Protein AF-0000000082835180 (afdb_homodimer)

Organism: NCBI:txid1287738

Foldseek 3Di:
DLQVLLVVLLVVLVVVCLLVPLLVVLLVLLVVLLVVLLVVLVVVVVVQVVQQVVFLVCLLPPAWFQLLVSQQVFGKDFARFFLLCSQPVACCLPQHGIFTLHPPDQTGHDDRVCVVDDVVCVVPDSHSLLSLLQSVLVSLLSSQLQLAQVCVVVVNNLVVVVVVDALVSSLSSNLSNSLVSVCVRCVVSLVVSVVSSVVVPHDPQLVVLSVVLVVLSSLVSSLSNLLSLLLNLQDNHSVSSSVVSVVLSCCQNPPLVVVLLVVLCVVQPADDPVVLVVVLVVVLLVQLQVQCCVPQVGSDPPDPSDAQLCNLVSLVSSSVSSVVSCCVSVVVNLVSVLSSLLSQLLCCLSRVSSLSSLSSCLSSCNHSVSVVVVSVLSVVLSVVSSNLSSVVCNVVGPPPRPDHSPRTDHSVSSVVRDRRDDDGDGNVVSCVSSVSSVVSSVSNSVVSNVSSVVSSNPDDSD/DLQVLLVVLLVVLVVVCLLVPLLVVLLVLLVVLLVVLLVVLVVVVVVQVVQQVVFLVCLLPPAWFQLLVSQQVFGKDFARQFLLCSQPVACCLPQHGIFTLHPPDQTGHDDRVVVVDDVVCVVPDSHSLLSLLQSVLVSLLSSQLQLAQVCVVVCNNLVVVVVVDALVSSLSSNLSNSLVSVCVRCVVSLVVSVVSSVVVPHDPQLVVLSVVLVVLSSLVSSLSNLLSLLLNLQDNHSVSSSVVSVVLSCCQNPPLVVVLLVVLCVVQPADDPVVLVVVLVVVLLVQLQVQCCVPQVGSDPPDPSDAQLCNLVSLVSSSVSSVVSCCVSVVVNLVSVLSSLLSQLLCCLSRVSSLSSLSSCLSSCNHSVSVVVVSVLVVVLSSVSSNLSSVVCNVVGPPPRPDHSPRTDHSVSSVPRDRRDDDGDGNVVSCVSSVSSVVSSVSNSVVSNVSSVVSSNPDDSD

pLDDT: mean 83.39, std 12.54, range [37.69, 98.62]

InterPro domains:
  IPR021913 Protein of unknown function DUF3526 [PF12040] (280-423)
  IPR032688 ABC-2 type transporter permease protein NosY-like [PF12679] (4-269)

Radius of gyration: 31.99 Å; Cα contacts (8 Å, |Δi|>4): 1307; chains: 2; bounding box: 63×101×72 Å

Nearest PDB structures (foldseek):
  7znq-assembly1_y  TM=7.036E-01  e=1.196E-04  Stutzerimonas stutzeri ATCC 14405 = CCUG 16156
  7o0y-assembly1_E  TM=6.293E-01  e=2.112E-04  Stutzerimonas stutzeri ATCC 14405 = CCUG 16156
  7o12-assembly1_E  TM=6.196E-01  e=1.697E-04  Stutzerimonas stutzeri ATCC 14405 = CCUG 16156
  7o0z-assembly1_E  TM=5.870E-01  e=3.270E-04  Stutzerimonas stutzeri ATCC 14405 = CCUG 16156
  8wbx-assembly1_B  TM=4.889E-01  e=1.385E+00  Arabidopsis thaliana

Solvent-accessible surface area (backbone atoms only — not comparable to full-atom values): 46502 Å² total; per-residue (Å²): 106,40,65,56,45,12,51,52,50,38,52,49,39,65,68,68,40,54,50,56,53,59,43,44,50,52,41,52,50,39,52,48,18,43,51,50,24,47,52,52,48,53,51,51,50,52,50,49,52,55,48,47,54,48,38,56,49,49,53,51,62,42,65,73,39,34,54,70,60,56,38,55,69,38,44,66,44,70,60,77,79,46,58,42,30,34,40,25,47,60,32,44,45,52,52,25,47,31,33,43,38,38,55,97,39,88,50,62,60,41,70,24,51,48,61,65,31,50,66,61,50,70,60,46,75,76,34,34,46,50,44,53,66,54,49,42,48,50,50,45,38,74,76,26,19,40,65,43,13,41,30,48,74,69,46,48,45,46,56,48,36,66,72,67,51,55,52,67,48,51,50,53,6,50,48,48,18,50,49,49,55,47,40,69,50,46,44,60,52,50,52,50,47,51,50,50,28,46,73,64,65,36,50,73,54,49,50,51,24,46,51,51,38,52,48,45,50,50,48,54,47,48,26,41,44,28,43,26,45,15,41,5,43,59,29,93,34,34,45,54,15,43,43,52,49,50,51,49,47,43,44,42,68,59,48,42,56,29,52,37,46,53,48,20,41,66,78,42,71,75,68,52,65,65,57,46,48,50,54,50,49,51,51,45,50,54,50,43,31,51,52,33,33,72,75,70,71,40,64,62,79,90,35,87,84,54,56,64,54,44,46,22,49,49,50,38,51,46,51,60,59,40,49,59,53,49,50,51,56,51,45,50,53,50,49,41,48,50,52,27,50,49,54,36,26,68,46,1,40,82,31,48,54,43,5,46,51,51,32,39,13,34,47,13,56,20,31,67,68,49,48,50,52,50,52,52,50,51,48,52,49,42,49,50,48,50,51,54,42,27,51,50,33,44,74,54,33,40,76,54,90,84,50,78,81,66,51,59,43,55,46,68,61,46,65,66,53,74,81,90,78,83,75,79,79,54,50,68,59,34,51,61,73,29,43,63,25,51,49,18,42,51,46,21,34,52,50,20,47,53,48,21,49,55,29,35,65,65,64,69,60,118,105,41,66,58,46,11,53,52,50,37,52,49,38,64,68,69,40,54,51,56,54,59,42,43,50,52,40,52,51,39,53,48,16,43,50,52,23,46,52,51,49,53,51,51,51,52,48,47,52,53,48,46,53,49,38,56,51,50,54,51,61,41,64,73,39,32,53,70,61,55,39,54,68,38,44,67,43,68,61,78,79,45,55,44,30,33,42,25,48,60,33,42,45,54,52,24,47,31,33,43,39,36,56,98,40,87,50,62,58,42,72,24,52,48,61,65,31,50,65,61,52,70,62,48,75,75,35,33,44,51,45,53,66,54,49,40,49,50,50,45,36,73,74,27,18,39,65,43,13,41,29,47,75,69,46,49,44,48,55,48,37,66,73,66,51,55,52,67,49,51,51,51,4,50,48,46,17,51,48,49,56,47,41,69,49,45,45,62,52,49,51,51,48,51,51,49,27,48,72,64,63,35,50,72,54,51,51,51,23,44,50,51,37,53,48,44,50,50,49,53,48,48,26,41,44,30,43,26,46,16,40,5,42,61,29,93,33,35,45,53,14,42,44,53,50,52,51,51,48,44,42,40,69,58,48,42,56,30,51,36,45,53,47,20,42,68,77,42,70,75,69,51,66,65,58,46,48,49,53,50,48,51,51,44,50,53,50,42,31,51,51,32,33,72,74,70,72,40,64,63,78,90,36,88,84,56,56,64,52,46,45,23,50,49,50,39,51,46,50,59,61,40,49,60,53,51,50,52,55,51,46,52,52,51,51,41,48,51,50,28,50,48,54,37,27,67,46,1,41,81,32,49,53,44,6,45,51,52,34,40,12,34,48,15,55,21,30,66,68,47,48,50,50,50,52,52,51,50,49,52,50,42,50,50,48,51,50,54,44,27,50,50,34,46,73,53,33,41,78,53,89,83,49,79,81,64,52,57,42,57,46,69,62,47,65,69,52,74,81,91,79,85,75,80,79,55,49,68,58,36,50,61,74,28,44,63,24,52,49,18,42,50,48,22,34,52,52,21,46,52,47,21,50,56,30,34,64,66,63,68,61,120

Sequence (924 aa):
MILLIALKDLRERLRDGRLYWAGGIVAVLLLTALSVGYLHQQEARAEQAAAQNTDYGDWLRQGARHPHDAAHQGMHVFKPDTTLALLDPGINPYIGSTVWLQAHRQSEVKFRPAQDATGLQRFGDLSAAWILQALGPLLVIVLGFNAFSGEREQGILRQTLSLGIAPWRLLWGKATALAMSLGLLLVPAALAAVVAVWLAGGRADALWRFAVLAGGYTVYLAIFIFVTLGVSAAARSSRVAITVLLALWIANTVITPRVMAELSRGLYPSPTRLEFNQALQDDLKATSDRVWMQAFGTTERWSRDVPLNKWGLALKLDDQSSYAVYDRHFGRLWDTWERQQTVQESAGWLMPLLAVRALSAAMAGTDFAHHRDFTTAAERQRRVIQDIVSADLVAHADTQEHLHFSYQASPSLWARVPPFKYQPPAAGWALHHARLSLLMLGAALLLSLLFAWRAVARQTALMILLIALKDLRERLRDGRLYWAGGIVAVLLLTALSVGYLHQQEARAEQAAAQNTDYGDWLRQGARHPHDAAHQGMHVFKPDTTLALLDPGINPYIGSTVWLQAHRQSEVKFRPAQDATGLQRFGDLSAAWILQALGPLLVIVLGFNAFSGEREQGILRQTLSLGIAPWRLLWGKATALAMSLGLLLVPAALAAVVAVWLAGGRADALWRFAVLAGGYTVYLAIFIFVTLGVSAAARSSRVAITVLLALWIANTVITPRVMAELSRGLYPSPTRLEFNQALQDDLKATSDRVWMQAFGTTERWSRDVPLNKWGLALKLDDQSSYAVYDRHFGRLWDTWERQQTVQESAGWLMPLLAVRALSAAMAGTDFAHHRDFTTAAERQRRVIQDIVSADLVAHADTQEHLHFSYQASPSLWARVPPFKYQPPAAGWALHHARLSLLMLGAALLLSLLFAWRAVARQTAL

Secondary structure (DSSP, 8-state):
-HHHHHHHHHHHHHHHSHIIIIIHHHHHHHHHHHHHHHHHHHHHHHHHHHHHHHHHHHHHT--SB-HHHHHHH-EEEEPPPPGGGGT--TTHHHH-SEEEE-SSSPPPEE--HHHHS-GGGGG----HHHIIIIIHHHHHHHHHTTTTHHHHHHTHHHHHHHTT--HHHHHHHHHHHHHHHHHHHHHHHHHHHHHHHHHTT--HHHHHHHHHHHHHHHHHHHHHHHHHHHHHHHSSSHHHHHHHHHHHHHIIIIIHHHHHHHHHHHHSPPPPHHHHHHHHHHHHHHHHHHHHHHHHS--STT-TTS-GGGHHHHHHHHHHHHHHHHHHHHHHHHHHHHHHHHHHHHGGGT-HHHHHHHHHHHHHT-SHHHHHHHHHHHHHHHHHHHHHHHHHHHHT---SSS-TT---B-HHHHTTS------PPPHHHHHHHTHHHHHHHHHHHHHHHHHHHHHHHT----/-HHHHHHHHHHHHHHHSHIIIIIHHHHHHHHHHHHHHHHHHHHHHHHHHHHHHHHHHHHHT--SB-HHHHHHH-EEEEPPPPGGGGT--TTHHHH-SEEEEBTTBPPPEE--HHHHS-GGGGG----HHHIIIIIHHHHHHHHHTTTTHHHHHHTHHHHHHHTT--HHHHHHHHHHHHHHHHHHHHHHHHHHHHHHHHHTT--HHHHHHHHHHHHHHHHHHHHHHHHHHHHHHHSSSHHHHHHHHHHHHHIIIIIHHHHHHHHHHHHSPPPPHHHHHHHHHHHHHHHHHHHHHHHHS--STT-TTS-GGGHHHHHHHHHHHHHHHHHHHHHHHHHHHHHHHHHHHHGGGT-HHHHHHHHHHHHHT-SHHHHHHHHHHHHHHHHHHHHHHHHHHHHT---SSS-TT---B-HHHHTTS------PPPHHHHHHHTHHHHHHHHHHHHHHHHHHHHHHHT----

Structure (mmCIF, N/CA/C/O backbone):
data_AF-0000000082835180-model_v1
#
loop_
_entity.id
_entity.type
_entity.pdbx_description
1 polymer 'ABC transporter permease'
#
loop_
_atom_site.group_PDB
_atom_site.id
_atom_site.type_symbol
_atom_site.label_atom_id
_atom_site.label_alt_id
_atom_site.label_comp_id
_atom_site.label_asym_id
_atom_site.label_entity_id
_atom_site.label_seq_id
_atom_site.pdbx_PDB_ins_code
_atom_site.Cartn_x
_atom_site.Cartn_y
_atom_site.Cartn_z
_atom_site.occupancy
_atom_site.B_iso_or_equiv
_atom_site.auth_seq_id
_atom_site.auth_comp_id
_atom_site.auth_asym_id
_atom_site.auth_atom_id
_atom_site.pdbx_PDB_model_num
ATOM 1 N N . MET A 1 1 ? -33.375 32.219 7.246 1 83.62 1 MET A N 1
ATOM 2 C CA . MET A 1 1 ? -32.188 32.719 7.914 1 83.62 1 MET A CA 1
ATOM 3 C C . MET A 1 1 ? -30.984 31.812 7.688 1 83.62 1 MET A C 1
ATOM 5 O O . MET A 1 1 ? -29.922 32.25 7.25 1 83.62 1 MET A O 1
ATOM 9 N N . ILE A 1 2 ? -31.266 30.531 7.734 1 86.12 2 ILE A N 1
ATOM 10 C CA . ILE A 1 2 ? -30.188 29.562 7.527 1 86.12 2 ILE A CA 1
ATOM 11 C C . ILE A 1 2 ? -29.656 29.688 6.098 1 86.12 2 ILE A C 1
ATOM 13 O O . ILE A 1 2 ? -28.453 29.75 5.875 1 86.12 2 ILE A O 1
ATOM 17 N N . LEU A 1 3 ? -30.531 29.781 5.148 1 86.81 3 LEU A N 1
ATOM 18 C CA . LEU A 1 3 ? -30.141 29.844 3.744 1 86.81 3 LEU A CA 1
ATOM 19 C C . LEU A 1 3 ? -29.422 31.156 3.449 1 86.81 3 LEU A C 1
ATOM 21 O O . LEU A 1 3 ? -28.516 31.203 2.621 1 86.81 3 LEU A O 1
ATOM 25 N N . LEU A 1 4 ? -29.812 32.188 4.176 1 84.06 4 LEU A N 1
ATOM 26 C CA . LEU A 1 4 ? -29.156 33.469 3.992 1 84.06 4 LEU A CA 1
ATOM 27 C C . LEU A 1 4 ? -27.719 33.438 4.492 1 84.06 4 LEU A C 1
ATOM 29 O O . LEU A 1 4 ? -26.812 33.969 3.846 1 84.06 4 LEU A O 1
ATOM 33 N N . ILE A 1 5 ? -27.594 32.812 5.586 1 83.75 5 ILE A N 1
ATOM 34 C CA . ILE A 1 5 ? -26.25 32.656 6.145 1 83.75 5 ILE A CA 1
ATOM 35 C C . ILE A 1 5 ? -25.391 31.797 5.215 1 83.75 5 ILE A C 1
ATOM 37 O O . ILE A 1 5 ? -24.234 32.125 4.949 1 83.75 5 ILE A O 1
ATOM 41 N N . ALA A 1 6 ? -25.984 30.812 4.715 1 87.25 6 ALA A N 1
ATOM 42 C CA . ALA A 1 6 ? -25.297 29.875 3.83 1 87.25 6 ALA A CA 1
ATOM 43 C C . ALA A 1 6 ? -24.844 30.578 2.551 1 87.25 6 ALA A C 1
ATOM 45 O O . ALA A 1 6 ? -23.703 30.406 2.115 1 87.25 6 ALA A O 1
ATOM 46 N N . LEU A 1 7 ? -25.719 31.344 1.964 1 87.94 7 LEU A N 1
ATOM 47 C CA . LEU A 1 7 ? -25.406 32.031 0.711 1 87.94 7 LEU A CA 1
ATOM 48 C C . LEU A 1 7 ? -24.328 33.094 0.922 1 87.94 7 LEU A C 1
ATOM 50 O O . LEU A 1 7 ? -23.484 33.281 0.058 1 87.94 7 LEU A O 1
ATOM 54 N N . LYS A 1 8 ? -24.422 33.688 2.064 1 86.25 8 LYS A N 1
ATOM 55 C CA . LYS A 1 8 ? -23.391 34.688 2.395 1 86.25 8 LYS A CA 1
ATOM 56 C C . LYS A 1 8 ? -22.016 34 2.533 1 86.25 8 LYS A C 1
ATOM 58 O O . LYS A 1 8 ? -21.031 34.5 1.979 1 86.25 8 LYS A O 1
ATOM 63 N N . ASP A 1 9 ? -22 32.938 3.227 1 88.12 9 ASP A N 1
ATOM 64 C CA . ASP A 1 9 ? -20.75 32.219 3.438 1 88.12 9 ASP A CA 1
ATOM 65 C C . ASP A 1 9 ? -20.219 31.641 2.133 1 88.12 9 ASP A C 1
ATOM 67 O O . ASP A 1 9 ? -19.016 31.594 1.903 1 88.12 9 ASP A O 1
ATOM 71 N N . LEU A 1 10 ? -21.109 31.188 1.315 1 86.75 10 LEU A N 1
ATOM 72 C CA . LEU A 1 10 ? -20.719 30.625 0.022 1 86.75 10 LEU A CA 1
ATOM 73 C C . LEU A 1 10 ? -20.094 31.703 -0.858 1 86.75 10 LEU A C 1
ATOM 75 O O . LEU A 1 10 ? -19.078 31.469 -1.52 1 86.75 10 LEU A O 1
ATOM 79 N N . ARG A 1 11 ? -20.703 32.875 -0.872 1 85.75 11 ARG A N 1
ATOM 80 C CA . ARG A 1 11 ? -20.188 33.969 -1.66 1 85.75 11 ARG A CA 1
ATOM 81 C C . ARG A 1 11 ? -18.797 34.406 -1.17 1 85.75 11 ARG A C 1
ATOM 83 O O . ARG A 1 11 ? -17.938 34.75 -1.972 1 85.75 11 ARG A O 1
ATOM 90 N N . GLU A 1 12 ? -18.672 34.344 0.103 1 83.25 12 GLU A N 1
ATOM 91 C CA . GLU A 1 12 ? -17.375 34.688 0.679 1 83.25 12 GLU A CA 1
ATOM 92 C C . GLU A 1 12 ? -16.297 33.688 0.266 1 83.25 12 GLU A C 1
ATOM 94 O O . GLU A 1 12 ? -15.164 34.062 -0.029 1 83.25 12 GLU A O 1
ATOM 99 N N . ARG A 1 13 ? -16.641 32.5 0.209 1 82.94 13 ARG A N 1
ATOM 100 C CA . ARG A 1 13 ? -15.68 31.469 -0.157 1 82.94 13 ARG A CA 1
ATOM 101 C C . ARG A 1 13 ? -15.344 31.531 -1.643 1 82.94 13 ARG A C 1
ATOM 103 O O . ARG A 1 13 ? -14.219 31.219 -2.043 1 82.94 13 ARG A O 1
ATOM 110 N N . LEU A 1 14 ? -16.312 31.906 -2.4 1 80.81 14 LEU A N 1
ATOM 111 C CA . LEU A 1 14 ? -16.062 32.062 -3.832 1 80.81 14 LEU A CA 1
ATOM 112 C C . LEU A 1 14 ? -15.156 33.25 -4.105 1 80.81 14 LEU A C 1
ATOM 114 O O . LEU A 1 14 ? -14.391 33.25 -5.07 1 80.81 14 LEU A O 1
ATOM 118 N N . ARG A 1 15 ? -15.164 34.188 -3.186 1 78.44 15 ARG A N 1
ATOM 119 C CA . ARG A 1 15 ? -14.375 35.406 -3.373 1 78.44 15 ARG A CA 1
ATOM 120 C C . ARG A 1 15 ? -12.969 35.25 -2.805 1 78.44 15 ARG A C 1
ATOM 122 O O . ARG A 1 15 ? -12.023 35.844 -3.303 1 78.44 15 ARG A O 1
ATOM 129 N N . ASP A 1 16 ? -12.852 34.469 -1.778 1 80.75 16 ASP A N 1
ATOM 130 C CA . ASP A 1 16 ? -11.555 34.312 -1.12 1 80.75 16 ASP A CA 1
ATOM 131 C C . ASP A 1 16 ? -10.617 33.438 -1.957 1 80.75 16 ASP A C 1
ATOM 133 O O . ASP A 1 16 ? -9.414 33.406 -1.696 1 80.75 16 ASP A O 1
ATOM 137 N N . GLY A 1 17 ? -11.062 32.75 -2.953 1 78.12 17 GLY A N 1
ATOM 138 C CA . GLY A 1 17 ? -10.219 32 -3.879 1 78.12 17 GLY A CA 1
ATOM 139 C C . GLY A 1 17 ? -9.914 30.594 -3.414 1 78.12 17 GLY A C 1
ATOM 140 O O . GLY A 1 17 ? -9.477 29.75 -4.207 1 78.12 17 GLY A O 1
ATOM 141 N N . ARG A 1 18 ? -10.07 30.234 -2.129 1 78 18 ARG A N 1
ATOM 142 C CA . ARG A 1 18 ? -9.766 28.906 -1.611 1 78 18 ARG A CA 1
ATOM 143 C C . ARG A 1 18 ? -10.57 27.844 -2.35 1 78 18 ARG A C 1
ATOM 145 O O . ARG A 1 18 ? -10.039 26.781 -2.674 1 78 18 ARG A O 1
ATOM 152 N N . LEU A 1 19 ? -11.797 28.141 -2.514 1 80.94 19 LEU A N 1
ATOM 153 C CA . LEU A 1 19 ? -12.648 27.172 -3.207 1 80.94 19 LEU A CA 1
ATOM 154 C C . LEU A 1 19 ? -12.148 26.938 -4.629 1 80.94 19 LEU A C 1
ATOM 156 O O . LEU A 1 19 ? -12.102 25.797 -5.094 1 80.94 19 LEU A O 1
ATOM 160 N N . TYR A 1 20 ? -11.68 27.938 -5.238 1 79.44 20 TYR A N 1
ATOM 161 C CA . TYR A 1 20 ? -11.211 27.828 -6.617 1 79.44 20 TYR A CA 1
ATOM 162 C C . TYR A 1 20 ? -9.891 27.078 -6.684 1 79.44 20 TYR A C 1
ATOM 164 O O . TYR A 1 20 ? -9.734 26.156 -7.5 1 79.44 20 TYR A O 1
ATOM 172 N N . TRP A 1 21 ? -9.086 27.344 -5.867 1 78.12 21 TRP A N 1
ATOM 173 C CA . TRP A 1 21 ? -7.766 26.734 -5.965 1 78.12 21 TRP A CA 1
ATOM 174 C C . TRP A 1 21 ? -7.762 25.344 -5.352 1 78.12 21 TRP A C 1
ATOM 176 O O . TRP A 1 21 ? -7.457 24.359 -6.031 1 78.12 21 TRP A O 1
ATOM 186 N N . ALA A 1 22 ? -8.203 25.266 -4.105 1 80.81 22 ALA A N 1
ATOM 187 C CA . ALA A 1 22 ? -8.203 23.953 -3.457 1 80.81 22 ALA A CA 1
ATOM 188 C C . ALA A 1 22 ? -9.266 23.047 -4.062 1 80.81 22 ALA A C 1
ATOM 190 O O . ALA A 1 22 ? -9 21.859 -4.336 1 80.81 22 ALA A O 1
ATOM 191 N N . GLY A 1 23 ? -10.43 23.625 -4.293 1 84.88 23 GLY A N 1
ATOM 192 C CA . GLY A 1 23 ? -11.492 22.859 -4.91 1 84.88 23 GLY A CA 1
ATOM 193 C C . GLY A 1 23 ? -11.195 22.469 -6.344 1 84.88 23 GLY A C 1
ATOM 194 O O . GLY A 1 23 ? -11.484 21.344 -6.758 1 84.88 23 GLY A O 1
ATOM 195 N N . GLY A 1 24 ? -10.57 23.391 -7.047 1 82.69 24 GLY A N 1
ATOM 196 C CA . GLY A 1 24 ? -10.203 23.109 -8.422 1 82.69 24 GLY A CA 1
ATOM 197 C C . GLY A 1 24 ? -9.195 21.984 -8.547 1 82.69 24 GLY A C 1
ATOM 198 O O . GLY A 1 24 ? -9.328 21.109 -9.406 1 82.69 24 GLY A O 1
ATOM 199 N N . ILE A 1 25 ? -8.289 21.938 -7.652 1 81.38 25 ILE A N 1
ATOM 200 C CA . ILE A 1 25 ? -7.27 20.891 -7.66 1 81.38 25 ILE A CA 1
ATOM 201 C C . ILE A 1 25 ? -7.914 19.547 -7.383 1 81.38 25 ILE A C 1
ATOM 203 O O . ILE A 1 25 ? -7.645 18.562 -8.086 1 81.38 25 ILE A O 1
ATOM 207 N N . VAL A 1 26 ? -8.734 19.516 -6.441 1 83.44 26 VAL A N 1
ATOM 208 C CA . VAL A 1 26 ? -9.406 18.266 -6.082 1 83.44 26 VAL A CA 1
ATOM 209 C C . VAL A 1 26 ? -10.305 17.812 -7.227 1 83.44 26 VAL A C 1
ATOM 211 O O . VAL A 1 26 ? -10.336 16.625 -7.562 1 83.44 26 VAL A O 1
ATOM 214 N N . ALA A 1 27 ? -10.922 18.75 -7.848 1 85.25 27 ALA A N 1
ATOM 215 C CA . ALA A 1 27 ? -11.812 18.422 -8.953 1 85.25 27 ALA A CA 1
ATOM 216 C C . ALA A 1 27 ? -11.031 17.859 -10.141 1 85.25 27 ALA A C 1
ATOM 218 O O . ALA A 1 27 ? -11.438 16.859 -10.742 1 85.25 27 ALA A O 1
ATOM 219 N N . VAL A 1 28 ? -9.961 18.453 -10.445 1 82.94 28 VAL A N 1
ATOM 220 C CA . VAL A 1 28 ? -9.141 18 -11.562 1 82.94 28 VAL A CA 1
ATOM 221 C C . VAL A 1 28 ? -8.562 16.625 -11.258 1 82.94 28 VAL A C 1
ATOM 223 O O . VAL A 1 28 ? -8.539 15.75 -12.133 1 82.94 28 VAL A O 1
ATOM 226 N N . LEU A 1 29 ? -8.172 16.484 -10.062 1 83.56 29 LEU A N 1
ATOM 227 C CA . LEU A 1 29 ? -7.629 15.18 -9.672 1 83.56 29 LEU A CA 1
ATOM 228 C C . LEU A 1 29 ? -8.703 14.102 -9.727 1 83.56 29 LEU A C 1
ATOM 230 O O . LEU A 1 29 ? -8.445 12.984 -10.172 1 83.56 29 LEU A O 1
ATOM 234 N N . LEU A 1 30 ? -9.836 14.484 -9.328 1 86.19 30 LEU A N 1
ATOM 235 C CA . LEU A 1 30 ? -10.938 13.531 -9.32 1 86.19 30 LEU A CA 1
ATOM 236 C C . LEU A 1 30 ? -11.336 13.156 -10.742 1 86.19 30 LEU A C 1
ATOM 238 O O . LEU A 1 30 ? -11.531 11.977 -11.039 1 86.19 30 LEU A O 1
ATOM 242 N N . LEU A 1 31 ? -11.406 14.078 -11.602 1 85.38 31 LEU A N 1
ATOM 243 C CA . LEU A 1 31 ? -11.773 13.812 -12.984 1 85.38 31 LEU A CA 1
ATOM 244 C C . LEU A 1 31 ? -10.695 13 -13.695 1 85.38 31 LEU A C 1
ATOM 246 O O . LEU A 1 31 ? -11.008 12.109 -14.484 1 85.38 31 LEU A O 1
ATOM 250 N N . THR A 1 32 ? -9.523 13.305 -13.336 1 82.62 32 THR A N 1
ATOM 251 C CA . THR A 1 32 ? -8.422 12.539 -13.914 1 82.62 32 THR A CA 1
ATOM 252 C C . THR A 1 32 ? -8.445 11.102 -13.414 1 82.62 32 THR A C 1
ATOM 254 O O . THR A 1 32 ? -8.25 10.164 -14.195 1 82.62 32 THR A O 1
ATOM 257 N N . ALA A 1 33 ? -8.695 10.984 -12.156 1 83.75 33 ALA A N 1
ATOM 258 C CA . ALA A 1 33 ? -8.766 9.648 -11.578 1 83.75 33 ALA A CA 1
ATOM 259 C C . ALA A 1 33 ? -9.906 8.844 -12.195 1 83.75 33 ALA A C 1
ATOM 261 O O . ALA A 1 33 ? -9.766 7.648 -12.453 1 83.75 33 ALA A O 1
ATOM 262 N N . LEU A 1 34 ? -10.977 9.5 -12.461 1 84.94 34 LEU A N 1
ATOM 263 C CA . LEU A 1 34 ? -12.125 8.836 -13.07 1 84.94 34 LEU A CA 1
ATOM 264 C C . LEU A 1 34 ? -11.812 8.43 -14.508 1 84.94 34 LEU A C 1
ATOM 266 O O . LEU A 1 34 ? -12.172 7.328 -14.938 1 84.94 34 LEU A O 1
ATOM 270 N N . SER A 1 35 ? -11.133 9.258 -15.18 1 82.69 35 SER A N 1
ATOM 271 C CA . SER A 1 35 ? -10.766 8.961 -16.562 1 82.69 35 SER A CA 1
ATOM 272 C C . SER A 1 35 ? -9.781 7.793 -16.641 1 82.69 35 SER A C 1
ATOM 274 O O . SER A 1 35 ? -9.953 6.883 -17.453 1 82.69 35 SER A O 1
ATOM 276 N N . VAL A 1 36 ? -8.891 7.84 -15.766 1 76.81 36 VAL A N 1
ATOM 277 C CA . VAL A 1 36 ? -7.895 6.777 -15.734 1 76.81 36 VAL A CA 1
ATOM 278 C C . VAL A 1 36 ? -8.555 5.465 -15.305 1 76.81 36 VAL A C 1
ATOM 280 O O . VAL A 1 36 ? -8.258 4.406 -15.867 1 76.81 36 VAL A O 1
ATOM 283 N N . GLY A 1 37 ? -9.391 5.602 -14.297 1 77.94 37 GLY A N 1
ATOM 284 C CA . GLY A 1 37 ? -10.117 4.418 -13.875 1 77.94 37 GLY A CA 1
ATOM 285 C C . GLY A 1 37 ? -10.969 3.811 -14.977 1 77.94 37 GLY A C 1
ATOM 286 O O . GLY A 1 37 ? -11.016 2.588 -15.125 1 77.94 37 GLY A O 1
ATOM 287 N N . TYR A 1 38 ? -11.523 4.629 -15.766 1 81.44 38 TYR A N 1
ATOM 288 C CA . TYR A 1 38 ? -12.359 4.176 -16.875 1 81.44 38 TYR A CA 1
ATOM 289 C C . TYR A 1 38 ? -11.516 3.48 -17.938 1 81.44 38 TYR A C 1
ATOM 291 O O . TYR A 1 38 ? -11.891 2.418 -18.438 1 81.44 38 TYR A O 1
ATOM 299 N N . LEU A 1 39 ? -10.438 4.016 -18.25 1 76.56 39 LEU A N 1
ATOM 300 C CA . LEU A 1 39 ? -9.562 3.439 -19.266 1 76.56 39 LEU A CA 1
ATOM 301 C C . LEU A 1 39 ? -9.008 2.098 -18.797 1 76.56 39 LEU A C 1
ATOM 303 O O . LEU A 1 39 ? -8.945 1.144 -19.578 1 76.56 39 LEU A O 1
ATOM 307 N N . HIS A 1 40 ? -8.688 2.1 -17.578 1 73.12 40 HIS A N 1
ATOM 308 C CA . HIS A 1 40 ? -8.18 0.852 -17.016 1 73.12 40 HIS A CA 1
ATOM 309 C C . HIS A 1 40 ? -9.25 -0.235 -17.031 1 73.12 40 HIS A C 1
ATOM 311 O O . HIS A 1 40 ? -8.953 -1.401 -17.297 1 73.12 40 HIS A O 1
ATOM 317 N N . GLN A 1 41 ? -10.406 0.135 -16.75 1 77.75 41 GLN A N 1
ATOM 318 C CA . GLN A 1 41 ? -11.5 -0.829 -16.734 1 77.75 41 GLN A CA 1
ATOM 319 C C . GLN A 1 41 ? -11.805 -1.339 -18.141 1 77.75 41 GLN A C 1
ATOM 321 O O . GLN A 1 41 ? -12.094 -2.523 -18.328 1 77.75 41 GLN A O 1
ATOM 326 N N . GLN A 1 42 ? -11.703 -0.493 -19.078 1 78.06 42 GLN A N 1
ATOM 327 C CA . GLN A 1 42 ? -11.953 -0.904 -20.453 1 78.06 42 GLN A CA 1
ATOM 328 C C . GLN A 1 42 ? -10.875 -1.875 -20.938 1 78.06 42 GLN A C 1
ATOM 330 O O . GLN A 1 42 ? -11.188 -2.865 -21.609 1 78.06 42 GLN A O 1
ATOM 335 N N . GLU A 1 43 ? -9.766 -1.591 -20.547 1 72.62 43 GLU A N 1
ATOM 336 C CA . GLU A 1 43 ? -8.664 -2.473 -20.922 1 72.62 43 GLU A CA 1
ATOM 337 C C . GLU A 1 43 ? -8.789 -3.832 -20.25 1 72.62 43 GLU A C 1
ATOM 339 O O . GLU A 1 43 ? -8.57 -4.871 -20.875 1 72.62 43 GLU A O 1
ATOM 344 N N . ALA A 1 44 ? -9.109 -3.787 -19 1 71.12 44 ALA A N 1
ATOM 345 C CA . ALA A 1 44 ? -9.266 -5.027 -18.234 1 71.12 44 ALA A CA 1
ATOM 346 C C . ALA A 1 44 ? -10.406 -5.871 -18.797 1 71.12 44 ALA A C 1
ATOM 348 O O . ALA A 1 44 ? -10.281 -7.094 -18.922 1 71.12 44 ALA A O 1
ATOM 349 N N . ARG A 1 45 ? -11.453 -5.258 -19.172 1 75.12 45 ARG A N 1
ATOM 350 C CA . ARG A 1 45 ? -12.594 -5.973 -19.734 1 75.12 45 ARG A CA 1
ATOM 351 C C . ARG A 1 45 ? -12.242 -6.586 -21.094 1 75.12 45 ARG A C 1
ATOM 353 O O . ARG A 1 45 ? -12.641 -7.715 -21.391 1 75.12 45 ARG A O 1
ATOM 360 N N . ALA A 1 46 ? -11.555 -5.875 -21.797 1 73.44 46 ALA A N 1
ATOM 361 C CA . ALA A 1 46 ? -11.156 -6.379 -23.109 1 73.44 46 ALA A CA 1
ATOM 362 C C . ALA A 1 46 ? -10.234 -7.59 -22.984 1 73.44 46 ALA A C 1
ATOM 364 O O . ALA A 1 46 ? -10.383 -8.578 -23.703 1 73.44 46 ALA A O 1
ATOM 365 N N . GLU A 1 47 ? -9.414 -7.461 -22.062 1 69.19 47 GLU A N 1
ATOM 366 C CA . GLU A 1 47 ? -8.484 -8.562 -21.828 1 69.19 47 GLU A CA 1
ATOM 367 C C . GLU A 1 47 ? -9.203 -9.797 -21.297 1 69.19 47 GLU A C 1
ATOM 369 O O . GLU A 1 47 ? -8.906 -10.922 -21.703 1 69.19 47 GLU A O 1
ATOM 374 N N . GLN A 1 48 ? -10.062 -9.578 -20.375 1 71.75 48 GLN A N 1
ATOM 375 C CA . GLN A 1 48 ? -10.828 -10.68 -19.797 1 71.75 48 GLN A CA 1
ATOM 376 C C . GLN A 1 48 ? -11.688 -11.359 -20.859 1 71.75 48 GLN A C 1
ATOM 378 O O . GLN A 1 48 ? -11.773 -12.586 -20.906 1 71.75 48 GLN A O 1
ATOM 383 N N . ALA A 1 49 ? -12.273 -10.602 -21.656 1 72.44 49 ALA A N 1
ATOM 384 C CA . ALA A 1 49 ? -13.117 -11.156 -22.703 1 72.44 49 ALA A CA 1
ATOM 385 C C . ALA A 1 49 ? -12.297 -11.969 -23.703 1 72.44 49 ALA A C 1
ATOM 387 O O . ALA A 1 49 ? -12.695 -13.07 -24.094 1 72.44 49 ALA A O 1
ATOM 388 N N . ALA A 1 50 ? -11.211 -11.484 -24.016 1 69.06 50 ALA A N 1
ATOM 389 C CA . ALA A 1 50 ? -10.328 -12.188 -24.953 1 69.06 50 ALA A CA 1
ATOM 390 C C . ALA A 1 50 ? -9.812 -13.484 -24.344 1 69.06 50 ALA A C 1
ATOM 392 O O . ALA A 1 50 ? -9.773 -14.523 -25.016 1 69.06 50 ALA A O 1
ATOM 393 N N . ALA A 1 51 ? -9.508 -13.406 -23.078 1 68.12 51 ALA A N 1
ATOM 394 C CA . ALA A 1 51 ? -8.961 -14.57 -22.391 1 68.12 51 ALA A CA 1
ATOM 395 C C . ALA A 1 51 ? -10.031 -15.633 -22.172 1 68.12 51 ALA A C 1
ATOM 397 O O . ALA A 1 51 ? -9.773 -16.828 -22.312 1 68.12 51 ALA A O 1
ATOM 398 N N . GLN A 1 52 ? -11.164 -15.172 -21.766 1 69.56 52 GLN A N 1
ATOM 399 C CA . GLN A 1 52 ? -12.258 -16.094 -21.516 1 69.56 52 GLN A CA 1
ATOM 400 C C . GLN A 1 52 ? -12.664 -16.844 -22.781 1 69.56 52 GLN A C 1
ATOM 402 O O . GLN A 1 52 ? -12.914 -18.047 -22.75 1 69.56 52 GLN A O 1
ATOM 407 N N . ASN A 1 53 ? -12.695 -16.188 -23.844 1 66.5 53 ASN A N 1
ATOM 408 C CA . ASN A 1 53 ? -13.07 -16.797 -25.109 1 66.5 53 ASN A CA 1
ATOM 409 C C . ASN A 1 53 ? -12.008 -17.781 -25.594 1 66.5 53 ASN A C 1
ATOM 411 O O . ASN A 1 53 ? -12.328 -18.875 -26.062 1 66.5 53 ASN A O 1
ATOM 415 N N . THR A 1 54 ? -10.898 -17.438 -25.312 1 67.81 54 THR A N 1
ATOM 416 C CA . THR A 1 54 ? -9.805 -18.297 -25.766 1 67.81 54 THR A CA 1
ATOM 417 C C . THR A 1 54 ? -9.688 -19.547 -24.891 1 67.81 54 THR A C 1
ATOM 419 O O . THR A 1 54 ? -9.461 -20.641 -25.391 1 67.81 54 THR A O 1
ATOM 422 N N . ASP A 1 55 ? -9.891 -19.406 -23.641 1 73.31 55 ASP A N 1
ATOM 423 C CA . ASP A 1 55 ? -9.703 -20.516 -22.719 1 73.31 55 ASP A CA 1
ATOM 424 C C . ASP A 1 55 ? -10.797 -21.578 -22.891 1 73.31 55 ASP A C 1
ATOM 426 O O . ASP A 1 55 ? -10.508 -22.766 -22.969 1 73.31 55 ASP A O 1
ATOM 430 N N . TYR A 1 56 ? -12.047 -21.203 -22.938 1 75.62 56 TYR A N 1
ATOM 431 C CA . TYR A 1 56 ? -13.141 -22.156 -23.078 1 75.62 56 TYR A CA 1
ATOM 432 C C . TYR A 1 56 ? -13.125 -22.797 -24.469 1 75.62 56 TYR A C 1
ATOM 434 O O . TYR A 1 56 ? -13.414 -23.984 -24.609 1 75.62 56 TYR A O 1
ATOM 442 N N . GLY A 1 57 ? -12.758 -21.938 -25.406 1 74.19 57 GLY A N 1
ATOM 443 C CA . GLY A 1 57 ? -12.602 -22.484 -26.734 1 74.19 57 GLY A CA 1
ATOM 444 C C . GLY A 1 57 ? -11.516 -23.547 -26.812 1 74.19 57 GLY A C 1
ATOM 445 O O . GLY A 1 57 ? -11.703 -24.594 -27.438 1 74.19 57 GLY A O 1
ATOM 446 N N . ASP A 1 58 ? -10.461 -23.25 -26.141 1 72.88 58 ASP A N 1
ATOM 447 C CA . ASP A 1 58 ? -9.367 -24.219 -26.094 1 72.88 58 ASP A CA 1
ATOM 448 C C . ASP A 1 58 ? -9.781 -25.484 -25.359 1 72.88 58 ASP A C 1
ATOM 450 O O . ASP A 1 58 ? -9.367 -26.594 -25.734 1 72.88 58 ASP A O 1
ATOM 454 N N . TRP A 1 59 ? -10.57 -25.312 -24.375 1 75.44 59 TRP A N 1
ATOM 455 C CA . TRP A 1 59 ? -11.094 -26.453 -23.625 1 75.44 59 TRP A CA 1
ATOM 456 C C . TRP A 1 59 ? -11.945 -27.344 -24.531 1 75.44 59 TRP A C 1
ATOM 458 O O . TRP A 1 59 ? -11.812 -28.562 -24.5 1 75.44 59 TRP A O 1
ATOM 468 N N . LEU A 1 60 ? -12.688 -26.734 -25.375 1 76.94 60 LEU A N 1
ATOM 469 C CA . LEU A 1 60 ? -13.594 -27.469 -26.234 1 76.94 60 LEU A CA 1
ATOM 470 C C . LEU A 1 60 ? -12.836 -28.109 -27.406 1 76.94 60 LEU A C 1
ATOM 472 O O . LEU A 1 60 ? -13.258 -29.141 -27.938 1 76.94 60 LEU A O 1
ATOM 476 N N . ARG A 1 61 ? -11.688 -27.547 -27.734 1 75.38 61 ARG A N 1
ATOM 477 C CA . ARG A 1 61 ? -10.953 -28.016 -28.906 1 75.38 61 ARG A CA 1
ATOM 478 C C . ARG A 1 61 ? -9.859 -28.984 -28.516 1 75.38 61 ARG A C 1
ATOM 480 O O . ARG A 1 61 ? -8.953 -29.266 -29.312 1 75.38 61 ARG A O 1
ATOM 487 N N . GLN A 1 62 ? -10.047 -29.344 -27.234 1 76.88 62 GLN A N 1
ATOM 488 C CA . GLN A 1 62 ? -9.062 -30.359 -26.859 1 76.88 62 GLN A CA 1
ATOM 489 C C . GLN A 1 62 ? -9.25 -31.641 -27.672 1 76.88 62 GLN A C 1
ATOM 491 O O . GLN A 1 62 ? -10.383 -32.062 -27.922 1 76.88 62 GLN A O 1
ATOM 496 N N . GLY A 1 63 ? -8.43 -32.031 -28.609 1 71.94 63 GLY A N 1
ATOM 497 C CA . GLY A 1 63 ? -8.508 -33.312 -29.312 1 71.94 63 GLY A CA 1
ATOM 498 C C . GLY A 1 63 ? -8.758 -34.469 -28.391 1 71.94 63 GLY A C 1
ATOM 499 O O . GLY A 1 63 ? -9.148 -34.312 -27.234 1 71.94 63 GLY A O 1
ATOM 500 N N . ALA A 1 64 ? -8.875 -35.656 -28.828 1 76.5 64 ALA A N 1
ATOM 501 C CA . ALA A 1 64 ? -9.023 -36.875 -28.031 1 76.5 64 ALA A CA 1
ATOM 502 C C . ALA A 1 64 ? -7.867 -37.031 -27.047 1 76.5 64 ALA A C 1
ATOM 504 O O . ALA A 1 64 ? -6.703 -37.062 -27.453 1 76.5 64 ALA A O 1
ATOM 505 N N . ARG A 1 65 ? -8.234 -36.812 -25.719 1 78.31 65 ARG A N 1
ATOM 506 C CA . ARG A 1 65 ? -7.23 -36.938 -24.672 1 78.31 65 ARG A CA 1
ATOM 507 C C . ARG A 1 65 ? -7.797 -37.656 -23.453 1 78.31 65 ARG A C 1
ATOM 509 O O . ARG A 1 65 ? -9.016 -37.812 -23.328 1 78.31 65 ARG A O 1
ATOM 516 N N . HIS A 1 66 ? -6.859 -38.219 -22.688 1 77.31 66 HIS A N 1
ATOM 517 C CA . HIS A 1 66 ? -7.289 -38.812 -21.422 1 77.31 66 HIS A CA 1
ATOM 518 C C . HIS A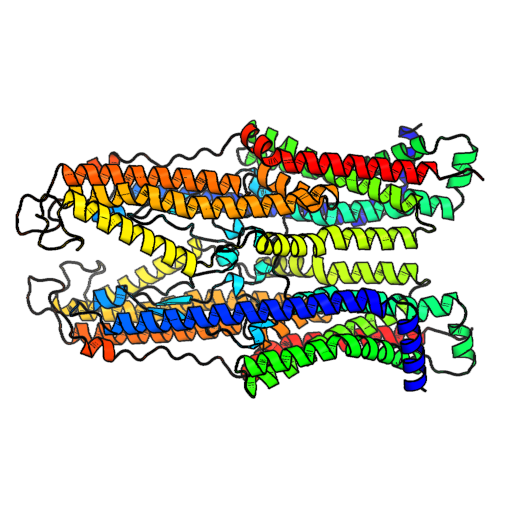 1 66 ? -7.93 -37.75 -20.516 1 77.31 66 HIS A C 1
ATOM 520 O O . HIS A 1 66 ? -7.41 -36.625 -20.391 1 77.31 66 HIS A O 1
ATOM 526 N N . PRO A 1 67 ? -9.055 -38 -19.984 1 75.69 67 PRO A N 1
ATOM 527 C CA . PRO A 1 67 ? -9.789 -37 -19.203 1 75.69 67 PRO A CA 1
ATOM 528 C C . PRO A 1 67 ? -8.969 -36.438 -18.047 1 75.69 67 PRO A C 1
ATOM 530 O O . PRO A 1 67 ? -9.094 -35.25 -17.719 1 75.69 67 PRO A O 1
ATOM 533 N N . HIS A 1 68 ? -8.164 -37.188 -17.406 1 73.81 68 HIS A N 1
ATOM 534 C CA . HIS A 1 68 ? -7.324 -36.719 -16.312 1 73.81 68 HIS A CA 1
ATOM 535 C C . HIS A 1 68 ? -6.352 -35.656 -16.781 1 73.81 68 HIS A C 1
ATOM 537 O O . HIS A 1 68 ? -6.125 -34.656 -16.078 1 73.81 68 HIS A O 1
ATOM 543 N N . ASP A 1 69 ? -5.879 -35.875 -17.953 1 66.94 69 ASP A N 1
ATOM 544 C CA . ASP A 1 69 ? -4.957 -34.906 -18.516 1 66.94 69 ASP A CA 1
ATOM 545 C C . ASP A 1 69 ? -5.684 -33.594 -18.906 1 66.94 69 ASP A C 1
ATOM 547 O O . ASP A 1 69 ? -5.145 -32.5 -18.75 1 66.94 69 ASP A O 1
ATOM 551 N N . ALA A 1 70 ? -6.801 -33.844 -19.406 1 69.19 70 ALA A N 1
ATOM 552 C CA . ALA A 1 70 ? -7.605 -32.656 -19.781 1 69.19 70 ALA A CA 1
ATOM 553 C C . ALA A 1 70 ? -7.926 -31.812 -18.562 1 69.19 70 ALA A C 1
ATOM 555 O O . ALA A 1 70 ? -7.914 -30.578 -18.641 1 69.19 70 ALA A O 1
ATOM 556 N N . ALA A 1 71 ? -8.164 -32.5 -17.469 1 68.94 71 ALA A N 1
ATOM 557 C CA . ALA A 1 71 ? -8.516 -31.797 -16.234 1 68.94 71 ALA A CA 1
ATOM 558 C C . ALA A 1 71 ? -7.312 -31.016 -15.695 1 68.94 71 ALA A C 1
ATOM 560 O O . ALA A 1 71 ? -7.477 -29.984 -15.047 1 68.94 71 ALA A O 1
ATOM 561 N N . HIS A 1 72 ? -6.156 -31.422 -16.047 1 64.75 72 HIS A N 1
ATOM 562 C CA . HIS A 1 72 ? -4.949 -30.75 -15.586 1 64.75 72 HIS A CA 1
ATOM 563 C C . HIS A 1 72 ? -4.688 -29.484 -16.406 1 64.75 72 HIS A C 1
ATOM 565 O O . HIS A 1 72 ? -4.047 -28.547 -15.93 1 64.75 72 HIS A O 1
ATOM 571 N N . GLN A 1 73 ? -5.113 -29.531 -17.609 1 63.56 73 GLN A N 1
ATOM 572 C CA . GLN A 1 73 ? -4.988 -28.297 -18.391 1 63.56 73 GLN A CA 1
ATOM 573 C C . GLN A 1 73 ? -5.793 -27.172 -17.75 1 63.56 73 GLN A C 1
ATOM 575 O O . GLN A 1 73 ? -5.344 -26.016 -17.734 1 63.56 73 GLN A O 1
ATOM 580 N N . GLY A 1 74 ? -6.855 -27.547 -17.234 1 67 74 GLY A N 1
ATOM 581 C CA . GLY A 1 74 ? -7.652 -26.594 -16.484 1 67 74 GLY A CA 1
ATOM 582 C C . GLY A 1 74 ? -8.156 -25.422 -17.328 1 67 74 GLY A C 1
ATOM 583 O O . GLY A 1 74 ? -8.125 -25.484 -18.547 1 67 74 GLY A O 1
ATOM 584 N N . MET A 1 75 ? -8.93 -24.5 -16.75 1 73.06 75 MET A N 1
ATOM 585 C CA . MET A 1 75 ? -9.477 -23.312 -17.391 1 73.06 75 MET A CA 1
ATOM 586 C C . MET A 1 75 ? -9.383 -22.109 -16.453 1 73.06 75 MET A C 1
ATOM 588 O O . MET A 1 75 ? -9.438 -22.266 -15.234 1 73.06 75 MET A O 1
ATOM 592 N N . HIS A 1 76 ? -9.109 -20.984 -17.094 1 72.12 76 HIS A N 1
ATOM 593 C CA . HIS A 1 76 ? -9.102 -19.75 -16.312 1 72.12 76 HIS A CA 1
ATOM 594 C C . HIS A 1 76 ? -10.508 -19.188 -16.156 1 72.12 76 HIS A C 1
ATOM 596 O O . HIS A 1 76 ? -11.312 -19.25 -17.094 1 72.12 76 HIS A O 1
ATOM 602 N N . VAL A 1 77 ? -10.75 -18.844 -14.977 1 73.88 77 VAL A N 1
ATOM 603 C CA . VAL A 1 77 ? -11.984 -18.109 -14.742 1 73.88 77 VAL A CA 1
ATOM 604 C C . VAL A 1 77 ? -11.664 -16.703 -14.25 1 73.88 77 VAL A C 1
ATOM 606 O O . VAL A 1 77 ? -10.719 -16.5 -13.477 1 73.88 77 VAL A O 1
ATOM 609 N N . PHE A 1 78 ? -12.414 -15.805 -14.727 1 72.88 78 PHE A N 1
ATOM 610 C CA . PHE A 1 78 ? -12.133 -14.398 -14.445 1 72.88 78 PHE A CA 1
ATOM 611 C C . PHE A 1 78 ? -13.258 -13.781 -13.625 1 72.88 78 PHE A C 1
ATOM 613 O O . PHE A 1 78 ? -14.438 -14.031 -13.891 1 72.88 78 PHE A O 1
ATOM 620 N N . LYS A 1 79 ? -12.805 -13.094 -12.578 1 75.94 79 LYS A N 1
ATOM 621 C CA . LYS A 1 79 ? -13.766 -12.273 -11.844 1 75.94 79 LYS A CA 1
ATOM 622 C C . LYS A 1 79 ?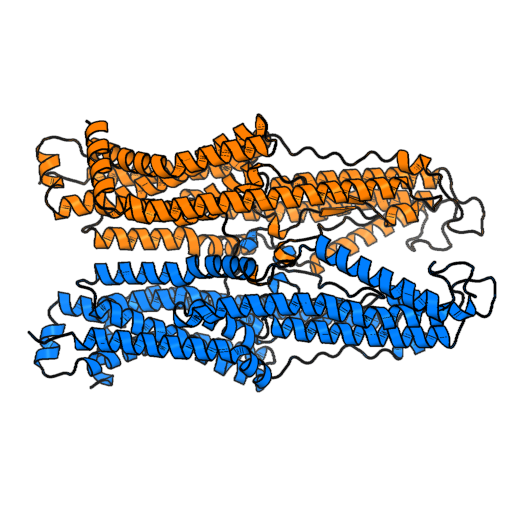 -14.156 -11.031 -12.641 1 75.94 79 LYS A C 1
ATOM 624 O O . LYS A 1 79 ? -13.297 -10.211 -12.969 1 75.94 79 LYS A O 1
ATOM 629 N N . PRO A 1 80 ? -15.43 -10.969 -12.984 1 73.31 80 PRO A N 1
ATOM 630 C CA . PRO A 1 80 ? -15.805 -9.773 -13.742 1 73.31 80 PRO A CA 1
ATOM 631 C C . PRO A 1 80 ? -15.617 -8.484 -12.953 1 73.31 80 PRO A C 1
ATOM 633 O O . PRO A 1 80 ? -15.867 -8.461 -11.742 1 73.31 80 PRO A O 1
ATOM 636 N N . ASP A 1 81 ? -14.977 -7.551 -13.617 1 73.12 81 ASP A N 1
ATOM 637 C CA . ASP A 1 81 ? -14.852 -6.242 -12.984 1 73.12 81 ASP A CA 1
ATOM 638 C C . ASP A 1 81 ? -16.219 -5.582 -12.82 1 73.12 81 ASP A C 1
ATOM 640 O O . ASP A 1 81 ? -17.016 -5.562 -13.758 1 73.12 81 ASP A O 1
ATOM 644 N N . THR A 1 82 ? -16.484 -5.23 -11.633 1 79.5 82 THR A N 1
ATOM 645 C CA . THR A 1 82 ? -17.719 -4.469 -11.43 1 79.5 82 THR A CA 1
ATOM 646 C C . THR A 1 82 ? -17.578 -3.061 -12 1 79.5 82 THR A C 1
ATOM 648 O O . THR A 1 82 ? -16.469 -2.529 -12.102 1 79.5 82 THR A O 1
ATOM 651 N N . THR A 1 83 ? -18.641 -2.506 -12.422 1 83.94 83 THR A N 1
ATOM 652 C CA . THR A 1 83 ? -18.641 -1.184 -13.039 1 83.94 83 THR A CA 1
ATOM 653 C C . THR A 1 83 ? -18.125 -0.129 -12.07 1 83.94 83 THR A C 1
ATOM 655 O O . THR A 1 83 ? -17.453 0.823 -12.477 1 83.94 83 THR A O 1
ATOM 658 N N . LEU A 1 84 ? -18.312 -0.362 -10.797 1 89.88 84 LEU A N 1
ATOM 659 C CA . LEU A 1 84 ? -17.938 0.647 -9.812 1 89.88 84 LEU A CA 1
ATOM 660 C C . LEU A 1 84 ? -16.5 0.446 -9.352 1 89.88 84 LEU A C 1
ATOM 662 O O . LEU A 1 84 ? -15.992 1.217 -8.531 1 89.88 84 LEU A O 1
ATOM 666 N N . ALA A 1 85 ? -15.867 -0.511 -9.953 1 86.81 85 ALA A N 1
ATOM 667 C CA . ALA A 1 85 ? -14.453 -0.729 -9.633 1 86.81 85 ALA A CA 1
ATOM 668 C C . ALA A 1 85 ? -13.594 0.425 -10.141 1 86.81 85 ALA A C 1
ATOM 670 O O . ALA A 1 85 ? -12.477 0.625 -9.664 1 86.81 85 ALA A O 1
ATOM 671 N N . LEU A 1 86 ? -14.141 1.194 -11.102 1 85.88 86 LEU A N 1
ATOM 672 C CA . LEU A 1 86 ? -13.406 2.348 -11.609 1 85.88 86 LEU A CA 1
ATOM 673 C C . LEU A 1 86 ? -13.297 3.438 -10.547 1 85.88 86 LEU A C 1
ATOM 675 O O . LEU A 1 86 ? -12.375 4.25 -10.578 1 85.88 86 LEU A O 1
ATOM 679 N N . LEU A 1 87 ? -14.227 3.389 -9.57 1 88.94 87 LEU A N 1
ATOM 680 C CA . LEU A 1 87 ? -14.219 4.379 -8.5 1 88.94 87 LEU A CA 1
ATOM 681 C C . LEU A 1 87 ? -13.344 3.924 -7.336 1 88.94 87 LEU A C 1
ATOM 683 O O . LEU A 1 87 ? -12.594 4.723 -6.77 1 88.94 87 LEU A O 1
ATOM 687 N N . ASP A 1 88 ? -13.453 2.67 -7.066 1 90.06 88 ASP A N 1
ATOM 688 C CA . ASP A 1 88 ? -12.711 2.092 -5.949 1 90.06 88 ASP A CA 1
ATOM 689 C C . ASP A 1 88 ? -12.211 0.689 -6.285 1 90.06 88 ASP A C 1
ATOM 691 O O . ASP A 1 88 ? -12.969 -0.283 -6.191 1 90.06 88 ASP A O 1
ATOM 695 N N . PRO A 1 89 ? -10.977 0.577 -6.516 1 81.94 89 PRO A N 1
ATOM 696 C CA . PRO A 1 89 ? -10.438 -0.734 -6.887 1 81.94 89 PRO A CA 1
ATOM 697 C C . PRO A 1 89 ? -10.352 -1.693 -5.703 1 81.94 89 PRO A C 1
ATOM 699 O O . PRO A 1 89 ? -10.242 -2.908 -5.895 1 81.94 89 PRO A O 1
ATOM 702 N N . GLY A 1 90 ? -10.43 -1.124 -4.539 1 79.81 90 GLY A N 1
ATOM 703 C CA . GLY A 1 90 ? -10.422 -1.961 -3.352 1 79.81 90 GLY A CA 1
ATOM 704 C C . GLY A 1 90 ? -9.234 -2.906 -3.295 1 79.81 90 GLY A C 1
ATOM 705 O O . GLY A 1 90 ? -8.086 -2.482 -3.449 1 79.81 90 GLY A O 1
ATOM 706 N N . ILE A 1 91 ? -9.477 -4.207 -3.215 1 74.5 91 ILE A N 1
ATOM 707 C CA . ILE A 1 91 ? -8.406 -5.184 -3.023 1 74.5 91 ILE A CA 1
ATOM 708 C C . ILE A 1 91 ? -8.023 -5.797 -4.367 1 74.5 91 ILE A C 1
ATOM 710 O O . ILE A 1 91 ? -7.07 -6.574 -4.453 1 74.5 91 ILE A O 1
ATOM 714 N N . ASN A 1 92 ? -8.672 -5.457 -5.441 1 72.19 92 ASN A N 1
ATOM 715 C CA . ASN A 1 92 ? -8.469 -6.07 -6.75 1 72.19 92 ASN A CA 1
ATOM 716 C C . ASN A 1 92 ? -7.016 -5.977 -7.199 1 72.19 92 ASN A C 1
ATOM 718 O O . ASN A 1 92 ? -6.461 -6.945 -7.719 1 72.19 92 ASN A O 1
ATOM 722 N N . PRO A 1 93 ? -6.422 -4.941 -6.945 1 65.62 93 PRO A N 1
ATOM 723 C CA . PRO A 1 93 ? -5.031 -4.855 -7.398 1 65.62 93 PRO A CA 1
ATOM 724 C C . PRO A 1 93 ? -4.105 -5.812 -6.648 1 65.62 93 PRO A C 1
ATOM 726 O O . PRO A 1 93 ? -3.027 -6.152 -7.145 1 65.62 93 PRO A O 1
ATOM 729 N N . TYR A 1 94 ? -4.609 -6.383 -5.57 1 63.38 94 TYR A N 1
ATOM 730 C CA . TYR A 1 94 ? -3.74 -7.188 -4.715 1 63.38 94 TYR A CA 1
ATOM 731 C C . TYR A 1 94 ? -4.047 -8.672 -4.867 1 63.38 94 TYR A C 1
ATOM 733 O O . TYR A 1 94 ? -3.152 -9.516 -4.75 1 63.38 94 TYR A O 1
ATOM 741 N N . ILE A 1 95 ? -5.199 -9.055 -5.074 1 60.09 95 ILE A N 1
ATOM 742 C CA . ILE A 1 95 ? -5.582 -10.461 -5.066 1 60.09 95 ILE A CA 1
ATOM 743 C C . ILE A 1 95 ? -5.715 -10.969 -6.504 1 60.09 95 ILE A C 1
ATOM 745 O O . ILE A 1 95 ? -5.559 -12.164 -6.762 1 60.09 95 ILE A O 1
ATOM 749 N N . GLY A 1 96 ? -5.836 -10.172 -7.367 1 61.5 96 GLY A N 1
ATOM 750 C CA . GLY A 1 96 ? -5.938 -10.617 -8.75 1 61.5 96 GLY A CA 1
ATOM 751 C C . GLY A 1 96 ? -7.363 -10.906 -9.18 1 61.5 96 GLY A C 1
ATOM 752 O O . GLY A 1 96 ? -8.289 -10.852 -8.367 1 61.5 96 GLY A O 1
ATOM 753 N N . SER A 1 97 ? -7.57 -11.094 -10.422 1 64.38 97 SER A N 1
ATOM 754 C CA . SER A 1 97 ? -8.914 -11.273 -10.961 1 64.38 97 SER A CA 1
ATOM 755 C C . SER A 1 97 ? -9.039 -12.594 -11.719 1 64.38 97 SER A C 1
ATOM 757 O O . SER A 1 97 ? -10.039 -12.828 -12.398 1 64.38 97 SER A O 1
ATOM 759 N N . THR A 1 98 ? -7.984 -13.477 -11.539 1 65.12 98 THR A N 1
ATOM 760 C CA . THR A 1 98 ? -8.047 -14.711 -12.312 1 65.12 98 THR A CA 1
ATOM 761 C C . THR A 1 98 ? -7.766 -15.922 -11.43 1 65.12 98 THR A C 1
ATOM 763 O O . THR A 1 98 ? -6.891 -15.875 -10.562 1 65.12 98 THR A O 1
ATOM 766 N N . VAL A 1 99 ? -8.695 -16.828 -11.555 1 67.75 99 VAL A N 1
ATOM 767 C CA . VAL A 1 99 ? -8.5 -18.109 -10.852 1 67.75 99 VAL A CA 1
ATOM 768 C C . VAL A 1 99 ? -8.289 -19.219 -11.867 1 67.75 99 VAL A C 1
ATOM 770 O O . VAL A 1 99 ? -9.023 -19.328 -12.852 1 67.75 99 VAL A O 1
ATOM 773 N N . TRP A 1 100 ? -7.215 -19.938 -11.688 1 66.81 100 TRP A N 1
ATOM 774 C CA . TRP A 1 100 ? -6.938 -21.094 -12.516 1 66.81 100 TRP A CA 1
ATOM 775 C C . TRP A 1 100 ? -7.562 -22.359 -11.914 1 66.81 100 TRP A C 1
ATOM 777 O O . TRP A 1 100 ? -7.172 -22.781 -10.828 1 66.81 100 TRP A O 1
ATOM 787 N N . LEU A 1 101 ? -8.539 -22.766 -12.602 1 69.56 101 LEU A N 1
ATOM 788 C CA . LEU A 1 101 ? -9.188 -23.984 -12.148 1 69.56 101 LEU A CA 1
ATOM 789 C C . LEU A 1 101 ? -8.398 -25.219 -12.586 1 69.56 101 LEU A C 1
ATOM 791 O O . LEU A 1 101 ? -8.352 -25.547 -13.773 1 69.56 101 LEU A O 1
ATOM 795 N N . GLN A 1 102 ? -7.527 -25.641 -11.648 1 63.91 102 GLN A N 1
ATOM 796 C CA . GLN A 1 102 ? -6.754 -26.844 -11.961 1 63.91 102 GLN A CA 1
ATOM 797 C C . GLN A 1 102 ? -7.316 -28.062 -11.219 1 63.91 102 GLN A C 1
ATOM 799 O O . GLN A 1 102 ? -7.969 -27.922 -10.188 1 63.91 102 GLN A O 1
ATOM 804 N N . ALA A 1 103 ? -7.008 -29.172 -11.859 1 65.75 103 ALA A N 1
ATOM 805 C CA . ALA A 1 103 ? -7.473 -30.422 -11.258 1 65.75 103 ALA A CA 1
ATOM 806 C C . ALA A 1 103 ? -6.828 -30.656 -9.898 1 65.75 103 ALA A C 1
ATOM 808 O O . ALA A 1 103 ? -5.672 -30.281 -9.68 1 65.75 103 ALA A O 1
ATOM 809 N N . HIS A 1 104 ? -7.484 -31.141 -9.023 1 58.03 104 HIS A N 1
ATOM 810 C CA . HIS A 1 104 ? -7.098 -31.734 -7.746 1 58.03 104 HIS A CA 1
ATOM 811 C C . HIS A 1 104 ? -6.68 -30.656 -6.742 1 58.03 104 HIS A C 1
ATOM 813 O O . HIS A 1 104 ? -6.543 -30.938 -5.551 1 58.03 104 HIS A O 1
ATOM 819 N N . ARG A 1 105 ? -6.344 -29.453 -7.289 1 55.19 105 ARG A N 1
ATOM 820 C CA . ARG A 1 105 ? -5.871 -28.438 -6.367 1 55.19 105 ARG A CA 1
ATOM 821 C C . ARG A 1 105 ? -6.715 -27.172 -6.484 1 55.19 105 ARG A C 1
ATOM 823 O O . ARG A 1 105 ? -7.016 -26.719 -7.59 1 55.19 105 ARG A O 1
ATOM 830 N N . GLN A 1 106 ? -7.172 -26.875 -5.359 1 46.22 106 GLN A N 1
ATOM 831 C CA . GLN A 1 106 ? -7.844 -25.578 -5.383 1 46.22 106 GLN A CA 1
ATOM 832 C C . GLN A 1 106 ? -6.867 -24.469 -5.758 1 46.22 106 GLN A C 1
ATOM 834 O O . GLN A 1 106 ? -5.801 -24.344 -5.156 1 46.22 106 GLN A O 1
ATOM 839 N N . SER A 1 107 ? -7.227 -23.797 -6.887 1 49.22 107 SER A N 1
ATOM 840 C CA . SER A 1 107 ? -6.355 -22.812 -7.539 1 49.22 107 SER A CA 1
ATOM 841 C C . SER A 1 107 ? -6.316 -21.5 -6.762 1 49.22 107 SER A C 1
ATOM 843 O O . SER A 1 107 ? -7.293 -21.141 -6.109 1 49.22 107 SER A O 1
ATOM 845 N N . GLU A 1 108 ? -5.113 -21.078 -6.578 1 52.25 108 GLU A N 1
ATOM 846 C CA . GLU A 1 108 ? -4.957 -19.75 -6.008 1 52.25 108 GLU A CA 1
ATOM 847 C C . GLU A 1 108 ? -5.141 -18.672 -7.07 1 52.25 108 GLU A C 1
ATOM 849 O O . GLU A 1 108 ? -4.953 -18.922 -8.258 1 52.25 108 GLU A O 1
ATOM 854 N N . VAL A 1 109 ? -5.75 -17.656 -6.727 1 42 109 VAL A N 1
ATOM 855 C CA . VAL A 1 109 ? -5.949 -16.516 -7.617 1 42 109 VAL A CA 1
ATOM 856 C C . VAL A 1 109 ? -4.602 -16.031 -8.141 1 42 109 VAL A C 1
ATOM 858 O O . VAL A 1 109 ? -3.643 -15.883 -7.375 1 42 109 VAL A O 1
ATOM 861 N N . LYS A 1 110 ? -4.484 -15.945 -9.555 1 46.44 110 LYS A N 1
ATOM 862 C CA . LYS A 1 110 ? -3.285 -15.492 -10.258 1 46.44 110 LYS A CA 1
ATOM 863 C C . LYS A 1 110 ? -3.463 -14.078 -10.797 1 46.44 110 LYS A C 1
ATOM 865 O O . LYS A 1 110 ? -4.547 -13.5 -10.688 1 46.44 110 LYS A O 1
ATOM 870 N N . PHE A 1 111 ? -2.482 -13.344 -11.258 1 37.69 111 PHE A N 1
ATOM 871 C CA . PHE A 1 111 ? -2.34 -12.086 -11.984 1 37.69 111 PHE A CA 1
ATOM 872 C C . PHE A 1 111 ? -2.703 -10.906 -11.094 1 37.69 111 PHE A C 1
ATOM 874 O O . PHE A 1 111 ? -3.791 -10.336 -11.219 1 37.69 111 PHE A O 1
ATOM 881 N N . ARG A 1 112 ? -1.889 -10.648 -10.195 1 47.28 112 ARG A N 1
ATOM 882 C CA . ARG A 1 112 ? -2.057 -9.531 -9.281 1 47.28 112 ARG A CA 1
ATOM 883 C C . ARG A 1 112 ? -1.383 -8.273 -9.82 1 47.28 112 ARG A C 1
ATOM 885 O O . ARG A 1 112 ? -0.158 -8.227 -9.953 1 47.28 112 ARG A O 1
ATOM 892 N N . PRO A 1 113 ? -2.293 -7.398 -10.422 1 40.09 113 PRO A N 1
ATOM 893 C CA . PRO A 1 113 ? -1.688 -6.184 -10.969 1 40.09 113 PRO A CA 1
ATOM 894 C C . PRO A 1 113 ? -0.59 -5.617 -10.078 1 40.09 113 PRO A C 1
ATOM 896 O O . PRO A 1 113 ? 0.406 -5.086 -10.578 1 40.09 113 PRO A O 1
ATOM 899 N N . ALA A 1 114 ? -0.875 -5.73 -8.773 1 43 114 ALA A N 1
ATOM 900 C CA . ALA A 1 114 ? 0.153 -5.18 -7.895 1 43 114 ALA A CA 1
ATOM 901 C C . ALA A 1 114 ? 1.479 -5.914 -8.078 1 43 114 ALA A C 1
ATOM 903 O O . ALA A 1 114 ? 2.547 -5.344 -7.848 1 43 114 ALA A O 1
ATOM 904 N N . GLN A 1 115 ? 1.249 -7.172 -8.398 1 45.84 115 GLN A N 1
ATOM 905 C CA . GLN A 1 115 ? 2.434 -7.973 -8.688 1 45.84 115 GLN A CA 1
ATOM 906 C C . GLN A 1 115 ? 3.168 -7.445 -9.922 1 45.84 115 GLN A C 1
ATOM 908 O O . GLN A 1 115 ? 4.395 -7.516 -9.992 1 45.84 115 GLN A O 1
ATOM 913 N N . ASP A 1 116 ? 2.277 -7.125 -10.93 1 41.25 116 ASP A N 1
ATOM 914 C CA . ASP A 1 116 ? 2.826 -6.668 -12.203 1 41.25 116 ASP A CA 1
ATOM 915 C C . ASP A 1 116 ? 3.385 -5.25 -12.078 1 41.25 116 ASP A C 1
ATOM 917 O O . ASP A 1 116 ? 4.141 -4.797 -12.945 1 41.25 116 ASP A O 1
ATOM 921 N N . ALA A 1 117 ? 2.732 -4.609 -11 1 43.44 117 ALA A N 1
ATOM 922 C CA . ALA A 1 117 ? 3.207 -3.234 -10.867 1 43.44 117 ALA A CA 1
ATOM 923 C C . ALA A 1 117 ? 4.508 -3.178 -10.07 1 43.44 117 ALA A C 1
ATOM 925 O O . ALA A 1 117 ? 4.812 -4.094 -9.305 1 43.44 117 ALA A O 1
ATOM 926 N N . THR A 1 118 ? 5.348 -2.453 -10.586 1 45.34 118 THR A N 1
ATOM 927 C CA . THR A 1 118 ? 6.605 -2.121 -9.93 1 45.34 118 THR A CA 1
ATOM 928 C C . THR A 1 118 ? 6.398 -1.942 -8.43 1 45.34 118 THR A C 1
ATOM 930 O O . THR A 1 118 ? 5.293 -1.617 -7.98 1 45.34 118 THR A O 1
ATOM 933 N N . GLY A 1 119 ? 6.992 -2.844 -7.562 1 45.38 119 GLY A N 1
ATOM 934 C CA . GLY A 1 119 ? 7.098 -2.512 -6.152 1 45.38 119 GLY A CA 1
ATOM 935 C C . GLY A 1 119 ? 6.723 -1.073 -5.848 1 45.38 119 GLY A C 1
ATOM 936 O O . GLY A 1 119 ? 6.574 -0.698 -4.684 1 45.38 119 GLY A O 1
ATOM 937 N N . LEU A 1 120 ? 6.605 -0.276 -6.961 1 46.5 120 LEU A N 1
ATOM 938 C CA . LEU A 1 120 ? 6.34 1.138 -6.723 1 46.5 120 LEU A CA 1
ATOM 939 C C . LEU A 1 120 ? 4.863 1.371 -6.422 1 46.5 120 LEU A C 1
ATOM 941 O O . LEU A 1 120 ? 4.492 2.416 -5.883 1 46.5 120 LEU A O 1
ATOM 945 N N . GLN A 1 121 ? 4.094 0.398 -6.828 1 49.5 121 GLN A N 1
ATOM 946 C CA . GLN A 1 121 ? 2.666 0.555 -6.578 1 49.5 121 GLN A CA 1
ATOM 947 C C . GLN A 1 121 ? 2.344 0.36 -5.098 1 49.5 121 GLN A C 1
ATOM 949 O O . GLN A 1 121 ? 1.181 0.442 -4.695 1 49.5 121 GLN A O 1
ATOM 954 N N . ARG A 1 122 ? 3.471 0.158 -4.449 1 52 122 ARG A N 1
ATOM 955 C CA . ARG A 1 122 ? 3.311 -0.024 -3.012 1 52 122 ARG A CA 1
ATOM 956 C C . ARG A 1 122 ? 2.67 1.204 -2.371 1 52 122 ARG A C 1
ATOM 958 O O . ARG A 1 122 ? 2.102 1.117 -1.281 1 52 122 ARG A O 1
ATOM 965 N N . PHE A 1 123 ? 2.713 2.221 -3.336 1 53.09 123 PHE A N 1
ATOM 966 C CA . PHE A 1 123 ? 2.26 3.428 -2.654 1 53.09 123 PHE A CA 1
ATOM 967 C C . PHE A 1 123 ? 0.787 3.691 -2.939 1 53.09 123 PHE A C 1
ATOM 969 O O . PHE A 1 123 ? 0.223 4.68 -2.461 1 53.09 123 PHE A O 1
ATOM 976 N N . GLY A 1 124 ? 0.171 2.678 -3.613 1 58.28 124 GLY A N 1
ATOM 977 C CA . GLY A 1 124 ? -1.256 2.797 -3.865 1 58.28 124 GLY A CA 1
ATOM 978 C C . GLY A 1 124 ? -1.579 3.652 -5.074 1 58.28 124 GLY A C 1
ATOM 979 O O . GLY A 1 124 ? -0.756 4.461 -5.508 1 58.28 124 GLY A O 1
ATOM 980 N N . ASP A 1 125 ? -2.635 3.486 -5.73 1 65.06 125 ASP A N 1
ATOM 981 C CA . ASP A 1 125 ? -3.094 4.188 -6.926 1 65.06 125 ASP A CA 1
ATOM 982 C C . ASP A 1 125 ? -3.91 5.426 -6.559 1 65.06 125 ASP A C 1
ATOM 984 O O . ASP A 1 125 ? -4.473 5.5 -5.465 1 65.06 125 ASP A O 1
ATOM 988 N N . LEU A 1 126 ? -3.709 6.355 -7.438 1 75.56 126 LEU A N 1
ATOM 989 C CA . LEU A 1 126 ? -4.578 7.52 -7.332 1 75.56 126 LEU A CA 1
ATOM 990 C C . LEU A 1 126 ? -5.988 7.191 -7.82 1 75.56 126 LEU A C 1
ATOM 992 O O . LEU A 1 126 ? -6.254 7.223 -9.023 1 75.56 126 LEU A O 1
ATOM 996 N N . SER A 1 127 ? -6.852 6.781 -6.902 1 84.56 127 SER A N 1
ATOM 997 C CA . SER A 1 127 ? -8.234 6.449 -7.238 1 84.56 127 SER A CA 1
ATOM 998 C C . SER A 1 127 ? -9.195 7.535 -6.766 1 84.56 127 SER A C 1
ATOM 1000 O O . SER A 1 127 ? -8.828 8.375 -5.941 1 84.56 127 SER A O 1
ATOM 1002 N N . ALA A 1 128 ? -10.312 7.535 -7.426 1 89.38 128 ALA A N 1
ATOM 1003 C CA . ALA A 1 128 ? -11.336 8.484 -6.992 1 89.38 128 ALA A CA 1
ATOM 1004 C C . ALA A 1 128 ? -11.672 8.289 -5.516 1 89.38 128 ALA A C 1
ATOM 1006 O O . ALA A 1 128 ? -11.891 9.258 -4.789 1 89.38 128 ALA A O 1
ATOM 1007 N N . ALA A 1 129 ? -11.672 7.047 -5.109 1 91.62 129 ALA A N 1
ATOM 1008 C CA . ALA A 1 129 ? -11.961 6.73 -3.713 1 91.62 129 ALA A CA 1
ATOM 1009 C C . ALA A 1 129 ? -10.914 7.34 -2.785 1 91.62 129 ALA A C 1
ATOM 1011 O O . ALA A 1 129 ? -11.25 7.941 -1.765 1 91.62 129 ALA A O 1
ATOM 1012 N N . TRP A 1 130 ? -9.695 7.262 -3.15 1 88.81 130 TRP A N 1
ATOM 1013 C CA . TRP A 1 130 ? -8.633 7.805 -2.309 1 88.81 130 TRP A CA 1
ATOM 1014 C C . TRP A 1 130 ? -8.734 9.328 -2.219 1 88.81 130 TRP A C 1
ATOM 1016 O O . TRP A 1 130 ? -8.523 9.906 -1.15 1 88.81 130 TRP A O 1
ATOM 1026 N N . ILE A 1 131 ? -9.023 9.969 -3.309 1 90.94 131 ILE A N 1
ATOM 1027 C CA . ILE A 1 131 ? -9.148 11.422 -3.342 1 90.94 131 ILE A CA 1
ATOM 1028 C C . ILE A 1 131 ? -10.273 11.867 -2.41 1 90.94 131 ILE A C 1
ATOM 1030 O O . ILE A 1 131 ? -10.094 12.789 -1.608 1 90.94 131 ILE A O 1
ATOM 1034 N N . LEU A 1 132 ? -11.344 11.164 -2.469 1 93.69 132 LEU A N 1
ATOM 1035 C CA . LEU A 1 132 ? -12.477 11.523 -1.625 1 93.69 132 LEU A CA 1
ATOM 1036 C C . LEU A 1 132 ? -12.188 11.203 -0.163 1 93.69 132 LEU A C 1
ATOM 1038 O O . LEU A 1 132 ? -12.625 11.922 0.735 1 93.69 132 LEU A O 1
ATOM 1042 N N . GLN A 1 133 ? -11.469 10.172 0.044 1 94.75 133 GLN A N 1
ATOM 1043 C CA . GLN A 1 133 ? -11.219 9.703 1.402 1 94.75 133 GLN A CA 1
ATOM 1044 C C . GLN A 1 133 ? -10.133 10.531 2.076 1 94.75 133 GLN A C 1
ATOM 1046 O O . GLN A 1 133 ? -10.219 10.828 3.27 1 94.75 133 GLN A O 1
ATOM 1051 N N . ALA A 1 134 ? -9.141 10.898 1.286 1 92.44 134 ALA A N 1
ATOM 1052 C CA . ALA A 1 134 ? -8 11.578 1.877 1 92.44 134 ALA A CA 1
ATOM 1053 C C . ALA A 1 134 ? -8.078 13.086 1.632 1 92.44 134 ALA A C 1
ATOM 1055 O O . ALA A 1 134 ? -7.957 13.883 2.566 1 92.44 134 ALA A O 1
ATOM 1056 N N . LEU A 1 135 ? -8.352 13.539 0.444 1 91.75 135 LEU A N 1
ATOM 1057 C CA . LEU A 1 135 ? -8.32 14.953 0.099 1 91.75 135 LEU A CA 1
ATOM 1058 C C . LEU A 1 135 ? -9.664 15.617 0.381 1 91.75 135 LEU A C 1
ATOM 1060 O O . LEU A 1 135 ? -9.734 16.812 0.641 1 91.75 135 LEU A O 1
ATOM 1064 N N . GLY A 1 136 ? -10.734 14.844 0.326 1 93.62 136 GLY A N 1
ATOM 1065 C CA . GLY A 1 136 ? -12.047 15.383 0.649 1 93.62 136 GLY A CA 1
ATOM 1066 C C . GLY A 1 136 ? -12.094 16.062 2 1 93.62 136 GLY A C 1
ATOM 1067 O O . GLY A 1 136 ? -12.391 17.266 2.084 1 93.62 136 GLY A O 1
ATOM 1068 N N . PRO A 1 137 ? -11.742 15.289 3.035 1 96.19 137 PRO A N 1
ATOM 1069 C CA . PRO A 1 137 ? -11.734 15.898 4.371 1 96.19 137 PRO A CA 1
ATOM 1070 C C . PRO A 1 137 ? -10.773 17.078 4.473 1 96.19 137 PRO A C 1
ATOM 1072 O O . PRO A 1 137 ? -11.062 18.062 5.172 1 96.19 137 PRO A O 1
ATOM 1075 N N . LEU A 1 138 ? -9.688 17 3.791 1 92.31 138 LEU A N 1
ATOM 1076 C CA . LEU A 1 138 ? -8.734 18.094 3.803 1 92.31 138 LEU A CA 1
ATOM 1077 C C . LEU A 1 138 ? -9.344 19.359 3.191 1 92.31 138 LEU A C 1
ATOM 1079 O O . LEU A 1 138 ? -9.117 20.469 3.678 1 92.31 138 LEU A O 1
ATOM 1083 N N . LEU A 1 139 ? -10.078 19.172 2.174 1 92.31 139 LEU A N 1
ATOM 1084 C CA . LEU A 1 139 ? -10.766 20.297 1.521 1 92.31 139 LEU A CA 1
ATOM 1085 C C . LEU A 1 139 ? -11.781 20.922 2.461 1 92.31 139 LEU A C 1
ATOM 1087 O O . LEU A 1 139 ? -11.867 22.156 2.543 1 92.31 139 LEU A O 1
ATOM 1091 N N . VAL A 1 140 ? -12.531 20.094 3.162 1 95.94 140 VAL A N 1
ATOM 1092 C CA . VAL A 1 140 ? -13.508 20.594 4.125 1 95.94 140 VAL A CA 1
ATOM 1093 C C . VAL A 1 140 ? -12.797 21.438 5.188 1 95.94 140 VAL A C 1
ATOM 1095 O O . VAL A 1 140 ? -13.273 22.516 5.551 1 95.94 140 VAL A O 1
ATOM 1098 N N . ILE A 1 141 ? -11.711 20.969 5.625 1 95.31 141 ILE A N 1
ATOM 1099 C CA . ILE A 1 141 ? -10.945 21.625 6.68 1 95.31 141 ILE A CA 1
ATOM 1100 C C . ILE A 1 141 ? -10.445 22.984 6.184 1 95.31 141 ILE A C 1
ATOM 1102 O O . ILE A 1 141 ? -10.617 24 6.859 1 95.31 141 ILE A O 1
ATOM 1106 N N . VAL A 1 142 ? -9.945 23.016 4.992 1 89.81 142 VAL A N 1
ATOM 1107 C CA . VAL A 1 142 ? -9.375 24.234 4.43 1 89.81 142 VAL A CA 1
ATOM 1108 C C . VAL A 1 142 ? -10.477 25.266 4.207 1 89.81 142 VAL A C 1
ATOM 1110 O O . VAL A 1 142 ? -10.266 26.469 4.418 1 89.81 142 VAL A O 1
ATOM 1113 N N . LEU A 1 143 ? -11.633 24.828 3.916 1 91.69 143 LEU A N 1
ATOM 1114 C CA . LEU A 1 143 ? -12.727 25.75 3.602 1 91.69 143 LEU A CA 1
ATOM 1115 C C . LEU A 1 143 ? -13.445 26.188 4.871 1 91.69 143 LEU A C 1
ATOM 1117 O O . LEU A 1 143 ? -14.148 27.203 4.867 1 91.69 143 LEU A O 1
ATOM 1121 N N . GLY A 1 144 ? -13.25 25.406 5.973 1 94.62 144 GLY A N 1
ATOM 1122 C CA . GLY A 1 144 ? -14.156 25.672 7.074 1 94.62 144 GLY A CA 1
ATOM 1123 C C . GLY A 1 144 ? -13.438 25.922 8.391 1 94.62 144 GLY A C 1
ATOM 1124 O O . GLY A 1 144 ? -14.078 26.219 9.398 1 94.62 144 GLY A O 1
ATOM 1125 N N . PHE A 1 145 ? -12.125 25.859 8.453 1 93.44 145 PHE A N 1
ATOM 1126 C CA . PHE A 1 145 ? -11.422 25.875 9.734 1 93.44 145 PHE A CA 1
ATOM 1127 C C . PHE A 1 145 ? -11.625 27.203 10.438 1 93.44 145 PHE A C 1
ATOM 1129 O O . PHE A 1 145 ? -11.562 27.281 11.672 1 93.44 145 PHE A O 1
ATOM 1136 N N . ASN A 1 146 ? -11.93 28.328 9.68 1 92.75 146 ASN A N 1
ATOM 1137 C CA . ASN A 1 146 ? -12.047 29.641 10.297 1 92.75 146 ASN A CA 1
ATOM 1138 C C . ASN A 1 146 ? -13.484 30.141 10.273 1 92.75 146 ASN A C 1
ATOM 1140 O O . ASN A 1 146 ? -13.734 31.344 10.406 1 92.75 146 ASN A O 1
ATOM 1144 N N . ALA A 1 147 ? -14.398 29.234 10.094 1 93.75 147 ALA A N 1
ATOM 1145 C CA . ALA A 1 147 ? -15.797 29.641 9.961 1 93.75 147 ALA A CA 1
ATOM 1146 C C . ALA A 1 147 ? -16.297 30.328 11.227 1 93.75 147 ALA A C 1
ATOM 1148 O O . ALA A 1 147 ? -17.016 31.328 11.156 1 93.75 147 ALA A O 1
ATOM 1149 N N . PHE A 1 148 ? -15.961 29.844 12.375 1 94.25 148 PHE A N 1
ATOM 1150 C CA . PHE A 1 148 ? -16.344 30.453 13.641 1 94.25 148 PHE A CA 1
ATOM 1151 C C . PHE A 1 148 ? -15.18 31.219 14.25 1 94.25 148 PHE A C 1
ATOM 1153 O O . PHE A 1 148 ? -15.328 32.375 14.664 1 94.25 148 PHE A O 1
ATOM 1160 N N . SER A 1 149 ? -14.07 30.625 14.25 1 93.31 149 SER A N 1
ATOM 1161 C CA . SER A 1 149 ? -12.898 31.234 14.875 1 93.31 149 SER A CA 1
ATOM 1162 C C . SER A 1 149 ? -12.492 32.5 14.156 1 93.31 149 SER A C 1
ATOM 1164 O O . SER A 1 149 ? -12.141 33.5 14.797 1 93.31 149 SER A O 1
ATOM 1166 N N . GLY A 1 150 ? -12.547 32.469 12.836 1 90.81 150 GLY A N 1
ATOM 1167 C CA . GLY A 1 150 ? -12.219 33.656 12.078 1 90.81 150 GLY A CA 1
ATOM 1168 C C . GLY A 1 150 ? -13.172 34.812 12.344 1 90.81 150 GLY A C 1
ATOM 1169 O O . GLY A 1 150 ? -12.734 35.969 12.484 1 90.81 150 GLY A O 1
ATOM 1170 N N . GLU A 1 151 ? -14.406 34.531 12.43 1 91.88 151 GLU A N 1
ATOM 1171 C CA . GLU A 1 151 ? -15.414 35.562 12.727 1 91.88 151 GLU A CA 1
ATOM 1172 C C . GLU A 1 151 ? -15.273 36.062 14.156 1 91.88 151 GLU A C 1
ATOM 1174 O O . GLU A 1 151 ? -15.539 37.219 14.438 1 91.88 151 GLU A O 1
ATOM 1179 N N . ARG A 1 152 ? -14.891 35.219 14.961 1 91.81 152 ARG A N 1
ATOM 1180 C CA . ARG A 1 152 ? -14.641 35.625 16.328 1 91.81 152 ARG A CA 1
ATOM 1181 C C . ARG A 1 152 ? -13.453 36.594 16.406 1 91.81 152 ARG A C 1
ATOM 1183 O O . ARG A 1 152 ? -13.508 37.594 17.109 1 91.81 152 ARG A O 1
ATOM 1190 N N . GLU A 1 153 ? -12.461 36.25 15.656 1 89.62 153 GLU A N 1
ATOM 1191 C CA . GLU A 1 153 ? -11.258 37.094 15.625 1 89.62 153 GLU A CA 1
ATOM 1192 C C . GLU A 1 153 ? -11.555 38.469 15.07 1 89.62 153 GLU A C 1
ATOM 1194 O O . GLU A 1 153 ? -10.945 39.469 15.492 1 89.62 153 GLU A O 1
ATOM 1199 N N . GLN A 1 154 ? -12.531 38.562 14.227 1 90.81 154 GLN A N 1
ATOM 1200 C CA . GLN A 1 154 ? -12.875 39.812 13.586 1 90.81 154 GLN A CA 1
ATOM 1201 C C . GLN A 1 154 ? -14.008 40.531 14.344 1 90.81 154 GLN A C 1
ATOM 1203 O O . GLN A 1 154 ? -14.391 41.625 13.992 1 90.81 154 GLN A O 1
ATOM 1208 N N . GLY A 1 155 ? -14.547 39.875 15.336 1 90.06 155 GLY A N 1
ATOM 1209 C CA . GLY A 1 155 ? -15.625 40.438 16.125 1 90.06 155 GLY A CA 1
ATOM 1210 C C . GLY A 1 155 ? -16.984 40.281 15.469 1 90.06 155 GLY A C 1
ATOM 1211 O O . GLY A 1 155 ? -18 40.75 16.016 1 90.06 155 GLY A O 1
ATOM 1212 N N . ILE A 1 156 ? -17.047 39.656 14.367 1 88.94 156 ILE A N 1
ATOM 1213 C CA . ILE A 1 156 ? -18.266 39.5 13.594 1 88.94 156 ILE A CA 1
ATOM 1214 C C . ILE A 1 156 ? -19.203 38.531 14.328 1 88.94 156 ILE A C 1
ATOM 1216 O O . ILE A 1 156 ? -20.422 38.719 14.312 1 88.94 156 ILE A O 1
ATOM 1220 N N . LEU A 1 157 ? -18.641 37.594 14.969 1 90.44 157 LEU A N 1
ATOM 1221 C CA . LEU A 1 157 ? -19.453 36.594 15.672 1 90.44 157 LEU A CA 1
ATOM 1222 C C . LEU A 1 157 ? -20.234 37.219 16.812 1 90.44 157 LEU A C 1
ATOM 1224 O O . LEU A 1 157 ? -21.422 36.938 16.984 1 90.44 157 LEU A O 1
ATOM 1228 N N . ARG A 1 158 ? -19.562 38.062 17.516 1 88.94 158 ARG A N 1
ATOM 1229 C CA . ARG A 1 158 ? -20.219 38.781 18.609 1 88.94 158 ARG A CA 1
ATOM 1230 C C . ARG A 1 158 ? -21.344 39.656 18.078 1 88.94 158 ARG A C 1
ATOM 1232 O O . ARG A 1 158 ? -22.406 39.75 18.688 1 88.94 158 ARG A O 1
ATOM 1239 N N . GLN A 1 159 ? -21.031 40.312 16.984 1 89.38 159 GLN A N 1
ATOM 1240 C CA . GLN A 1 159 ? -22.031 41.188 16.359 1 89.38 159 GLN A CA 1
ATOM 1241 C C . GLN A 1 159 ? -23.25 40.406 15.906 1 89.38 159 GLN A C 1
ATOM 1243 O O . GLN A 1 159 ? -24.391 40.812 16.094 1 89.38 159 GLN A O 1
ATOM 1248 N N . THR A 1 160 ? -23 39.281 15.344 1 88.5 160 THR A N 1
ATOM 1249 C CA . THR A 1 160 ? -24.078 38.438 14.812 1 88.5 160 THR A CA 1
ATOM 1250 C C . THR A 1 160 ? -24.922 37.875 15.945 1 88.5 160 THR A C 1
ATOM 1252 O O . THR A 1 160 ? -26.156 37.812 15.836 1 88.5 160 THR A O 1
ATOM 1255 N N . LEU A 1 161 ? -24.328 37.469 17 1 89 161 LEU A N 1
ATOM 1256 C CA . LEU A 1 161 ? -25.047 36.906 18.141 1 89 161 LEU A CA 1
ATOM 1257 C C . LEU A 1 161 ? -25.844 37.969 18.859 1 89 161 LEU A C 1
ATOM 1259 O O . LEU A 1 161 ? -26.922 37.688 19.391 1 89 161 LEU A O 1
ATOM 1263 N N . SER A 1 162 ? -25.312 39.156 18.844 1 88.12 162 SER A N 1
ATOM 1264 C CA . SER A 1 162 ? -25.984 40.281 19.5 1 88.12 162 SER A CA 1
ATOM 1265 C C . SER A 1 162 ? -27.266 40.656 18.75 1 88.12 162 SER A C 1
ATOM 1267 O O . SER A 1 162 ? -28.172 41.281 19.328 1 88.12 162 SER A O 1
ATOM 1269 N N . LEU A 1 163 ? -27.328 40.344 17.516 1 87.5 163 LEU A N 1
ATOM 1270 C CA . LEU A 1 163 ? -28.516 40.625 16.719 1 87.5 163 LEU A CA 1
ATOM 1271 C C . LEU A 1 163 ? -29.609 39.594 17 1 87.5 163 LEU A C 1
ATOM 1273 O O . LEU A 1 163 ? -30.703 39.688 16.438 1 87.5 163 LEU A O 1
ATOM 1277 N N . GLY A 1 164 ? -29.328 38.625 17.859 1 85.62 164 GLY A N 1
ATOM 1278 C CA . GLY A 1 164 ? -30.344 37.688 18.312 1 85.62 164 GLY A CA 1
ATOM 1279 C C . GLY A 1 164 ? -30.344 36.406 17.5 1 85.62 164 GLY A C 1
ATOM 1280 O O . GLY A 1 164 ? -31.281 35.594 17.578 1 85.62 164 GLY A O 1
ATOM 1281 N N . ILE A 1 165 ? -29.375 36.188 16.703 1 87.94 165 ILE A N 1
ATOM 1282 C CA . ILE A 1 165 ? -29.312 34.969 15.914 1 87.94 165 ILE A CA 1
ATOM 1283 C C . ILE A 1 165 ? -28.844 33.812 16.797 1 87.94 165 ILE A C 1
ATOM 1285 O O . ILE A 1 165 ? -27.797 33.906 17.453 1 87.94 165 ILE A O 1
ATOM 1289 N N . ALA A 1 166 ? -29.594 32.719 16.812 1 89.69 166 ALA A N 1
ATOM 1290 C CA . ALA A 1 166 ? -29.266 31.562 17.641 1 89.69 166 ALA A CA 1
ATOM 1291 C C . ALA A 1 166 ? -28.031 30.859 17.094 1 89.69 166 ALA A C 1
ATOM 1293 O O . ALA A 1 166 ? -27.844 30.734 15.883 1 89.69 166 ALA A O 1
ATOM 1294 N N . PRO A 1 167 ? -27.188 30.438 18 1 91.06 167 PRO A N 1
ATOM 1295 C CA . PRO A 1 167 ? -25.953 29.766 17.594 1 91.06 167 PRO A CA 1
ATOM 1296 C C . PRO A 1 167 ? -26.203 28.547 16.719 1 91.06 167 PRO A C 1
ATOM 1298 O O . PRO A 1 167 ? -25.422 28.266 15.789 1 91.06 167 PRO A O 1
ATOM 1301 N N . TRP A 1 168 ? -27.25 27.859 16.922 1 91.38 168 TRP A N 1
ATOM 1302 C CA . TRP A 1 168 ? -27.516 26.656 16.141 1 91.38 168 TRP A CA 1
ATOM 1303 C C . TRP A 1 168 ? -27.891 27.016 14.711 1 91.38 168 TRP A C 1
ATOM 1305 O O . TRP A 1 168 ? -27.656 26.234 13.781 1 91.38 168 TRP A O 1
ATOM 1315 N N . ARG A 1 169 ? -28.5 28.141 14.508 1 92.25 169 ARG A N 1
ATOM 1316 C CA . ARG A 1 169 ? -28.812 28.594 13.156 1 92.25 169 ARG A CA 1
ATOM 1317 C C . ARG A 1 169 ? -27.547 28.938 12.383 1 92.25 169 ARG A C 1
ATOM 1319 O O . ARG A 1 169 ? -27.469 28.703 11.172 1 92.25 169 ARG A O 1
ATOM 1326 N N . LEU A 1 170 ? -26.609 29.484 13.117 1 93.31 170 LEU A N 1
ATOM 1327 C CA . LEU A 1 170 ? -25.312 29.781 12.5 1 93.31 170 LEU A CA 1
ATOM 1328 C C . LEU A 1 170 ? -24.609 28.484 12.078 1 93.31 170 LEU A C 1
ATOM 1330 O O . LEU A 1 170 ? -24.031 28.422 10.992 1 93.31 170 LEU A O 1
ATOM 1334 N N . LEU A 1 171 ? -24.703 27.562 12.992 1 95.88 171 LEU A N 1
ATOM 1335 C CA . LEU A 1 171 ? -24.078 26.281 12.711 1 95.88 171 LEU A CA 1
ATOM 1336 C C . LEU A 1 171 ? -24.641 25.656 11.438 1 95.88 171 LEU A C 1
ATOM 1338 O O . LEU A 1 171 ? -23.891 25.266 10.547 1 95.88 171 LEU A O 1
ATOM 1342 N N . TRP A 1 172 ? -25.922 25.609 11.32 1 96.19 172 TRP A N 1
ATOM 1343 C CA . TRP A 1 172 ? -26.562 24.984 10.172 1 96.19 172 TRP A CA 1
ATOM 1344 C C . TRP A 1 172 ? -26.344 25.812 8.906 1 96.19 172 TRP A C 1
ATOM 1346 O O . TRP A 1 172 ? -26.234 25.25 7.812 1 96.19 172 TRP A O 1
ATOM 1356 N N . GLY A 1 173 ? -26.344 27.062 9.062 1 95.06 173 GLY A N 1
ATOM 1357 C CA . GLY A 1 173 ? -26.031 27.922 7.918 1 95.06 173 GLY A CA 1
ATOM 1358 C C . GLY A 1 173 ? -24.656 27.672 7.348 1 95.06 173 GLY A C 1
ATOM 1359 O O . GLY A 1 173 ? -24.5 27.516 6.137 1 95.06 173 GLY A O 1
ATOM 1360 N N . LYS A 1 174 ? -23.703 27.625 8.227 1 95.81 174 LYS A N 1
ATOM 1361 C CA . LYS A 1 174 ? -22.328 27.406 7.797 1 95.81 174 LYS A CA 1
ATOM 1362 C C . LYS A 1 174 ? -22.125 26 7.266 1 95.81 174 LYS A C 1
ATOM 1364 O O . LYS A 1 174 ? -21.344 25.781 6.336 1 95.81 174 LYS A O 1
ATOM 1369 N N . ALA A 1 175 ? -22.781 25.109 7.938 1 97.44 175 ALA A N 1
ATOM 1370 C CA . ALA A 1 175 ? -22.719 23.734 7.453 1 97.44 175 ALA A CA 1
ATOM 1371 C C . ALA A 1 175 ? -23.297 23.625 6.047 1 97.44 175 ALA A C 1
ATOM 1373 O O . ALA A 1 175 ? -22.734 22.938 5.191 1 97.44 175 ALA A O 1
ATOM 1374 N N . THR A 1 176 ? -24.359 24.297 5.84 1 96.31 176 THR A N 1
ATOM 1375 C CA . THR A 1 176 ? -24.984 24.281 4.527 1 96.31 176 THR A CA 1
ATOM 1376 C C . THR A 1 176 ? -24.094 24.953 3.486 1 96.31 176 THR A C 1
ATOM 1378 O O . THR A 1 176 ? -24.016 24.5 2.342 1 96.31 176 THR A O 1
ATOM 1381 N N . ALA A 1 177 ? -23.453 25.953 3.875 1 94.81 177 ALA A N 1
ATOM 1382 C CA . ALA A 1 177 ? -22.547 26.625 2.965 1 94.81 177 ALA A CA 1
ATOM 1383 C C . ALA A 1 177 ? -21.406 25.703 2.541 1 94.81 177 ALA A C 1
ATOM 1385 O O . ALA A 1 177 ? -21.031 25.672 1.367 1 94.81 177 ALA A O 1
ATOM 1386 N N . LEU A 1 178 ? -20.891 25.016 3.547 1 95.5 178 LEU A N 1
ATOM 1387 C CA . LEU A 1 178 ? -19.828 24.078 3.244 1 95.5 178 LEU A CA 1
ATOM 1388 C C . LEU A 1 178 ? -20.328 22.938 2.357 1 95.5 178 LEU A C 1
ATOM 1390 O O . LEU A 1 178 ? -19.656 22.547 1.403 1 95.5 178 LEU A O 1
ATOM 1394 N N . ALA A 1 179 ? -21.469 22.5 2.654 1 95.88 179 ALA A N 1
ATOM 1395 C CA . ALA A 1 179 ? -22.078 21.422 1.863 1 95.88 179 ALA A CA 1
ATOM 1396 C C . ALA A 1 179 ? -22.312 21.875 0.423 1 95.88 179 ALA A C 1
ATOM 1398 O O . ALA A 1 179 ? -22.062 21.109 -0.516 1 95.88 179 ALA A O 1
ATOM 1399 N N . MET A 1 180 ? -22.75 23.031 0.314 1 93.69 180 MET A N 1
ATOM 1400 C CA . MET A 1 180 ? -23 23.578 -1.023 1 93.69 180 MET A CA 1
ATOM 1401 C C . MET A 1 180 ? -21.688 23.734 -1.791 1 93.69 180 MET A C 1
ATOM 1403 O O . MET A 1 180 ? -21.625 23.453 -2.99 1 93.69 180 MET A O 1
ATOM 1407 N N . SER A 1 181 ? -20.719 24.203 -1.105 1 92.44 181 SER A N 1
ATOM 1408 C CA . SER A 1 181 ? -19.406 24.344 -1.729 1 92.44 181 SER A CA 1
ATOM 1409 C C . SER A 1 181 ? -18.875 23 -2.23 1 92.44 181 SER A C 1
ATOM 1411 O O . SER A 1 181 ? -18.391 22.906 -3.357 1 92.44 181 SER A O 1
ATOM 1413 N N . LEU A 1 182 ? -19.031 22.031 -1.389 1 92.75 182 LEU A N 1
ATOM 1414 C CA . LEU A 1 182 ? -18.578 20.688 -1.761 1 92.75 182 LEU A CA 1
ATOM 1415 C C . LEU A 1 182 ? -19.453 20.125 -2.877 1 92.75 182 LEU A C 1
ATOM 1417 O O . LEU A 1 182 ? -18.953 19.438 -3.773 1 92.75 182 LEU A O 1
ATOM 1421 N N . GLY A 1 183 ? -20.734 20.422 -2.775 1 91.44 183 GLY A N 1
ATOM 1422 C CA . GLY A 1 183 ? -21.641 19.984 -3.822 1 91.44 183 GLY A CA 1
ATOM 1423 C C . GLY A 1 183 ? -21.297 20.547 -5.188 1 91.44 183 GLY A C 1
ATOM 1424 O O . GLY A 1 183 ? -21.344 19.828 -6.191 1 91.44 183 GLY A O 1
ATOM 1425 N N . LEU A 1 184 ? -20.938 21.734 -5.219 1 87.56 184 LEU A N 1
ATOM 1426 C CA . LEU A 1 184 ? -20.547 22.391 -6.465 1 87.56 184 LEU A CA 1
ATOM 1427 C C . LEU A 1 184 ? -19.344 21.719 -7.09 1 87.56 184 LEU A C 1
ATOM 1429 O O . LEU A 1 184 ? -19.234 21.625 -8.312 1 87.56 184 LEU A O 1
ATOM 1433 N N . LEU A 1 185 ? -18.547 21.188 -6.238 1 85.69 185 LEU A N 1
ATOM 1434 C CA . LEU A 1 185 ? -17.312 20.594 -6.711 1 85.69 185 LEU A CA 1
ATOM 1435 C C . LEU A 1 185 ? -17.516 19.109 -7.023 1 85.69 185 LEU A C 1
ATOM 1437 O O . LEU A 1 185 ? -16.969 18.609 -8.008 1 85.69 185 LEU A O 1
ATOM 1441 N N . LEU A 1 186 ? -18.312 18.438 -6.191 1 87.62 186 LEU A N 1
ATOM 1442 C CA . LEU A 1 186 ? -18.344 16.969 -6.242 1 87.62 186 LEU A CA 1
ATOM 1443 C C . LEU A 1 186 ? -19.516 16.484 -7.098 1 87.62 186 LEU A C 1
ATOM 1445 O O . LEU A 1 186 ? -19.484 15.359 -7.602 1 87.62 186 LEU A O 1
ATOM 1449 N N . VAL A 1 187 ? -20.516 17.312 -7.309 1 89 187 VAL A N 1
ATOM 1450 C CA . VAL A 1 187 ? -21.688 16.875 -8.062 1 89 187 VAL A CA 1
ATOM 1451 C C . VAL A 1 187 ? -21.312 16.641 -9.523 1 89 187 VAL A C 1
ATOM 1453 O O . VAL A 1 187 ? -21.672 15.617 -10.102 1 89 187 VAL A O 1
ATOM 1456 N N . PRO A 1 188 ? -20.547 17.547 -10.172 1 87.12 188 PRO A N 1
ATOM 1457 C CA . PRO A 1 188 ? -20.109 17.234 -11.539 1 87.12 188 PRO A CA 1
ATOM 1458 C C . PRO A 1 188 ? -19.328 15.938 -11.633 1 87.12 188 PRO A C 1
ATOM 1460 O O . PRO A 1 188 ? -19.484 15.18 -12.602 1 87.12 188 PRO A O 1
ATOM 1463 N N . ALA A 1 189 ? -18.547 15.758 -10.664 1 86 189 ALA A N 1
ATOM 1464 C CA . ALA A 1 189 ? -17.766 14.516 -10.656 1 86 189 ALA A CA 1
ATOM 1465 C C . ALA A 1 189 ? -18.688 13.305 -10.477 1 86 189 ALA A C 1
ATOM 1467 O O . ALA A 1 189 ? -18.469 12.258 -11.094 1 86 189 ALA A O 1
ATOM 1468 N N . ALA A 1 190 ? -19.656 13.461 -9.641 1 89.5 190 ALA A N 1
ATOM 1469 C CA . ALA A 1 190 ? -20.625 12.391 -9.422 1 89.5 190 ALA A CA 1
ATOM 1470 C C . ALA A 1 190 ? -21.438 12.109 -10.688 1 89.5 190 ALA A C 1
ATOM 1472 O O . ALA A 1 190 ? -21.703 10.953 -11.023 1 89.5 190 ALA A O 1
ATOM 1473 N N . LEU A 1 191 ? -21.781 13.156 -11.344 1 90.38 191 LEU A N 1
ATOM 1474 C CA . LEU A 1 191 ? -22.531 13 -12.594 1 90.38 191 LEU A CA 1
ATOM 1475 C C . LEU A 1 191 ? -21.672 12.328 -13.656 1 90.38 191 LEU A C 1
ATOM 1477 O O . LEU A 1 191 ? -22.156 11.469 -14.398 1 90.38 191 LEU A O 1
ATOM 1481 N N . ALA A 1 192 ? -20.469 12.734 -13.68 1 87.75 192 ALA A N 1
ATOM 1482 C CA . ALA A 1 192 ? -19.547 12.094 -14.609 1 87.75 192 ALA A CA 1
ATOM 1483 C C . ALA A 1 192 ? -19.391 10.609 -14.297 1 87.75 192 ALA A C 1
ATOM 1485 O O . ALA A 1 192 ? -19.297 9.789 -15.211 1 87.75 192 ALA A O 1
ATOM 1486 N N . ALA A 1 193 ? -19.375 10.359 -13.055 1 87.62 193 ALA A N 1
ATOM 1487 C CA . ALA A 1 193 ? -19.25 8.969 -12.625 1 87.62 193 ALA A CA 1
ATOM 1488 C C . ALA A 1 193 ? -20.484 8.156 -13.031 1 87.62 193 ALA A C 1
ATOM 1490 O O . ALA A 1 193 ? -20.359 7 -13.445 1 87.62 193 ALA A O 1
ATOM 1491 N N . VAL A 1 194 ? -21.641 8.734 -12.953 1 88.25 194 VAL A N 1
ATOM 1492 C CA . VAL A 1 194 ? -22.875 8.07 -13.336 1 88.25 194 VAL A CA 1
ATOM 1493 C C . VAL A 1 194 ? -22.859 7.766 -14.836 1 88.25 194 VAL A C 1
ATOM 1495 O O . VAL A 1 194 ? -23.234 6.668 -15.25 1 88.25 194 VAL A O 1
ATOM 1498 N N . VAL A 1 195 ? -22.422 8.703 -15.547 1 86.88 195 VAL A N 1
ATOM 1499 C CA . VAL A 1 195 ? -22.344 8.523 -16.984 1 86.88 195 VAL A CA 1
ATOM 1500 C C . VAL A 1 195 ? -21.328 7.422 -17.312 1 86.88 195 VAL A C 1
ATOM 1502 O O . VAL A 1 195 ? -21.594 6.559 -18.156 1 86.88 195 VAL A O 1
ATOM 1505 N N . ALA A 1 196 ? -20.266 7.484 -16.609 1 82.62 196 ALA A N 1
ATOM 1506 C CA . ALA A 1 196 ? -19.234 6.473 -16.844 1 82.62 196 ALA A CA 1
ATOM 1507 C C . ALA A 1 196 ? -19.766 5.078 -16.5 1 82.62 196 ALA A C 1
ATOM 1509 O O . ALA A 1 196 ? -19.484 4.117 -17.219 1 82.62 196 ALA A O 1
ATOM 1510 N N . VAL A 1 197 ? -20.469 4.992 -15.422 1 82.31 197 VAL A N 1
ATOM 1511 C CA . VAL A 1 197 ? -21.031 3.719 -14.977 1 82.31 197 VAL A CA 1
ATOM 1512 C C . VAL A 1 197 ? -22.062 3.229 -15.984 1 82.31 197 VAL A C 1
ATOM 1514 O O . VAL A 1 197 ? -22.109 2.039 -16.312 1 82.31 197 VAL A O 1
ATOM 1517 N N . TRP A 1 198 ? -22.812 4.141 -16.5 1 83.19 198 TRP A N 1
ATOM 1518 C CA . TRP A 1 198 ? -23.844 3.797 -17.484 1 83.19 198 TRP A CA 1
ATOM 1519 C C . TRP A 1 198 ? -23.203 3.324 -18.781 1 83.19 198 TRP A C 1
ATOM 1521 O O . TRP A 1 198 ? -23.625 2.318 -19.359 1 83.19 198 TRP A O 1
ATOM 1531 N N . LEU A 1 199 ? -22.219 3.986 -19.172 1 81.12 199 LEU A N 1
ATOM 1532 C CA . LEU A 1 199 ? -21.531 3.648 -20.422 1 81.12 199 LEU A CA 1
ATOM 1533 C C . LEU A 1 199 ? -20.797 2.318 -20.281 1 81.12 199 LEU A C 1
ATOM 1535 O O . LEU A 1 199 ? -20.625 1.602 -21.281 1 81.12 199 LEU A O 1
ATOM 1539 N N . ALA A 1 200 ? -20.422 2.07 -19.047 1 75.12 200 ALA A N 1
ATOM 1540 C CA . ALA A 1 200 ? -19.688 0.831 -18.812 1 75.12 200 ALA A CA 1
ATOM 1541 C C . ALA A 1 200 ? -20.625 -0.358 -18.703 1 75.12 200 ALA A C 1
ATOM 1543 O O . ALA A 1 200 ? -20.203 -1.488 -18.469 1 75.12 200 ALA A O 1
ATOM 1544 N N . GLY A 1 201 ? -21.891 -0.089 -18.797 1 73.88 201 GLY A N 1
ATOM 1545 C CA . GLY A 1 201 ? -22.844 -1.181 -18.844 1 73.88 201 GLY A CA 1
ATOM 1546 C C . GLY A 1 201 ? -23.594 -1.368 -17.531 1 73.88 201 GLY A C 1
ATOM 1547 O O . GLY A 1 201 ? -24.266 -2.379 -17.328 1 73.88 201 GLY A O 1
ATOM 1548 N N . GLY A 1 202 ? -23.297 -0.391 -16.719 1 74.62 202 GLY A N 1
ATOM 1549 C CA . GLY A 1 202 ? -24 -0.482 -15.453 1 74.62 202 GLY A CA 1
ATOM 1550 C C . GLY A 1 202 ? -25.5 -0.313 -15.586 1 74.62 202 GLY A C 1
ATOM 1551 O O . GLY A 1 202 ? -25.969 0.426 -16.453 1 74.62 202 GLY A O 1
ATOM 1552 N N . ARG A 1 203 ? -26.234 -1.121 -14.828 1 83.56 203 ARG A N 1
ATOM 1553 C CA . ARG A 1 203 ? -27.688 -1.078 -14.852 1 83.56 203 ARG A CA 1
ATOM 1554 C C . ARG A 1 203 ? -28.25 -0.655 -13.5 1 83.56 203 ARG A C 1
ATOM 1556 O O . ARG A 1 203 ? -27.609 0.099 -12.766 1 83.56 203 ARG A O 1
ATOM 1563 N N . ALA A 1 204 ? -29.453 -1.108 -13.219 1 87.06 204 ALA A N 1
ATOM 1564 C CA . ALA A 1 204 ? -30.172 -0.637 -12.031 1 87.06 204 ALA A CA 1
ATOM 1565 C C . ALA A 1 204 ? -29.406 -0.989 -10.758 1 87.06 204 ALA A C 1
ATOM 1567 O O . ALA A 1 204 ? -29.297 -0.17 -9.844 1 87.06 204 ALA A O 1
ATOM 1568 N N . ASP A 1 205 ? -28.828 -2.045 -10.742 1 91.38 205 ASP A N 1
ATOM 1569 C CA . ASP A 1 205 ? -28.078 -2.49 -9.562 1 91.38 205 ASP A CA 1
ATOM 1570 C C . ASP A 1 205 ? -26.844 -1.625 -9.328 1 91.38 205 ASP A C 1
ATOM 1572 O O . ASP A 1 205 ? -26.562 -1.223 -8.195 1 91.38 205 ASP A O 1
ATOM 1576 N N . ALA A 1 206 ? -26.156 -1.338 -10.438 1 90.81 206 ALA A N 1
ATOM 1577 C CA . ALA A 1 206 ? -24.953 -0.514 -10.352 1 90.81 206 ALA A CA 1
ATOM 1578 C C . ALA A 1 206 ? -25.297 0.905 -9.898 1 90.81 206 ALA A C 1
ATOM 1580 O O . ALA A 1 206 ? -24.547 1.516 -9.133 1 90.81 206 ALA A O 1
ATOM 1581 N N . LEU A 1 207 ? -26.422 1.345 -10.352 1 90.75 207 LEU A N 1
ATOM 1582 C CA . LEU A 1 207 ? -26.844 2.695 -9.992 1 90.75 207 LEU A CA 1
ATOM 1583 C C . LEU A 1 207 ? -27.25 2.764 -8.523 1 90.75 207 LEU A C 1
ATOM 1585 O O . LEU A 1 207 ? -26.984 3.766 -7.848 1 90.75 207 LEU A O 1
ATOM 1589 N N . TRP A 1 208 ? -27.875 1.719 -8.094 1 92.06 208 TRP A N 1
ATOM 1590 C CA . TRP A 1 208 ? -28.219 1.655 -6.68 1 92.06 208 TRP A CA 1
ATOM 1591 C C . TRP A 1 208 ? -26.969 1.603 -5.812 1 92.06 208 TRP A C 1
ATOM 1593 O O . TRP A 1 208 ? -26.891 2.279 -4.785 1 92.06 208 TRP A O 1
ATOM 1603 N N . ARG A 1 209 ? -26.047 0.821 -6.203 1 94.56 209 ARG A N 1
ATOM 1604 C CA . ARG A 1 209 ? -24.781 0.74 -5.5 1 94.56 209 ARG A CA 1
ATOM 1605 C C . ARG A 1 209 ? -24.078 2.098 -5.469 1 94.56 209 ARG A C 1
ATOM 1607 O O . ARG A 1 209 ? -23.516 2.488 -4.445 1 94.56 209 ARG A O 1
ATOM 1614 N N . PHE A 1 210 ? -24.188 2.777 -6.613 1 94 210 PHE A N 1
ATOM 1615 C CA . PHE A 1 210 ? -23.562 4.094 -6.691 1 94 210 PHE A CA 1
ATOM 1616 C C . PHE A 1 210 ? -24.25 5.07 -5.746 1 94 210 PHE A C 1
ATOM 1618 O O . PHE A 1 210 ? -23.578 5.891 -5.105 1 94 210 PHE A O 1
ATOM 1625 N N . ALA A 1 211 ? -25.531 4.957 -5.715 1 93.94 211 ALA A N 1
ATOM 1626 C CA . ALA A 1 211 ? -26.281 5.855 -4.836 1 93.94 211 ALA A CA 1
ATOM 1627 C C . ALA A 1 211 ? -25.859 5.668 -3.379 1 93.94 211 ALA A C 1
ATOM 1629 O O . ALA A 1 211 ? -25.672 6.645 -2.65 1 93.94 211 ALA A O 1
ATOM 1630 N N . VAL A 1 212 ? -25.703 4.465 -2.971 1 95.69 212 VAL A N 1
ATOM 1631 C CA . VAL A 1 212 ? -25.312 4.168 -1.598 1 95.69 212 VAL A CA 1
ATOM 1632 C C . VAL A 1 212 ? -23.875 4.625 -1.364 1 95.69 212 VAL A C 1
ATOM 1634 O O . VAL A 1 212 ? -23.562 5.188 -0.312 1 95.69 212 VAL A O 1
ATOM 1637 N N . LEU A 1 213 ? -23.047 4.352 -2.33 1 95.19 213 LEU A N 1
ATOM 1638 C CA . LEU A 1 213 ? -21.656 4.777 -2.26 1 95.19 213 LEU A CA 1
ATOM 1639 C C . LEU A 1 213 ? -21.562 6.293 -2.131 1 95.19 213 LEU A C 1
ATOM 1641 O O . LEU A 1 213 ? -20.859 6.805 -1.254 1 95.19 213 LEU A O 1
ATOM 1645 N N . ALA A 1 214 ? -22.266 6.977 -2.998 1 94.5 214 ALA A N 1
ATOM 1646 C CA . ALA A 1 214 ? -22.297 8.438 -2.971 1 94.5 214 ALA A CA 1
ATOM 1647 C C . ALA A 1 214 ? -22.859 8.953 -1.653 1 94.5 214 ALA A C 1
ATOM 1649 O O . ALA A 1 214 ? -22.359 9.938 -1.098 1 94.5 214 ALA A O 1
ATOM 1650 N N . GLY A 1 215 ? -23.906 8.25 -1.212 1 95.69 215 GLY A N 1
ATOM 1651 C CA . GLY A 1 215 ? -24.469 8.594 0.086 1 95.69 215 GLY A CA 1
ATOM 1652 C C . GLY A 1 215 ? -23.484 8.414 1.226 1 95.69 215 GLY A C 1
ATOM 1653 O O . GLY A 1 215 ? -23.422 9.242 2.137 1 95.69 215 GLY A O 1
ATOM 1654 N N . GLY A 1 216 ? -22.703 7.305 1.19 1 97 216 GLY A N 1
ATOM 1655 C CA . GLY A 1 216 ? -21.672 7.066 2.188 1 97 216 GLY A CA 1
ATOM 1656 C C . GLY A 1 216 ? -20.609 8.156 2.232 1 97 216 GLY A C 1
ATOM 1657 O O . GLY A 1 216 ? -20.234 8.617 3.311 1 97 216 GLY A O 1
ATOM 1658 N N . TYR A 1 217 ? -20.188 8.617 1.074 1 96.81 217 TYR A N 1
ATOM 1659 C CA . TYR A 1 217 ? -19.203 9.688 1.014 1 96.81 217 TYR A CA 1
ATOM 1660 C C . TYR A 1 217 ? -19.797 11.008 1.474 1 96.81 217 TYR A C 1
ATOM 1662 O O . TYR A 1 217 ? -19.094 11.836 2.072 1 96.81 217 TYR A O 1
ATOM 1670 N N . THR A 1 218 ? -21.078 11.195 1.157 1 96.69 218 THR A N 1
ATOM 1671 C CA . THR A 1 218 ? -21.75 12.398 1.646 1 96.69 218 THR A CA 1
ATOM 1672 C C . THR A 1 218 ? -21.75 12.43 3.172 1 96.69 218 THR A C 1
ATOM 1674 O O . THR A 1 218 ? -21.453 13.461 3.777 1 96.69 218 THR A O 1
ATOM 1677 N N . VAL A 1 219 ? -22.078 11.305 3.732 1 97.88 219 VAL A N 1
ATOM 1678 C CA . VAL A 1 219 ? -22.078 11.211 5.188 1 97.88 219 VAL A CA 1
ATOM 1679 C C . VAL A 1 219 ? -20.672 11.422 5.73 1 97.88 219 VAL A C 1
ATOM 1681 O O . VAL A 1 219 ? -20.484 12.133 6.723 1 97.88 219 VAL A O 1
ATOM 1684 N N . TYR A 1 220 ? -19.703 10.852 5.148 1 98.25 220 TYR A N 1
ATOM 1685 C CA . TYR A 1 220 ? -18.312 10.961 5.547 1 98.25 220 TYR A CA 1
ATOM 1686 C C . TYR A 1 220 ? -17.859 12.414 5.551 1 98.25 220 TYR A C 1
ATOM 1688 O O . TYR A 1 220 ? -17.25 12.883 6.523 1 98.25 220 TYR A O 1
ATOM 1696 N N . LEU A 1 221 ? -18.203 13.133 4.473 1 97.94 221 LEU A N 1
ATOM 1697 C CA . LEU A 1 221 ? -17.797 14.531 4.379 1 97.94 221 LEU A CA 1
ATOM 1698 C C . LEU A 1 221 ? -18.609 15.398 5.336 1 97.94 221 LEU A C 1
ATOM 1700 O O . LEU A 1 221 ? -18.109 16.391 5.871 1 97.94 221 LEU A O 1
ATOM 1704 N N . ALA A 1 222 ? -19.859 14.969 5.551 1 98.38 222 ALA A N 1
ATOM 1705 C CA . ALA A 1 222 ? -20.688 15.672 6.543 1 98.38 222 ALA A CA 1
ATOM 1706 C C . ALA A 1 222 ? -20.062 15.562 7.934 1 98.38 222 ALA A C 1
ATOM 1708 O O . ALA A 1 222 ? -20.094 16.531 8.703 1 98.38 222 ALA A O 1
ATOM 1709 N N . ILE A 1 223 ? -19.562 14.383 8.242 1 98.62 223 ILE A N 1
ATOM 1710 C CA . ILE A 1 223 ? -18.891 14.188 9.516 1 98.62 223 ILE A CA 1
ATOM 1711 C C . ILE A 1 223 ? -17.766 15.211 9.656 1 98.62 223 ILE A C 1
ATOM 1713 O O . ILE A 1 223 ? -17.656 15.891 10.68 1 98.62 223 ILE A O 1
ATOM 1717 N N . PHE A 1 224 ? -17.016 15.383 8.648 1 98.38 224 PHE A N 1
ATOM 1718 C CA . PHE A 1 224 ? -15.875 16.281 8.711 1 98.38 224 PHE A CA 1
ATOM 1719 C C . PHE A 1 224 ? -16.328 17.734 8.727 1 98.38 224 PHE A C 1
ATOM 1721 O O . PHE A 1 224 ? -15.672 18.594 9.312 1 98.38 224 PHE A O 1
ATOM 1728 N N . ILE A 1 225 ? -17.469 18.047 8.062 1 98.38 225 ILE A N 1
ATOM 1729 C CA . ILE A 1 225 ? -18.031 19.391 8.141 1 98.38 225 ILE A CA 1
ATOM 1730 C C . ILE A 1 225 ? -18.312 19.75 9.594 1 98.38 225 ILE A C 1
ATOM 1732 O O . ILE A 1 225 ? -17.875 20.781 10.078 1 98.38 225 ILE A O 1
ATOM 1736 N N . PHE A 1 226 ? -18.953 18.859 10.25 1 98.62 226 PHE A N 1
ATOM 1737 C CA . PHE A 1 226 ? -19.359 19.156 11.617 1 98.62 226 PHE A CA 1
ATOM 1738 C C . PHE A 1 226 ? -18.156 19.109 12.555 1 98.62 226 PHE A C 1
ATOM 1740 O O . PHE A 1 226 ? -18.078 19.891 13.516 1 98.62 226 PHE A O 1
ATOM 1747 N N . VAL A 1 227 ? -17.203 18.203 12.305 1 98.5 227 VAL A N 1
ATOM 1748 C CA . VAL A 1 227 ? -15.977 18.203 13.102 1 98.5 227 VAL A CA 1
ATOM 1749 C C . VAL A 1 227 ? -15.219 19.516 12.898 1 98.5 227 VAL A C 1
ATOM 1751 O O . VAL A 1 227 ? -14.742 20.109 13.867 1 98.5 227 VAL A O 1
ATOM 1754 N N . THR A 1 228 ? -15.18 19.906 11.656 1 98.31 228 THR A N 1
ATOM 1755 C CA . THR A 1 228 ? -14.461 21.125 11.328 1 98.31 228 THR A CA 1
ATOM 1756 C C . THR A 1 228 ? -15.133 22.344 11.977 1 98.31 228 THR A C 1
ATOM 1758 O O . THR A 1 228 ? -14.461 23.156 12.617 1 98.31 228 THR A O 1
ATOM 1761 N N . LEU A 1 229 ? -16.422 22.469 11.867 1 98 229 LEU A N 1
ATOM 1762 C CA . LEU A 1 229 ? -17.141 23.578 12.445 1 98 229 LEU A CA 1
ATOM 1763 C C . LEU A 1 229 ? -17.094 23.547 13.969 1 98 229 LEU A C 1
ATOM 1765 O O . LEU A 1 229 ? -16.953 24.578 14.625 1 98 229 LEU A O 1
ATOM 1769 N N . GLY A 1 230 ? -17.203 22.328 14.516 1 98.19 230 GLY A N 1
ATOM 1770 C CA . GLY A 1 230 ? -17.078 22.188 15.961 1 98.19 230 GLY A CA 1
ATOM 1771 C C . GLY A 1 230 ? -15.727 22.625 16.5 1 98.19 230 GLY A C 1
ATOM 1772 O O . GLY A 1 230 ? -15.656 23.359 17.484 1 98.19 230 GLY A O 1
ATOM 1773 N N . VAL A 1 231 ? -14.695 22.219 15.852 1 97.62 231 VAL A N 1
ATOM 1774 C CA . VAL A 1 231 ? -13.344 22.594 16.266 1 97.62 231 VAL A CA 1
ATOM 1775 C C . VAL A 1 231 ? -13.141 24.094 16.078 1 97.62 231 VAL A C 1
ATOM 1777 O O . VAL A 1 231 ? -12.531 24.75 16.922 1 97.62 231 VAL A O 1
ATOM 1780 N N . SER A 1 232 ? -13.648 24.609 14.961 1 96.38 232 SER A N 1
ATOM 1781 C CA . SER A 1 232 ? -13.562 26.047 14.703 1 96.38 232 SER A CA 1
ATOM 1782 C C . SER A 1 232 ? -14.258 26.844 15.805 1 96.38 232 SER A C 1
ATOM 1784 O O . SER A 1 232 ? -13.766 27.906 16.219 1 96.38 232 SER A O 1
ATOM 1786 N N . ALA A 1 233 ? -15.328 26.344 16.297 1 96.5 233 ALA A N 1
ATOM 1787 C CA . ALA A 1 233 ? -16.078 27 17.344 1 96.5 233 ALA A CA 1
ATOM 1788 C C . ALA A 1 233 ? -15.391 26.859 18.703 1 96.5 233 ALA A C 1
ATOM 1790 O O . ALA A 1 233 ? -15.414 27.781 19.516 1 96.5 233 ALA A O 1
ATOM 1791 N N . ALA A 1 234 ? -14.773 25.766 18.906 1 96.19 234 ALA A N 1
ATOM 1792 C CA . ALA A 1 234 ? -14.18 25.469 20.219 1 96.19 234 ALA A CA 1
ATOM 1793 C C . ALA A 1 234 ? -12.789 26.078 20.328 1 96.19 234 ALA A C 1
ATOM 1795 O O . ALA A 1 234 ? -12.344 26.406 21.438 1 96.19 234 ALA A O 1
ATOM 1796 N N . ALA A 1 235 ? -12.164 26.25 19.266 1 93.75 235 ALA A N 1
ATOM 1797 C CA . ALA A 1 235 ? -10.781 26.734 19.266 1 93.75 235 ALA A CA 1
ATOM 1798 C C . ALA A 1 235 ? -10.719 28.219 19.609 1 93.75 235 ALA A C 1
ATOM 1800 O O . ALA A 1 235 ? -11.641 28.969 19.281 1 93.75 235 ALA A O 1
ATOM 1801 N N . ARG A 1 236 ? -9.648 28.656 20.172 1 90.62 236 ARG A N 1
ATOM 1802 C CA . ARG A 1 236 ? -9.477 30.047 20.594 1 90.62 236 ARG A CA 1
ATOM 1803 C C . ARG A 1 236 ? -9.117 30.938 19.422 1 90.62 236 ARG A C 1
ATOM 1805 O O . ARG A 1 236 ? -9.336 32.156 19.453 1 90.62 236 ARG A O 1
ATOM 1812 N N . SER A 1 237 ? -8.492 30.312 18.422 1 90.44 237 SER A N 1
ATOM 1813 C CA . SER A 1 237 ? -8.094 31.031 17.219 1 90.44 237 SER A CA 1
ATOM 1814 C C . SER A 1 237 ? -8.156 30.141 15.984 1 90.44 237 SER A C 1
ATOM 1816 O O . SER A 1 237 ? -8.219 28.906 16.109 1 90.44 237 SER A O 1
ATOM 1818 N N . SER A 1 238 ? -8.211 30.781 14.844 1 90.94 238 SER A N 1
ATOM 1819 C CA . SER A 1 238 ? -8.219 30.047 13.578 1 90.94 238 SER A CA 1
ATOM 1820 C C . SER A 1 238 ? -6.961 29.203 13.43 1 90.94 238 SER A C 1
ATOM 1822 O O . SER A 1 238 ? -7.012 28.109 12.867 1 90.94 238 SER A O 1
ATOM 1824 N N . ARG A 1 239 ? -5.891 29.672 13.93 1 85.94 239 ARG A N 1
ATOM 1825 C CA . ARG A 1 239 ? -4.613 28.969 13.852 1 85.94 239 ARG A CA 1
ATOM 1826 C C . ARG A 1 239 ? -4.648 27.688 14.664 1 85.94 239 ARG A C 1
ATOM 1828 O O . ARG A 1 239 ? -4.137 26.656 14.227 1 85.94 239 ARG A O 1
ATOM 1835 N N . VAL A 1 240 ? -5.23 27.781 15.836 1 87.81 240 VAL A N 1
ATOM 1836 C CA . VAL A 1 240 ? -5.383 26.594 16.656 1 87.81 240 VAL A CA 1
ATOM 1837 C C . VAL A 1 240 ? -6.336 25.609 15.977 1 87.81 240 VAL A C 1
ATOM 1839 O O . VAL A 1 240 ? -6.074 24.406 15.945 1 87.81 240 VAL A O 1
ATOM 1842 N N . ALA A 1 241 ? -7.355 26.156 15.438 1 93.88 241 ALA A N 1
ATOM 1843 C CA . ALA A 1 241 ? -8.367 25.328 14.789 1 93.88 241 ALA A CA 1
ATOM 1844 C C . ALA A 1 241 ? -7.758 24.5 13.656 1 93.88 241 ALA A C 1
ATOM 1846 O O . ALA A 1 241 ? -7.938 23.281 13.602 1 93.88 241 ALA A O 1
ATOM 1847 N N . ILE A 1 242 ? -6.996 25.172 12.766 1 91.38 242 ILE A N 1
ATOM 1848 C CA . ILE A 1 242 ? -6.457 24.469 11.602 1 91.38 242 ILE A CA 1
ATOM 1849 C C . ILE A 1 242 ? -5.422 23.438 12.047 1 91.38 242 ILE A C 1
ATOM 1851 O O . ILE A 1 242 ? -5.316 22.359 11.461 1 91.38 242 ILE A O 1
ATOM 1855 N N . THR A 1 243 ? -4.625 23.719 13.109 1 88.88 243 THR A N 1
ATOM 1856 C CA . THR A 1 243 ? -3.623 22.781 13.617 1 88.88 243 THR A CA 1
ATOM 1857 C C . THR A 1 243 ? -4.281 21.516 14.172 1 88.88 243 THR A C 1
ATOM 1859 O O . THR A 1 243 ? -3.871 20.406 13.844 1 88.88 243 THR A O 1
ATOM 1862 N N . VAL A 1 244 ? -5.316 21.703 14.945 1 92.31 244 VAL A N 1
ATOM 1863 C CA . VAL A 1 244 ? -6.035 20.594 15.539 1 92.31 244 VAL A CA 1
ATOM 1864 C C . VAL A 1 244 ? -6.695 19.75 14.445 1 92.31 244 VAL A C 1
ATOM 1866 O O . VAL A 1 244 ? -6.648 18.516 14.477 1 92.31 244 VAL A O 1
ATOM 1869 N N . LEU A 1 245 ? -7.254 20.422 13.508 1 95.88 245 LEU A N 1
ATOM 1870 C CA . LEU A 1 245 ? -7.965 19.734 12.43 1 95.88 245 LEU A CA 1
ATOM 1871 C C . LEU A 1 245 ? -7 18.938 11.555 1 95.88 245 LEU A C 1
ATOM 1873 O O . LEU A 1 245 ? -7.309 17.828 11.141 1 95.88 245 LEU A O 1
ATOM 1877 N N . LEU A 1 246 ? -5.812 19.531 11.266 1 91.44 246 LEU A N 1
ATOM 1878 C CA . LEU A 1 246 ? -4.816 18.797 10.492 1 91.44 246 LEU A CA 1
ATOM 1879 C C . LEU A 1 246 ? -4.312 17.578 11.258 1 91.44 246 LEU A C 1
ATOM 1881 O O . LEU A 1 246 ? -4.102 16.516 10.672 1 91.44 246 LEU A O 1
ATOM 1885 N N . ALA A 1 247 ? -4.125 17.719 12.578 1 90.06 247 ALA A N 1
ATOM 1886 C CA . ALA A 1 247 ? -3.723 16.594 13.406 1 90.06 247 ALA A CA 1
ATOM 1887 C C . ALA A 1 247 ? -4.766 15.484 13.367 1 90.06 247 ALA A C 1
ATOM 1889 O O . ALA A 1 247 ? -4.422 14.305 13.266 1 90.06 247 ALA A O 1
ATOM 1890 N N . LEU A 1 248 ? -6.008 15.875 13.438 1 94.31 248 LEU A N 1
ATOM 1891 C CA . LEU A 1 248 ? -7.098 14.906 13.383 1 94.31 248 LEU A CA 1
ATOM 1892 C C . LEU A 1 248 ? -7.137 14.211 12.023 1 94.31 248 LEU A C 1
ATOM 1894 O O . LEU A 1 248 ? -7.398 13.016 11.938 1 94.31 248 LEU A O 1
ATOM 1898 N N . TRP A 1 249 ? -6.918 15.023 11.008 1 95.38 249 TRP A N 1
ATOM 1899 C CA . TRP A 1 249 ? -6.871 14.469 9.664 1 95.38 249 TRP A CA 1
ATOM 1900 C C . TRP A 1 249 ? -5.75 13.438 9.539 1 95.38 249 TRP A C 1
ATOM 1902 O O . TRP A 1 249 ? -5.949 12.359 8.977 1 95.38 249 TRP A O 1
ATOM 1912 N N . ILE A 1 250 ? -4.539 13.742 10.086 1 90.88 250 ILE A N 1
ATOM 1913 C CA . ILE A 1 250 ? -3.389 12.844 10.047 1 90.88 250 ILE A CA 1
ATOM 1914 C C . ILE A 1 250 ? -3.711 11.555 10.797 1 90.88 250 ILE A C 1
ATOM 1916 O O . ILE A 1 250 ? -3.451 10.453 10.305 1 90.88 250 ILE A O 1
ATOM 1920 N N . ALA A 1 251 ? -4.309 11.664 11.93 1 91.56 251 ALA A N 1
ATOM 1921 C CA . ALA A 1 251 ? -4.688 10.5 12.734 1 91.56 251 ALA A CA 1
ATOM 1922 C C . ALA A 1 251 ? -5.68 9.617 11.984 1 91.56 251 ALA A C 1
ATOM 1924 O O . ALA A 1 251 ? -5.523 8.391 11.945 1 91.56 251 ALA A O 1
ATOM 1925 N N . ASN A 1 252 ? -6.648 10.234 11.359 1 94.44 252 ASN A N 1
ATOM 1926 C CA . ASN A 1 252 ? -7.719 9.523 10.68 1 94.44 252 ASN A CA 1
ATOM 1927 C C . ASN A 1 252 ? -7.223 8.859 9.391 1 94.44 252 ASN A C 1
ATOM 1929 O O . ASN A 1 252 ? -7.59 7.727 9.094 1 94.44 252 ASN A O 1
ATOM 1933 N N . THR A 1 253 ? -6.336 9.531 8.641 1 91.5 253 THR A N 1
ATOM 1934 C CA . THR A 1 253 ? -6.035 9.141 7.27 1 91.5 253 THR A CA 1
ATOM 1935 C C . THR A 1 253 ? -4.727 8.352 7.207 1 91.5 253 THR A C 1
ATOM 1937 O O . THR A 1 253 ? -4.566 7.473 6.363 1 91.5 253 THR A O 1
ATOM 1940 N N . VAL A 1 254 ? -3.801 8.641 8.133 1 87.38 254 VAL A N 1
ATOM 1941 C CA . VAL A 1 254 ? -2.459 8.094 7.961 1 87.38 254 VAL A CA 1
ATOM 1942 C C . VAL A 1 254 ? -2.162 7.086 9.07 1 87.38 254 VAL A C 1
ATOM 1944 O O . VAL A 1 254 ? -1.821 5.934 8.797 1 87.38 254 VAL A O 1
ATOM 1947 N N . ILE A 1 255 ? -2.469 7.406 10.297 1 85.19 255 ILE A N 1
ATOM 1948 C CA . ILE A 1 255 ? -2.002 6.633 11.445 1 85.19 255 ILE A CA 1
ATOM 1949 C C . ILE A 1 255 ? -2.959 5.473 11.711 1 85.19 255 ILE A C 1
ATOM 1951 O O . ILE A 1 255 ? -2.537 4.312 11.766 1 85.19 255 ILE A O 1
ATOM 1955 N N . THR A 1 256 ? -4.191 5.715 11.781 1 88.62 256 THR A N 1
ATOM 1956 C CA . THR A 1 256 ? -5.168 4.758 12.289 1 88.62 256 THR A CA 1
ATOM 1957 C C . THR A 1 256 ? -5.27 3.549 11.367 1 88.62 256 THR A C 1
ATOM 1959 O O . THR A 1 256 ? -5.301 2.406 11.828 1 88.62 256 THR A O 1
ATOM 1962 N N . PRO A 1 257 ? -5.32 3.766 10.055 1 87.38 257 PRO A N 1
ATOM 1963 C CA . PRO A 1 257 ? -5.414 2.57 9.211 1 87.38 257 PRO A CA 1
ATOM 1964 C C . PRO A 1 257 ? -4.254 1.603 9.43 1 87.38 257 PRO A C 1
ATOM 1966 O O . PRO A 1 257 ? -4.457 0.386 9.461 1 87.38 257 PRO A O 1
ATOM 1969 N N . ARG A 1 258 ? -3.102 2.062 9.609 1 82.69 258 ARG A N 1
ATOM 1970 C CA . ARG A 1 258 ? -1.927 1.216 9.797 1 82.69 258 ARG A CA 1
ATOM 1971 C C . ARG A 1 258 ? -1.939 0.56 11.172 1 82.69 258 ARG A C 1
ATOM 1973 O O . ARG A 1 258 ? -1.617 -0.623 11.305 1 82.69 258 ARG A O 1
ATOM 1980 N N . VAL A 1 259 ? -2.338 1.342 12.164 1 83.25 259 VAL A N 1
ATOM 1981 C CA . VAL A 1 259 ? -2.387 0.829 13.523 1 83.25 259 VAL A CA 1
ATOM 1982 C C . VAL A 1 259 ? -3.463 -0.247 13.633 1 83.25 259 VAL A C 1
ATOM 1984 O O . VAL A 1 259 ? -3.238 -1.299 14.242 1 83.25 259 VAL A O 1
ATOM 1987 N N . MET A 1 260 ? -4.586 -0.009 13.016 1 87.06 260 MET A N 1
ATOM 1988 C CA . MET A 1 260 ? -5.695 -0.953 13.109 1 87.06 260 MET A CA 1
ATOM 1989 C C . MET A 1 260 ? -5.41 -2.213 12.305 1 87.06 260 MET A C 1
ATOM 1991 O O . MET A 1 260 ? -5.855 -3.303 12.664 1 87.06 260 MET A O 1
ATOM 1995 N N . ALA A 1 261 ? -4.695 -2.059 11.18 1 83.06 261 ALA A N 1
ATOM 1996 C CA . ALA A 1 261 ? -4.277 -3.24 10.43 1 83.06 261 ALA A CA 1
ATOM 1997 C C . ALA A 1 261 ? -3.391 -4.145 11.273 1 83.06 261 ALA A C 1
ATOM 1999 O O . ALA A 1 261 ? -3.58 -5.363 11.305 1 83.06 261 ALA A O 1
ATOM 2000 N N . GLU A 1 262 ? -2.473 -3.543 12.016 1 78.06 262 GLU A N 1
ATOM 2001 C CA . GLU A 1 262 ? -1.575 -4.312 12.875 1 78.06 262 GLU A CA 1
ATOM 2002 C C . GLU A 1 262 ? -2.324 -4.914 14.062 1 78.06 262 GLU A C 1
ATOM 2004 O O . GLU A 1 262 ? -2.045 -6.043 14.469 1 78.06 262 GLU A O 1
ATOM 2009 N N . LEU A 1 263 ? -3.18 -4.145 14.602 1 84 263 LEU A N 1
ATOM 2010 C CA . LEU A 1 263 ? -3.957 -4.629 15.742 1 84 263 LEU A CA 1
ATOM 2011 C C . LEU A 1 263 ? -4.836 -5.809 15.336 1 84 263 LEU A C 1
ATOM 2013 O O . LEU A 1 263 ? -4.961 -6.777 16.094 1 84 263 LEU A O 1
ATOM 2017 N N . SER A 1 264 ? -5.469 -5.711 14.188 1 86.88 264 SER A N 1
ATOM 2018 C CA . SER A 1 264 ? -6.332 -6.789 13.727 1 86.88 264 SER A CA 1
ATOM 2019 C C . SER A 1 264 ? -5.539 -8.07 13.492 1 86.88 264 SER A C 1
ATOM 2021 O O . SER A 1 264 ? -6.016 -9.164 13.805 1 86.88 264 SER A O 1
ATOM 2023 N N . ARG A 1 265 ? -4.363 -7.918 12.961 1 80.31 265 ARG A N 1
ATOM 2024 C CA . ARG A 1 265 ? -3.506 -9.078 12.734 1 80.31 265 ARG A CA 1
ATOM 2025 C C . ARG A 1 265 ? -3.057 -9.688 14.062 1 80.31 265 ARG A C 1
ATOM 2027 O O . ARG A 1 265 ? -2.869 -10.906 14.156 1 80.31 265 ARG A O 1
ATOM 2034 N N . GLY A 1 266 ? -2.861 -8.828 15.047 1 82.19 266 GLY A N 1
ATOM 2035 C CA . GLY A 1 266 ? -2.498 -9.312 16.375 1 82.19 266 GLY A CA 1
ATOM 2036 C C . GLY A 1 266 ? -3.617 -10.07 17.062 1 82.19 266 GLY A C 1
ATOM 2037 O O . GLY A 1 266 ? -3.375 -11.086 17.719 1 82.19 266 GLY A O 1
ATOM 2038 N N . LEU A 1 267 ? -4.801 -9.664 16.922 1 88.62 267 LEU A N 1
ATOM 2039 C CA . LEU A 1 267 ? -5.961 -10.281 17.562 1 88.62 267 LEU A CA 1
ATOM 2040 C C . LEU A 1 267 ? -6.359 -11.57 16.844 1 88.62 267 LEU A C 1
ATOM 2042 O O . LEU A 1 267 ? -6.746 -12.547 17.484 1 88.62 267 LEU A O 1
ATOM 2046 N N . TYR A 1 268 ? -6.238 -11.539 15.484 1 88.12 268 TYR A N 1
ATOM 2047 C CA . TYR A 1 268 ? -6.559 -12.695 14.656 1 88.12 268 TYR A CA 1
ATOM 2048 C C . TYR A 1 268 ? -5.43 -12.992 13.68 1 88.12 268 TYR A C 1
ATOM 2050 O O . TYR A 1 268 ? -5.5 -12.617 12.508 1 88.12 268 TYR A O 1
ATOM 2058 N N . PRO A 1 269 ? -4.473 -13.789 14.086 1 82.5 269 PRO A N 1
ATOM 2059 C CA . PRO A 1 269 ? -3.303 -14.055 13.25 1 82.5 269 PRO A CA 1
ATOM 2060 C C . PRO A 1 269 ? -3.619 -14.961 12.062 1 82.5 269 PRO A C 1
ATOM 2062 O O . PRO A 1 269 ? -4.418 -15.898 12.188 1 82.5 269 PRO A O 1
ATOM 2065 N N . SER A 1 270 ? -3.088 -14.578 10.906 1 76.38 270 SER A N 1
ATOM 2066 C CA . SER A 1 270 ? -3.186 -15.414 9.719 1 76.38 270 SER A CA 1
ATOM 2067 C C . SER A 1 270 ? -1.928 -16.25 9.523 1 76.38 270 SER A C 1
ATOM 2069 O O . SER A 1 270 ? -0.816 -15.781 9.773 1 76.38 270 SER A O 1
ATOM 2071 N N . PRO A 1 271 ? -2.131 -17.516 9.109 1 74.06 271 PRO A N 1
ATOM 2072 C CA . PRO A 1 271 ? -0.958 -18.359 8.867 1 74.06 271 PRO A CA 1
ATOM 2073 C C . PRO A 1 271 ? -0.141 -17.891 7.664 1 74.06 271 PRO A C 1
ATOM 2075 O O . PRO A 1 271 ? -0.674 -17.234 6.77 1 74.06 271 PRO A O 1
ATOM 2078 N N . THR A 1 272 ? 1.093 -18.234 7.715 1 67.88 272 THR A N 1
ATOM 2079 C CA . THR A 1 272 ? 1.907 -18.031 6.52 1 67.88 272 THR A CA 1
ATOM 2080 C C . THR A 1 272 ? 1.512 -19.016 5.422 1 67.88 272 THR A C 1
ATOM 2082 O O . THR A 1 272 ? 0.834 -20 5.688 1 67.88 272 THR A O 1
ATOM 2085 N N . ARG A 1 273 ? 1.845 -18.719 4.211 1 68.12 273 ARG A N 1
ATOM 2086 C CA . ARG A 1 273 ? 1.51 -19.609 3.104 1 68.12 273 ARG A CA 1
ATOM 2087 C C . ARG A 1 273 ? 2.086 -21 3.328 1 68.12 273 ARG A C 1
ATOM 2089 O O . ARG A 1 273 ? 1.438 -22.016 3.021 1 68.12 273 ARG A O 1
ATOM 2096 N N . LEU A 1 274 ? 3.23 -21.062 3.832 1 63.28 274 LEU A N 1
ATOM 2097 C CA . LEU A 1 274 ? 3.879 -22.359 4.074 1 63.28 274 LEU A CA 1
ATOM 2098 C C . LEU A 1 274 ? 3.133 -23.141 5.141 1 63.28 274 LEU A C 1
ATOM 2100 O O . LEU A 1 274 ? 2.883 -24.344 4.973 1 63.28 274 LEU A O 1
ATOM 2104 N N . GLU A 1 275 ? 2.861 -22.422 6.199 1 70.19 275 GLU A N 1
ATOM 2105 C CA . GLU A 1 275 ? 2.105 -23.078 7.266 1 70.19 275 GLU A CA 1
ATOM 2106 C C . GLU A 1 275 ? 0.74 -23.547 6.77 1 70.19 275 GLU A C 1
ATOM 2108 O O . GLU A 1 275 ? 0.28 -24.625 7.133 1 70.19 275 GLU A O 1
ATOM 2113 N N . PHE A 1 276 ? 0.145 -22.688 6.004 1 77 276 PHE A N 1
ATOM 2114 C CA . PHE A 1 276 ? -1.167 -23.016 5.461 1 77 276 PHE A CA 1
ATOM 2115 C C . PHE A 1 276 ? -1.088 -24.234 4.551 1 77 276 PHE A C 1
ATOM 2117 O O . PHE A 1 276 ? -1.882 -25.172 4.688 1 77 276 PHE A O 1
ATOM 2124 N N . ASN A 1 277 ? -0.109 -24.219 3.658 1 73.31 277 ASN A N 1
ATOM 2125 C CA . ASN A 1 277 ? 0.044 -25.312 2.709 1 73.31 277 ASN A CA 1
ATOM 2126 C C . ASN A 1 277 ? 0.405 -26.625 3.416 1 73.31 277 ASN A C 1
ATOM 2128 O O . ASN A 1 277 ? -0.069 -27.688 3.031 1 73.31 277 ASN A O 1
ATOM 2132 N N . GLN A 1 278 ? 1.227 -26.547 4.34 1 74.81 278 GLN A N 1
ATOM 2133 C CA . GLN A 1 278 ? 1.611 -27.734 5.082 1 74.81 278 GLN A CA 1
ATOM 2134 C C . GLN A 1 278 ? 0.419 -28.328 5.824 1 74.81 278 GLN A C 1
ATOM 2136 O O . GLN A 1 278 ? 0.195 -29.547 5.781 1 74.81 278 GLN A O 1
ATOM 2141 N N . ALA A 1 279 ? -0.261 -27.484 6.488 1 84.25 279 ALA A N 1
ATOM 2142 C CA . ALA A 1 279 ? -1.442 -27.953 7.207 1 84.25 279 ALA A CA 1
ATOM 2143 C C . ALA A 1 279 ? -2.467 -28.547 6.246 1 84.25 279 ALA A C 1
ATOM 2145 O O . ALA A 1 279 ? -3.1 -29.562 6.555 1 84.25 279 ALA A O 1
ATOM 2146 N N . LEU A 1 280 ? -2.654 -27.891 5.156 1 84.62 280 LEU A N 1
ATOM 2147 C CA . LEU A 1 280 ? -3.586 -28.359 4.141 1 84.62 280 LEU A CA 1
ATOM 2148 C C . LEU A 1 280 ? -3.146 -29.719 3.598 1 84.62 280 LEU A C 1
ATOM 2150 O O . LEU A 1 280 ? -3.953 -30.656 3.512 1 84.62 280 LEU A O 1
ATOM 2154 N N . GLN A 1 281 ? -1.896 -29.859 3.244 1 81.69 281 GLN A N 1
ATOM 2155 C CA . GLN A 1 281 ? -1.38 -31.109 2.684 1 81.69 281 GLN A CA 1
ATOM 2156 C C . GLN A 1 281 ? -1.466 -32.25 3.699 1 81.69 281 GLN A C 1
ATOM 2158 O O . GLN A 1 281 ? -1.793 -33.375 3.342 1 81.69 281 GLN A O 1
ATOM 2163 N N . ASP A 1 282 ? -1.128 -31.922 4.887 1 87.25 282 ASP A N 1
ATOM 2164 C CA . ASP A 1 282 ? -1.207 -32.938 5.934 1 87.25 282 ASP A CA 1
ATOM 2165 C C . ASP A 1 282 ? -2.635 -33.438 6.09 1 87.25 282 ASP A C 1
ATOM 2167 O O . ASP A 1 282 ? -2.855 -34.656 6.207 1 87.25 282 ASP A O 1
ATOM 2171 N N . ASP A 1 283 ? -3.518 -32.562 6.109 1 91.44 283 ASP A N 1
ATOM 2172 C CA . ASP A 1 283 ? -4.918 -32.969 6.258 1 91.44 283 ASP A CA 1
ATOM 2173 C C . ASP A 1 283 ? -5.418 -33.719 5.02 1 91.44 283 ASP A C 1
ATOM 2175 O O . ASP A 1 283 ? -6.219 -34.625 5.133 1 91.44 283 ASP A O 1
ATOM 2179 N N . LEU A 1 284 ? -4.992 -33.281 3.871 1 88.62 284 LEU A N 1
ATOM 2180 C CA . LEU A 1 284 ? -5.348 -33.969 2.637 1 88.62 284 LEU A CA 1
ATOM 2181 C C . LEU A 1 284 ? -4.805 -35.406 2.635 1 88.62 284 LEU A C 1
ATOM 2183 O O . LEU A 1 284 ? -5.516 -36.344 2.264 1 88.62 284 LEU A O 1
ATOM 2187 N N . LYS A 1 285 ? -3.572 -35.531 3.021 1 86.44 285 LYS A N 1
ATOM 2188 C CA . LYS A 1 285 ? -2.955 -36.844 3.066 1 86.44 285 LYS A CA 1
ATOM 2189 C C . LYS A 1 285 ? -3.654 -37.75 4.082 1 86.44 285 LYS A C 1
ATOM 2191 O O . LYS A 1 285 ? -3.939 -38.906 3.799 1 86.44 285 LYS A O 1
ATOM 2196 N N . ALA A 1 286 ? -3.865 -37.188 5.227 1 91.06 286 ALA A N 1
ATOM 2197 C CA . ALA A 1 286 ? -4.539 -37.969 6.266 1 91.06 286 ALA A CA 1
ATOM 2198 C C . ALA A 1 286 ? -5.914 -38.438 5.793 1 91.06 286 ALA A C 1
ATOM 2200 O O . ALA A 1 286 ? -6.312 -39.594 6.066 1 91.06 286 ALA A O 1
ATOM 2201 N N . THR A 1 287 ? -6.652 -37.562 5.148 1 91.25 287 THR A N 1
ATOM 2202 C CA . THR A 1 287 ? -7.98 -37.906 4.652 1 91.25 287 THR A CA 1
ATOM 2203 C C . THR A 1 287 ? -7.891 -38.938 3.529 1 91.25 287 THR A C 1
ATOM 2205 O O . THR A 1 287 ? -8.68 -39.875 3.48 1 91.25 287 THR A O 1
ATOM 2208 N N . SER A 1 288 ? -6.945 -38.75 2.635 1 87.38 288 SER A N 1
ATOM 2209 C CA . SER A 1 288 ? -6.742 -39.688 1.543 1 87.38 288 SER A CA 1
ATOM 2210 C C . SER A 1 288 ? -6.371 -41.062 2.07 1 87.38 288 SER A C 1
ATOM 2212 O O . SER A 1 288 ? -6.875 -42.094 1.585 1 87.38 288 SER A O 1
ATOM 2214 N N . ASP A 1 289 ? -5.523 -41.094 3.066 1 88.75 289 ASP A N 1
ATOM 2215 C CA . ASP A 1 289 ? -5.117 -42.344 3.662 1 88.75 289 ASP A CA 1
ATOM 2216 C C . ASP A 1 289 ? -6.312 -43.094 4.273 1 88.75 289 ASP A C 1
ATOM 2218 O O . ASP A 1 289 ? -6.449 -44.312 4.125 1 88.75 289 ASP A O 1
ATOM 2222 N N . ARG A 1 290 ? -7.066 -42.344 4.918 1 90.94 290 ARG A N 1
ATOM 2223 C CA . ARG A 1 290 ? -8.242 -42.938 5.555 1 90.94 290 ARG A CA 1
ATOM 2224 C C . ARG A 1 290 ? -9.211 -43.5 4.52 1 90.94 290 ARG A C 1
ATOM 2226 O O . ARG A 1 290 ? -9.695 -44.625 4.652 1 90.94 290 ARG A O 1
ATOM 2233 N N . VAL A 1 291 ? -9.492 -42.719 3.471 1 90.62 291 VAL A N 1
ATOM 2234 C CA . VAL A 1 291 ? -10.469 -43.094 2.453 1 90.62 291 VAL A CA 1
ATOM 2235 C C . VAL A 1 291 ? -9.93 -44.281 1.641 1 90.62 291 VAL A C 1
ATOM 2237 O O . VAL A 1 291 ? -10.672 -45.188 1.306 1 90.62 291 VAL A O 1
ATOM 2240 N N . TRP A 1 292 ? -8.688 -44.281 1.298 1 87.62 292 TRP A N 1
ATOM 2241 C CA . TRP A 1 292 ? -8.062 -45.375 0.537 1 87.62 292 TRP A CA 1
ATOM 2242 C C . TRP A 1 292 ? -8.039 -46.656 1.348 1 87.62 292 TRP A C 1
ATOM 2244 O O . TRP A 1 292 ? -8.266 -47.75 0.808 1 87.62 292 TRP A O 1
ATOM 2254 N N . MET A 1 293 ? -7.773 -46.531 2.656 1 88.94 293 MET A N 1
ATOM 2255 C CA . MET A 1 293 ? -7.777 -47.688 3.525 1 88.94 293 MET A CA 1
ATOM 2256 C C . MET A 1 293 ? -9.172 -48.312 3.613 1 88.94 293 MET A C 1
ATOM 2258 O O . MET A 1 293 ? -9.328 -49.531 3.592 1 88.94 293 MET A O 1
ATOM 2262 N N . GLN A 1 294 ? -10.062 -47.5 3.709 1 89.88 294 GLN A N 1
ATOM 2263 C CA . GLN A 1 294 ? -11.438 -47.969 3.842 1 89.88 294 GLN A CA 1
ATOM 2264 C C . GLN A 1 294 ? -11.938 -48.594 2.537 1 89.88 294 GLN A C 1
ATOM 2266 O O . GLN A 1 294 ? -12.633 -49.594 2.551 1 89.88 294 GLN A O 1
ATOM 2271 N N . ALA A 1 295 ? -11.547 -47.969 1.392 1 88 295 ALA A N 1
ATOM 2272 C CA . ALA A 1 295 ? -12.102 -48.375 0.107 1 88 295 ALA A CA 1
ATOM 2273 C C . ALA A 1 295 ? -11.258 -49.5 -0.51 1 88 295 ALA A C 1
ATOM 2275 O O . ALA A 1 295 ? -11.789 -50.406 -1.154 1 88 295 ALA A O 1
ATOM 2276 N N . PHE A 1 296 ? -9.922 -49.469 -0.352 1 87.06 296 PHE A N 1
ATOM 2277 C CA . PHE A 1 296 ? -9.062 -50.375 -1.1 1 87.06 296 PHE A CA 1
ATOM 2278 C C . PHE A 1 296 ? -8.156 -51.156 -0.158 1 87.06 296 PHE A C 1
ATOM 2280 O O . PHE A 1 296 ? -7.406 -52.031 -0.595 1 87.06 296 PHE A O 1
ATOM 2287 N N . GLY A 1 297 ? -8.102 -50.875 1.119 1 84.88 297 GLY A N 1
ATOM 2288 C CA . GLY A 1 297 ? -7.312 -51.594 2.1 1 84.88 297 GLY A CA 1
ATOM 2289 C C . GLY A 1 297 ? -5.844 -51.25 2.084 1 84.88 297 GLY A C 1
ATOM 2290 O O . GLY A 1 297 ? -4.996 -52 2.527 1 84.88 297 GLY A O 1
ATOM 2291 N N . THR A 1 298 ? -5.535 -50.062 1.391 1 83.62 298 THR A N 1
ATOM 2292 C CA . THR A 1 298 ? -4.152 -49.594 1.338 1 83.62 298 THR A CA 1
ATOM 2293 C C . THR A 1 298 ? -4.082 -48.094 1.482 1 83.62 298 THR A C 1
ATOM 2295 O O . THR A 1 298 ? -5.066 -47.406 1.233 1 83.62 298 THR A O 1
ATOM 2298 N N . THR A 1 299 ? -2.932 -47.688 1.953 1 81 299 THR A N 1
ATOM 2299 C CA . THR A 1 299 ? -2.727 -46.25 2.076 1 81 299 THR A CA 1
ATOM 2300 C C . THR A 1 299 ? -1.811 -45.719 0.967 1 81 299 THR A C 1
ATOM 2302 O O . THR A 1 299 ? -1.611 -44.531 0.828 1 81 299 THR A O 1
ATOM 2305 N N . GLU A 1 300 ? -1.2 -46.656 0.192 1 75.06 300 GLU A N 1
ATOM 2306 C CA . GLU A 1 300 ? -0.309 -46.25 -0.887 1 75.06 300 GLU A CA 1
ATOM 2307 C C . GLU A 1 300 ? -1.094 -45.906 -2.148 1 75.06 300 GLU A C 1
ATOM 2309 O O . GLU A 1 300 ? -1.714 -46.781 -2.762 1 75.06 300 GLU A O 1
ATOM 2314 N N . ARG A 1 301 ? -0.987 -44.656 -2.477 1 72.88 301 ARG A N 1
ATOM 2315 C CA . ARG A 1 301 ? -1.729 -44.156 -3.629 1 72.88 301 ARG A CA 1
ATOM 2316 C C . ARG A 1 301 ? -1.149 -44.688 -4.93 1 72.88 301 ARG A C 1
ATOM 2318 O O . ARG A 1 301 ? 0.071 -44.781 -5.086 1 72.88 301 ARG A O 1
ATOM 2325 N N . TRP A 1 302 ? -1.958 -45.125 -5.699 1 64.38 302 TRP A N 1
ATOM 2326 C CA . TRP A 1 302 ? -1.653 -45.594 -7.043 1 64.38 302 TRP A CA 1
ATOM 2327 C C . TRP A 1 302 ? -0.725 -46.812 -6.992 1 64.38 302 TRP A C 1
ATOM 2329 O O . TRP A 1 302 ? 0.124 -46.969 -7.871 1 64.38 302 TRP A O 1
ATOM 2339 N N . SER A 1 303 ? -0.87 -47.469 -5.781 1 64.5 303 SER A N 1
ATOM 2340 C CA . SER A 1 303 ? -0.094 -48.688 -5.617 1 64.5 303 SER A CA 1
ATOM 2341 C C . SER A 1 303 ? -0.617 -49.812 -6.523 1 64.5 303 SER A C 1
ATOM 2343 O O . SER A 1 303 ? -1.751 -49.719 -7.004 1 64.5 303 SER A O 1
ATOM 2345 N N . ARG A 1 304 ? 0.226 -50.75 -6.848 1 69 304 ARG A N 1
ATOM 2346 C CA . ARG A 1 304 ? -0.106 -51.938 -7.668 1 69 304 ARG A CA 1
ATOM 2347 C C . ARG A 1 304 ? -1.198 -52.75 -7.012 1 69 304 ARG A C 1
ATOM 2349 O O . ARG A 1 304 ? -1.824 -53.594 -7.664 1 69 304 ARG A O 1
ATOM 2356 N N . ASP A 1 305 ? -1.48 -52.406 -5.797 1 71.5 305 ASP A N 1
ATOM 2357 C CA . ASP A 1 305 ? -2.471 -53.188 -5.062 1 71.5 305 ASP A CA 1
ATOM 2358 C C . ASP A 1 305 ? -3.889 -52.812 -5.504 1 71.5 305 ASP A C 1
ATOM 2360 O O . ASP A 1 305 ? -4.828 -53.594 -5.27 1 71.5 305 ASP A O 1
ATOM 2364 N N . VAL A 1 306 ? -4.078 -51.688 -6.191 1 76.5 306 VAL A N 1
ATOM 2365 C CA . VAL A 1 306 ? -5.391 -51.281 -6.668 1 76.5 306 VAL A CA 1
ATOM 2366 C C . VAL A 1 306 ? -5.531 -51.594 -8.156 1 76.5 306 VAL A C 1
ATOM 2368 O O . VAL A 1 306 ? -4.727 -51.125 -8.969 1 76.5 306 VAL A O 1
ATOM 2371 N N . PRO A 1 307 ? -6.438 -52.469 -8.383 1 75.44 307 PRO A N 1
ATOM 2372 C CA . PRO A 1 307 ? -6.621 -52.812 -9.797 1 75.44 307 PRO A CA 1
ATOM 2373 C C . PRO A 1 307 ? -6.879 -51.594 -10.672 1 75.44 307 PRO A C 1
ATOM 2375 O O . PRO A 1 307 ? -7.473 -50.594 -10.219 1 75.44 307 PRO A O 1
ATOM 2378 N N . LEU A 1 308 ? -6.418 -51.594 -11.82 1 72.94 308 LEU A N 1
ATOM 2379 C CA . LEU A 1 308 ? -6.461 -50.5 -12.758 1 72.94 308 LEU A CA 1
ATOM 2380 C C . LEU A 1 308 ? -7.898 -50.062 -13.023 1 72.94 308 LEU A C 1
ATOM 2382 O O . LEU A 1 308 ? -8.164 -48.875 -13.281 1 72.94 308 LEU A O 1
ATOM 2386 N N . ASN A 1 309 ? -8.797 -51.031 -12.953 1 75.94 309 ASN A N 1
ATOM 2387 C CA . ASN A 1 309 ? -10.188 -50.719 -13.242 1 75.94 309 ASN A CA 1
ATOM 2388 C C . ASN A 1 309 ? -10.812 -49.906 -12.117 1 75.94 309 ASN A C 1
ATOM 2390 O O . ASN A 1 309 ? -11.898 -49.344 -12.281 1 75.94 309 ASN A O 1
ATOM 2394 N N . LYS A 1 310 ? -10.102 -49.719 -11.016 1 80.38 310 LYS A N 1
ATOM 2395 C CA . LYS A 1 310 ? -10.656 -49 -9.883 1 80.38 310 LYS A CA 1
ATOM 2396 C C . LYS A 1 310 ? -9.977 -47.625 -9.727 1 80.38 310 LYS A C 1
ATOM 2398 O O . LYS A 1 310 ? -10.242 -46.906 -8.766 1 80.38 310 LYS A O 1
ATOM 2403 N N . TRP A 1 311 ? -9.188 -47.344 -10.656 1 77.69 311 TRP A N 1
ATOM 2404 C CA . TRP A 1 311 ? -8.461 -46.094 -10.57 1 77.69 311 TRP A CA 1
ATOM 2405 C C . TRP A 1 311 ? -9.398 -44.906 -10.727 1 77.69 311 TRP A C 1
ATOM 2407 O O . TRP A 1 311 ? -9.211 -43.875 -10.094 1 77.69 311 TRP A O 1
ATOM 2417 N N . GLY A 1 312 ? -10.352 -45.094 -11.586 1 79 312 GLY A N 1
ATOM 2418 C CA . GLY A 1 312 ? -11.344 -44.031 -11.711 1 79 312 GLY A CA 1
ATOM 2419 C C . GLY A 1 312 ? -12.094 -43.781 -10.422 1 79 312 GLY A C 1
ATOM 2420 O O . GLY A 1 312 ? -12.32 -42.625 -10.055 1 79 312 GLY A O 1
ATOM 2421 N N . LEU A 1 313 ? -12.414 -44.875 -9.781 1 83.56 313 LEU A N 1
ATOM 2422 C CA . LEU A 1 313 ? -13.109 -44.75 -8.516 1 83.56 313 LEU A CA 1
ATOM 2423 C C . LEU A 1 313 ? -12.195 -44.156 -7.445 1 83.56 313 LEU A C 1
ATOM 2425 O O . LEU A 1 313 ? -12.633 -43.375 -6.602 1 83.56 313 LEU A O 1
ATOM 2429 N N . ALA A 1 314 ? -10.992 -44.562 -7.488 1 83.62 314 ALA A N 1
ATOM 2430 C CA . ALA A 1 314 ? -10.016 -44.031 -6.539 1 83.62 314 ALA A CA 1
ATOM 2431 C C . ALA A 1 314 ? -9.859 -42.531 -6.695 1 83.62 314 ALA A C 1
ATOM 2433 O O . ALA A 1 314 ? -9.789 -41.781 -5.707 1 83.62 314 ALA A O 1
ATOM 2434 N N . LEU A 1 315 ? -9.82 -42.125 -7.891 1 82.25 315 LEU A N 1
ATOM 2435 C CA . LEU A 1 315 ? -9.695 -40.688 -8.164 1 82.25 315 LEU A CA 1
ATOM 2436 C C . LEU A 1 315 ? -10.938 -39.938 -7.707 1 82.25 315 LEU A C 1
ATOM 2438 O O . LEU A 1 315 ? -10.836 -38.844 -7.16 1 82.25 315 LEU A O 1
ATOM 2442 N N . LYS A 1 316 ? -12.047 -40.5 -7.965 1 86 316 LYS A N 1
ATOM 2443 C CA . LYS A 1 316 ? -13.305 -39.906 -7.543 1 86 316 LYS A CA 1
ATOM 2444 C C . LYS A 1 316 ? -13.367 -39.75 -6.027 1 86 316 LYS A C 1
ATOM 2446 O O . LYS A 1 316 ? -13.734 -38.688 -5.512 1 86 316 LYS A O 1
ATOM 2451 N N . LEU A 1 317 ? -12.961 -40.781 -5.398 1 86.75 317 LEU A N 1
ATOM 2452 C CA . LEU A 1 317 ? -13.008 -40.781 -3.941 1 86.75 317 LEU A CA 1
ATOM 2453 C C . LEU A 1 317 ? -11.992 -39.781 -3.381 1 86.75 317 LEU A C 1
ATOM 2455 O O . LEU A 1 317 ? -12.266 -39.094 -2.398 1 86.75 317 LEU A O 1
ATOM 2459 N N . ASP A 1 318 ? -10.875 -39.75 -3.959 1 85.06 318 ASP A N 1
ATOM 2460 C CA . ASP A 1 318 ? -9.844 -38.781 -3.533 1 85.06 318 ASP A CA 1
ATOM 2461 C C . ASP A 1 318 ? -10.305 -37.344 -3.713 1 85.06 318 ASP A C 1
ATOM 2463 O O . ASP A 1 318 ? -10.125 -36.531 -2.818 1 85.06 318 ASP A O 1
ATOM 2467 N N . ASP A 1 319 ? -10.852 -37.094 -4.773 1 85.25 319 ASP A N 1
ATOM 2468 C CA . ASP A 1 319 ? -11.305 -35.719 -5.07 1 85.25 319 ASP A CA 1
ATOM 2469 C C . ASP A 1 319 ? -12.469 -35.312 -4.164 1 85.25 319 ASP A C 1
ATOM 2471 O O . ASP A 1 319 ? -12.453 -34.25 -3.578 1 85.25 319 ASP A O 1
ATOM 2475 N N . GLN A 1 320 ? -13.414 -36.188 -4.031 1 88.25 320 GLN A N 1
ATOM 2476 C CA . GLN A 1 320 ? -14.602 -35.875 -3.252 1 88.25 320 GLN A CA 1
ATOM 2477 C C . GLN A 1 320 ? -14.266 -35.719 -1.77 1 88.25 320 GLN A C 1
ATOM 2479 O O . GLN A 1 320 ? -14.844 -34.875 -1.073 1 88.25 320 GLN A O 1
ATOM 2484 N N . SER A 1 321 ? -13.344 -36.531 -1.318 1 89.88 321 SER A N 1
ATOM 2485 C CA . SER A 1 321 ? -12.977 -36.406 0.09 1 89.88 321 SER A CA 1
ATOM 2486 C C . SER A 1 321 ? -12.148 -35.156 0.362 1 89.88 321 SER A C 1
ATOM 2488 O O . SER A 1 321 ? -12.109 -34.688 1.492 1 89.88 321 SER A O 1
ATOM 2490 N N . SER A 1 322 ? -11.453 -34.656 -0.644 1 89.31 322 SER A N 1
ATOM 2491 C CA . SER A 1 322 ? -10.609 -33.469 -0.489 1 89.31 322 SER A CA 1
ATOM 2492 C C . SER A 1 322 ? -11.445 -32.188 -0.397 1 89.31 322 SER A C 1
ATOM 2494 O O . SER A 1 322 ? -10.977 -31.188 0.112 1 89.31 322 SER A O 1
ATOM 2496 N N . TYR A 1 323 ? -12.711 -32.281 -0.893 1 89.75 323 TYR A N 1
ATOM 2497 C CA . TYR A 1 323 ? -13.555 -31.078 -0.905 1 89.75 323 TYR A CA 1
ATOM 2498 C C . TYR A 1 323 ? -13.781 -30.547 0.507 1 89.75 323 TYR A C 1
ATOM 2500 O O . TYR A 1 323 ? -13.641 -29.359 0.761 1 89.75 323 TYR A O 1
ATOM 2508 N N . ALA A 1 324 ? -14.039 -31.438 1.37 1 91 324 ALA A N 1
ATOM 2509 C CA . ALA A 1 324 ? -14.32 -31.031 2.746 1 91 324 ALA A CA 1
ATOM 2510 C C . ALA A 1 324 ? -13.078 -30.469 3.42 1 91 324 ALA A C 1
ATOM 2512 O O . ALA A 1 324 ? -13.172 -29.562 4.246 1 91 324 ALA A O 1
ATOM 2513 N N . VAL A 1 325 ? -11.922 -30.984 3.078 1 91 325 VAL A N 1
ATOM 2514 C CA . VAL A 1 325 ? -10.664 -30.5 3.641 1 91 325 VAL A CA 1
ATOM 2515 C C . VAL A 1 325 ? -10.391 -29.078 3.156 1 91 325 VAL A C 1
ATOM 2517 O O . VAL A 1 325 ? -10.031 -28.203 3.947 1 91 325 VAL A O 1
ATOM 2520 N N . TYR A 1 326 ? -10.617 -28.844 1.888 1 87.69 326 TYR A N 1
ATOM 2521 C CA . TYR A 1 326 ? -10.43 -27.5 1.33 1 87.69 326 TYR A CA 1
ATOM 2522 C C . TYR A 1 326 ? -11.391 -26.5 1.963 1 87.69 326 TYR A C 1
ATOM 2524 O O . TYR A 1 326 ? -10.992 -25.391 2.318 1 87.69 326 TYR A O 1
ATOM 2532 N N . ASP A 1 327 ? -12.625 -26.938 2.139 1 90.19 327 ASP A N 1
ATOM 2533 C CA . ASP A 1 327 ? -13.633 -26.062 2.717 1 90.19 327 ASP A CA 1
ATOM 2534 C C . ASP A 1 327 ? -13.266 -25.672 4.148 1 90.19 327 ASP A C 1
ATOM 2536 O O . ASP A 1 327 ? -13.461 -24.516 4.555 1 90.19 327 ASP A O 1
ATOM 2540 N N . ARG A 1 328 ? -12.742 -26.547 4.828 1 92.25 328 ARG A N 1
ATOM 2541 C CA . ARG A 1 328 ? -12.391 -26.281 6.219 1 92.25 328 ARG A CA 1
ATOM 2542 C C . ARG A 1 328 ? -11.203 -25.328 6.316 1 92.25 328 ARG A C 1
ATOM 2544 O O . ARG A 1 328 ? -11.234 -24.359 7.078 1 92.25 328 ARG A O 1
ATOM 2551 N N . HIS A 1 329 ? -10.211 -25.641 5.586 1 88.12 329 HIS A N 1
ATOM 2552 C CA . HIS A 1 329 ? -9 -24.828 5.684 1 88.12 329 HIS A CA 1
ATOM 2553 C C . HIS A 1 329 ? -9.203 -23.453 5.066 1 88.12 329 HIS A C 1
ATOM 2555 O O . HIS A 1 329 ? -8.867 -22.438 5.684 1 88.12 329 HIS A O 1
ATOM 2561 N N . PHE A 1 330 ? -9.781 -23.375 3.926 1 83.88 330 PHE A N 1
ATOM 2562 C CA . PHE A 1 330 ? -10.023 -22.078 3.299 1 83.88 330 PHE A CA 1
ATOM 2563 C C . PHE A 1 330 ? -11.125 -21.312 4.023 1 83.88 330 PHE A C 1
ATOM 2565 O O . PHE A 1 330 ? -11.086 -20.094 4.117 1 83.88 330 PHE A O 1
ATOM 2572 N N . GLY A 1 331 ? -12.07 -22.062 4.504 1 87.25 331 GLY A N 1
ATOM 2573 C CA . GLY A 1 331 ? -13.109 -21.438 5.301 1 87.25 331 GLY A CA 1
ATOM 2574 C C . GLY A 1 331 ? -12.57 -20.734 6.535 1 87.25 331 GLY A C 1
ATOM 2575 O O . GLY A 1 331 ? -12.953 -19.594 6.828 1 87.25 331 GLY A O 1
ATOM 2576 N N . ARG A 1 332 ? -11.672 -21.406 7.191 1 89.25 332 ARG A N 1
ATOM 2577 C CA . ARG A 1 332 ? -11.062 -20.828 8.383 1 89.25 332 ARG A CA 1
ATOM 2578 C C . ARG A 1 332 ? -10.227 -19.594 8.016 1 89.25 332 ARG A C 1
ATOM 2580 O O . ARG A 1 332 ? -10.203 -18.625 8.766 1 89.25 332 ARG A O 1
ATOM 2587 N N . LEU A 1 333 ? -9.555 -19.703 6.938 1 83.94 333 LEU A N 1
ATOM 2588 C CA . LEU A 1 333 ? -8.734 -18.594 6.477 1 83.94 333 LEU A CA 1
ATOM 2589 C C . LEU A 1 333 ? -9.602 -17.375 6.172 1 83.94 333 LEU A C 1
ATOM 2591 O O . LEU A 1 333 ? -9.289 -16.266 6.605 1 83.94 333 LEU A O 1
ATOM 2595 N N . TRP A 1 334 ? -10.734 -17.562 5.527 1 84 334 TRP A N 1
ATOM 2596 C CA . TRP A 1 334 ? -11.625 -16.469 5.152 1 84 334 TRP A CA 1
ATOM 2597 C C . TRP A 1 334 ? -12.312 -15.883 6.379 1 84 334 TRP A C 1
ATOM 2599 O O . TRP A 1 334 ? -12.523 -14.672 6.465 1 84 334 TRP A O 1
ATOM 2609 N N . ASP A 1 335 ? -12.609 -16.719 7.27 1 89.81 335 ASP A N 1
ATOM 2610 C CA . ASP A 1 335 ? -13.219 -16.25 8.508 1 89.81 335 ASP A CA 1
ATOM 2611 C C . ASP A 1 335 ? -12.258 -15.344 9.281 1 89.81 335 ASP A C 1
ATOM 2613 O O . ASP A 1 335 ? -12.68 -14.344 9.859 1 89.81 335 ASP A O 1
ATOM 2617 N N . THR A 1 336 ? -11.039 -15.758 9.305 1 86.81 336 THR A N 1
ATOM 2618 C CA . THR A 1 336 ? -10.031 -14.953 9.984 1 86.81 336 THR A CA 1
ATOM 2619 C C . THR A 1 336 ? -9.914 -13.578 9.344 1 86.81 336 THR A C 1
ATOM 2621 O O . THR A 1 336 ? -9.859 -12.562 10.047 1 86.81 336 THR A O 1
ATOM 2624 N N . TRP A 1 337 ? -9.961 -13.5 8.031 1 83.44 337 TRP A N 1
ATOM 2625 C CA . TRP A 1 337 ? -9.859 -12.227 7.324 1 83.44 337 TRP A CA 1
ATOM 2626 C C . TRP A 1 337 ? -11.094 -11.367 7.578 1 83.44 337 TRP A C 1
ATOM 2628 O O . TRP A 1 337 ? -10.992 -10.141 7.684 1 83.44 337 TRP A O 1
ATOM 2638 N N . GLU A 1 338 ? -12.203 -12 7.645 1 86.81 338 GLU A N 1
ATOM 2639 C CA . GLU A 1 338 ? -13.438 -11.266 7.918 1 86.81 338 GLU A CA 1
ATOM 2640 C C . GLU A 1 338 ? -13.43 -10.688 9.328 1 86.81 338 GLU A C 1
ATOM 2642 O O . GLU A 1 338 ? -13.914 -9.57 9.547 1 86.81 338 GLU A O 1
ATOM 2647 N N . ARG A 1 339 ? -12.914 -11.422 10.234 1 90.5 339 ARG A N 1
ATOM 2648 C CA . ARG A 1 339 ? -12.82 -10.93 11.602 1 90.5 339 ARG A CA 1
ATOM 2649 C C . ARG A 1 339 ? -11.844 -9.758 11.695 1 90.5 339 ARG A C 1
ATOM 2651 O O . ARG A 1 339 ? -12.086 -8.797 12.438 1 90.5 339 ARG A O 1
ATOM 2658 N N . GLN A 1 340 ? -10.781 -9.922 10.984 1 87.75 340 GLN A N 1
ATOM 2659 C CA . GLN A 1 340 ? -9.828 -8.82 10.938 1 87.75 340 GLN A CA 1
ATOM 2660 C C . GLN A 1 340 ? -10.469 -7.555 10.375 1 87.75 340 GLN A C 1
ATOM 2662 O O . GLN A 1 340 ? -10.273 -6.461 10.906 1 87.75 340 GLN A O 1
ATOM 2667 N N . GLN A 1 341 ? -11.266 -7.668 9.359 1 88.38 341 GLN A N 1
ATOM 2668 C CA . GLN A 1 341 ? -11.953 -6.535 8.758 1 88.38 341 GLN A CA 1
ATOM 2669 C C . GLN A 1 341 ? -12.953 -5.914 9.727 1 88.38 341 GLN A C 1
ATOM 2671 O O . GLN A 1 341 ? -13.094 -4.691 9.789 1 88.38 341 GLN A O 1
ATOM 2676 N N . THR A 1 342 ? -13.586 -6.762 10.461 1 91.88 342 THR A N 1
ATOM 2677 C CA . THR A 1 342 ? -14.57 -6.285 11.422 1 91.88 342 THR A CA 1
ATOM 2678 C C . THR A 1 342 ? -13.906 -5.465 12.523 1 91.88 342 THR A C 1
ATOM 2680 O O . THR A 1 342 ? -14.453 -4.453 12.969 1 91.88 342 THR A O 1
ATOM 2683 N N . VAL A 1 343 ? -12.797 -5.891 12.906 1 92.06 343 VAL A N 1
ATOM 2684 C CA . VAL A 1 343 ? -12.055 -5.156 13.922 1 92.06 343 VAL A CA 1
ATOM 2685 C C . VAL A 1 343 ? -11.688 -3.77 13.398 1 92.06 343 VAL A C 1
ATOM 2687 O O . VAL A 1 343 ? -11.828 -2.773 14.117 1 92.06 343 VAL A O 1
ATOM 2690 N N . GLN A 1 344 ? -11.297 -3.697 12.211 1 90.06 344 GLN A N 1
ATOM 2691 C CA . GLN A 1 344 ? -10.93 -2.412 11.625 1 90.06 344 GLN A CA 1
ATOM 2692 C C . GLN A 1 344 ? -12.148 -1.51 11.469 1 90.06 344 GLN A C 1
ATOM 2694 O O . GLN A 1 344 ? -12.102 -0.329 11.82 1 90.06 344 GLN A O 1
ATOM 2699 N N . GLU A 1 345 ? -13.219 -2.061 11.055 1 92.62 345 GLU A N 1
ATOM 2700 C CA . GLU A 1 345 ? -14.438 -1.295 10.828 1 92.62 345 GLU A CA 1
ATOM 2701 C C . GLU A 1 345 ? -15.031 -0.786 12.133 1 92.62 345 GLU A C 1
ATOM 2703 O O . GLU A 1 345 ? -15.656 0.274 12.172 1 92.62 345 GLU A O 1
ATOM 2708 N N . SER A 1 346 ? -14.812 -1.53 13.141 1 94.12 346 SER A N 1
ATOM 2709 C CA . SER A 1 346 ? -15.438 -1.198 14.422 1 94.12 346 SER A CA 1
ATOM 2710 C C . SER A 1 346 ? -14.891 0.112 14.977 1 94.12 346 SER A C 1
ATOM 2712 O O . SER A 1 346 ? -15.555 0.782 15.773 1 94.12 346 SER A O 1
ATOM 2714 N N . ALA A 1 347 ? -13.789 0.476 14.5 1 94.88 347 ALA A N 1
ATOM 2715 C CA . ALA A 1 347 ? -13.219 1.741 14.953 1 94.88 347 ALA A CA 1
ATOM 2716 C C . ALA A 1 347 ? -13.734 2.908 14.117 1 94.88 347 ALA A C 1
ATOM 2718 O O . ALA A 1 347 ? -13.344 4.059 14.328 1 94.88 347 ALA A O 1
ATOM 2719 N N . GLY A 1 348 ? -14.695 2.654 13.281 1 96.06 348 GLY A N 1
ATOM 2720 C CA . GLY A 1 348 ? -15.18 3.639 12.32 1 96.06 348 GLY A CA 1
ATOM 2721 C C . GLY A 1 348 ? -16.016 4.734 12.961 1 96.06 348 GLY A C 1
ATOM 2722 O O . GLY A 1 348 ? -16.203 5.805 12.375 1 96.06 348 GLY A O 1
ATOM 2723 N N . TRP A 1 349 ? -16.453 4.531 14.195 1 95.88 349 TRP A N 1
ATOM 2724 C CA . TRP A 1 349 ? -17.234 5.574 14.852 1 95.88 349 TRP A CA 1
ATOM 2725 C C . TRP A 1 349 ? -16.328 6.73 15.289 1 95.88 349 TRP A C 1
ATOM 2727 O O . TRP A 1 349 ? -16.781 7.875 15.367 1 95.88 349 TRP A O 1
ATOM 2737 N N . LEU A 1 350 ? -15.07 6.449 15.492 1 94.88 350 LEU A N 1
ATOM 2738 C CA . LEU A 1 350 ? -14.117 7.473 15.906 1 94.88 350 LEU A CA 1
ATOM 2739 C C . LEU A 1 350 ? -13.266 7.938 14.727 1 94.88 350 LEU A C 1
ATOM 2741 O O . LEU A 1 350 ? -12.961 9.125 14.609 1 94.88 350 LEU A O 1
ATOM 2745 N N . MET A 1 351 ? -12.953 6.961 13.922 1 96.25 351 MET A N 1
ATOM 2746 C CA . MET A 1 351 ? -12.188 7.238 12.711 1 96.25 351 MET A CA 1
ATOM 2747 C C . MET A 1 351 ? -12.977 6.832 11.469 1 96.25 351 MET A C 1
ATOM 2749 O O . MET A 1 351 ? -12.758 5.75 10.922 1 96.25 351 MET A O 1
ATOM 2753 N N . PRO A 1 352 ? -13.695 7.77 10.984 1 97.5 352 PRO A N 1
ATOM 2754 C CA . PRO A 1 352 ? -14.719 7.438 9.984 1 97.5 352 PRO A CA 1
ATOM 2755 C C . PRO A 1 352 ? -14.117 6.938 8.672 1 97.5 352 PRO A C 1
ATOM 2757 O O . PRO A 1 352 ? -14.82 6.332 7.859 1 97.5 352 PRO A O 1
ATOM 2760 N N . LEU A 1 353 ? -12.805 7.133 8.438 1 96.5 353 LEU A N 1
ATOM 2761 C CA . LEU A 1 353 ? -12.172 6.633 7.223 1 96.5 353 LEU A CA 1
ATOM 2762 C C . LEU A 1 353 ? -12.32 5.121 7.113 1 96.5 353 LEU A C 1
ATOM 2764 O O . LEU A 1 353 ? -12.555 4.59 6.023 1 96.5 353 LEU A O 1
ATOM 2768 N N . LEU A 1 354 ? -12.188 4.457 8.219 1 94.94 354 LEU A N 1
ATOM 2769 C CA . LEU A 1 354 ? -12.219 3 8.234 1 94.94 354 LEU A CA 1
ATOM 2770 C C . LEU A 1 354 ? -13.594 2.484 7.82 1 94.94 354 LEU A C 1
ATOM 2772 O O . LEU A 1 354 ? -13.703 1.473 7.125 1 94.94 354 LEU A O 1
ATOM 2776 N N . ALA A 1 355 ? -14.617 3.211 8.203 1 96.88 355 ALA A N 1
ATOM 2777 C CA . ALA A 1 355 ? -15.984 2.805 7.887 1 96.88 355 ALA A CA 1
ATOM 2778 C C . ALA A 1 355 ? -16.312 3.107 6.43 1 96.88 355 ALA A C 1
ATOM 2780 O O . ALA A 1 355 ? -16.891 2.266 5.727 1 96.88 355 ALA A O 1
ATOM 2781 N N . VAL A 1 356 ? -15.969 4.285 5.953 1 97.19 356 VAL A N 1
ATOM 2782 C CA . VAL A 1 356 ? -16.344 4.668 4.598 1 97.19 356 VAL A CA 1
ATOM 2783 C C . VAL A 1 356 ? -15.539 3.848 3.588 1 97.19 356 VAL A C 1
ATOM 2785 O O . VAL A 1 356 ? -16.047 3.5 2.518 1 97.19 356 VAL A O 1
ATOM 2788 N N . ARG A 1 357 ? -14.359 3.551 3.908 1 93.62 357 ARG A N 1
ATOM 2789 C CA . ARG A 1 357 ? -13.539 2.73 3.023 1 93.62 357 ARG A CA 1
ATOM 2790 C C . ARG A 1 357 ? -14.156 1.349 2.83 1 93.62 357 ARG A C 1
ATOM 2792 O O . ARG A 1 357 ? -14.195 0.836 1.709 1 93.62 357 ARG A O 1
ATOM 2799 N N . ALA A 1 358 ? -14.555 0.779 3.928 1 94 358 ALA A N 1
ATOM 2800 C CA . ALA A 1 358 ? -15.195 -0.532 3.857 1 94 358 ALA A CA 1
ATOM 2801 C C . ALA A 1 358 ? -16.5 -0.464 3.064 1 94 358 ALA A C 1
ATOM 2803 O O . ALA A 1 358 ? -16.781 -1.345 2.25 1 94 358 ALA A O 1
ATOM 2804 N N . LEU A 1 359 ? -17.25 0.555 3.301 1 96.44 359 LEU A N 1
ATOM 2805 C CA . LEU A 1 359 ? -18.5 0.734 2.574 1 96.44 359 LEU A CA 1
ATOM 2806 C C . LEU A 1 359 ? -18.234 0.919 1.083 1 96.44 359 LEU A C 1
ATOM 2808 O O . LEU A 1 359 ? -18.938 0.331 0.25 1 96.44 359 LEU A O 1
ATOM 2812 N N . SER A 1 360 ? -17.266 1.736 0.796 1 95.69 360 SER A N 1
ATOM 2813 C CA . SER A 1 360 ? -16.922 2.031 -0.59 1 95.69 360 SER A CA 1
ATOM 2814 C C . SER A 1 360 ? -16.516 0.767 -1.34 1 95.69 360 SER A C 1
ATOM 2816 O O . SER A 1 360 ? -17 0.507 -2.439 1 95.69 360 SER A O 1
ATOM 2818 N N . ALA A 1 361 ? -15.719 -0.048 -0.731 1 92.06 361 ALA A N 1
ATOM 2819 C CA . ALA A 1 361 ? -15.266 -1.284 -1.361 1 92.06 361 ALA A CA 1
ATOM 2820 C C . ALA A 1 361 ? -16.406 -2.271 -1.528 1 92.06 361 ALA A C 1
ATOM 2822 O O . ALA A 1 361 ? -16.484 -2.977 -2.537 1 92.06 361 ALA A O 1
ATOM 2823 N N . ALA A 1 362 ? -17.25 -2.295 -0.562 1 94.31 362 ALA A N 1
ATOM 2824 C CA . ALA A 1 362 ? -18.391 -3.207 -0.613 1 94.31 362 ALA A CA 1
ATOM 2825 C C . ALA A 1 362 ? -19.344 -2.836 -1.748 1 94.31 362 ALA A C 1
ATOM 2827 O O . ALA A 1 362 ? -19.781 -3.705 -2.5 1 94.31 362 ALA A O 1
ATOM 2828 N N . MET A 1 363 ? -19.578 -1.595 -1.878 1 95.25 363 MET A N 1
ATOM 2829 C CA . MET A 1 363 ? -20.516 -1.148 -2.912 1 95.25 363 MET A CA 1
ATOM 2830 C C . MET A 1 363 ? -19.875 -1.25 -4.297 1 95.25 363 MET A C 1
ATOM 2832 O O . MET A 1 363 ? -20.578 -1.481 -5.285 1 95.25 363 MET A O 1
ATOM 2836 N N . ALA A 1 364 ? -18.594 -1.124 -4.324 1 92.62 364 ALA A N 1
ATOM 2837 C CA . ALA A 1 364 ? -17.891 -1.249 -5.602 1 92.62 364 ALA A CA 1
ATOM 2838 C C . ALA A 1 364 ? -17.688 -2.715 -5.969 1 92.62 364 ALA A C 1
ATOM 2840 O O . ALA A 1 364 ? -17.281 -3.025 -7.09 1 92.62 364 ALA A O 1
ATOM 2841 N N . GLY A 1 365 ? -17.922 -3.623 -5.047 1 90.88 365 GLY A N 1
ATOM 2842 C CA . GLY A 1 365 ? -17.734 -5.043 -5.289 1 90.88 365 GLY A CA 1
ATOM 2843 C C . GLY A 1 365 ? -16.281 -5.465 -5.285 1 90.88 365 GLY A C 1
ATOM 2844 O O . GLY A 1 365 ? -15.906 -6.438 -5.938 1 90.88 365 GLY A O 1
ATOM 2845 N N . THR A 1 366 ? -15.445 -4.68 -4.645 1 87.25 366 THR A N 1
ATOM 2846 C CA . THR A 1 366 ? -14.008 -4.938 -4.664 1 87.25 366 THR A CA 1
ATOM 2847 C C . THR A 1 366 ? -13.508 -5.305 -3.27 1 87.25 366 THR A C 1
ATOM 2849 O O . THR A 1 366 ? -12.32 -5.168 -2.977 1 87.25 366 THR A O 1
ATOM 2852 N N . ASP A 1 367 ? -14.445 -5.688 -2.377 1 87.88 367 ASP A N 1
ATOM 2853 C CA . ASP A 1 367 ? -14.078 -6.059 -1.013 1 87.88 367 ASP A CA 1
ATOM 2854 C C . ASP A 1 367 ? -13.844 -7.562 -0.896 1 87.88 367 ASP A C 1
ATOM 2856 O O . ASP A 1 367 ? -13.984 -8.297 -1.877 1 87.88 367 ASP A O 1
ATOM 2860 N N . PHE A 1 368 ? -13.57 -7.98 0.253 1 82.94 368 PHE A N 1
ATOM 2861 C CA . PHE A 1 368 ? -13.227 -9.375 0.496 1 82.94 368 PHE A CA 1
ATOM 2862 C C . PHE A 1 368 ? -14.461 -10.266 0.375 1 82.94 368 PHE A C 1
ATOM 2864 O O . PHE A 1 368 ? -14.375 -11.406 -0.072 1 82.94 368 PHE A O 1
ATOM 2871 N N . ALA A 1 369 ? -15.539 -9.797 0.817 1 88.12 369 ALA A N 1
ATOM 2872 C CA . ALA A 1 369 ? -16.766 -10.594 0.747 1 88.12 369 ALA A CA 1
ATOM 2873 C C . ALA A 1 369 ? -17.094 -10.961 -0.696 1 88.12 369 ALA A C 1
ATOM 2875 O O . ALA A 1 369 ? -17.484 -12.102 -0.98 1 88.12 369 ALA A O 1
ATOM 2876 N N . HIS A 1 370 ? -16.969 -10.031 -1.585 1 88.75 370 HIS A N 1
ATOM 2877 C CA . HIS A 1 370 ? -17.219 -10.297 -2.998 1 88.75 370 HIS A CA 1
ATOM 2878 C C . HIS A 1 370 ? -16.188 -11.273 -3.555 1 88.75 370 HIS A C 1
ATOM 2880 O O . HIS A 1 370 ? -16.516 -12.133 -4.375 1 88.75 370 HIS A O 1
ATOM 2886 N N . HIS A 1 371 ? -14.961 -11.086 -3.09 1 83.19 371 HIS A N 1
ATOM 2887 C CA . HIS A 1 371 ? -13.914 -12.008 -3.529 1 83.19 371 HIS A CA 1
ATOM 2888 C C . HIS A 1 371 ? -14.188 -13.43 -3.055 1 83.19 371 HIS A C 1
ATOM 2890 O O . HIS A 1 371 ? -13.992 -14.383 -3.803 1 83.19 371 HIS A O 1
ATOM 2896 N N . ARG A 1 372 ? -14.562 -13.523 -1.834 1 84 372 ARG A N 1
ATOM 2897 C CA . ARG A 1 372 ? -14.898 -14.836 -1.289 1 84 372 ARG A CA 1
ATOM 2898 C C . ARG A 1 372 ? -16.047 -15.469 -2.061 1 84 372 ARG A C 1
ATOM 2900 O O . ARG A 1 372 ? -16.031 -16.672 -2.332 1 84 372 ARG A O 1
ATOM 2907 N N . ASP A 1 373 ? -17.047 -14.711 -2.379 1 90.31 373 ASP A N 1
ATOM 2908 C CA . ASP A 1 373 ? -18.188 -15.203 -3.139 1 90.31 373 ASP A CA 1
ATOM 2909 C C . ASP A 1 373 ? -17.75 -15.719 -4.508 1 90.31 373 ASP A C 1
ATOM 2911 O O . ASP A 1 373 ? -18.188 -16.797 -4.934 1 90.31 373 ASP A O 1
ATOM 2915 N N . PHE A 1 374 ? -16.922 -15 -5.191 1 87.25 374 PHE A N 1
ATOM 2916 C CA . PHE A 1 374 ? -16.438 -15.391 -6.504 1 87.25 374 PHE A CA 1
ATOM 2917 C C . PHE A 1 374 ? -15.617 -16.672 -6.406 1 87.25 374 PHE A C 1
ATOM 2919 O O . PHE A 1 374 ? -15.805 -17.609 -7.199 1 87.25 374 PHE A O 1
ATOM 2926 N N . THR A 1 375 ? -14.688 -16.672 -5.445 1 82.5 375 THR A N 1
ATOM 2927 C CA . THR A 1 375 ? -13.797 -17.812 -5.309 1 82.5 375 THR A CA 1
ATOM 2928 C C . THR A 1 375 ? -14.586 -19.062 -4.941 1 82.5 375 THR A C 1
ATOM 2930 O O . THR A 1 375 ? -14.234 -20.172 -5.348 1 82.5 375 THR A O 1
ATOM 2933 N N . THR A 1 376 ? -15.602 -18.922 -4.156 1 86.69 376 THR A N 1
ATOM 2934 C CA . THR A 1 376 ? -16.453 -20.047 -3.809 1 86.69 376 THR A CA 1
ATOM 2935 C C . THR A 1 376 ? -17.203 -20.562 -5.039 1 86.69 376 THR A C 1
ATOM 2937 O O . THR A 1 376 ? -17.344 -21.766 -5.227 1 86.69 376 THR A O 1
ATOM 2940 N N . ALA A 1 377 ? -17.625 -19.625 -5.871 1 88.94 377 ALA A N 1
ATOM 2941 C CA . ALA A 1 377 ? -18.281 -20.016 -7.117 1 88.94 377 ALA A CA 1
ATOM 2942 C C . ALA A 1 377 ? -17.297 -20.734 -8.055 1 88.94 377 ALA A C 1
ATOM 2944 O O . ALA A 1 377 ? -17.672 -21.703 -8.719 1 88.94 377 ALA A O 1
ATOM 2945 N N . ALA A 1 378 ? -16.141 -20.188 -8.133 1 84.56 378 ALA A N 1
ATOM 2946 C CA . ALA A 1 378 ? -15.109 -20.812 -8.953 1 84.56 378 ALA A CA 1
ATOM 2947 C C . ALA A 1 378 ? -14.789 -22.219 -8.469 1 84.56 378 ALA A C 1
ATOM 2949 O O . ALA A 1 378 ? -14.602 -23.141 -9.281 1 84.56 378 ALA A O 1
ATOM 2950 N N . GLU A 1 379 ? -14.727 -22.375 -7.156 1 85.44 379 GLU A N 1
ATOM 2951 C CA . GLU A 1 379 ? -14.461 -23.688 -6.578 1 85.44 379 GLU A CA 1
ATOM 2952 C C . GLU A 1 379 ? -15.594 -24.656 -6.887 1 85.44 379 GLU A C 1
ATOM 2954 O O . GLU A 1 379 ? -15.352 -25.844 -7.145 1 85.44 379 GLU A O 1
ATOM 2959 N N . ARG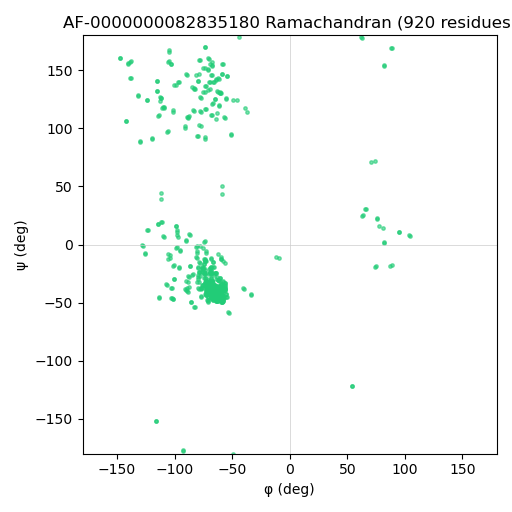 A 1 380 ? -16.781 -24.234 -6.855 1 88.06 380 ARG A N 1
ATOM 2960 C CA . ARG A 1 380 ? -17.922 -25.094 -7.203 1 88.06 380 ARG A CA 1
ATOM 2961 C C . ARG A 1 380 ? -17.828 -25.562 -8.656 1 88.06 380 ARG A C 1
ATOM 2963 O O . ARG A 1 380 ? -18.125 -26.719 -8.953 1 88.06 380 ARG A O 1
ATOM 2970 N N . GLN A 1 381 ? -17.422 -24.594 -9.5 1 86.75 381 GLN A N 1
ATOM 2971 C CA . GLN A 1 381 ? -17.25 -24.953 -10.898 1 86.75 381 GLN A CA 1
ATOM 2972 C C . GLN A 1 381 ? -16.141 -26 -11.055 1 86.75 381 GLN A C 1
ATOM 2974 O O . GLN A 1 381 ? -16.25 -26.922 -11.859 1 86.75 381 GLN A O 1
ATOM 2979 N N . ARG A 1 382 ? -15.062 -25.75 -10.367 1 86.19 382 ARG A N 1
ATOM 2980 C CA . ARG A 1 382 ? -13.961 -26.719 -10.406 1 86.19 382 ARG A CA 1
ATOM 2981 C C . ARG A 1 382 ? -14.438 -28.109 -10 1 86.19 382 ARG A C 1
ATOM 2983 O O . ARG A 1 382 ? -14.055 -29.094 -10.625 1 86.19 382 ARG A O 1
ATOM 2990 N N . ARG A 1 383 ? -15.242 -28.25 -9.008 1 87.12 383 ARG A N 1
ATOM 2991 C CA . ARG A 1 383 ? -15.758 -29.516 -8.523 1 87.12 383 ARG A CA 1
ATOM 2992 C C . ARG A 1 383 ? -16.656 -30.172 -9.562 1 87.12 383 ARG A C 1
ATOM 2994 O O . ARG A 1 383 ? -16.672 -31.406 -9.703 1 87.12 383 ARG A O 1
ATOM 3001 N N . VAL A 1 384 ? -17.422 -29.344 -10.242 1 88.31 384 VAL A N 1
ATOM 3002 C CA . VAL A 1 384 ? -18.281 -29.875 -11.305 1 88.31 384 VAL A CA 1
ATOM 3003 C C . VAL A 1 384 ? -17.422 -30.516 -12.391 1 88.31 384 VAL A C 1
ATOM 3005 O O . VAL A 1 384 ? -17.719 -31.625 -12.859 1 88.31 384 VAL A O 1
ATOM 3008 N N . ILE A 1 385 ? -16.391 -29.797 -12.797 1 85.25 385 ILE A N 1
ATOM 3009 C CA . ILE A 1 385 ? -15.484 -30.328 -13.812 1 85.25 385 ILE A CA 1
ATOM 3010 C C . ILE A 1 385 ? -14.875 -31.641 -13.336 1 85.25 385 ILE A C 1
ATOM 3012 O O . ILE A 1 385 ? -14.875 -32.625 -14.062 1 85.25 385 ILE A O 1
ATOM 3016 N N . GLN A 1 386 ? -14.414 -31.641 -12.117 1 85.06 386 GLN A N 1
ATOM 3017 C CA . GLN A 1 386 ? -13.773 -32.844 -11.555 1 85.06 386 GLN A CA 1
ATOM 3018 C C . GLN A 1 386 ? -14.758 -34 -11.461 1 85.06 386 GLN A C 1
ATOM 3020 O O . GLN A 1 386 ? -14.406 -35.125 -11.75 1 85.06 386 GLN A O 1
ATOM 3025 N N . ASP A 1 387 ? -15.953 -33.75 -11.062 1 87.94 387 ASP A N 1
ATOM 3026 C CA . ASP A 1 387 ? -16.969 -34.781 -10.914 1 87.94 387 ASP A CA 1
ATOM 3027 C C . ASP A 1 387 ? -17.359 -35.375 -12.273 1 87.94 387 ASP A C 1
ATOM 3029 O O . ASP A 1 387 ? -17.578 -36.562 -12.391 1 87.94 387 ASP A O 1
ATOM 3033 N N . ILE A 1 388 ? -17.469 -34.5 -13.273 1 87.62 388 ILE A N 1
ATOM 3034 C CA . ILE A 1 388 ? -17.812 -34.938 -14.609 1 87.62 388 ILE A CA 1
ATOM 3035 C C . ILE A 1 388 ? -16.688 -35.844 -15.148 1 87.62 388 ILE A C 1
ATOM 3037 O O . ILE A 1 388 ? -16.953 -36.938 -15.68 1 87.62 388 ILE A O 1
ATOM 3041 N N . VAL A 1 389 ? -15.469 -35.375 -14.961 1 84.44 389 VAL A N 1
ATOM 3042 C CA . VAL A 1 389 ? -14.32 -36.125 -15.469 1 84.44 389 VAL A CA 1
ATOM 3043 C C . VAL A 1 389 ? -14.188 -37.438 -14.711 1 84.44 389 VAL A C 1
ATOM 3045 O O . VAL A 1 389 ? -13.953 -38.5 -15.312 1 84.44 389 VAL A O 1
ATOM 3048 N N . SER A 1 390 ? -14.344 -37.406 -13.383 1 85.06 390 SER A N 1
ATOM 3049 C CA . SER A 1 390 ? -14.219 -38.625 -12.578 1 85.06 390 SER A CA 1
ATOM 3050 C C . SER A 1 390 ? -15.328 -39.625 -12.906 1 85.06 390 SER A C 1
ATOM 3052 O O . SER A 1 390 ? -15.094 -40.844 -12.914 1 85.06 390 SER A O 1
ATOM 3054 N N . ALA A 1 391 ? -16.484 -39.156 -13.125 1 86.56 391 ALA A N 1
ATOM 3055 C CA . ALA A 1 391 ? -17.594 -40.062 -13.484 1 86.56 391 ALA A CA 1
ATOM 3056 C C . ALA A 1 391 ? -17.328 -40.75 -14.82 1 86.56 391 ALA A C 1
ATOM 3058 O O . ALA A 1 391 ? -17.672 -41.906 -14.992 1 86.56 391 ALA A O 1
ATOM 3059 N N . ASP A 1 392 ? -16.781 -39.969 -15.703 1 87.25 392 ASP A N 1
ATOM 3060 C CA . ASP A 1 392 ? -16.453 -40.531 -17 1 87.25 392 ASP A CA 1
ATOM 3061 C C . ASP A 1 392 ? -15.367 -41.594 -16.875 1 87.25 392 ASP A C 1
ATOM 3063 O O . ASP A 1 392 ? -15.406 -42.625 -17.547 1 87.25 392 ASP A O 1
ATOM 3067 N N . LEU A 1 393 ? -14.438 -41.375 -16 1 83.88 393 LEU A N 1
ATOM 3068 C CA . LEU A 1 393 ? -13.336 -42.312 -15.805 1 83.88 393 LEU A CA 1
ATOM 3069 C C . LEU A 1 393 ? -13.828 -43.594 -15.133 1 83.88 393 LEU A C 1
ATOM 3071 O O . LEU A 1 393 ? -13.297 -44.656 -15.391 1 83.88 393 LEU A O 1
ATOM 3075 N N . VAL A 1 394 ? -14.766 -43.5 -14.258 1 84.31 394 VAL A N 1
ATOM 3076 C CA . VAL A 1 394 ? -15.344 -44.656 -13.594 1 84.31 394 VAL A CA 1
ATOM 3077 C C . VAL A 1 394 ? -16.141 -45.469 -14.602 1 84.31 394 VAL A C 1
ATOM 3079 O O . VAL A 1 394 ? -16.094 -46.719 -14.594 1 84.31 394 VAL A O 1
ATOM 3082 N N . ALA A 1 395 ? -16.812 -44.781 -15.484 1 84.06 395 ALA A N 1
ATOM 3083 C CA . ALA A 1 395 ? -17.672 -45.469 -16.453 1 84.06 395 ALA A CA 1
ATOM 3084 C C . ALA A 1 395 ? -16.844 -46.156 -17.516 1 84.06 395 ALA A C 1
ATOM 3086 O O . ALA A 1 395 ? -17.266 -47.188 -18.062 1 84.06 395 ALA A O 1
ATOM 3087 N N . HIS A 1 396 ? -15.648 -45.5 -17.828 1 80.06 396 HIS A N 1
ATOM 3088 C CA . HIS A 1 396 ? -14.828 -46.094 -18.875 1 80.06 396 HIS A CA 1
ATOM 3089 C C . HIS A 1 396 ? -13.531 -46.656 -18.312 1 80.06 396 HIS A C 1
ATOM 3091 O O . HIS A 1 396 ? -12.438 -46.344 -18.781 1 80.06 396 HIS A O 1
ATOM 3097 N N . ALA A 1 397 ? -13.547 -47.312 -17.281 1 71.12 397 ALA A N 1
ATOM 3098 C CA . ALA A 1 397 ? -12.422 -47.906 -16.547 1 71.12 397 ALA A CA 1
ATOM 3099 C C . ALA A 1 397 ? -11.523 -48.688 -17.484 1 71.12 397 ALA A C 1
ATOM 3101 O O . ALA A 1 397 ? -11.984 -49.25 -18.484 1 71.12 397 ALA A O 1
ATOM 3102 N N . ASP A 1 398 ? -10.203 -48.375 -17.531 1 61.06 398 ASP A N 1
ATOM 3103 C CA . ASP A 1 398 ? -9.227 -49.062 -18.375 1 61.06 398 ASP A CA 1
ATOM 3104 C C . ASP A 1 398 ? -9.32 -50.562 -18.172 1 61.06 398 ASP A C 1
ATOM 3106 O O . ASP A 1 398 ? -9.172 -51.062 -17.062 1 61.06 398 ASP A O 1
ATOM 3110 N N . THR A 1 399 ? -10.086 -51.188 -19.047 1 56.06 399 THR A N 1
ATOM 3111 C CA . THR A 1 399 ? -10.234 -52.625 -18.969 1 56.06 399 THR A CA 1
ATOM 3112 C C . THR A 1 399 ? -8.938 -53.344 -19.375 1 56.06 399 THR A C 1
ATOM 3114 O O . THR A 1 399 ? -8.789 -54.531 -19.172 1 56.06 399 THR A O 1
ATOM 3117 N N . GLN A 1 400 ? -8.125 -52.594 -20.125 1 53.22 400 GLN A N 1
ATOM 3118 C CA . GLN A 1 400 ? -6.977 -53.406 -20.547 1 53.22 400 GLN A CA 1
ATOM 3119 C C . GLN A 1 400 ? -5.863 -53.344 -19.516 1 53.22 400 GLN A C 1
ATOM 3121 O O . GLN A 1 400 ? -5.559 -52.281 -18.953 1 53.22 400 GLN A O 1
ATOM 3126 N N . GLU A 1 401 ? -5.672 -54.406 -18.875 1 53.06 401 GLU A N 1
ATOM 3127 C CA . GLU A 1 401 ? -4.785 -54.688 -17.75 1 53.06 401 GLU A CA 1
ATOM 3128 C C . GLU A 1 401 ? -3.5 -53.875 -17.844 1 53.06 401 GLU A C 1
ATOM 3130 O O . GLU A 1 401 ? -2.916 -53.531 -16.812 1 53.06 401 GLU A O 1
ATOM 3135 N N . HIS A 1 402 ? -2.875 -53.781 -19.156 1 50.88 402 HIS A N 1
ATOM 3136 C CA . HIS A 1 402 ? -1.488 -53.312 -19.172 1 50.88 402 HIS A CA 1
ATOM 3137 C C . HIS A 1 402 ? -1.39 -51.875 -19.641 1 50.88 402 HIS A C 1
ATOM 3139 O O . HIS A 1 402 ? -0.309 -51.281 -19.625 1 50.88 402 HIS A O 1
ATOM 3145 N N . LEU A 1 403 ? -2.4 -51.312 -20.172 1 52.38 403 LEU A N 1
ATOM 3146 C CA . LEU A 1 403 ? -2.191 -49.969 -20.75 1 52.38 403 LEU A CA 1
ATOM 3147 C C . LEU A 1 403 ? -2.83 -48.906 -19.875 1 52.38 403 LEU A C 1
ATOM 3149 O O . LEU A 1 403 ? -4.055 -48.844 -19.75 1 52.38 403 LEU A O 1
ATOM 3153 N N . HIS A 1 404 ? -2.092 -48.312 -19.062 1 53.56 404 HIS A N 1
ATOM 3154 C CA . HIS A 1 404 ? -2.445 -47.188 -18.234 1 53.56 404 HIS A CA 1
ATOM 3155 C C . HIS A 1 404 ? -2.867 -46 -19.078 1 53.56 404 HIS A C 1
ATOM 3157 O O . HIS A 1 404 ? -2.291 -45.75 -20.141 1 53.56 404 HIS A O 1
ATOM 3163 N N . PHE A 1 405 ? -3.986 -45.375 -18.797 1 57.66 405 PHE A N 1
ATOM 3164 C CA . PHE A 1 405 ? -4.422 -44.094 -19.375 1 57.66 405 PHE A CA 1
ATOM 3165 C C . PHE A 1 405 ? -4.707 -44.25 -20.859 1 57.66 405 PHE A C 1
ATOM 3167 O O . PHE A 1 405 ? -4.398 -43.375 -21.656 1 57.66 405 PHE A O 1
ATOM 3174 N N . SER A 1 406 ? -5.148 -45.469 -21.281 1 62.84 406 SER A N 1
ATOM 3175 C CA . SER A 1 406 ? -5.391 -45.719 -22.703 1 62.84 406 SER A CA 1
ATOM 3176 C C . SER A 1 406 ? -6.723 -45.125 -23.141 1 62.84 406 SER A C 1
ATOM 3178 O O . SER A 1 406 ? -6.906 -44.812 -24.328 1 62.84 406 SER A O 1
ATOM 3180 N N . TYR A 1 407 ? -7.578 -44.969 -22.172 1 76.31 407 TYR A N 1
ATOM 3181 C CA . TYR A 1 407 ? -8.883 -44.406 -22.531 1 76.31 407 TYR A CA 1
ATOM 3182 C C . TYR A 1 407 ? -8.75 -42.969 -22.984 1 76.31 407 TYR A C 1
ATOM 3184 O O . TYR A 1 407 ? -8.078 -42.156 -22.344 1 76.31 407 TYR A O 1
ATOM 3192 N N . GLN A 1 408 ? -9.227 -42.688 -24.297 1 79.75 408 GLN A N 1
ATOM 3193 C CA . GLN A 1 408 ? -9.305 -41.312 -24.828 1 79.75 408 GLN A CA 1
ATOM 3194 C C . GLN A 1 408 ? -10.758 -40.875 -24.969 1 79.75 408 GLN A C 1
ATOM 3196 O O . GLN A 1 408 ? -11.555 -41.531 -25.625 1 79.75 408 GLN A O 1
ATOM 3201 N N . ALA A 1 409 ? -11.047 -39.906 -24.281 1 81.12 409 ALA A N 1
ATOM 3202 C CA . ALA A 1 409 ? -12.406 -39.406 -24.344 1 81.12 409 ALA A CA 1
ATOM 3203 C C . ALA A 1 409 ? -12.602 -38.5 -25.562 1 81.12 409 ALA A C 1
ATOM 3205 O O . ALA A 1 409 ? -11.641 -37.875 -26.047 1 81.12 409 ALA A O 1
ATOM 3206 N N . SER A 1 410 ? -13.789 -38.531 -26.156 1 80 410 SER A N 1
ATOM 3207 C CA . SER A 1 410 ? -14.164 -37.688 -27.281 1 80 410 SER A CA 1
ATOM 3208 C C . SER A 1 410 ? -14.492 -36.281 -26.828 1 80 410 SER A C 1
ATOM 3210 O O . SER A 1 410 ? -14.766 -36.062 -25.641 1 80 410 SER A O 1
ATOM 3212 N N . PRO A 1 411 ? -14.438 -35.375 -27.641 1 82.5 411 PRO A N 1
ATOM 3213 C CA . PRO A 1 411 ? -14.742 -33.969 -27.344 1 82.5 411 PRO A CA 1
ATOM 3214 C C . PRO A 1 411 ? -16.156 -33.781 -26.797 1 82.5 411 PRO A C 1
ATOM 3216 O O . PRO A 1 411 ? -16.453 -32.75 -26.188 1 82.5 411 PRO A O 1
ATOM 3219 N N . SER A 1 412 ? -16.953 -34.812 -26.953 1 83.81 412 SER A N 1
ATOM 3220 C CA . SER A 1 412 ? -18.312 -34.688 -26.422 1 83.81 412 SER A CA 1
ATOM 3221 C C . SER A 1 412 ? -18.297 -34.625 -24.906 1 83.81 412 SER A C 1
ATOM 3223 O O . SER A 1 412 ? -19.188 -34.031 -24.297 1 83.81 412 SER A O 1
ATOM 3225 N N . LEU A 1 413 ? -17.266 -35.156 -24.281 1 85.81 413 LEU A N 1
ATOM 3226 C CA . LEU A 1 413 ? -17.141 -35.094 -22.828 1 85.81 413 LEU A CA 1
ATOM 3227 C C . LEU A 1 413 ? -16.812 -33.656 -22.391 1 85.81 413 LEU A C 1
ATOM 3229 O O . LEU A 1 413 ? -17.312 -33.219 -21.359 1 85.81 413 LEU A O 1
ATOM 3233 N N . TRP A 1 414 ? -16.016 -33.031 -23.234 1 85 414 TRP A N 1
ATOM 3234 C CA . TRP A 1 414 ? -15.633 -31.656 -22.906 1 85 414 TRP A CA 1
ATOM 3235 C C . TRP A 1 414 ? -16.844 -30.734 -22.969 1 85 414 TRP A C 1
ATOM 3237 O O . TRP A 1 414 ? -16.938 -29.781 -22.188 1 85 414 TRP A O 1
ATOM 3247 N N . ALA A 1 415 ? -17.734 -31.031 -23.844 1 84.62 415 ALA A N 1
ATOM 3248 C CA . ALA A 1 415 ? -18.906 -30.203 -24.047 1 84.62 415 ALA A CA 1
ATOM 3249 C C . ALA A 1 415 ? -19.906 -30.359 -22.891 1 84.62 415 ALA A C 1
ATOM 3251 O O . ALA A 1 415 ? -20.812 -29.547 -22.734 1 84.62 415 ALA A O 1
ATOM 3252 N N . ARG A 1 416 ? -19.688 -31.391 -22.047 1 85.75 416 ARG A N 1
ATOM 3253 C CA . ARG A 1 416 ? -20.578 -31.594 -20.906 1 85.75 416 ARG A CA 1
ATOM 3254 C C . ARG A 1 416 ? -20.266 -30.594 -19.797 1 85.75 416 ARG A C 1
ATOM 3256 O O . ARG A 1 416 ? -21.094 -30.391 -18.891 1 85.75 416 ARG A O 1
ATOM 3263 N N . VAL A 1 417 ? -19.141 -30.047 -19.781 1 85.75 417 VAL A N 1
ATOM 3264 C CA . VAL A 1 417 ? -18.766 -29.047 -18.797 1 85.75 417 VAL A CA 1
ATOM 3265 C C . VAL A 1 417 ? -19.391 -27.703 -19.156 1 85.75 417 VAL A C 1
ATOM 3267 O O . VAL A 1 417 ? -19.078 -27.125 -20.203 1 85.75 417 VAL A O 1
ATOM 3270 N N . PRO A 1 418 ? -20.266 -27.203 -18.406 1 85.88 418 PRO A N 1
ATOM 3271 C CA . PRO A 1 418 ? -20.875 -25.906 -18.688 1 85.88 418 PRO A CA 1
ATOM 3272 C C . PRO A 1 418 ? -19.891 -24.75 -18.562 1 85.88 418 PRO A C 1
ATOM 3274 O O . PRO A 1 418 ? -18.969 -24.812 -17.75 1 85.88 418 PRO A O 1
ATOM 3277 N N . PRO A 1 419 ? -20.062 -23.734 -19.391 1 84.06 419 PRO A N 1
ATOM 3278 C CA . PRO A 1 419 ? -19.219 -22.547 -19.219 1 84.06 419 PRO A CA 1
ATOM 3279 C C . PRO A 1 419 ? -19.438 -21.859 -17.859 1 84.06 419 PRO A C 1
ATOM 3281 O O . PRO A 1 419 ? -20.531 -21.938 -17.297 1 84.06 419 PRO A O 1
ATOM 3284 N N . PHE A 1 420 ? -18.328 -21.359 -17.312 1 84.12 420 PHE A N 1
ATOM 3285 C CA . PHE A 1 420 ? -18.406 -20.672 -16.031 1 84.12 420 PHE A CA 1
ATOM 3286 C C . PHE A 1 420 ? -19.156 -19.359 -16.172 1 84.12 420 PHE A C 1
ATOM 3288 O O . PHE A 1 420 ? -18.75 -18.484 -16.938 1 84.12 420 PHE A O 1
ATOM 3295 N N . LYS A 1 421 ? -20.297 -19.281 -15.602 1 83.62 421 LYS A N 1
ATOM 3296 C CA . LYS A 1 421 ? -21.062 -18.047 -15.562 1 83.62 421 LYS A CA 1
ATOM 3297 C C . LYS A 1 421 ? -21.188 -17.516 -14.133 1 83.62 421 LYS A C 1
ATOM 3299 O O . LYS A 1 421 ? -21.766 -18.188 -13.273 1 83.62 421 LYS A O 1
ATOM 3304 N N . TYR A 1 422 ? -20.562 -16.438 -13.875 1 87.12 422 TYR A N 1
ATOM 3305 C CA . TYR A 1 422 ? -20.609 -15.852 -12.539 1 87.12 422 TYR A CA 1
ATOM 3306 C C . TYR A 1 422 ? -21.359 -14.523 -12.555 1 87.12 422 TYR A C 1
ATOM 3308 O O . TYR A 1 422 ? -21.078 -13.656 -13.383 1 87.12 422 TYR A O 1
ATOM 3316 N N . GLN A 1 423 ? -22.344 -14.484 -11.742 1 85 423 GLN A N 1
ATOM 3317 C CA . GLN A 1 423 ? -23.062 -13.234 -11.531 1 85 423 GLN A CA 1
ATOM 3318 C C . GLN A 1 423 ? -22.781 -12.656 -10.148 1 85 423 GLN A C 1
ATOM 3320 O O . GLN A 1 423 ? -23.094 -13.273 -9.133 1 85 423 GLN A O 1
ATOM 3325 N N . PRO A 1 424 ? -22.188 -11.469 -10.125 1 88.12 424 PRO A N 1
ATOM 3326 C CA . PRO A 1 424 ? -21.922 -10.859 -8.82 1 88.12 424 PRO A CA 1
ATOM 3327 C C . PRO A 1 424 ? -23.188 -10.648 -7.996 1 88.12 424 PRO A C 1
ATOM 3329 O O . PRO A 1 424 ? -24.266 -10.453 -8.562 1 88.12 424 PRO A O 1
ATOM 3332 N N . PRO A 1 425 ? -23.031 -10.766 -6.711 1 92.31 425 PRO A N 1
ATOM 3333 C CA . PRO A 1 425 ? -24.219 -10.578 -5.852 1 92.31 425 PRO A CA 1
ATOM 3334 C C . PRO A 1 425 ? -24.859 -9.203 -6.023 1 92.31 425 PRO A C 1
ATOM 3336 O O . PRO A 1 425 ? -24.188 -8.25 -6.418 1 92.31 425 PRO A O 1
ATOM 3339 N N . ALA A 1 426 ? -26.141 -9.141 -5.703 1 92.88 426 ALA A N 1
ATOM 3340 C CA . ALA A 1 426 ? -26.922 -7.922 -5.883 1 92.88 426 ALA A CA 1
ATOM 3341 C C . ALA A 1 426 ? -26.562 -6.875 -4.832 1 92.88 426 ALA A C 1
ATOM 3343 O O . ALA A 1 426 ? -25.875 -7.172 -3.863 1 92.88 426 ALA A O 1
ATOM 3344 N N . ALA A 1 427 ? -27.078 -5.688 -5.062 1 93.94 427 ALA A N 1
ATOM 3345 C CA . ALA A 1 427 ? -26.797 -4.551 -4.188 1 93.94 427 ALA A CA 1
ATOM 3346 C C . ALA A 1 427 ? -27.297 -4.812 -2.771 1 93.94 427 ALA A C 1
ATOM 3348 O O . ALA A 1 427 ? -26.672 -4.398 -1.796 1 93.94 427 ALA A O 1
ATOM 3349 N N . GLY A 1 428 ? -28.438 -5.492 -2.676 1 94.31 428 GLY A N 1
ATOM 3350 C CA . GLY A 1 428 ? -28.969 -5.809 -1.361 1 94.31 428 GLY A CA 1
ATOM 3351 C C . GLY A 1 428 ? -28.031 -6.66 -0.526 1 94.31 428 GLY A C 1
ATOM 3352 O O . GLY A 1 428 ? -27.906 -6.449 0.682 1 94.31 428 GLY A O 1
ATOM 3353 N N . TRP A 1 429 ? -27.391 -7.605 -1.156 1 95.5 429 TRP A N 1
ATOM 3354 C CA . TRP A 1 429 ? -26.406 -8.453 -0.491 1 95.5 429 TRP A CA 1
ATOM 3355 C C . TRP A 1 429 ? -25.219 -7.625 0.003 1 95.5 429 TRP A C 1
ATOM 3357 O O . TRP A 1 429 ? -24.781 -7.781 1.143 1 95.5 429 TRP A O 1
ATOM 3367 N N . ALA A 1 430 ? -24.766 -6.738 -0.828 1 95.12 430 ALA A N 1
ATOM 3368 C CA . ALA A 1 430 ? -23.641 -5.875 -0.476 1 95.12 430 ALA A CA 1
ATOM 3369 C C . ALA A 1 430 ? -24 -4.957 0.691 1 95.12 430 ALA A C 1
ATOM 3371 O O . ALA A 1 430 ? -23.172 -4.73 1.582 1 95.12 430 ALA A O 1
ATOM 3372 N N . LEU A 1 431 ? -25.25 -4.457 0.682 1 95.12 431 LEU A N 1
ATOM 3373 C CA . LEU A 1 431 ? -25.703 -3.561 1.74 1 95.12 431 LEU A CA 1
ATOM 3374 C C . LEU A 1 431 ? -25.766 -4.289 3.078 1 95.12 431 LEU A C 1
ATOM 3376 O O . LEU A 1 431 ? -25.453 -3.713 4.121 1 95.12 431 LEU A O 1
ATOM 3380 N N . HIS A 1 432 ? -26.125 -5.48 2.994 1 94.44 432 HIS A N 1
ATOM 3381 C CA . HIS A 1 432 ? -26.203 -6.277 4.215 1 94.44 432 HIS A CA 1
ATOM 3382 C C . HIS A 1 432 ? -24.812 -6.516 4.805 1 94.44 432 HIS A C 1
ATOM 3384 O O . HIS A 1 432 ? -24.641 -6.473 6.023 1 94.44 432 HIS A O 1
ATOM 3390 N N . HIS A 1 433 ? -23.875 -6.699 3.969 1 92 433 HIS A N 1
ATOM 3391 C CA . HIS A 1 433 ? -22.516 -6.93 4.43 1 92 433 HIS A CA 1
ATOM 3392 C C . HIS A 1 433 ? -21.859 -5.633 4.895 1 92 433 HIS A C 1
ATOM 3394 O O . HIS A 1 433 ? -20.875 -5.66 5.633 1 92 433 HIS A O 1
ATOM 3400 N N . ALA A 1 434 ? -22.406 -4.516 4.449 1 94.94 434 ALA A N 1
ATOM 3401 C CA . ALA A 1 434 ? -21.828 -3.223 4.812 1 94.94 434 ALA A CA 1
ATOM 3402 C C . ALA A 1 434 ? -22.594 -2.594 5.977 1 94.94 434 ALA A C 1
ATOM 3404 O O . ALA A 1 434 ? -22.453 -1.397 6.242 1 94.94 434 ALA A O 1
ATOM 3405 N N . ARG A 1 435 ? -23.406 -3.355 6.699 1 95.94 435 ARG A N 1
ATOM 3406 C CA . ARG A 1 435 ? -24.266 -2.82 7.746 1 95.94 435 ARG A CA 1
ATOM 3407 C C . ARG A 1 435 ? -23.438 -2.209 8.875 1 95.94 435 ARG A C 1
ATOM 3409 O O . ARG A 1 435 ? -23.797 -1.165 9.422 1 95.94 435 ARG A O 1
ATOM 3416 N N . LEU A 1 436 ? -22.391 -2.871 9.227 1 96.06 436 LEU A N 1
ATOM 3417 C CA . LEU A 1 436 ? -21.547 -2.35 10.305 1 96.06 436 LEU A CA 1
ATOM 3418 C C . LEU A 1 436 ? -20.938 -1.002 9.922 1 96.06 436 LEU A C 1
ATOM 3420 O O . LEU A 1 436 ? -20.906 -0.079 10.734 1 96.06 436 LEU A O 1
ATOM 3424 N N . SER A 1 437 ? -20.469 -0.938 8.688 1 96.81 437 SER A N 1
ATOM 3425 C CA . SER A 1 437 ? -19.891 0.318 8.219 1 96.81 437 SER A CA 1
ATOM 3426 C C . SER A 1 437 ? -20.922 1.441 8.25 1 96.81 437 SER A C 1
ATOM 3428 O O . SER A 1 437 ? -20.609 2.574 8.609 1 96.81 437 SER A O 1
ATOM 3430 N N . LEU A 1 438 ? -22.141 1.144 7.883 1 97.19 438 LEU A N 1
ATOM 3431 C CA . LEU A 1 438 ? -23.219 2.135 7.898 1 97.19 438 LEU A CA 1
ATOM 3432 C C . LEU A 1 438 ? -23.531 2.576 9.32 1 97.19 438 LEU A C 1
ATOM 3434 O O . LEU A 1 438 ? -23.719 3.766 9.586 1 97.19 438 LEU A O 1
ATOM 3438 N N . LEU A 1 439 ? -23.516 1.622 10.172 1 97.62 439 LEU A N 1
ATOM 3439 C CA . LEU A 1 439 ? -23.766 1.928 11.578 1 97.62 439 LEU A CA 1
ATOM 3440 C C . LEU A 1 439 ? -22.656 2.807 12.148 1 97.62 439 LEU A C 1
ATOM 3442 O O . LEU A 1 439 ? -22.938 3.76 12.883 1 97.62 439 LEU A O 1
ATOM 3446 N N . MET A 1 440 ? -21.422 2.48 11.82 1 98.06 440 MET A N 1
ATOM 3447 C CA . MET A 1 440 ? -20.297 3.248 12.328 1 98.06 440 MET A CA 1
ATOM 3448 C C . MET A 1 440 ? -20.297 4.66 11.758 1 98.06 440 MET A C 1
ATOM 3450 O O . MET A 1 440 ? -19.984 5.621 12.469 1 98.06 440 MET A O 1
ATOM 3454 N N . LEU A 1 441 ? -20.625 4.785 10.508 1 98.06 441 LEU A N 1
ATOM 3455 C CA . LEU A 1 441 ? -20.734 6.109 9.906 1 98.06 441 LEU A CA 1
ATOM 3456 C C . LEU A 1 441 ? -21.844 6.918 10.555 1 98.06 441 LEU A C 1
ATOM 3458 O O . LEU A 1 441 ? -21.688 8.117 10.805 1 98.06 441 LEU A O 1
ATOM 3462 N N . GLY A 1 442 ? -23 6.23 10.758 1 98.19 442 GLY A N 1
ATOM 3463 C CA . GLY A 1 442 ? -24.094 6.898 11.453 1 98.19 442 GLY A CA 1
ATOM 3464 C C . GLY A 1 442 ? -23.703 7.367 12.844 1 98.19 442 GLY A C 1
ATOM 3465 O O . GLY A 1 442 ? -24.031 8.492 13.234 1 98.19 442 GLY A O 1
ATOM 3466 N N . ALA A 1 443 ? -23.016 6.535 13.555 1 98.25 443 ALA A N 1
ATOM 3467 C CA . ALA A 1 443 ? -22.562 6.883 14.898 1 98.25 443 ALA A CA 1
ATOM 3468 C C . ALA A 1 443 ? -21.578 8.047 14.867 1 98.25 443 ALA A C 1
ATOM 3470 O O . ALA A 1 443 ? -21.641 8.945 15.703 1 98.25 443 ALA A O 1
ATOM 3471 N N . ALA A 1 444 ? -20.703 7.984 13.914 1 98.38 444 ALA A N 1
ATOM 3472 C CA . ALA A 1 444 ? -19.719 9.062 13.773 1 98.38 444 ALA A CA 1
ATOM 3473 C C . ALA A 1 444 ? -20.391 10.383 13.445 1 98.38 444 ALA A C 1
ATOM 3475 O O . ALA A 1 444 ? -19.984 11.438 13.938 1 98.38 444 ALA A O 1
ATOM 3476 N N . LEU A 1 445 ? -21.406 10.336 12.578 1 98.38 445 LEU A N 1
ATOM 3477 C CA . LEU A 1 445 ? -22.156 11.539 12.227 1 98.38 445 LEU A CA 1
ATOM 3478 C C . LEU A 1 445 ? -22.875 12.109 13.445 1 98.38 445 LEU A C 1
ATOM 3480 O O . LEU A 1 445 ? -22.828 13.312 13.695 1 98.38 445 LEU A O 1
ATOM 3484 N N . LEU A 1 446 ? -23.469 11.234 14.195 1 98.25 446 LEU A N 1
ATOM 3485 C CA . LEU A 1 446 ? -24.188 11.672 15.391 1 98.25 446 LEU A CA 1
ATOM 3486 C C . LEU A 1 446 ? -23.219 12.281 16.406 1 98.25 446 LEU A C 1
ATOM 3488 O O . LEU A 1 446 ? -23.5 13.312 17 1 98.25 446 LEU A O 1
ATOM 3492 N N . LEU A 1 447 ? -22.078 11.648 16.578 1 98.06 447 LEU A N 1
ATOM 3493 C CA . LEU A 1 447 ? -21.078 12.141 17.5 1 98.06 447 LEU A CA 1
ATOM 3494 C C . LEU A 1 447 ? -20.531 13.492 17.047 1 98.06 447 LEU A C 1
ATOM 3496 O O . LEU A 1 447 ? -20.312 14.383 17.875 1 98.06 447 LEU A O 1
ATOM 3500 N N . SER A 1 448 ? -20.328 13.609 15.758 1 98.19 448 SER A N 1
ATOM 3501 C CA . SER A 1 448 ? -19.812 14.875 15.234 1 98.19 448 SER A CA 1
ATOM 3502 C C . SER A 1 448 ? -20.859 15.977 15.359 1 98.19 448 SER A C 1
ATOM 3504 O O . SER A 1 448 ? -20.516 17.125 15.641 1 98.19 448 SER A O 1
ATOM 3506 N N . LEU A 1 449 ? -22.125 15.648 15.148 1 97.75 449 LEU A N 1
ATOM 3507 C CA . LEU A 1 449 ? -23.219 16.609 15.305 1 97.75 449 LEU A CA 1
ATOM 3508 C C . LEU A 1 449 ? -23.328 17.062 16.75 1 97.75 449 LEU A C 1
ATOM 3510 O O . LEU A 1 449 ? -23.469 18.266 17.016 1 97.75 449 LEU A O 1
ATOM 3514 N N . LEU A 1 450 ? -23.266 16.094 17.641 1 97.44 450 LEU A N 1
ATOM 3515 C CA . LEU A 1 450 ? -23.344 16.422 19.062 1 97.44 450 LEU A CA 1
ATOM 3516 C C . LEU A 1 450 ? -22.156 17.281 19.5 1 97.44 450 LEU A C 1
ATOM 3518 O O . LEU A 1 450 ? -22.328 18.234 20.266 1 97.44 450 LEU A O 1
ATOM 3522 N N . PHE A 1 451 ? -21.031 16.969 19 1 97.56 451 PHE A N 1
ATOM 3523 C CA . PHE A 1 451 ? -19.828 17.734 19.312 1 97.56 451 PHE A CA 1
ATOM 3524 C C . PHE A 1 451 ? -19.953 19.172 18.812 1 97.56 451 PHE A C 1
ATOM 3526 O O . PHE A 1 451 ? -19.703 20.109 19.562 1 97.56 451 PHE A O 1
ATOM 3533 N N . ALA A 1 452 ? -20.359 19.312 17.547 1 97.5 452 ALA A N 1
ATOM 3534 C CA . ALA A 1 452 ? -20.5 20.641 16.969 1 97.5 452 ALA A CA 1
ATOM 3535 C C . ALA A 1 452 ? -21.578 21.453 17.688 1 97.5 452 ALA A C 1
ATOM 3537 O O . ALA A 1 452 ? -21.391 22.641 17.953 1 97.5 452 ALA A O 1
ATOM 3538 N N . TRP A 1 453 ? -22.641 20.781 18.031 1 95.75 453 TRP A N 1
ATOM 3539 C CA . TRP A 1 453 ? -23.734 21.438 18.734 1 95.75 453 TRP A CA 1
ATOM 3540 C C . TRP A 1 453 ? -23.281 21.938 20.109 1 95.75 453 TRP A C 1
ATOM 3542 O O . TRP A 1 453 ? -23.578 23.062 20.5 1 95.75 453 TRP A O 1
ATOM 3552 N N . ARG A 1 454 ? -22.578 21.141 20.828 1 96.12 454 ARG A N 1
ATOM 3553 C CA . ARG A 1 454 ? -22.094 21.516 22.156 1 96.12 454 ARG A CA 1
ATOM 3554 C C . ARG A 1 454 ? -21.062 22.641 22.078 1 96.12 454 ARG A C 1
ATOM 3556 O O . ARG A 1 454 ? -21.047 23.531 22.922 1 96.12 454 ARG A O 1
ATOM 3563 N N . ALA A 1 455 ? -20.25 22.578 21.078 1 96.25 455 ALA A N 1
ATOM 3564 C CA . ALA A 1 455 ? -19.219 23.594 20.906 1 96.25 455 ALA A CA 1
ATOM 3565 C C . ALA A 1 455 ? -19.828 24.953 20.578 1 96.25 455 ALA A C 1
ATOM 3567 O O . ALA A 1 455 ? -19.375 25.984 21.078 1 96.25 455 ALA A O 1
ATOM 3568 N N . VAL A 1 456 ? -20.859 24.969 19.781 1 94.31 456 VAL A N 1
ATOM 3569 C CA . VAL A 1 456 ? -21.484 26.203 19.344 1 94.31 456 VAL A CA 1
ATOM 3570 C C . VAL A 1 456 ? -22.391 26.75 20.453 1 94.31 456 VAL A C 1
ATOM 3572 O O . VAL A 1 456 ? -22.516 27.969 20.609 1 94.31 456 VAL A O 1
ATOM 3575 N N . ALA A 1 457 ? -22.984 25.906 21.234 1 91.75 457 ALA A N 1
ATOM 3576 C CA . ALA A 1 457 ? -23.844 26.328 22.328 1 91.75 457 ALA A CA 1
ATOM 3577 C C . ALA A 1 457 ? -23.062 27.094 23.391 1 91.75 457 ALA A C 1
ATOM 3579 O O . ALA A 1 457 ? -23.641 27.906 24.125 1 91.75 457 ALA A O 1
ATOM 3580 N N . ARG A 1 458 ? -21.859 26.812 23.406 1 88.56 458 ARG A N 1
ATOM 3581 C CA . ARG A 1 458 ? -21.016 27.484 24.406 1 88.56 458 ARG A CA 1
ATOM 3582 C C . ARG A 1 458 ? -20.641 28.891 23.953 1 88.56 458 ARG A C 1
ATOM 3584 O O . ARG A 1 458 ? -20.078 29.656 24.719 1 88.56 458 ARG A O 1
ATOM 3591 N N . GLN A 1 459 ? -21.016 29.188 22.75 1 83.06 459 GLN A N 1
ATOM 3592 C CA . GLN A 1 459 ? -20.719 30.516 22.25 1 83.06 459 GLN A CA 1
ATOM 3593 C C . GLN A 1 459 ? -21.719 31.547 22.812 1 83.06 459 GLN A C 1
ATOM 3595 O O . GLN A 1 459 ? -22.922 31.297 22.812 1 83.06 459 GLN A O 1
ATOM 3600 N N . THR A 1 460 ? -21.281 32.375 23.859 1 69.56 460 THR A N 1
ATOM 3601 C CA . THR A 1 460 ? -22.141 33.375 24.469 1 69.56 460 THR A CA 1
ATOM 3602 C C . THR A 1 460 ? -21.844 34.781 23.922 1 69.56 460 THR A C 1
ATOM 3604 O O . THR A 1 460 ? -20.719 35.062 23.5 1 69.56 460 THR A O 1
ATOM 3607 N N . ALA A 1 461 ? -22.969 35.562 23.641 1 60.59 461 ALA A N 1
ATOM 3608 C CA . ALA A 1 461 ? -22.859 36.969 23.266 1 60.59 461 ALA A CA 1
ATOM 3609 C C . ALA A 1 461 ? -22.156 37.75 24.344 1 60.59 461 ALA A C 1
ATOM 3611 O O . ALA A 1 461 ? -22.688 37.938 25.438 1 60.59 461 ALA A O 1
ATOM 3612 N N . LEU A 1 462 ? -21.125 37.5 25.031 1 46.59 462 LEU A N 1
ATOM 3613 C CA . LEU A 1 462 ? -20.859 38.5 26.031 1 46.59 462 LEU A CA 1
ATOM 3614 C C . LEU A 1 462 ? -20.641 39.875 25.391 1 46.59 462 LEU A C 1
ATOM 3616 O O . LEU A 1 462 ? -20.078 39.969 24.297 1 46.59 462 LEU A O 1
ATOM 3620 N N . MET B 1 1 ? 28.781 29.344 22.953 1 83.62 1 MET B N 1
ATOM 3621 C CA . MET B 1 1 ? 27.484 30.031 22.875 1 83.62 1 MET B CA 1
ATOM 3622 C C . MET B 1 1 ? 26.438 29.141 22.219 1 83.62 1 MET B C 1
ATOM 3624 O O . MET B 1 1 ? 25.359 28.938 22.766 1 83.62 1 MET B O 1
ATOM 3628 N N . ILE B 1 2 ? 26.859 28.469 21.188 1 86.12 2 ILE B N 1
ATOM 3629 C CA . ILE B 1 2 ? 25.922 27.594 20.484 1 86.12 2 ILE B CA 1
ATOM 3630 C C . ILE B 1 2 ? 25.484 26.469 21.422 1 86.12 2 ILE B C 1
ATOM 3632 O O . ILE B 1 2 ? 24.297 26.172 21.531 1 86.12 2 ILE B O 1
ATOM 3636 N N . LEU B 1 3 ? 26.391 25.891 22.125 1 86.69 3 LEU B N 1
ATOM 3637 C CA . LEU B 1 3 ? 26.078 24.766 23.016 1 86.69 3 LEU B CA 1
ATOM 3638 C C . LEU B 1 3 ? 25.219 25.234 24.188 1 86.69 3 LEU B C 1
ATOM 3640 O O . LEU B 1 3 ? 24.359 24.5 24.672 1 86.69 3 LEU B O 1
ATOM 3644 N N . LEU B 1 4 ? 25.422 26.469 24.594 1 83.94 4 LEU B N 1
ATOM 3645 C CA . LEU B 1 4 ? 24.625 27.016 25.672 1 83.94 4 LEU B CA 1
ATOM 3646 C C . LEU B 1 4 ? 23.172 27.203 25.25 1 83.94 4 LEU B C 1
ATOM 3648 O O . LEU B 1 4 ? 22.25 26.906 26 1 83.94 4 LEU B O 1
ATOM 3652 N N . ILE B 1 5 ? 23.062 27.688 24.078 1 83.62 5 ILE B N 1
ATOM 3653 C CA . ILE B 1 5 ? 21.719 27.859 23.531 1 83.62 5 ILE B CA 1
ATOM 3654 C C . ILE B 1 5 ? 21.047 26.5 23.359 1 83.62 5 ILE B C 1
ATOM 3656 O O . ILE B 1 5 ? 19.875 26.344 23.719 1 83.62 5 ILE B O 1
ATOM 3660 N N . ALA B 1 6 ? 21.781 25.594 22.938 1 86.94 6 ALA B N 1
ATOM 3661 C CA . ALA B 1 6 ? 21.266 24.25 22.688 1 86.94 6 ALA B CA 1
ATOM 3662 C C . ALA B 1 6 ? 20.812 23.609 24 1 86.94 6 ALA B C 1
ATOM 3664 O O . ALA B 1 6 ? 19.734 23.016 24.062 1 86.94 6 ALA B O 1
ATOM 3665 N N . LEU B 1 7 ? 21.625 23.703 25 1 87.5 7 LEU B N 1
ATOM 3666 C CA . LEU B 1 7 ? 21.297 23.094 26.281 1 87.5 7 LEU B CA 1
ATOM 3667 C C . LEU B 1 7 ? 20.094 23.766 26.922 1 87.5 7 LEU B C 1
ATOM 3669 O O . LEU B 1 7 ? 19.281 23.094 27.562 1 87.5 7 LEU B O 1
ATOM 3673 N N . LYS B 1 8 ? 20.031 25.047 26.719 1 86.06 8 LYS B N 1
ATOM 3674 C CA . LYS B 1 8 ? 18.859 25.766 27.219 1 86.06 8 LYS B CA 1
ATOM 3675 C C . LYS B 1 8 ? 17.578 25.297 26.531 1 86.06 8 LYS B C 1
ATOM 3677 O O . LYS B 1 8 ? 16.578 25.016 27.188 1 86.06 8 LYS B O 1
ATOM 3682 N N . ASP B 1 9 ? 17.656 25.188 25.25 1 87.94 9 ASP B N 1
ATOM 3683 C CA . ASP B 1 9 ? 16.5 24.766 24.484 1 87.94 9 ASP B CA 1
ATOM 3684 C C . ASP B 1 9 ? 16.141 23.312 24.781 1 87.94 9 ASP B C 1
ATOM 3686 O O . ASP B 1 9 ? 14.961 22.953 24.812 1 87.94 9 ASP B O 1
ATOM 3690 N N . LEU B 1 10 ? 17.125 22.516 24.984 1 86.38 10 LEU B N 1
ATOM 3691 C CA . LEU B 1 10 ? 16.891 21.125 25.328 1 86.38 10 LEU B CA 1
ATOM 3692 C C . LEU B 1 10 ? 16.188 21 26.672 1 86.38 10 LEU B C 1
ATOM 3694 O O . LEU B 1 10 ? 15.258 20.203 26.812 1 86.38 10 LEU B O 1
ATOM 3698 N N . ARG B 1 11 ? 16.641 21.75 27.625 1 85.5 11 ARG B N 1
ATOM 3699 C CA . ARG B 1 1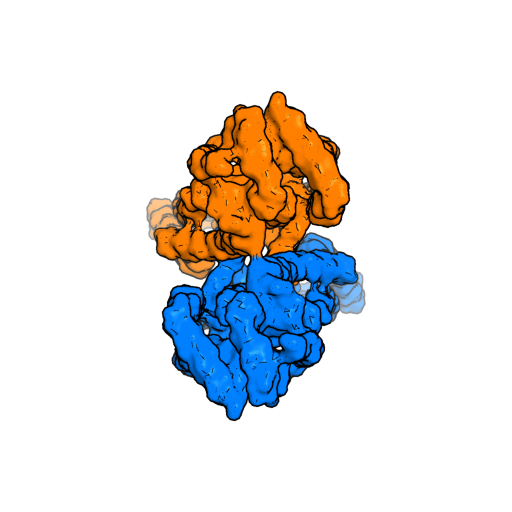1 ? 16.031 21.734 28.953 1 85.5 11 ARG B CA 1
ATOM 3700 C C . ARG B 1 11 ? 14.586 22.203 28.891 1 85.5 11 ARG B C 1
ATOM 3702 O O . ARG B 1 11 ? 13.727 21.672 29.609 1 85.5 11 ARG B O 1
ATOM 3709 N N . GLU B 1 12 ? 14.375 23.156 28.062 1 83.06 12 GLU B N 1
ATOM 3710 C CA . GLU B 1 12 ? 13.016 23.656 27.891 1 83.06 12 GLU B CA 1
ATOM 3711 C C . GLU B 1 12 ? 12.109 22.594 27.281 1 83.06 12 GLU B C 1
ATOM 3713 O O . GLU B 1 12 ? 10.953 22.453 27.688 1 83.06 12 GLU B O 1
ATOM 3718 N N . ARG B 1 13 ? 12.594 21.891 26.438 1 82.75 13 ARG B N 1
ATOM 3719 C CA . ARG B 1 13 ? 11.797 20.859 25.781 1 82.75 13 ARG B CA 1
ATOM 3720 C C . ARG B 1 13 ? 11.547 19.672 26.719 1 82.75 13 ARG B C 1
ATOM 3722 O O . ARG B 1 13 ? 10.5 19.031 26.641 1 82.75 13 ARG B O 1
ATOM 3729 N N . LEU B 1 14 ? 12.484 19.422 27.531 1 80.56 14 LEU B N 1
ATOM 3730 C CA . LEU B 1 14 ? 12.312 18.359 28.516 1 80.56 14 LEU B CA 1
ATOM 3731 C C . LEU B 1 14 ? 11.281 18.75 29.578 1 80.56 14 LEU B C 1
ATOM 3733 O O . LEU B 1 14 ? 10.562 17.906 30.094 1 80.56 14 LEU B O 1
ATOM 3737 N N . ARG B 1 15 ? 11.133 20.047 29.766 1 78.38 15 ARG B N 1
ATOM 3738 C CA . ARG B 1 15 ? 10.219 20.547 30.781 1 78.38 15 ARG B CA 1
ATOM 3739 C C . ARG B 1 15 ? 8.812 20.719 30.219 1 78.38 15 ARG B C 1
ATOM 3741 O O . ARG B 1 15 ? 7.824 20.562 30.953 1 78.38 15 ARG B O 1
ATOM 3748 N N . ASP B 1 16 ? 8.719 21.047 28.984 1 80.62 16 ASP B N 1
ATOM 3749 C CA . ASP B 1 16 ? 7.418 21.297 28.375 1 80.62 16 ASP B CA 1
ATOM 3750 C C . ASP B 1 16 ? 6.656 20 28.141 1 80.62 16 ASP B C 1
ATOM 3752 O O . ASP B 1 16 ? 5.453 20.016 27.875 1 80.62 16 ASP B O 1
ATOM 3756 N N . GLY B 1 17 ? 7.266 18.844 28.219 1 77.81 17 GLY B N 1
ATOM 3757 C CA . GLY B 1 17 ? 6.586 17.562 28.156 1 77.81 17 GLY B CA 1
ATOM 3758 C C . GLY B 1 17 ? 6.422 17.031 26.734 1 77.81 17 GLY B C 1
ATOM 3759 O O . GLY B 1 17 ? 6.133 15.859 26.531 1 77.81 17 GLY B O 1
ATOM 3760 N N . ARG B 1 18 ? 6.551 17.859 25.672 1 77.62 18 ARG B N 1
ATOM 3761 C CA . ARG B 1 18 ? 6.387 17.438 24.297 1 77.62 18 ARG B CA 1
ATOM 3762 C C . ARG B 1 18 ? 7.352 16.312 23.953 1 77.62 18 ARG B C 1
ATOM 3764 O O . ARG B 1 18 ? 6.98 15.344 23.266 1 77.62 18 ARG B O 1
ATOM 3771 N N . LEU B 1 19 ? 8.539 16.5 24.359 1 80.88 19 LEU B N 1
ATOM 3772 C CA . LEU B 1 19 ? 9.539 15.477 24.078 1 80.88 19 LEU B CA 1
ATOM 3773 C C . LEU B 1 19 ? 9.164 14.156 24.734 1 80.88 19 LEU B C 1
ATOM 3775 O O . LEU B 1 19 ? 9.281 13.094 24.109 1 80.88 19 LEU B O 1
ATOM 3779 N N . TYR B 1 20 ? 8.609 14.219 25.859 1 79.25 20 TYR B N 1
ATOM 3780 C CA . TYR B 1 20 ? 8.242 13.008 26.578 1 79.25 20 TYR B CA 1
ATOM 3781 C C . TYR B 1 20 ? 7.035 12.336 25.938 1 79.25 20 TYR B C 1
ATOM 3783 O O . TYR B 1 20 ? 7.039 11.125 25.719 1 79.25 20 TYR B O 1
ATOM 3791 N N . TRP B 1 21 ? 6.152 13.039 25.609 1 77.88 21 TRP B N 1
ATOM 3792 C CA . TRP B 1 21 ? 4.926 12.438 25.109 1 77.88 21 TRP B CA 1
ATOM 3793 C C . TRP B 1 21 ? 5.059 12.078 23.625 1 77.88 21 TRP B C 1
ATOM 3795 O O . TRP B 1 21 ? 4.914 10.914 23.25 1 77.88 21 TRP B O 1
ATOM 3805 N N . ALA B 1 22 ? 5.438 13.07 22.844 1 80.62 22 ALA B N 1
ATOM 3806 C CA . ALA B 1 22 ? 5.559 12.797 21.406 1 80.62 22 ALA B CA 1
ATOM 3807 C C . ALA B 1 22 ? 6.762 11.898 21.125 1 80.62 22 ALA B C 1
ATOM 3809 O O . ALA B 1 22 ? 6.66 10.945 20.344 1 80.62 22 ALA B O 1
ATOM 3810 N N . GLY B 1 23 ? 7.852 12.211 21.797 1 84.56 23 GLY B N 1
ATOM 3811 C CA . GLY B 1 23 ? 9.047 11.398 21.625 1 84.56 23 GLY B CA 1
ATOM 3812 C C . GLY B 1 23 ? 8.883 9.992 22.172 1 84.56 23 GLY B C 1
ATOM 3813 O O . GLY B 1 23 ? 9.328 9.023 21.562 1 84.56 23 GLY B O 1
ATOM 3814 N N . GLY B 1 24 ? 8.188 9.922 23.297 1 82.25 24 GLY B N 1
ATOM 3815 C CA . GLY B 1 24 ? 7.945 8.609 23.891 1 82.25 24 GLY B CA 1
ATOM 3816 C C . GLY B 1 24 ? 7.094 7.711 23.016 1 82.25 24 GLY B C 1
ATOM 3817 O O . GLY B 1 24 ? 7.395 6.523 22.859 1 82.25 24 GLY B O 1
ATOM 3818 N N . ILE B 1 25 ? 6.145 8.273 22.375 1 81.06 25 ILE B N 1
ATOM 3819 C CA . ILE B 1 25 ? 5.27 7.512 21.5 1 81.06 25 ILE B CA 1
ATOM 3820 C C . ILE B 1 25 ? 6.059 7 20.297 1 81.06 25 ILE B C 1
ATOM 3822 O O . ILE B 1 25 ? 5.961 5.824 19.938 1 81.06 25 ILE B O 1
ATOM 3826 N N . VAL B 1 26 ? 6.82 7.836 19.766 1 83.12 26 VAL B N 1
ATOM 3827 C CA . VAL B 1 26 ? 7.613 7.453 18.594 1 83.12 26 VAL B CA 1
ATOM 3828 C C . VAL B 1 26 ? 8.633 6.383 19 1 83.12 26 VAL B C 1
ATOM 3830 O O . VAL B 1 26 ? 8.828 5.41 18.266 1 83.12 26 VAL B O 1
ATOM 3833 N N . ALA B 1 27 ? 9.164 6.531 20.141 1 85 27 ALA B N 1
ATOM 3834 C CA . ALA B 1 27 ? 10.156 5.574 20.609 1 85 27 ALA B CA 1
ATOM 3835 C C . ALA B 1 27 ? 9.531 4.203 20.859 1 85 27 ALA B C 1
ATOM 3837 O O . ALA B 1 27 ? 10.094 3.18 20.453 1 85 27 ALA B O 1
ATOM 3838 N N . VAL B 1 28 ? 8.406 4.188 21.438 1 82.81 28 VAL B N 1
ATOM 3839 C CA . VAL B 1 28 ? 7.719 2.934 21.719 1 82.81 28 VAL B CA 1
ATOM 3840 C C . VAL B 1 28 ? 7.309 2.27 20.406 1 82.81 28 VAL B C 1
ATOM 3842 O O . VAL B 1 28 ? 7.445 1.055 20.25 1 82.81 28 VAL B O 1
ATOM 3845 N N . LEU B 1 29 ? 6.871 3.076 19.547 1 83.44 29 LEU B N 1
ATOM 3846 C CA . LEU B 1 29 ? 6.469 2.539 18.25 1 83.44 29 LEU B CA 1
ATOM 3847 C C . LEU B 1 29 ? 7.676 1.98 17.5 1 83.44 29 LEU B C 1
ATOM 3849 O O . LEU B 1 29 ? 7.586 0.921 16.875 1 83.44 29 LEU B O 1
ATOM 3853 N N . LEU B 1 30 ? 8.711 2.672 17.625 1 85.94 30 LEU B N 1
ATOM 3854 C CA . LEU B 1 30 ? 9.93 2.242 16.938 1 85.94 30 LEU B CA 1
ATOM 3855 C C . LEU B 1 30 ? 10.453 0.94 17.531 1 85.94 30 LEU B C 1
ATOM 3857 O O . LEU B 1 30 ? 10.82 0.02 16.797 1 85.94 30 LEU B O 1
ATOM 3861 N N . LEU B 1 31 ? 10.461 0.826 18.781 1 85.19 31 LEU B N 1
ATOM 3862 C CA . LEU B 1 31 ? 10.953 -0.379 19.453 1 85.19 31 LEU B CA 1
ATOM 3863 C C . LEU B 1 31 ? 10.031 -1.562 19.172 1 85.19 31 LEU B C 1
ATOM 3865 O O . LEU B 1 31 ? 10.492 -2.686 18.969 1 85.19 31 LEU B O 1
ATOM 3869 N N . THR B 1 32 ? 8.805 -1.238 19.125 1 82.44 32 THR B N 1
ATOM 3870 C CA . THR B 1 32 ? 7.848 -2.293 18.812 1 82.44 32 THR B CA 1
ATOM 3871 C C . THR B 1 32 ? 8.023 -2.766 17.375 1 82.44 32 THR B C 1
ATOM 3873 O O . THR B 1 32 ? 7.996 -3.967 17.094 1 82.44 32 THR B O 1
ATOM 3876 N N . ALA B 1 33 ? 8.211 -1.814 16.531 1 83.69 33 ALA B N 1
ATOM 3877 C CA . ALA B 1 33 ? 8.414 -2.158 15.125 1 83.69 33 ALA B CA 1
ATOM 3878 C C . ALA B 1 33 ? 9.68 -2.982 14.945 1 83.69 33 ALA B C 1
ATOM 3880 O O . ALA B 1 33 ? 9.703 -3.928 14.148 1 83.69 33 ALA B O 1
ATOM 3881 N N . LEU B 1 34 ? 10.672 -2.656 15.68 1 84.69 34 LEU B N 1
ATOM 3882 C CA . LEU B 1 34 ? 11.93 -3.395 15.602 1 84.69 34 LEU B CA 1
ATOM 3883 C C . LEU B 1 34 ? 11.758 -4.812 16.141 1 84.69 34 LEU B C 1
ATOM 3885 O O . LEU B 1 34 ? 12.289 -5.766 15.562 1 84.69 34 LEU B O 1
ATOM 3889 N N . SER B 1 35 ? 11.016 -4.941 17.172 1 82.56 35 SER B N 1
ATOM 3890 C CA . SER B 1 35 ? 10.781 -6.254 17.75 1 82.56 35 SER B CA 1
ATOM 3891 C C . SER B 1 35 ? 9.961 -7.137 16.828 1 82.56 35 SER B C 1
ATOM 3893 O O . SER B 1 35 ? 10.289 -8.305 16.609 1 82.56 35 SER B O 1
ATOM 3895 N N . VAL B 1 36 ? 9.016 -6.531 16.266 1 76.75 36 VAL B N 1
ATOM 3896 C CA . VAL B 1 36 ? 8.156 -7.27 15.344 1 76.75 36 VAL B CA 1
ATOM 3897 C C . VAL B 1 36 ? 8.945 -7.641 14.086 1 76.75 36 VAL B C 1
ATOM 3899 O O . VAL B 1 36 ? 8.82 -8.75 13.578 1 76.75 36 VAL B O 1
ATOM 3902 N N . GLY B 1 37 ? 9.695 -6.66 13.633 1 77.88 37 GLY B N 1
ATOM 3903 C CA . GLY B 1 37 ? 10.539 -6.941 12.484 1 77.88 37 GLY B CA 1
ATOM 3904 C C . GLY B 1 37 ? 11.523 -8.07 12.734 1 77.88 37 GLY B C 1
ATOM 3905 O O . GLY B 1 37 ? 11.742 -8.914 11.859 1 77.88 37 GLY B O 1
ATOM 3906 N N . TYR B 1 38 ? 12.023 -8.133 13.891 1 81.19 38 TYR B N 1
ATOM 3907 C CA . TYR B 1 38 ? 12.969 -9.172 14.266 1 81.19 38 TYR B CA 1
ATOM 3908 C C . TYR B 1 38 ? 12.297 -10.539 14.312 1 81.19 38 TYR B C 1
ATOM 3910 O O . TYR B 1 38 ? 12.828 -11.523 13.805 1 81.19 38 TYR B O 1
ATOM 3918 N N . LEU B 1 39 ? 11.18 -10.602 14.867 1 76.56 39 LEU B N 1
ATOM 3919 C CA . LEU B 1 39 ? 10.453 -11.859 14.977 1 76.56 39 LEU B CA 1
ATOM 3920 C C . LEU B 1 39 ? 10.031 -12.367 13.602 1 76.56 39 LEU B C 1
ATOM 3922 O O . LEU B 1 39 ? 10.148 -13.562 13.32 1 76.56 39 LEU B O 1
ATOM 3926 N N . HIS B 1 40 ? 9.648 -11.445 12.828 1 73 40 HIS B N 1
ATOM 3927 C CA . HIS B 1 40 ? 9.266 -11.82 11.469 1 73 40 HIS B CA 1
ATOM 3928 C C . HIS B 1 40 ? 10.461 -12.344 10.688 1 73 40 HIS B C 1
ATOM 3930 O O . HIS B 1 40 ? 10.336 -13.289 9.914 1 73 40 HIS B O 1
ATOM 3936 N N . GLN B 1 41 ? 11.547 -11.742 10.875 1 77.56 41 GLN B N 1
ATOM 3937 C CA . GLN B 1 41 ? 12.75 -12.172 10.172 1 77.56 41 GLN B CA 1
ATOM 3938 C C . GLN B 1 41 ? 13.203 -13.547 10.648 1 77.56 41 GLN B C 1
ATOM 3940 O O . GLN B 1 41 ? 13.648 -14.375 9.844 1 77.56 41 GLN B O 1
ATOM 3945 N N . GLN B 1 42 ? 13.062 -13.797 11.875 1 78.12 42 GLN B N 1
ATOM 3946 C CA . GLN B 1 42 ? 13.445 -15.102 12.406 1 78.12 42 GLN B CA 1
ATOM 3947 C C . GLN B 1 42 ? 12.539 -16.203 11.867 1 78.12 42 GLN B C 1
ATOM 3949 O O . GLN B 1 42 ? 13.008 -17.281 11.508 1 78.12 42 GLN B O 1
ATOM 3954 N N . GLU B 1 43 ? 11.367 -15.867 11.789 1 72.56 43 GLU B N 1
ATOM 3955 C CA . GLU B 1 43 ? 10.414 -16.844 11.258 1 72.56 43 GLU B CA 1
ATOM 3956 C C . GLU B 1 43 ? 10.664 -17.094 9.773 1 72.56 43 GLU B C 1
ATOM 3958 O O . GLU B 1 43 ? 10.617 -18.25 9.328 1 72.56 43 GLU B O 1
ATOM 3963 N N . ALA B 1 44 ? 10.898 -16.047 9.07 1 71.12 44 ALA B N 1
ATOM 3964 C CA . ALA B 1 44 ? 11.156 -16.172 7.637 1 71.12 44 ALA B CA 1
ATOM 3965 C C . ALA B 1 44 ? 12.43 -16.984 7.383 1 71.12 44 ALA B C 1
ATOM 3967 O O . ALA B 1 44 ? 12.469 -17.828 6.484 1 71.12 44 ALA B O 1
ATOM 3968 N N . ARG B 1 45 ? 13.414 -16.781 8.164 1 75.12 45 ARG B N 1
ATOM 3969 C CA . ARG B 1 45 ? 14.672 -17.5 8.008 1 75.12 45 ARG B CA 1
ATOM 3970 C C . ARG B 1 45 ? 14.492 -18.984 8.328 1 75.12 45 ARG B C 1
ATOM 3972 O O . ARG B 1 45 ? 15.047 -19.844 7.641 1 75.12 45 ARG B O 1
ATOM 3979 N N . ALA B 1 46 ? 13.758 -19.203 9.281 1 73.38 46 ALA B N 1
ATOM 3980 C CA . ALA B 1 46 ? 13.508 -20.594 9.656 1 73.38 46 ALA B CA 1
ATOM 3981 C C . ALA B 1 46 ? 12.742 -21.328 8.57 1 73.38 46 ALA B C 1
ATOM 3983 O O . ALA B 1 46 ? 13.062 -22.484 8.234 1 73.38 46 ALA B O 1
ATOM 3984 N N . GLU B 1 47 ? 11.867 -20.641 8.062 1 69.19 47 GLU B N 1
ATOM 3985 C CA . GLU B 1 47 ? 11.062 -21.234 7 1 69.19 47 GLU B CA 1
ATOM 3986 C C . GLU B 1 47 ? 11.898 -21.469 5.746 1 69.19 47 GLU B C 1
ATOM 3988 O O . GLU B 1 47 ? 11.766 -22.5 5.086 1 69.19 47 GLU B O 1
ATOM 3993 N N . GLN B 1 48 ? 12.656 -20.5 5.398 1 71.88 48 GLN B N 1
ATOM 3994 C CA . GLN B 1 48 ? 13.508 -20.609 4.223 1 71.88 48 GLN B CA 1
ATOM 3995 C C . GLN B 1 48 ? 14.516 -21.734 4.383 1 71.88 48 GLN B C 1
ATOM 3997 O O . GLN B 1 48 ? 14.758 -22.5 3.445 1 71.88 48 GLN B O 1
ATOM 4002 N N . ALA B 1 49 ? 15.047 -21.828 5.508 1 72.44 49 ALA B N 1
ATOM 4003 C CA . ALA B 1 49 ? 16.031 -22.891 5.762 1 72.44 49 ALA B CA 1
ATOM 4004 C C . ALA B 1 49 ? 15.375 -24.266 5.676 1 72.44 49 ALA B C 1
ATOM 4006 O O . ALA B 1 49 ? 15.938 -25.188 5.074 1 72.44 49 ALA B O 1
ATOM 4007 N N . ALA B 1 50 ? 14.258 -24.359 6.191 1 68.94 50 ALA B N 1
ATOM 4008 C CA . ALA B 1 50 ? 13.539 -25.641 6.156 1 68.94 50 ALA B CA 1
ATOM 4009 C C . ALA B 1 50 ? 13.141 -26 4.73 1 68.94 50 ALA B C 1
ATOM 4011 O O . ALA B 1 50 ? 13.289 -27.156 4.32 1 68.94 50 ALA B O 1
ATOM 4012 N N . ALA B 1 51 ? 12.758 -24.984 4.004 1 68.06 51 ALA B N 1
ATOM 4013 C CA . ALA B 1 51 ? 12.312 -25.219 2.635 1 68.06 51 ALA B CA 1
ATOM 4014 C C . ALA B 1 51 ? 13.492 -25.547 1.721 1 68.06 51 ALA B C 1
ATOM 4016 O O . ALA B 1 51 ? 13.391 -26.422 0.854 1 68.06 51 ALA B O 1
ATOM 4017 N N . GLN B 1 52 ? 14.531 -24.812 1.905 1 69.56 52 GLN B N 1
ATOM 4018 C CA . GLN B 1 52 ? 15.711 -25.031 1.078 1 69.56 52 GLN B CA 1
ATOM 4019 C C . GLN B 1 52 ? 16.297 -26.422 1.292 1 69.56 52 GLN B C 1
ATOM 4021 O O . GLN B 1 52 ? 16.688 -27.094 0.334 1 69.56 52 GLN B O 1
ATOM 4026 N N . ASN B 1 53 ? 16.297 -26.859 2.469 1 66.25 53 ASN B N 1
ATOM 4027 C CA . ASN B 1 53 ? 16.828 -28.188 2.781 1 66.25 53 ASN B CA 1
ATOM 4028 C C . ASN B 1 53 ? 15.93 -29.281 2.24 1 66.25 53 ASN B C 1
ATOM 4030 O O . ASN B 1 53 ? 16.422 -30.281 1.697 1 66.25 53 ASN B O 1
ATOM 4034 N N . THR B 1 54 ? 14.773 -29 2.279 1 67.31 54 THR B N 1
ATOM 4035 C CA . THR B 1 54 ? 13.828 -30.016 1.823 1 67.31 54 THR B CA 1
ATOM 4036 C C . THR B 1 54 ? 13.805 -30.094 0.299 1 67.31 54 THR B C 1
ATOM 4038 O O . THR B 1 54 ? 13.758 -31.188 -0.275 1 67.31 54 THR B O 1
ATOM 4041 N N . ASP B 1 55 ? 13.922 -29 -0.348 1 73.25 55 ASP B N 1
ATOM 4042 C CA . ASP B 1 55 ? 13.82 -28.969 -1.804 1 73.25 55 ASP B CA 1
ATOM 4043 C C . ASP B 1 55 ? 15.039 -29.594 -2.459 1 73.25 55 ASP B C 1
ATOM 4045 O O . ASP B 1 55 ? 14.906 -30.422 -3.371 1 73.25 55 ASP B O 1
ATOM 4049 N N . TYR B 1 56 ? 16.234 -29.25 -2.068 1 75.62 56 TYR B N 1
ATOM 4050 C CA . TYR B 1 56 ? 17.438 -29.797 -2.664 1 75.62 56 TYR B CA 1
ATOM 4051 C C . TYR B 1 56 ? 17.594 -31.281 -2.314 1 75.62 56 TYR B C 1
ATOM 4053 O O . TYR B 1 56 ? 18.047 -32.062 -3.141 1 75.62 56 TYR B O 1
ATOM 4061 N N . GLY B 1 57 ? 17.188 -31.547 -1.088 1 74 57 GLY B N 1
ATOM 4062 C CA . GLY B 1 57 ? 17.188 -32.969 -0.718 1 74 57 GLY B CA 1
ATOM 4063 C C . GLY B 1 57 ? 16.25 -33.812 -1.564 1 74 57 GLY B C 1
ATOM 4064 O O . GLY B 1 57 ? 16.609 -34.875 -2.004 1 74 57 GLY B O 1
ATOM 4065 N N . ASP B 1 58 ? 15.125 -33.219 -1.819 1 72.62 58 ASP B N 1
ATOM 4066 C CA . ASP B 1 58 ? 14.156 -33.906 -2.674 1 72.62 58 ASP B CA 1
ATOM 4067 C C . ASP B 1 58 ? 14.688 -34.031 -4.102 1 72.62 58 ASP B C 1
ATOM 4069 O O . ASP B 1 58 ? 14.438 -35.062 -4.77 1 72.62 58 ASP B O 1
ATOM 4073 N N . TRP B 1 59 ? 15.375 -33.031 -4.512 1 75.5 59 TRP B N 1
ATOM 4074 C CA . TRP B 1 59 ? 15.992 -33.062 -5.836 1 75.5 59 TRP B CA 1
ATOM 4075 C C . TRP B 1 59 ? 17 -34.219 -5.934 1 75.5 59 TRP B C 1
ATOM 4077 O O . TRP B 1 59 ? 17.031 -34.938 -6.93 1 75.5 59 TRP B O 1
ATOM 4087 N N . LEU B 1 60 ? 17.734 -34.406 -4.895 1 76.56 60 LEU B N 1
ATOM 4088 C CA . LEU B 1 60 ? 18.781 -35.438 -4.895 1 76.56 60 LEU B CA 1
ATOM 4089 C C . LEU B 1 60 ? 18.188 -36.812 -4.738 1 76.56 60 LEU B C 1
ATOM 4091 O O . LEU B 1 60 ? 18.766 -37.812 -5.195 1 76.56 60 LEU B O 1
ATOM 4095 N N . ARG B 1 61 ? 16.984 -36.906 -4.152 1 74.94 61 ARG B N 1
ATOM 4096 C CA . ARG B 1 61 ? 16.406 -38.188 -3.844 1 74.94 61 ARG B CA 1
ATOM 4097 C C . ARG B 1 61 ? 15.414 -38.625 -4.926 1 74.94 61 ARG B C 1
ATOM 4099 O O . ARG B 1 61 ? 14.625 -39.531 -4.723 1 74.94 61 ARG B O 1
ATOM 4106 N N . GLN B 1 62 ? 15.547 -37.781 -5.965 1 76.5 62 GLN B N 1
ATOM 4107 C CA . GLN B 1 62 ? 14.672 -38.25 -7.051 1 76.5 62 GLN B CA 1
ATOM 4108 C C . GLN B 1 62 ? 15.086 -39.625 -7.555 1 76.5 62 GLN B C 1
ATOM 4110 O O . GLN B 1 62 ? 16.281 -39.906 -7.648 1 76.5 62 GLN B O 1
ATOM 4115 N N . GLY B 1 63 ? 14.344 -40.688 -7.391 1 71.19 63 GLY B N 1
ATOM 4116 C CA . GLY B 1 63 ? 14.648 -42 -7.957 1 71.19 63 GLY B CA 1
ATOM 4117 C C . GLY B 1 63 ? 14.984 -41.938 -9.438 1 71.19 63 GLY B C 1
ATOM 4118 O O . GLY B 1 63 ? 15.258 -40.875 -9.977 1 71.19 63 GLY B O 1
ATOM 4119 N N . ALA B 1 64 ? 15.273 -43 -10.094 1 76.31 64 ALA B N 1
ATOM 4120 C CA . ALA B 1 64 ? 15.523 -43.062 -11.531 1 76.31 64 ALA B CA 1
ATOM 4121 C C . ALA B 1 64 ? 14.336 -42.531 -12.32 1 76.31 64 ALA B C 1
ATOM 4123 O O . ALA B 1 64 ? 13.219 -43.031 -12.18 1 76.31 64 ALA B O 1
ATOM 4124 N N . ARG B 1 65 ? 14.586 -41.312 -12.93 1 78.06 65 ARG B N 1
ATOM 4125 C CA . ARG B 1 65 ? 13.539 -40.688 -13.727 1 78.06 65 ARG B CA 1
ATOM 4126 C C . ARG B 1 65 ? 14.117 -40.094 -15.008 1 78.06 65 ARG B C 1
ATOM 4128 O O . ARG B 1 65 ? 15.336 -39.906 -15.125 1 78.06 65 ARG B O 1
ATOM 4135 N N . HIS B 1 66 ? 13.211 -39.938 -15.961 1 77.19 66 HIS B N 1
ATOM 4136 C CA . HIS B 1 66 ? 13.625 -39.219 -17.172 1 77.19 66 HIS B CA 1
ATOM 4137 C C . HIS B 1 66 ? 14.078 -37.812 -16.844 1 77.19 66 HIS B C 1
ATOM 4139 O O . HIS B 1 66 ? 13.422 -37.094 -16.078 1 77.19 66 HIS B O 1
ATOM 4145 N N . PRO B 1 67 ? 15.188 -37.406 -17.312 1 75.5 67 PRO B N 1
ATOM 4146 C CA . PRO B 1 67 ? 15.75 -36.094 -16.969 1 75.5 67 PRO B CA 1
ATOM 4147 C C . PRO B 1 67 ? 14.797 -34.938 -17.281 1 75.5 67 PRO B C 1
ATOM 4149 O O . PRO B 1 67 ? 14.742 -33.969 -16.531 1 75.5 67 PRO B O 1
ATOM 4152 N N . HIS B 1 68 ? 14.039 -35 -18.297 1 73.5 68 HIS B N 1
ATOM 4153 C CA . HIS B 1 68 ? 13.086 -33.938 -18.641 1 73.5 68 HIS B CA 1
ATOM 4154 C C . HIS B 1 68 ? 12.016 -33.781 -17.562 1 73.5 68 HIS B C 1
ATOM 4156 O O . HIS B 1 68 ? 11.625 -32.688 -17.234 1 73.5 68 HIS B O 1
ATOM 4162 N N . ASP B 1 69 ? 11.648 -34.906 -17.062 1 66.62 69 ASP B N 1
ATOM 4163 C CA . ASP B 1 69 ? 10.648 -34.875 -16 1 66.62 69 ASP B CA 1
ATOM 4164 C C . ASP B 1 69 ? 11.234 -34.312 -14.711 1 66.62 69 ASP B C 1
ATOM 4166 O O . ASP B 1 69 ? 10.555 -33.594 -13.969 1 66.62 69 ASP B O 1
ATOM 4170 N N . ALA B 1 70 ? 12.406 -34.719 -14.508 1 68.81 70 ALA B N 1
ATOM 4171 C CA . ALA B 1 70 ? 13.078 -34.219 -13.32 1 68.81 70 ALA B CA 1
ATOM 4172 C C . ALA B 1 70 ? 13.211 -32.688 -13.367 1 68.81 70 ALA B C 1
ATOM 4174 O O . ALA B 1 70 ? 13.047 -32 -12.352 1 68.81 70 ALA B O 1
ATOM 4175 N N . ALA B 1 71 ? 13.469 -32.219 -14.562 1 68.75 71 ALA B N 1
ATOM 4176 C CA . ALA B 1 71 ? 13.648 -30.766 -14.734 1 68.75 71 ALA B CA 1
ATOM 4177 C C . ALA B 1 71 ? 12.328 -30.031 -14.531 1 68.75 71 ALA B C 1
ATOM 4179 O O . ALA B 1 71 ? 12.32 -28.875 -14.102 1 68.75 71 ALA B O 1
ATOM 4180 N N . HIS B 1 72 ? 11.25 -30.688 -14.711 1 64.44 72 HIS B N 1
ATOM 4181 C CA . HIS B 1 72 ? 9.945 -30.062 -14.523 1 64.44 72 HIS B CA 1
ATOM 4182 C C . HIS B 1 72 ? 9.57 -30 -13.047 1 64.44 72 HIS B C 1
ATOM 4184 O O . HIS B 1 72 ? 8.781 -29.141 -12.641 1 64.44 72 HIS B O 1
ATOM 4190 N N . GLN B 1 73 ? 10.086 -30.922 -12.32 1 63.28 73 GLN B N 1
ATOM 4191 C CA . GLN B 1 73 ? 9.852 -30.797 -10.883 1 63.28 73 GLN B CA 1
ATOM 4192 C C . GLN B 1 73 ? 10.461 -29.516 -10.328 1 63.28 73 GLN B C 1
ATOM 4194 O O . GLN B 1 73 ? 9.867 -28.875 -9.461 1 63.28 73 GLN B O 1
ATOM 4199 N N . GLY B 1 74 ? 11.523 -29.203 -10.875 1 66.62 74 GLY B N 1
ATOM 4200 C CA . GLY B 1 74 ? 12.141 -27.922 -10.539 1 66.62 74 GLY B CA 1
ATOM 4201 C C . GLY B 1 74 ? 12.547 -27.828 -9.078 1 66.62 74 GLY B C 1
ATOM 4202 O O . GLY B 1 74 ? 12.594 -28.844 -8.375 1 66.62 74 GLY B O 1
ATOM 4203 N N . MET B 1 75 ? 13.172 -26.734 -8.648 1 72.81 75 MET B N 1
ATOM 4204 C CA . MET B 1 75 ? 13.602 -26.453 -7.277 1 72.81 75 MET B CA 1
ATOM 4205 C C . MET B 1 75 ? 13.297 -25 -6.906 1 72.81 75 MET B C 1
ATOM 4207 O O . MET B 1 75 ? 13.289 -24.125 -7.773 1 72.81 75 MET B O 1
ATOM 4211 N N . HIS B 1 76 ? 12.922 -24.875 -5.656 1 71.94 76 HIS B N 1
ATOM 4212 C CA . HIS B 1 76 ? 12.711 -23.516 -5.152 1 71.94 76 HIS B CA 1
ATOM 4213 C C . HIS B 1 76 ? 14.031 -22.875 -4.73 1 71.94 76 HIS B C 1
ATOM 4215 O O . HIS B 1 76 ? 14.898 -23.547 -4.16 1 71.94 76 HIS B O 1
ATOM 4221 N N . VAL B 1 77 ? 14.148 -21.703 -5.168 1 73.81 77 VAL B N 1
ATOM 4222 C CA . VAL B 1 77 ? 15.266 -20.922 -4.652 1 73.81 77 VAL B CA 1
ATOM 4223 C C . VAL B 1 77 ? 14.734 -19.734 -3.859 1 73.81 77 VAL B C 1
ATOM 4225 O O . VAL B 1 77 ? 13.734 -19.125 -4.238 1 73.81 77 VAL B O 1
ATOM 4228 N N . PHE B 1 78 ? 15.398 -19.484 -2.812 1 72.88 78 PHE B N 1
ATOM 4229 C CA . PHE B 1 78 ? 14.93 -18.453 -1.891 1 72.88 78 PHE B CA 1
ATOM 4230 C C . PHE B 1 78 ? 15.914 -17.281 -1.832 1 72.88 78 PHE B C 1
ATOM 4232 O O . PHE B 1 78 ? 17.125 -17.5 -1.801 1 72.88 78 PHE B O 1
ATOM 4239 N N . LYS B 1 79 ? 15.312 -16.109 -1.955 1 75.75 79 LYS B N 1
ATOM 4240 C CA . LYS B 1 79 ? 16.125 -14.922 -1.7 1 75.75 79 LYS B CA 1
ATOM 4241 C C . LYS B 1 79 ? 16.391 -14.75 -0.209 1 75.75 79 LYS B C 1
ATOM 4243 O O . LYS B 1 79 ? 15.461 -14.625 0.588 1 75.75 79 LYS B O 1
ATOM 4248 N N . PRO B 1 80 ? 17.656 -14.836 0.117 1 73.38 80 PRO B N 1
ATOM 4249 C CA . PRO B 1 80 ? 17.938 -14.672 1.547 1 73.38 80 PRO B CA 1
ATOM 4250 C C . PRO B 1 80 ? 17.531 -13.289 2.07 1 73.38 80 PRO B C 1
ATOM 4252 O O . PRO B 1 80 ? 17.703 -12.289 1.374 1 73.38 80 PRO B O 1
ATOM 4255 N N . ASP B 1 81 ? 16.812 -13.344 3.172 1 73.19 81 ASP B N 1
ATOM 4256 C CA . ASP B 1 81 ? 16.484 -12.07 3.814 1 73.19 81 ASP B CA 1
ATOM 4257 C C . ASP B 1 81 ? 17.734 -11.375 4.332 1 73.19 81 ASP B C 1
ATOM 4259 O O . ASP B 1 81 ? 18.578 -12 4.98 1 73.19 81 ASP B O 1
ATOM 4263 N N . THR B 1 82 ? 17.906 -10.18 3.904 1 79.38 82 THR B N 1
ATOM 4264 C CA . THR B 1 82 ? 19.016 -9.414 4.457 1 79.38 82 THR B CA 1
ATOM 4265 C C . THR B 1 82 ? 18.734 -9.031 5.91 1 79.38 82 THR B C 1
ATOM 4267 O O . THR B 1 82 ? 17.578 -8.922 6.32 1 79.38 82 THR B O 1
ATOM 4270 N N . THR B 1 83 ? 19.734 -8.898 6.664 1 83.75 83 THR B N 1
ATOM 4271 C CA . THR B 1 83 ? 19.609 -8.586 8.086 1 83.75 83 THR B CA 1
ATOM 4272 C C . THR B 1 83 ? 18.906 -7.25 8.289 1 83.75 83 THR B C 1
ATOM 4274 O O . THR B 1 83 ? 18.141 -7.082 9.242 1 83.75 83 THR B O 1
ATOM 4277 N N . LEU B 1 84 ? 19.047 -6.367 7.336 1 89.69 84 LEU B N 1
ATOM 4278 C CA . LEU B 1 84 ? 18.5 -5.027 7.508 1 89.69 84 LEU B CA 1
ATOM 4279 C C . LEU B 1 84 ? 17.062 -4.965 6.977 1 89.69 84 LEU B C 1
ATOM 4281 O O . LEU B 1 84 ? 16.422 -3.92 7.051 1 89.69 84 LEU B O 1
ATOM 4285 N N . ALA B 1 85 ? 16.578 -6.102 6.551 1 86.69 85 ALA B N 1
ATOM 4286 C CA . ALA B 1 85 ? 15.195 -6.16 6.098 1 86.69 85 ALA B CA 1
ATOM 4287 C C . ALA B 1 85 ? 14.227 -5.969 7.262 1 86.69 85 ALA B C 1
ATOM 4289 O O . ALA B 1 85 ? 13.062 -5.613 7.059 1 86.69 85 ALA B O 1
ATOM 4290 N N . LEU B 1 86 ? 14.742 -6.188 8.484 1 85.69 86 LEU B N 1
ATOM 4291 C CA . LEU B 1 86 ? 13.898 -5.984 9.664 1 85.69 86 LEU B CA 1
ATOM 4292 C C . LEU B 1 86 ? 13.586 -4.504 9.859 1 85.69 86 LEU B C 1
ATOM 4294 O O . LEU B 1 86 ? 12.57 -4.156 10.461 1 85.69 86 LEU B O 1
ATOM 4298 N N . LEU B 1 87 ? 14.453 -3.656 9.289 1 88.81 87 LEU B N 1
ATOM 4299 C CA . LEU B 1 87 ? 14.266 -2.217 9.414 1 88.81 87 LEU B CA 1
ATOM 4300 C C . LEU B 1 87 ? 13.383 -1.685 8.289 1 88.81 87 LEU B C 1
ATOM 4302 O O . LEU B 1 87 ? 12.508 -0.85 8.523 1 88.81 87 LEU B O 1
ATOM 4306 N N . ASP B 1 88 ? 13.633 -2.215 7.145 1 89.94 88 ASP B N 1
ATOM 4307 C CA . ASP B 1 88 ? 12.906 -1.773 5.961 1 89.94 88 ASP B CA 1
ATOM 4308 C C . ASP B 1 88 ? 12.602 -2.949 5.031 1 89.94 88 ASP B C 1
ATOM 4310 O O . ASP B 1 88 ? 13.469 -3.365 4.254 1 89.94 88 ASP B O 1
ATOM 4314 N N . PRO B 1 89 ? 11.414 -3.354 5.008 1 81.75 89 PRO B N 1
ATOM 4315 C CA . PRO B 1 89 ? 11.07 -4.504 4.168 1 81.75 89 PRO B CA 1
ATOM 4316 C C . PRO B 1 89 ? 11.031 -4.156 2.68 1 81.75 89 PRO B C 1
ATOM 4318 O O . PRO B 1 89 ? 11.086 -5.051 1.832 1 81.75 89 PRO B O 1
ATOM 4321 N N . GLY B 1 90 ? 10.961 -2.895 2.426 1 79.62 90 GLY B N 1
ATOM 4322 C CA . GLY B 1 90 ? 10.984 -2.461 1.038 1 79.62 90 GLY B CA 1
ATOM 4323 C C . GLY B 1 90 ? 9.93 -3.137 0.181 1 79.62 90 GLY B C 1
ATOM 4324 O O . GLY B 1 90 ? 8.75 -3.152 0.536 1 79.62 90 GLY B O 1
ATOM 4325 N N . ILE B 1 91 ? 10.336 -3.818 -0.873 1 74.12 91 ILE B N 1
ATOM 4326 C CA . ILE B 1 91 ? 9.391 -4.391 -1.826 1 74.12 91 ILE B CA 1
ATOM 4327 C C . ILE B 1 91 ? 9.172 -5.867 -1.512 1 74.12 91 ILE B C 1
ATOM 4329 O O . ILE B 1 91 ? 8.336 -6.527 -2.137 1 74.12 91 ILE B O 1
ATOM 4333 N N . ASN B 1 92 ? 9.828 -6.426 -0.546 1 72 92 ASN B N 1
ATOM 4334 C CA . ASN B 1 92 ? 9.789 -7.852 -0.239 1 72 92 ASN B CA 1
ATOM 4335 C C . ASN B 1 92 ? 8.367 -8.336 0.015 1 72 92 ASN B C 1
ATOM 4337 O O . ASN B 1 92 ? 7.969 -9.398 -0.469 1 72 92 ASN B O 1
ATOM 4341 N N . PRO B 1 93 ? 7.625 -7.586 0.633 1 65.44 93 PRO B N 1
ATOM 4342 C CA . PRO B 1 93 ? 6.266 -8.07 0.891 1 65.44 93 PRO B CA 1
ATOM 4343 C C . PRO B 1 93 ? 5.426 -8.18 -0.381 1 65.44 93 PRO B C 1
ATOM 4345 O O . PRO B 1 93 ? 4.438 -8.914 -0.412 1 65.44 93 PRO B O 1
ATOM 4348 N N . TYR B 1 94 ? 5.934 -7.605 -1.459 1 63.03 94 TYR B N 1
ATOM 4349 C CA . TYR B 1 94 ? 5.121 -7.527 -2.668 1 63.03 94 TYR B CA 1
ATOM 4350 C C . TYR B 1 94 ? 5.621 -8.508 -3.725 1 63.03 94 TYR B C 1
ATOM 4352 O O . TYR B 1 94 ? 4.832 -9.039 -4.508 1 63.03 94 TYR B O 1
ATOM 4360 N N . ILE B 1 95 ? 6.824 -8.734 -3.828 1 59.94 95 ILE B N 1
ATOM 4361 C CA . ILE B 1 95 ? 7.379 -9.523 -4.922 1 59.94 95 ILE B CA 1
ATOM 4362 C C . ILE B 1 95 ? 7.664 -10.945 -4.438 1 59.94 95 ILE B C 1
ATOM 4364 O O . ILE B 1 95 ? 7.684 -11.891 -5.23 1 59.94 95 ILE B O 1
ATOM 4368 N N . GLY B 1 96 ? 7.73 -11.133 -3.268 1 61.28 96 GLY B N 1
ATOM 4369 C CA . GLY B 1 96 ? 7.973 -12.469 -2.766 1 61.28 96 GLY B CA 1
ATOM 4370 C C . GLY B 1 96 ? 9.453 -12.805 -2.645 1 61.28 96 GLY B C 1
ATOM 4371 O O . GLY B 1 96 ? 10.305 -12.008 -3.041 1 61.28 96 GLY B O 1
ATOM 4372 N N . SER B 1 97 ? 9.766 -13.875 -2.02 1 64.38 97 SER B N 1
ATOM 4373 C CA . SER B 1 97 ? 11.148 -14.227 -1.754 1 64.38 97 SER B CA 1
ATOM 4374 C C . SER B 1 97 ? 11.484 -15.609 -2.316 1 64.38 97 SER B C 1
ATOM 4376 O O . SER B 1 97 ? 12.539 -16.172 -2.01 1 64.38 97 SER B O 1
ATOM 4378 N N . THR B 1 98 ? 10.531 -16.141 -3.191 1 64.69 98 THR B N 1
ATOM 4379 C CA . THR B 1 98 ? 10.789 -17.484 -3.686 1 64.69 98 THR B CA 1
ATOM 4380 C C . THR B 1 98 ? 10.609 -17.547 -5.199 1 64.69 98 THR B C 1
ATOM 4382 O O . THR B 1 98 ? 9.68 -16.953 -5.746 1 64.69 98 THR B O 1
ATOM 4385 N N . VAL B 1 99 ? 11.648 -18.062 -5.785 1 67.62 99 VAL B N 1
ATOM 4386 C CA . VAL B 1 99 ? 11.578 -18.297 -7.227 1 67.62 99 VAL B CA 1
ATOM 4387 C C . VAL B 1 99 ? 11.57 -19.797 -7.508 1 67.62 99 VAL B C 1
ATOM 4389 O O . VAL B 1 99 ? 12.367 -20.547 -6.938 1 67.62 99 VAL B O 1
ATOM 4392 N N . TRP B 1 100 ? 10.586 -20.219 -8.234 1 66.69 100 TRP B N 1
ATOM 4393 C CA . TRP B 1 100 ? 10.508 -21.609 -8.672 1 66.69 100 TRP B CA 1
ATOM 4394 C C . TRP B 1 100 ? 11.242 -21.812 -9.992 1 66.69 100 TRP B C 1
ATOM 4396 O O . TRP B 1 100 ? 10.844 -21.25 -11.016 1 66.69 100 TRP B O 1
ATOM 4406 N N . LEU B 1 101 ? 12.297 -22.469 -9.828 1 69.12 101 LEU B N 1
ATOM 4407 C CA . LEU B 1 101 ? 13.062 -22.766 -11.031 1 69.12 101 LEU B CA 1
ATOM 4408 C C . LEU B 1 101 ? 12.461 -23.953 -11.789 1 69.12 101 LEU B C 1
ATOM 4410 O O . LEU B 1 101 ? 12.539 -25.094 -11.328 1 69.12 101 LEU B O 1
ATOM 4414 N N . GLN B 1 102 ? 11.586 -23.594 -12.75 1 63.75 102 GLN B N 1
ATOM 4415 C CA . GLN B 1 102 ? 11 -24.656 -13.562 1 63.75 102 GLN B CA 1
ATOM 4416 C C . GLN B 1 102 ? 11.664 -24.719 -14.938 1 63.75 102 GLN B C 1
ATOM 4418 O O . GLN B 1 102 ? 12.211 -23.734 -15.422 1 63.75 102 GLN B O 1
ATOM 4423 N N . ALA B 1 103 ? 11.547 -25.938 -15.445 1 65.44 103 ALA B N 1
ATOM 4424 C CA . ALA B 1 103 ? 12.133 -26.156 -16.766 1 65.44 103 ALA B CA 1
ATOM 4425 C C . ALA B 1 103 ? 11.43 -25.297 -17.828 1 65.44 103 ALA B C 1
ATOM 4427 O O . ALA B 1 103 ? 10.219 -25.062 -17.734 1 65.44 103 ALA B O 1
ATOM 4428 N N . HIS B 1 104 ? 12.078 -24.812 -18.688 1 57.38 104 HIS B N 1
ATOM 4429 C CA . HIS B 1 104 ? 11.688 -24.219 -19.969 1 57.38 104 HIS B CA 1
ATOM 4430 C C . HIS B 1 104 ? 11.062 -22.844 -19.75 1 57.38 104 HIS B C 1
ATOM 4432 O O . HIS B 1 104 ? 10.859 -22.094 -20.719 1 57.38 104 HIS B O 1
ATOM 4438 N N . ARG B 1 105 ? 10.617 -22.594 -18.484 1 54.5 105 ARG B N 1
ATOM 4439 C CA . ARG B 1 105 ? 9.961 -21.312 -18.266 1 54.5 105 ARG B CA 1
ATOM 4440 C C . ARG B 1 105 ? 10.641 -20.531 -17.141 1 54.5 105 ARG B C 1
A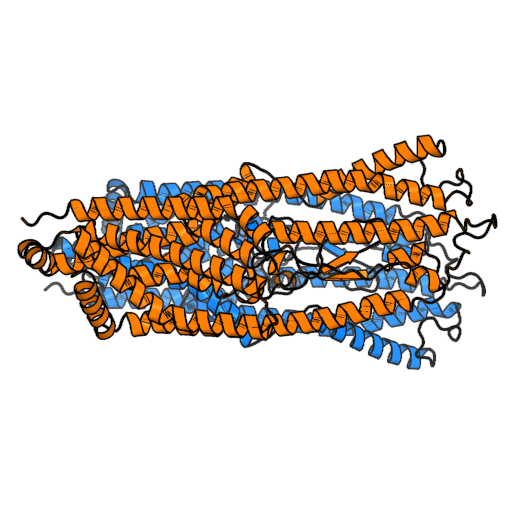TOM 4442 O O . ARG B 1 105 ? 10.945 -21.094 -16.094 1 54.5 105 ARG B O 1
ATOM 4449 N N . GLN B 1 106 ? 10.992 -19.406 -17.578 1 45.75 106 GLN B N 1
ATOM 4450 C CA . GLN B 1 106 ? 11.5 -18.562 -16.5 1 45.75 106 GLN B CA 1
ATOM 4451 C C . GLN B 1 106 ? 10.422 -18.312 -15.453 1 45.75 106 GLN B C 1
ATOM 4453 O O . GLN B 1 106 ? 9.312 -17.891 -15.773 1 45.75 106 GLN B O 1
ATOM 4458 N N . SER B 1 107 ? 10.758 -18.781 -14.211 1 48.5 107 SER B N 1
ATOM 4459 C CA . SER B 1 107 ? 9.82 -18.812 -13.094 1 48.5 107 SER B CA 1
ATOM 4460 C C . SER B 1 107 ? 9.562 -17.422 -12.531 1 48.5 107 SER B C 1
ATOM 4462 O O . SER B 1 107 ? 10.438 -16.562 -12.578 1 48.5 107 SER B O 1
ATOM 4464 N N . GLU B 1 108 ? 8.312 -17.172 -12.391 1 52 108 GLU B N 1
ATOM 4465 C CA . GLU B 1 108 ? 7.953 -15.938 -11.695 1 52 108 GLU B CA 1
ATOM 4466 C C . GLU B 1 108 ? 8.062 -16.109 -10.18 1 52 108 GLU B C 1
ATOM 4468 O O . GLU B 1 108 ? 7.988 -17.219 -9.664 1 52 108 GLU B O 1
ATOM 4473 N N . VAL B 1 109 ? 8.516 -15.148 -9.555 1 42.16 109 VAL B N 1
ATOM 4474 C CA . VAL B 1 109 ? 8.625 -15.141 -8.102 1 42.16 109 VAL B CA 1
ATOM 4475 C C . VAL B 1 109 ? 7.262 -15.43 -7.48 1 42.16 109 VAL B C 1
ATOM 4477 O O . VAL B 1 109 ? 6.25 -14.859 -7.902 1 42.16 109 VAL B O 1
ATOM 4480 N N . LYS B 1 110 ? 7.246 -16.516 -6.562 1 46.88 110 LYS B N 1
ATOM 4481 C CA . LYS B 1 110 ? 6.043 -16.953 -5.855 1 46.88 110 LYS B CA 1
ATOM 4482 C C . LYS B 1 110 ? 6.074 -16.516 -4.395 1 46.88 110 LYS B C 1
ATOM 4484 O O . LYS B 1 110 ? 7.07 -15.953 -3.932 1 46.88 110 LYS B O 1
ATOM 4489 N N . PHE B 1 111 ? 5.031 -16.531 -3.598 1 37.84 111 PHE B N 1
ATOM 4490 C CA . PHE B 1 111 ? 4.77 -16.391 -2.172 1 37.84 111 PHE B CA 1
ATOM 4491 C C . PHE B 1 111 ? 4.93 -14.93 -1.746 1 37.84 111 PHE B C 1
ATOM 4493 O O . PHE B 1 111 ? 5.938 -14.562 -1.14 1 37.84 111 PHE B O 1
ATOM 4500 N N . ARG B 1 112 ? 4.047 -14.18 -2.137 1 47.31 112 ARG B N 1
ATOM 4501 C CA . ARG B 1 112 ? 4.02 -12.758 -1.796 1 47.31 112 ARG B CA 1
ATOM 4502 C C . ARG B 1 112 ? 3.232 -12.516 -0.513 1 47.31 112 ARG B C 1
ATOM 4504 O O . ARG B 1 112 ? 2.023 -12.758 -0.466 1 47.31 112 ARG B O 1
ATOM 4511 N N . PRO B 1 113 ? 4.055 -12.32 0.59 1 40.59 113 PRO B N 1
ATOM 4512 C CA . PRO B 1 113 ? 3.334 -12.094 1.847 1 40.59 113 PRO B CA 1
ATOM 4513 C C . PRO B 1 113 ? 2.117 -11.195 1.678 1 40.59 113 PRO B C 1
ATOM 4515 O O . PRO B 1 113 ? 1.098 -11.391 2.344 1 40.59 113 PRO B O 1
ATOM 4518 N N . ALA B 1 114 ? 2.326 -10.203 0.798 1 43.5 114 ALA B N 1
ATOM 4519 C CA . ALA B 1 114 ? 1.184 -9.312 0.624 1 43.5 114 ALA B CA 1
ATOM 4520 C C . ALA B 1 114 ? -0.024 -10.07 0.077 1 43.5 114 ALA B C 1
ATOM 4522 O O . ALA B 1 114 ? -1.169 -9.672 0.312 1 43.5 114 ALA B O 1
ATOM 4523 N N . GLN B 1 115 ? 0.382 -11.062 -0.682 1 46.34 115 GLN B N 1
ATOM 4524 C CA . GLN B 1 115 ? -0.676 -11.922 -1.201 1 46.34 115 GLN B CA 1
ATOM 4525 C C . GLN B 1 115 ? -1.388 -12.656 -0.072 1 46.34 115 GLN B C 1
ATOM 4527 O O . GLN B 1 115 ? -2.59 -12.914 -0.153 1 46.34 115 GLN B O 1
ATOM 4532 N N . ASP B 1 116 ? -0.49 -13.125 0.865 1 41.38 116 ASP B N 1
ATOM 4533 C CA . ASP B 1 116 ? -1.008 -13.914 1.975 1 41.38 116 ASP B CA 1
ATOM 4534 C C . ASP B 1 116 ? -1.745 -13.039 2.982 1 41.38 116 ASP B C 1
ATOM 4536 O O . ASP B 1 116 ? -2.469 -13.547 3.842 1 41.38 116 ASP B O 1
ATOM 4540 N N . ALA B 1 117 ? -1.287 -11.711 2.83 1 43.97 117 ALA B N 1
ATOM 4541 C CA . ALA B 1 117 ? -1.945 -10.82 3.789 1 43.97 117 ALA B CA 1
ATOM 4542 C C . ALA B 1 117 ? -3.285 -10.328 3.252 1 43.97 117 ALA B C 1
ATOM 4544 O O . ALA B 1 117 ? -3.516 -10.336 2.039 1 43.97 117 ALA B O 1
ATOM 4545 N N . THR B 1 118 ? -4.176 -10.367 4.094 1 46.5 118 THR B N 1
ATOM 4546 C CA . THR B 1 118 ? -5.496 -9.797 3.848 1 46.5 118 THR B CA 1
ATOM 4547 C C . THR B 1 118 ? -5.383 -8.492 3.072 1 46.5 118 THR B C 1
ATOM 4549 O O . THR B 1 118 ? -4.348 -7.824 3.117 1 46.5 118 THR B O 1
ATOM 4552 N N . GLY B 1 119 ? -5.953 -8.414 1.801 1 46.41 119 GLY B N 1
ATOM 4553 C CA . GLY B 1 119 ? -6.16 -7.109 1.194 1 46.41 119 GLY B CA 1
ATOM 4554 C C . GLY B 1 119 ? -5.984 -5.961 2.172 1 46.41 119 GLY B C 1
ATOM 4555 O O . GLY B 1 119 ? -5.922 -4.801 1.768 1 46.41 119 GLY B O 1
ATOM 4556 N N . LEU B 1 120 ? -5.895 -6.359 3.484 1 47.22 120 LEU B N 1
ATOM 4557 C CA . LEU B 1 120 ? -5.812 -5.293 4.477 1 47.22 120 LEU B CA 1
ATOM 4558 C C . LEU B 1 120 ? -4.395 -4.742 4.566 1 47.22 120 LEU B C 1
ATOM 4560 O O . LEU B 1 120 ? -4.18 -3.639 5.078 1 47.22 120 LEU B O 1
ATOM 4564 N N . GLN B 1 121 ? -3.492 -5.547 4.074 1 50.25 121 GLN B N 1
ATOM 4565 C CA . GLN B 1 121 ? -2.111 -5.082 4.133 1 50.25 121 GLN B CA 1
ATOM 4566 C C . GLN B 1 121 ? -1.85 -3.996 3.092 1 50.25 121 GLN B C 1
ATOM 4568 O O . GLN B 1 121 ? -0.733 -3.484 2.99 1 50.25 121 GLN B O 1
ATOM 4573 N N . ARG B 1 122 ? -2.969 -3.752 2.459 1 52.62 122 ARG B N 1
ATOM 4574 C CA . ARG B 1 122 ? -2.852 -2.703 1.45 1 52.62 122 ARG B CA 1
ATOM 4575 C C . ARG B 1 122 ? -2.414 -1.385 2.078 1 52.62 122 ARG B C 1
ATOM 4577 O O . ARG B 1 122 ? -1.895 -0.505 1.39 1 52.62 122 ARG B O 1
ATOM 4584 N N . PHE B 1 123 ? -2.531 -1.526 3.467 1 53.03 123 PHE B N 1
ATOM 4585 C CA . PHE B 1 123 ? -2.27 -0.216 4.051 1 53.03 123 PHE B CA 1
ATOM 4586 C C . PHE B 1 123 ? -0.821 -0.108 4.512 1 53.03 123 PHE B C 1
ATOM 4588 O O . PHE B 1 123 ? -0.399 0.938 5.008 1 53.03 123 PHE B O 1
ATOM 4595 N N . GLY B 1 124 ? -0.058 -1.163 4.176 1 58.19 124 GLY B N 1
ATOM 4596 C CA . GLY B 1 124 ? 1.354 -1.127 4.52 1 58.19 124 GLY B CA 1
ATOM 4597 C C . GLY B 1 124 ? 1.63 -1.519 5.961 1 58.19 124 GLY B C 1
ATOM 4598 O O . GLY B 1 124 ? 0.734 -1.464 6.805 1 58.19 124 GLY B O 1
ATOM 4599 N N . ASP B 1 125 ? 2.75 -1.996 6.309 1 65.06 125 ASP B N 1
ATOM 4600 C CA . ASP B 1 125 ? 3.178 -2.455 7.629 1 65.06 125 ASP B CA 1
ATOM 4601 C C . ASP B 1 125 ? 3.805 -1.315 8.43 1 65.06 125 ASP B C 1
ATOM 4603 O O . ASP B 1 125 ? 4.289 -0.338 7.855 1 65.06 125 ASP B O 1
ATOM 4607 N N . LEU B 1 126 ? 3.539 -1.47 9.688 1 75.62 126 LEU B N 1
ATOM 4608 C CA . LEU B 1 126 ? 4.242 -0.575 10.602 1 75.62 126 LEU B CA 1
ATOM 4609 C C . LEU B 1 126 ? 5.707 -0.98 10.734 1 75.62 126 LEU B C 1
ATOM 4611 O O . LEU B 1 126 ? 6.043 -1.848 11.539 1 75.62 126 LEU B O 1
ATOM 4615 N N . SER B 1 127 ? 6.57 -0.417 9.883 1 84.44 127 SER B N 1
ATOM 4616 C CA . SER B 1 127 ? 8 -0.714 9.922 1 84.44 127 SER B CA 1
ATOM 4617 C C . SER B 1 127 ? 8.789 0.433 10.539 1 84.44 127 SER B C 1
ATOM 4619 O O . SER B 1 127 ? 8.273 1.545 10.68 1 84.44 127 SER B O 1
ATOM 4621 N N . ALA B 1 128 ? 9.93 0.051 11.008 1 89.31 128 ALA B N 1
ATOM 4622 C CA . ALA B 1 128 ? 10.805 1.09 11.555 1 89.31 128 ALA B CA 1
ATOM 4623 C C . ALA B 1 128 ? 11.07 2.178 10.516 1 89.31 128 ALA B C 1
ATOM 4625 O O . ALA B 1 128 ? 11.125 3.363 10.852 1 89.31 128 ALA B O 1
ATOM 4626 N N . ALA B 1 129 ? 11.203 1.743 9.289 1 91.62 129 ALA B N 1
ATOM 4627 C CA . ALA B 1 129 ? 11.445 2.689 8.203 1 91.62 129 ALA B CA 1
ATOM 4628 C C . ALA B 1 129 ? 10.273 3.66 8.055 1 91.62 129 ALA B C 1
ATOM 4630 O O . ALA B 1 129 ? 10.477 4.871 7.922 1 91.62 129 ALA B O 1
ATOM 4631 N N . TRP B 1 130 ? 9.102 3.178 8.141 1 88.81 130 TRP B N 1
ATOM 4632 C CA . TRP B 1 130 ? 7.93 4.039 7.984 1 88.81 130 TRP B CA 1
ATOM 4633 C C . TRP B 1 130 ? 7.836 5.039 9.133 1 88.81 130 TRP B C 1
ATOM 4635 O O . TRP B 1 130 ? 7.492 6.203 8.922 1 88.81 130 TRP B O 1
ATOM 4645 N N . ILE B 1 131 ? 8.109 4.598 10.32 1 90.88 131 ILE B N 1
ATOM 4646 C CA . ILE B 1 131 ? 8.047 5.461 11.492 1 90.88 131 ILE B CA 1
ATOM 4647 C C . ILE B 1 131 ? 9.047 6.605 11.352 1 90.88 131 ILE B C 1
ATOM 4649 O O . ILE B 1 131 ? 8.711 7.77 11.57 1 90.88 131 ILE B O 1
ATOM 4653 N N . LEU B 1 132 ? 10.203 6.27 10.898 1 93.62 132 LEU B N 1
ATOM 4654 C CA . LEU B 1 132 ? 11.234 7.293 10.742 1 93.62 132 LEU B CA 1
ATOM 4655 C C . LEU B 1 132 ? 10.898 8.219 9.57 1 93.62 132 LEU B C 1
ATOM 4657 O O . LEU B 1 132 ? 11.188 9.414 9.617 1 93.62 132 LEU B O 1
ATOM 4661 N N . GLN B 1 133 ? 10.305 7.668 8.586 1 94.69 133 GLN B N 1
ATOM 4662 C CA . GLN B 1 133 ? 10.023 8.43 7.371 1 94.69 133 GLN B CA 1
ATOM 4663 C C . GLN B 1 133 ? 8.805 9.328 7.551 1 94.69 133 GLN B C 1
ATOM 4665 O O . GLN B 1 133 ? 8.781 10.461 7.059 1 94.69 133 GLN B O 1
ATOM 4670 N N . ALA B 1 134 ? 7.824 8.797 8.266 1 92.44 134 ALA B N 1
ATOM 4671 C CA . ALA B 1 134 ? 6.57 9.531 8.375 1 92.44 134 ALA B CA 1
ATOM 4672 C C . ALA B 1 134 ? 6.473 10.25 9.711 1 92.44 134 ALA B C 1
ATOM 4674 O O . ALA B 1 134 ? 6.203 11.453 9.758 1 92.44 134 ALA B O 1
ATOM 4675 N N . LEU B 1 135 ? 6.77 9.625 10.805 1 91.69 135 LEU B N 1
ATOM 4676 C CA . LEU B 1 135 ? 6.582 10.203 12.133 1 91.69 135 LEU B CA 1
ATOM 4677 C C . LEU B 1 135 ? 7.816 10.992 12.562 1 91.69 135 LEU B C 1
ATOM 4679 O O . LEU B 1 135 ? 7.715 11.93 13.352 1 91.69 135 LEU B O 1
ATOM 4683 N N . GLY B 1 136 ? 8.969 10.625 12.055 1 93.56 136 GLY B N 1
ATOM 4684 C CA . GLY B 1 136 ? 10.18 11.359 12.359 1 93.56 136 GLY B CA 1
ATOM 4685 C C . GLY B 1 136 ? 10.055 12.852 12.078 1 93.56 136 GLY B C 1
ATOM 4686 O O . GLY B 1 136 ? 10.195 13.672 12.992 1 93.56 136 GLY B O 1
ATOM 4687 N N . PRO B 1 137 ? 9.75 13.156 10.812 1 96.12 137 PRO B N 1
ATOM 4688 C CA . PRO B 1 137 ? 9.578 14.57 10.469 1 96.12 137 PRO B CA 1
ATOM 4689 C C . PRO B 1 137 ? 8.477 15.25 11.289 1 96.12 137 PRO B C 1
ATOM 4691 O O . PRO B 1 137 ? 8.602 16.422 11.648 1 96.12 137 PRO B O 1
ATOM 4694 N N . LEU B 1 138 ? 7.457 14.516 11.57 1 92.25 138 LEU B N 1
ATOM 4695 C CA . LEU B 1 138 ? 6.371 15.07 12.375 1 92.25 138 LEU B CA 1
ATOM 4696 C C . LEU B 1 138 ? 6.859 15.422 13.773 1 92.25 138 LEU B C 1
ATOM 4698 O O . LEU B 1 138 ? 6.465 16.438 14.336 1 92.25 138 LEU B O 1
ATOM 4702 N N . LEU B 1 139 ? 7.668 14.602 14.312 1 92.19 139 LEU B N 1
ATOM 4703 C CA . LEU B 1 139 ? 8.242 14.844 15.633 1 92.19 139 LEU B CA 1
ATOM 4704 C C . LEU B 1 139 ? 9.117 16.094 15.625 1 92.19 139 LEU B C 1
ATOM 4706 O O . LEU B 1 139 ? 9.047 16.906 16.547 1 92.19 139 LEU B O 1
ATOM 4710 N N . VAL B 1 140 ? 9.914 16.25 14.578 1 95.88 140 VAL B N 1
ATOM 4711 C CA . VAL B 1 140 ? 10.766 17.422 14.445 1 95.88 140 VAL B CA 1
ATOM 4712 C C . VAL B 1 140 ? 9.898 18.688 14.414 1 95.88 140 VAL B C 1
ATOM 4714 O O . VAL B 1 140 ? 10.211 19.672 15.07 1 95.88 140 VAL B O 1
ATOM 4717 N N . ILE B 1 141 ? 8.844 18.609 13.703 1 95.25 141 ILE B N 1
ATOM 4718 C CA . ILE B 1 141 ? 7.945 19.75 13.539 1 95.25 141 ILE B CA 1
ATOM 4719 C C . ILE B 1 141 ? 7.312 20.109 14.875 1 95.25 141 ILE B C 1
ATOM 4721 O O . ILE B 1 141 ? 7.309 21.281 15.273 1 95.25 141 ILE B O 1
ATOM 4725 N N . VAL B 1 142 ? 6.879 19.125 15.602 1 89.81 142 VAL B N 1
ATOM 4726 C CA . VAL B 1 142 ? 6.195 19.344 16.875 1 89.81 142 VAL B CA 1
ATOM 4727 C C . VAL B 1 142 ? 7.172 19.922 17.891 1 89.81 142 VAL B C 1
ATOM 4729 O O . VAL B 1 142 ? 6.801 20.781 18.688 1 89.81 142 VAL B O 1
ATOM 4732 N N . LEU B 1 143 ? 8.383 19.578 17.797 1 91.62 143 LEU B N 1
ATOM 4733 C CA . LEU B 1 143 ? 9.375 20.016 18.781 1 91.62 143 LEU B CA 1
ATOM 4734 C C . LEU B 1 143 ? 9.953 21.375 18.391 1 91.62 143 LEU B C 1
ATOM 4736 O O . LEU B 1 143 ? 10.523 22.062 19.234 1 91.62 143 LEU B O 1
ATOM 4740 N N . GLY B 1 144 ? 9.789 21.75 17.078 1 94.56 144 GLY B N 1
ATOM 4741 C CA . GLY B 1 144 ? 10.586 22.891 16.688 1 94.56 144 GLY B CA 1
ATOM 4742 C C . GLY B 1 144 ? 9.773 23.984 16.031 1 94.56 144 GLY B C 1
ATOM 4743 O O . GLY B 1 144 ? 10.305 25.047 15.68 1 94.56 144 GLY B O 1
ATOM 4744 N N . PHE B 1 145 ? 8.469 23.828 15.859 1 93.38 145 PHE B N 1
ATOM 4745 C CA . PHE B 1 145 ? 7.695 24.766 15.047 1 93.38 145 PHE B CA 1
ATOM 4746 C C . PHE B 1 145 ? 7.684 26.156 15.688 1 93.38 145 PHE B C 1
ATOM 4748 O O . PHE B 1 145 ? 7.535 27.156 14.984 1 93.38 145 PHE B O 1
ATOM 4755 N N . ASN B 1 146 ? 7.891 26.266 17.047 1 92.69 146 ASN B N 1
ATOM 4756 C CA . ASN B 1 146 ? 7.809 27.562 17.719 1 92.69 146 ASN B CA 1
ATOM 4757 C C . ASN B 1 146 ? 9.172 28.031 18.219 1 92.69 146 ASN B C 1
ATOM 4759 O O . ASN B 1 146 ? 9.258 28.891 19.094 1 92.69 146 ASN B O 1
ATOM 4763 N N . ALA B 1 147 ? 10.195 27.453 17.656 1 93.62 147 ALA B N 1
ATOM 4764 C CA . ALA B 1 147 ? 11.539 27.75 18.141 1 93.62 147 ALA B CA 1
ATOM 4765 C C . ALA B 1 147 ? 11.867 29.234 17.938 1 93.62 147 ALA B C 1
ATOM 4767 O O . ALA B 1 147 ? 12.461 29.875 18.812 1 93.62 147 ALA B O 1
ATOM 4768 N N . PHE B 1 148 ? 11.523 29.797 16.828 1 94.19 148 PHE B N 1
ATOM 4769 C CA . PHE B 1 148 ? 11.75 31.219 16.562 1 94.19 148 PHE B CA 1
ATOM 4770 C C . PHE B 1 148 ? 10.461 32 16.719 1 94.19 148 PHE B C 1
ATOM 4772 O O . PHE B 1 148 ? 10.438 33.031 17.375 1 94.19 148 PHE B O 1
ATOM 4779 N N . SER B 1 149 ? 9.438 31.516 16.188 1 93.12 149 SER B N 1
ATOM 4780 C CA . SER B 1 149 ? 8.164 32.219 16.203 1 93.12 149 SER B CA 1
ATOM 4781 C C . SER B 1 149 ? 7.645 32.375 17.625 1 93.12 149 SER B C 1
ATOM 4783 O O . SER B 1 149 ? 7.129 33.438 18 1 93.12 149 SER B O 1
ATOM 4785 N N . GLY B 1 150 ? 7.789 31.328 18.422 1 90.69 150 GLY B N 1
ATOM 4786 C CA . GLY B 1 150 ? 7.359 31.406 19.812 1 90.69 150 GLY B CA 1
ATOM 4787 C C . GLY B 1 150 ? 8.141 32.438 20.609 1 90.69 150 GLY B C 1
ATOM 4788 O O . GLY B 1 150 ? 7.555 33.188 21.406 1 90.69 150 GLY B O 1
ATOM 4789 N N . GLU B 1 151 ? 9.391 32.469 20.406 1 91.75 151 GLU B N 1
ATOM 4790 C CA . GLU B 1 151 ? 10.242 33.438 21.094 1 91.75 151 GLU B CA 1
ATOM 4791 C C . GLU B 1 151 ? 9.961 34.844 20.609 1 91.75 151 GLU B C 1
ATOM 4793 O O . GLU B 1 151 ? 10.055 35.812 21.375 1 91.75 151 GLU B O 1
ATOM 4798 N N . ARG B 1 152 ? 9.641 34.938 19.422 1 91.75 152 ARG B N 1
ATOM 4799 C CA . ARG B 1 152 ? 9.258 36.25 18.906 1 91.75 152 ARG B CA 1
ATOM 4800 C C . ARG B 1 152 ? 7.953 36.719 19.531 1 91.75 152 ARG B C 1
ATOM 4802 O O . ARG B 1 152 ? 7.836 37.906 19.891 1 91.75 152 ARG B O 1
ATOM 4809 N N . GLU B 1 153 ? 7.055 35.812 19.672 1 89.62 153 GLU B N 1
ATOM 4810 C CA . GLU B 1 153 ? 5.758 36.125 20.266 1 89.62 153 GLU B CA 1
ATOM 4811 C C . GLU B 1 153 ? 5.914 36.562 21.719 1 89.62 153 GLU B C 1
ATOM 4813 O O . GLU B 1 153 ? 5.16 37.438 22.203 1 89.62 153 GLU B O 1
ATOM 4818 N N . GLN B 1 154 ? 6.922 36.062 22.359 1 90.75 154 GLN B N 1
ATOM 4819 C CA . GLN B 1 154 ? 7.145 36.375 23.766 1 90.75 154 GLN B CA 1
ATOM 4820 C C . GLN B 1 154 ? 8.125 37.531 23.938 1 90.75 154 GLN B C 1
ATOM 4822 O O . GLN B 1 154 ? 8.383 38 25.047 1 90.75 154 GLN B O 1
ATOM 4827 N N . GLY B 1 155 ? 8.68 38 22.844 1 89.88 155 GLY B N 1
ATOM 4828 C CA . GLY B 1 155 ? 9.625 39.094 22.891 1 89.88 155 GLY B CA 1
ATOM 4829 C C . GLY B 1 155 ? 11.039 38.656 23.25 1 89.88 155 GLY B C 1
ATOM 4830 O O . GLY B 1 155 ? 11.945 39.469 23.328 1 89.88 155 GLY B O 1
ATOM 4831 N N . ILE B 1 156 ? 11.227 37.406 23.438 1 88.88 156 ILE B N 1
ATOM 4832 C CA . ILE B 1 156 ? 12.508 36.844 23.844 1 88.88 156 ILE B CA 1
ATOM 4833 C C . ILE B 1 156 ? 13.516 36.969 22.703 1 88.88 156 ILE B C 1
ATOM 4835 O O . ILE B 1 156 ? 14.703 37.219 22.938 1 88.88 156 ILE B O 1
ATOM 4839 N N . LEU B 1 157 ? 13.055 36.844 21.516 1 90.38 157 LEU B N 1
ATOM 4840 C CA . LEU B 1 157 ? 13.938 36.875 20.359 1 90.38 157 LEU B CA 1
ATOM 4841 C C . LEU B 1 157 ? 14.562 38.281 20.219 1 90.38 157 LEU B C 1
ATOM 4843 O O . LEU B 1 157 ? 15.758 38.406 19.969 1 90.38 157 LEU B O 1
ATOM 4847 N N . ARG B 1 158 ? 13.742 39.25 20.406 1 88.88 158 ARG B N 1
ATOM 4848 C CA . ARG B 1 158 ? 14.227 40.625 20.344 1 88.88 158 ARG B CA 1
ATOM 4849 C C . ARG B 1 158 ? 15.258 40.875 21.438 1 88.88 158 ARG B C 1
ATOM 4851 O O . ARG B 1 158 ? 16.281 41.531 21.188 1 88.88 158 ARG B O 1
ATOM 4858 N N . GLN B 1 159 ? 14.945 40.375 22.609 1 89.25 159 GLN B N 1
ATOM 4859 C CA . GLN B 1 159 ? 15.859 40.531 23.734 1 89.25 159 GLN B CA 1
ATOM 4860 C C . GLN B 1 159 ? 17.188 39.844 23.453 1 89.25 159 GLN B C 1
ATOM 4862 O O . GLN B 1 159 ? 18.25 40.406 23.75 1 89.25 159 GLN B O 1
ATOM 4867 N N . THR B 1 160 ? 17.125 38.688 22.906 1 88.44 160 THR B N 1
ATOM 4868 C CA . THR B 1 160 ? 18.328 37.906 22.641 1 88.44 160 THR B CA 1
ATOM 4869 C C . THR B 1 160 ? 19.172 38.562 21.547 1 88.44 160 THR B C 1
ATOM 4871 O O . THR B 1 160 ? 20.406 38.594 21.656 1 88.44 160 THR B O 1
ATOM 4874 N N . LEU B 1 161 ? 18.562 39.094 20.547 1 88.88 161 LEU B N 1
ATOM 4875 C CA . LEU B 1 161 ? 19.281 39.719 19.453 1 88.88 161 LEU B CA 1
ATOM 4876 C C . LEU B 1 161 ? 19.891 41.031 19.906 1 88.88 161 LEU B C 1
ATOM 4878 O O . LEU B 1 161 ? 20.969 41.438 19.422 1 88.88 161 LEU B O 1
ATOM 4882 N N . SER B 1 162 ? 19.219 41.688 20.828 1 87.88 162 SER B N 1
ATOM 4883 C CA . SER B 1 162 ? 19.703 42.938 21.344 1 87.88 162 SER B CA 1
ATOM 4884 C C . SER B 1 162 ? 20.969 42.75 22.172 1 87.88 162 SER B C 1
ATOM 4886 O O . SER B 1 162 ? 21.75 43.688 22.359 1 87.88 162 SER B O 1
ATOM 4888 N N . LEU B 1 163 ? 21.141 41.625 22.703 1 87.25 163 LEU B N 1
ATOM 4889 C CA . LEU B 1 163 ? 22.344 41.281 23.484 1 87.25 163 LEU B CA 1
ATOM 4890 C C . LEU B 1 163 ? 23.531 41.031 22.562 1 87.25 163 LEU B C 1
ATOM 4892 O O . LEU B 1 163 ? 24.641 40.781 23.031 1 87.25 163 LEU B O 1
ATOM 4896 N N . GLY B 1 164 ? 23.328 41.094 21.266 1 85.5 164 GLY B N 1
ATOM 4897 C CA . GLY B 1 164 ? 24.422 41 20.297 1 85.5 164 GLY B CA 1
ATOM 4898 C C . GLY B 1 164 ? 24.625 39.594 19.781 1 85.5 164 GLY B C 1
ATOM 4899 O O . GLY B 1 164 ? 25.656 39.281 19.172 1 85.5 164 GLY B O 1
ATOM 4900 N N . ILE B 1 165 ? 23.75 38.719 20.047 1 87.75 165 ILE B N 1
ATOM 4901 C CA . ILE B 1 165 ? 23.891 37.344 19.562 1 87.75 165 ILE B CA 1
ATOM 4902 C C . ILE B 1 165 ? 23.516 37.281 18.078 1 87.75 165 ILE B C 1
ATOM 4904 O O . ILE B 1 165 ? 22.438 37.719 17.688 1 87.75 165 ILE B O 1
ATOM 4908 N N . ALA B 1 166 ? 24.391 36.75 17.266 1 89.56 166 ALA B N 1
ATOM 4909 C CA . ALA B 1 166 ? 24.156 36.656 15.82 1 89.56 166 ALA B CA 1
ATOM 4910 C C . ALA B 1 166 ? 23.062 35.656 15.516 1 89.56 166 ALA B C 1
ATOM 4912 O O . ALA B 1 166 ? 22.969 34.594 16.141 1 89.56 166 ALA B O 1
ATOM 4913 N N . PRO B 1 167 ? 22.234 36 14.57 1 91 167 PRO B N 1
ATOM 4914 C CA . PRO B 1 167 ? 21.109 35.125 14.227 1 91 167 PRO B CA 1
ATOM 4915 C C . PRO B 1 167 ? 21.562 33.719 13.812 1 91 167 PRO B C 1
ATOM 4917 O O . PRO B 1 167 ? 20.891 32.719 14.109 1 91 167 PRO B O 1
ATOM 4920 N N . TRP B 1 168 ? 22.672 33.594 13.219 1 91.25 168 TRP B N 1
ATOM 4921 C CA . TRP B 1 168 ? 23.125 32.281 12.766 1 91.25 168 TRP B CA 1
ATOM 4922 C C . TRP B 1 168 ? 23.562 31.422 13.938 1 91.25 168 TRP B C 1
ATOM 4924 O O . TRP B 1 168 ? 23.469 30.203 13.883 1 91.25 168 TRP B O 1
ATOM 4934 N N . ARG B 1 169 ? 24.031 32.031 14.992 1 92.19 169 ARG B N 1
ATOM 4935 C CA . ARG B 1 169 ? 24.359 31.266 16.203 1 92.19 169 ARG B CA 1
ATOM 4936 C C . ARG B 1 169 ? 23.109 30.703 16.859 1 92.19 169 ARG B C 1
ATOM 4938 O O . ARG B 1 169 ? 23.141 29.609 17.422 1 92.19 169 ARG B O 1
ATOM 4945 N N . LEU B 1 170 ? 22.062 31.5 16.781 1 93.12 170 LEU B N 1
ATOM 4946 C CA . LEU B 1 170 ? 20.781 31.031 17.312 1 93.12 170 LEU B CA 1
ATOM 4947 C C . LEU B 1 170 ? 20.281 29.828 16.5 1 93.12 170 LEU B C 1
ATOM 4949 O O . LEU B 1 170 ? 19.781 28.859 17.078 1 93.12 170 LEU B O 1
ATOM 4953 N N . LEU B 1 171 ? 20.438 30 15.227 1 95.81 171 LEU B N 1
ATOM 4954 C CA . LEU B 1 171 ? 19.984 28.938 14.336 1 95.81 171 LEU B CA 1
ATOM 4955 C C . LEU B 1 171 ? 20.703 27.625 14.664 1 95.81 171 LEU B C 1
ATOM 4957 O O . LEU B 1 171 ? 20.062 26.594 14.859 1 95.81 171 LEU B O 1
ATOM 4961 N N . TRP B 1 172 ? 21.969 27.656 14.789 1 96.19 172 TRP B N 1
ATOM 4962 C CA . TRP B 1 172 ? 22.766 26.453 15.039 1 96.19 172 TRP B CA 1
ATOM 4963 C C . TRP B 1 172 ? 22.516 25.922 16.438 1 96.19 172 TRP B C 1
ATOM 4965 O O . TRP B 1 172 ? 22.547 24.719 16.672 1 96.19 172 TRP B O 1
ATOM 4975 N N . GLY B 1 173 ? 22.359 26.812 17.344 1 95 173 GLY B N 1
ATOM 4976 C CA . GLY B 1 173 ? 22.016 26.375 18.688 1 95 173 GLY B CA 1
ATOM 4977 C C . GLY B 1 173 ? 20.703 25.609 18.75 1 95 173 GLY B C 1
ATOM 4978 O O . GLY B 1 173 ? 20.641 24.547 19.359 1 95 173 GLY B O 1
ATOM 4979 N N . LYS B 1 174 ? 19.719 26.156 18.125 1 95.75 174 LYS B N 1
ATOM 4980 C CA . LYS B 1 174 ? 18.406 25.516 18.125 1 95.75 174 LYS B CA 1
ATOM 4981 C C . LYS B 1 174 ? 18.422 24.219 17.328 1 95.75 174 LYS B C 1
ATOM 4983 O O . LYS B 1 174 ? 17.734 23.266 17.672 1 95.75 174 LYS B O 1
ATOM 4988 N N . ALA B 1 175 ? 19.141 24.312 16.266 1 97.44 175 ALA B N 1
ATOM 4989 C CA . ALA B 1 175 ? 19.281 23.094 15.469 1 97.44 175 ALA B CA 1
ATOM 4990 C C . ALA B 1 175 ? 19.953 21.984 16.281 1 97.44 175 ALA B C 1
ATOM 4992 O O . ALA B 1 175 ? 19.531 20.828 16.219 1 97.44 175 ALA B O 1
ATOM 4993 N N . THR B 1 176 ? 20.922 22.359 17 1 96.31 176 THR B N 1
ATOM 4994 C CA . THR B 1 176 ? 21.641 21.391 17.828 1 96.31 176 THR B CA 1
ATOM 4995 C C . THR B 1 176 ? 20.734 20.875 18.938 1 96.31 176 THR B C 1
ATOM 4997 O O . THR B 1 176 ? 20.781 19.688 19.266 1 96.31 176 THR B O 1
ATOM 5000 N N . ALA B 1 177 ? 19.953 21.688 19.438 1 94.69 177 ALA B N 1
ATOM 5001 C CA . ALA B 1 177 ? 19.016 21.266 20.484 1 94.69 177 ALA B CA 1
ATOM 5002 C C . ALA B 1 177 ? 18.031 20.234 19.938 1 94.69 177 ALA B C 1
ATOM 5004 O O . ALA B 1 177 ? 17.734 19.234 20.609 1 94.69 177 ALA B O 1
ATOM 5005 N N . LEU B 1 178 ? 17.547 20.547 18.75 1 95.38 178 LEU B N 1
ATOM 5006 C CA . LEU B 1 178 ? 16.625 19.609 18.125 1 95.38 178 LEU B CA 1
ATOM 5007 C C . LEU B 1 178 ? 17.328 18.297 17.812 1 95.38 178 LEU B C 1
ATOM 5009 O O . LEU B 1 178 ? 16.766 17.219 18.031 1 95.38 178 LEU B O 1
ATOM 5013 N N . ALA B 1 179 ? 18.5 18.391 17.344 1 95.81 179 ALA B N 1
ATOM 5014 C CA . ALA B 1 179 ? 19.266 17.203 17.016 1 95.81 179 ALA B CA 1
ATOM 5015 C C . ALA B 1 179 ? 19.531 16.359 18.266 1 95.81 179 ALA B C 1
ATOM 5017 O O . ALA B 1 179 ? 19.438 15.133 18.219 1 95.81 179 ALA B O 1
ATOM 5018 N N . MET B 1 180 ? 19.844 17.031 19.281 1 93.62 180 MET B N 1
ATOM 5019 C CA . MET B 1 180 ? 20.094 16.328 20.531 1 93.62 180 MET B CA 1
ATOM 5020 C C . MET B 1 180 ? 18.828 15.656 21.047 1 93.62 180 MET B C 1
ATOM 5022 O O . MET B 1 180 ? 18.875 14.531 21.562 1 93.62 180 MET B O 1
ATOM 5026 N N . SER B 1 181 ? 17.75 16.359 20.953 1 92.25 181 SER B N 1
ATOM 5027 C CA . SER B 1 181 ? 16.469 15.797 21.359 1 92.25 181 SER B CA 1
ATOM 5028 C C . SER B 1 181 ? 16.156 14.523 20.562 1 92.25 181 SER B C 1
ATOM 5030 O O . SER B 1 181 ? 15.75 13.516 21.141 1 92.25 181 SER B O 1
ATOM 5032 N N . LEU B 1 182 ? 16.375 14.609 19.297 1 92.62 182 LEU B N 1
ATOM 5033 C CA . LEU B 1 182 ? 16.125 13.453 18.438 1 92.62 182 LEU B CA 1
ATOM 5034 C C . LEU B 1 182 ? 17.125 12.344 18.734 1 92.62 182 LEU B C 1
ATOM 5036 O O . LEU B 1 182 ? 16.766 11.164 18.703 1 92.62 182 LEU B O 1
ATOM 5040 N N . GLY B 1 183 ? 18.359 12.773 18.984 1 91.38 183 GLY B N 1
ATOM 5041 C CA . GLY B 1 183 ? 19.375 11.789 19.328 1 91.38 183 GLY B CA 1
ATOM 5042 C C . GLY B 1 183 ? 19.047 11.008 20.578 1 91.38 183 GLY B C 1
ATOM 5043 O O . GLY B 1 183 ? 19.25 9.789 20.641 1 91.38 183 GLY B O 1
ATOM 5044 N N . LEU B 1 184 ? 18.531 11.656 21.516 1 87.38 184 LEU B N 1
ATOM 5045 C CA . LEU B 1 184 ? 18.141 11.008 22.766 1 87.38 184 LEU B CA 1
ATOM 5046 C C . LEU B 1 184 ? 17.062 9.961 22.531 1 87.38 184 LEU B C 1
ATOM 5048 O O . LEU B 1 184 ? 17.047 8.93 23.203 1 87.38 184 LEU B O 1
ATOM 5052 N N . LEU B 1 185 ? 16.312 10.227 21.562 1 85.56 185 LEU B N 1
ATOM 5053 C CA . LEU B 1 185 ? 15.18 9.336 21.281 1 85.56 185 LEU B CA 1
ATOM 5054 C C . LEU B 1 185 ? 15.594 8.227 20.328 1 85.56 185 LEU B C 1
ATOM 5056 O O . LEU B 1 185 ? 15.18 7.074 20.484 1 85.56 185 LEU B O 1
ATOM 5060 N N . LEU B 1 186 ? 16.422 8.586 19.328 1 87.5 186 LEU B N 1
ATOM 5061 C CA . LEU B 1 186 ? 16.641 7.676 18.219 1 87.5 186 LEU B CA 1
ATOM 5062 C C . LEU B 1 186 ? 17.906 6.852 18.422 1 87.5 186 LEU B C 1
ATOM 5064 O O . LEU B 1 186 ? 18.047 5.77 17.844 1 87.5 186 LEU B O 1
ATOM 5068 N N . VAL B 1 187 ? 18.812 7.301 19.281 1 88.81 187 VAL B N 1
ATOM 5069 C CA . VAL B 1 187 ? 20.078 6.594 19.469 1 88.81 187 VAL B CA 1
ATOM 5070 C C . VAL B 1 187 ? 19.812 5.254 20.156 1 88.81 187 VAL B C 1
ATOM 5072 O O . VAL B 1 187 ? 20.328 4.219 19.719 1 88.81 187 VAL B O 1
ATOM 5075 N N . PRO B 1 188 ? 18.984 5.18 21.203 1 87.06 188 PRO B N 1
ATOM 5076 C CA . PRO B 1 188 ? 18.672 3.865 21.781 1 87.06 188 PRO B CA 1
ATOM 5077 C C . PRO B 1 188 ? 18.062 2.908 20.766 1 87.06 188 PRO B C 1
ATOM 5079 O O . PRO B 1 188 ? 18.375 1.714 20.766 1 87.06 188 PRO B O 1
ATOM 5082 N N . ALA B 1 189 ? 17.234 3.465 19.984 1 86.06 189 ALA B N 1
ATOM 5083 C CA . ALA B 1 189 ? 16.641 2.629 18.938 1 86.06 189 ALA B CA 1
ATOM 5084 C C . ALA B 1 189 ? 17.672 2.152 17.938 1 86.06 189 ALA B C 1
ATOM 5086 O O . ALA B 1 189 ? 17.625 1.012 17.469 1 86.06 189 ALA B O 1
ATOM 5087 N N . ALA B 1 190 ? 18.578 3.033 17.609 1 89.44 190 ALA B N 1
ATOM 5088 C CA . ALA B 1 190 ? 19.656 2.676 16.703 1 89.44 190 ALA B CA 1
ATOM 5089 C C . ALA B 1 190 ? 20.562 1.615 17.297 1 89.44 190 ALA B C 1
ATOM 5091 O O . ALA B 1 190 ? 21 0.686 16.609 1 89.44 190 ALA B O 1
ATOM 5092 N N . LEU B 1 191 ? 20.828 1.768 18.547 1 90.31 191 LEU B N 1
ATOM 5093 C CA . LEU B 1 191 ? 21.656 0.784 19.234 1 90.31 191 LEU B CA 1
ATOM 5094 C C . LEU B 1 191 ? 20.953 -0.567 19.297 1 90.31 191 LEU B C 1
ATOM 5096 O O . LEU B 1 191 ? 21.594 -1.61 19.109 1 90.31 191 LEU B O 1
ATOM 5100 N N . ALA B 1 192 ? 19.719 -0.493 19.562 1 87.75 192 ALA B N 1
ATOM 5101 C CA . ALA B 1 192 ? 18.938 -1.726 19.578 1 87.75 192 ALA B CA 1
ATOM 5102 C C . ALA B 1 192 ? 18.953 -2.393 18.203 1 87.75 192 ALA B C 1
ATOM 5104 O O . ALA B 1 192 ? 19.016 -3.621 18.109 1 87.75 192 ALA B O 1
ATOM 5105 N N . ALA B 1 193 ? 18.891 -1.562 17.234 1 87.5 193 ALA B N 1
ATOM 5106 C CA . ALA B 1 193 ? 18.922 -2.084 15.875 1 87.5 193 ALA B CA 1
ATOM 5107 C C . ALA B 1 193 ? 20.266 -2.738 15.562 1 87.5 193 ALA B C 1
ATOM 5109 O O . ALA B 1 193 ? 20.312 -3.773 14.891 1 87.5 193 ALA B O 1
ATOM 5110 N N . VAL B 1 194 ? 21.328 -2.174 16.031 1 88.25 194 VAL B N 1
ATOM 5111 C CA . VAL B 1 194 ? 22.672 -2.727 15.828 1 88.25 194 VAL B CA 1
ATOM 5112 C C . VAL B 1 194 ? 22.766 -4.094 16.5 1 88.25 194 VAL B C 1
ATOM 5114 O O . VAL B 1 194 ? 23.297 -5.043 15.914 1 88.25 194 VAL B O 1
ATOM 5117 N N . VAL B 1 195 ? 22.266 -4.141 17.641 1 86.88 195 VAL B N 1
ATOM 5118 C CA . VAL B 1 195 ? 22.297 -5.398 18.391 1 86.88 195 VAL B CA 1
ATOM 5119 C C . VAL B 1 195 ? 21.453 -6.445 17.656 1 86.88 195 VAL B C 1
ATOM 5121 O O . VAL B 1 195 ? 21.875 -7.594 17.5 1 86.88 195 VAL B O 1
ATOM 5124 N N . ALA B 1 196 ? 20.344 -5.988 17.203 1 82.62 196 ALA B N 1
ATOM 5125 C CA . ALA B 1 196 ? 19.469 -6.902 16.484 1 82.62 196 ALA B CA 1
ATOM 5126 C C . ALA B 1 196 ? 20.141 -7.414 15.211 1 82.62 196 ALA B C 1
ATOM 5128 O O . ALA B 1 196 ? 20.031 -8.594 14.875 1 82.62 196 ALA B O 1
ATOM 5129 N N . VAL B 1 197 ? 20.797 -6.512 14.523 1 82.25 197 VAL B N 1
ATOM 5130 C CA . VAL B 1 197 ? 21.5 -6.855 13.281 1 82.25 197 VAL B CA 1
ATOM 5131 C C . VAL B 1 197 ? 22.641 -7.82 13.578 1 82.25 197 VAL B C 1
ATOM 5133 O O . VAL B 1 197 ? 22.859 -8.789 12.844 1 82.25 197 VAL B O 1
ATOM 5136 N N . TRP B 1 198 ? 23.297 -7.594 14.672 1 83.25 198 TRP B N 1
ATOM 5137 C CA . TRP B 1 198 ? 24.406 -8.445 15.062 1 83.25 198 TRP B CA 1
ATOM 5138 C C . TRP B 1 198 ? 23.922 -9.844 15.445 1 83.25 198 TRP B C 1
ATOM 5140 O O . TRP B 1 198 ? 24.5 -10.844 15.031 1 83.25 198 TRP B O 1
ATOM 5150 N N . LEU B 1 199 ? 22.875 -9.875 16.141 1 81.12 199 LEU B N 1
ATOM 5151 C CA . LEU B 1 199 ? 22.312 -11.141 16.578 1 81.12 199 LEU B CA 1
ATOM 5152 C C . LEU B 1 199 ? 21.75 -11.93 15.414 1 81.12 199 LEU B C 1
ATOM 5154 O O . LEU B 1 199 ? 21.734 -13.164 15.438 1 81.12 199 LEU B O 1
ATOM 5158 N N . ALA B 1 200 ? 21.328 -11.148 14.438 1 75.06 200 ALA B N 1
ATOM 5159 C CA . ALA B 1 200 ? 20.734 -11.789 13.266 1 75.06 200 ALA B CA 1
ATOM 5160 C C . ALA B 1 200 ? 21.828 -12.297 12.32 1 75.06 200 ALA B C 1
ATOM 5162 O O . ALA B 1 200 ? 21.516 -12.844 11.258 1 75.06 200 ALA B O 1
ATOM 5163 N N . GLY B 1 201 ? 23.031 -12.062 12.672 1 73.75 201 GLY B N 1
ATOM 5164 C CA . GLY B 1 201 ? 24.125 -12.633 11.898 1 73.75 201 GLY B CA 1
ATOM 5165 C C . GLY B 1 201 ? 24.797 -11.617 10.992 1 73.75 201 GLY B C 1
ATOM 5166 O O . GLY B 1 201 ? 25.578 -11.984 10.117 1 73.75 201 GLY B O 1
ATOM 5167 N N . GLY B 1 202 ? 24.344 -10.438 11.242 1 74.38 202 GLY B N 1
ATOM 5168 C CA . GLY B 1 202 ? 24.969 -9.398 10.438 1 74.38 202 GLY B CA 1
ATOM 5169 C C . GLY B 1 202 ? 26.438 -9.211 10.758 1 74.38 202 GLY B C 1
ATOM 5170 O O . GLY B 1 202 ? 26.859 -9.383 11.898 1 74.38 202 GLY B O 1
ATOM 5171 N N . ARG B 1 203 ? 27.219 -9.008 9.695 1 83.5 203 ARG B N 1
ATOM 5172 C CA . ARG B 1 203 ? 28.672 -8.82 9.836 1 83.5 203 ARG B CA 1
ATOM 5173 C C . ARG B 1 203 ? 29.078 -7.426 9.375 1 83.5 203 ARG B C 1
ATOM 5175 O O . ARG B 1 203 ? 28.297 -6.477 9.461 1 83.5 203 ARG B O 1
ATOM 5182 N N . ALA B 1 204 ? 30.312 -7.328 8.914 1 87 204 ALA B N 1
ATOM 5183 C CA . ALA B 1 204 ? 30.891 -6.02 8.609 1 87 204 ALA B CA 1
ATOM 5184 C C . ALA B 1 204 ? 30.094 -5.32 7.504 1 87 204 ALA B C 1
ATOM 5186 O O . ALA B 1 204 ? 29.844 -4.117 7.586 1 87 204 ALA B O 1
ATOM 5187 N N . ASP B 1 205 ? 29.656 -6.02 6.625 1 91.31 205 ASP B N 1
ATOM 5188 C CA . ASP B 1 205 ? 28.906 -5.449 5.508 1 91.31 205 ASP B CA 1
ATOM 5189 C C . ASP B 1 205 ? 27.562 -4.898 5.973 1 91.31 205 ASP B C 1
ATOM 5191 O O . ASP B 1 205 ? 27.172 -3.797 5.582 1 91.31 205 ASP B O 1
ATOM 5195 N N . ALA B 1 206 ? 26.906 -5.684 6.832 1 90.75 206 ALA B N 1
ATOM 5196 C CA . ALA B 1 206 ? 25.609 -5.266 7.348 1 90.75 206 ALA B CA 1
ATOM 5197 C C . ALA B 1 206 ? 25.734 -4.02 8.219 1 90.75 206 ALA B C 1
ATOM 5199 O O . ALA B 1 206 ? 24.875 -3.137 8.188 1 90.75 206 ALA B O 1
ATOM 5200 N N . LEU B 1 207 ? 26.844 -3.969 8.914 1 90.75 207 LEU B N 1
ATOM 5201 C CA . LEU B 1 207 ? 27.047 -2.818 9.789 1 90.75 207 LEU B CA 1
ATOM 5202 C C . LEU B 1 207 ? 27.359 -1.568 8.969 1 90.75 207 LEU B C 1
ATOM 5204 O O . LEU B 1 207 ? 26.938 -0.468 9.328 1 90.75 207 LEU B O 1
ATOM 5208 N N . TRP B 1 208 ? 28.094 -1.782 7.918 1 92.12 208 TRP B N 1
ATOM 5209 C CA . TRP B 1 208 ? 28.359 -0.66 7.027 1 92.12 208 TRP B CA 1
ATOM 5210 C C . TRP B 1 208 ? 27.078 -0.163 6.375 1 92.12 208 TRP B C 1
ATOM 5212 O O . TRP B 1 208 ? 26.859 1.046 6.273 1 92.12 208 TRP B O 1
ATOM 5222 N N . ARG B 1 209 ? 26.281 -1.061 5.945 1 94.56 209 ARG B N 1
ATOM 5223 C CA . ARG B 1 209 ? 25 -0.709 5.367 1 94.56 209 ARG B CA 1
ATOM 5224 C C . ARG B 1 209 ? 24.125 0.042 6.379 1 94.56 209 ARG B C 1
ATOM 5226 O O . ARG B 1 209 ? 23.469 1.017 6.027 1 94.56 209 ARG B O 1
ATOM 5233 N N . PHE B 1 210 ? 24.219 -0.433 7.617 1 93.94 210 PHE B N 1
ATOM 5234 C CA . PHE B 1 210 ? 23.438 0.218 8.664 1 93.94 210 PHE B CA 1
ATOM 5235 C C . PHE B 1 210 ? 23.938 1.639 8.898 1 93.94 210 PHE B C 1
ATOM 5237 O O . PHE B 1 210 ? 23.141 2.553 9.117 1 93.94 210 PHE B O 1
ATOM 5244 N N . ALA B 1 211 ? 25.219 1.748 8.875 1 93.94 211 ALA B N 1
ATOM 5245 C CA . ALA B 1 211 ? 25.797 3.072 9.094 1 93.94 211 ALA B CA 1
ATOM 5246 C C . ALA B 1 211 ? 25.328 4.059 8.031 1 93.94 211 ALA B C 1
ATOM 5248 O O . ALA B 1 211 ? 24.969 5.199 8.344 1 93.94 211 ALA B O 1
ATOM 5249 N N . VAL B 1 212 ? 25.297 3.637 6.824 1 95.69 212 VAL B N 1
ATOM 5250 C CA . VAL B 1 212 ? 24.859 4.492 5.727 1 95.69 212 VAL B CA 1
ATOM 5251 C C . VAL B 1 212 ? 23.359 4.773 5.855 1 95.69 212 VAL B C 1
ATOM 5253 O O . VAL B 1 212 ? 22.906 5.902 5.637 1 95.69 212 VAL B O 1
ATOM 5256 N N . LEU B 1 213 ? 22.641 3.746 6.172 1 95.12 213 LEU B N 1
ATOM 5257 C CA . LEU B 1 213 ? 21.203 3.887 6.379 1 95.12 213 LEU B CA 1
ATOM 5258 C C . LEU B 1 213 ? 20.906 4.887 7.492 1 95.12 213 LEU B C 1
ATOM 5260 O O . LEU B 1 213 ? 20.094 5.797 7.316 1 95.12 213 LEU B O 1
ATOM 5264 N N . ALA B 1 214 ? 21.578 4.707 8.602 1 94.5 214 ALA B N 1
ATOM 5265 C CA . ALA B 1 214 ? 21.406 5.609 9.742 1 94.5 214 ALA B CA 1
ATOM 5266 C C . ALA B 1 214 ? 21.828 7.031 9.383 1 94.5 214 ALA B C 1
ATOM 5268 O O . ALA B 1 214 ? 21.188 7.996 9.789 1 94.5 214 ALA B O 1
ATOM 5269 N N . GLY B 1 215 ? 22.938 7.082 8.617 1 95.69 215 GLY B N 1
ATOM 5270 C CA . GLY B 1 215 ? 23.375 8.383 8.125 1 95.69 215 GLY B CA 1
ATOM 5271 C C . GLY B 1 215 ? 22.344 9.047 7.227 1 95.69 215 GLY B C 1
ATOM 5272 O O . GLY B 1 215 ? 22.125 10.258 7.32 1 95.69 215 GLY B O 1
ATOM 5273 N N . GLY B 1 216 ? 21.719 8.258 6.336 1 97.06 216 GLY B N 1
ATOM 5274 C CA . GLY B 1 216 ? 20.656 8.773 5.473 1 97.06 216 GLY B CA 1
ATOM 5275 C C . GLY B 1 216 ? 19.484 9.336 6.238 1 97.06 216 GLY B C 1
ATOM 5276 O O . GLY B 1 216 ? 18.984 10.414 5.918 1 97.06 216 GLY B O 1
ATOM 5277 N N . TYR B 1 217 ? 19.078 8.648 7.289 1 96.81 217 TYR B N 1
ATOM 5278 C CA . TYR B 1 217 ? 17.969 9.117 8.102 1 96.81 217 TYR B CA 1
ATOM 5279 C C . TYR B 1 217 ? 18.359 10.352 8.906 1 96.81 217 TYR B C 1
ATOM 5281 O O . TYR B 1 217 ? 17.531 11.234 9.141 1 96.81 217 TYR B O 1
ATOM 5289 N N . THR B 1 218 ? 19.609 10.375 9.328 1 96.62 218 THR B N 1
ATOM 5290 C CA . THR B 1 218 ? 20.094 11.57 10.016 1 96.62 218 THR B CA 1
ATOM 5291 C C . THR B 1 218 ? 20 12.789 9.109 1 96.62 218 THR B C 1
ATOM 5293 O O . THR B 1 218 ? 19.547 13.852 9.531 1 96.62 218 THR B O 1
ATOM 5296 N N . VAL B 1 219 ? 20.438 12.594 7.891 1 97.81 219 VAL B N 1
ATOM 5297 C CA . VAL B 1 219 ? 20.375 13.688 6.922 1 97.81 219 VAL B CA 1
ATOM 5298 C C . VAL B 1 219 ? 18.906 14.062 6.672 1 97.81 219 VAL B C 1
ATOM 5300 O O . VAL B 1 219 ? 18.578 15.25 6.609 1 97.81 219 VAL B O 1
ATOM 5303 N N . TYR B 1 220 ? 18.062 13.133 6.516 1 98.19 220 TYR B N 1
ATOM 5304 C CA . TYR B 1 220 ? 16.641 13.336 6.273 1 98.19 220 TYR B CA 1
ATOM 5305 C C . TYR B 1 220 ? 16 14.156 7.387 1 98.19 220 TYR B C 1
ATOM 5307 O O . TYR B 1 220 ? 15.289 15.133 7.125 1 98.19 220 TYR B O 1
ATOM 5315 N N . LEU B 1 221 ? 16.328 13.781 8.641 1 97.94 221 LEU B N 1
ATOM 5316 C CA . LEU B 1 221 ? 15.758 14.5 9.781 1 97.94 221 LEU B CA 1
ATOM 5317 C C . LEU B 1 221 ? 16.391 15.875 9.922 1 97.94 221 LEU B C 1
ATOM 5319 O O . LEU B 1 221 ? 15.734 16.828 10.344 1 97.94 221 LEU B O 1
ATOM 5323 N N . ALA B 1 222 ? 17.672 15.953 9.531 1 98.38 222 ALA B N 1
ATOM 5324 C CA . ALA B 1 222 ? 18.328 17.266 9.523 1 98.38 222 ALA B CA 1
ATOM 5325 C C . ALA B 1 222 ? 17.656 18.219 8.547 1 98.38 222 ALA B C 1
ATOM 5327 O O . ALA B 1 222 ? 17.516 19.406 8.836 1 98.38 222 ALA B O 1
ATOM 5328 N N . ILE B 1 223 ? 17.297 17.688 7.402 1 98.62 223 ILE B N 1
ATOM 5329 C CA . ILE B 1 223 ? 16.562 18.484 6.43 1 98.62 223 ILE B CA 1
ATOM 5330 C C . ILE B 1 223 ? 15.312 19.078 7.074 1 98.62 223 ILE B C 1
ATOM 5332 O O . ILE B 1 223 ? 15.062 20.281 6.984 1 98.62 223 ILE B O 1
ATOM 5336 N N . PHE B 1 224 ? 14.617 18.297 7.785 1 98.38 224 PHE B N 1
ATOM 5337 C CA . PHE B 1 224 ? 13.367 18.734 8.383 1 98.38 224 PHE B CA 1
ATOM 5338 C C . PHE B 1 224 ? 13.633 19.688 9.555 1 98.38 224 PHE B C 1
ATOM 5340 O O . PHE B 1 224 ? 12.836 20.578 9.828 1 98.38 224 PHE B O 1
ATOM 5347 N N . ILE B 1 225 ? 14.758 19.484 10.266 1 98.38 225 ILE B N 1
ATOM 5348 C CA . ILE B 1 225 ? 15.141 20.422 11.32 1 98.38 225 ILE B CA 1
ATOM 5349 C C . ILE B 1 225 ? 15.297 21.828 10.734 1 98.38 225 ILE B C 1
ATOM 5351 O O . ILE B 1 225 ? 14.695 22.781 11.227 1 98.38 225 ILE B O 1
ATOM 5355 N N . PHE B 1 226 ? 15.984 21.891 9.672 1 98.62 226 PHE B N 1
ATOM 5356 C CA . PHE B 1 226 ? 16.266 23.203 9.102 1 98.62 226 PHE B CA 1
ATOM 5357 C C . PHE B 1 226 ? 15.031 23.766 8.414 1 98.62 226 PHE B C 1
ATOM 5359 O O . PHE B 1 226 ? 14.805 24.984 8.43 1 98.62 226 PHE B O 1
ATOM 5366 N N . VAL B 1 227 ? 14.219 22.906 7.789 1 98.5 227 VAL B N 1
ATOM 5367 C CA . VAL B 1 227 ? 12.953 23.359 7.219 1 98.5 227 VAL B CA 1
ATOM 5368 C C . VAL B 1 227 ? 12.055 23.906 8.328 1 98.5 227 VAL B C 1
ATOM 5370 O O . VAL B 1 227 ? 11.453 24.969 8.18 1 98.5 227 VAL B O 1
ATOM 5373 N N . THR B 1 228 ? 12.047 23.156 9.391 1 98.25 228 THR B N 1
ATOM 5374 C CA . THR B 1 228 ? 11.203 23.547 10.516 1 98.25 228 THR B CA 1
ATOM 5375 C C . THR B 1 228 ? 11.664 24.875 11.109 1 98.25 228 THR B C 1
ATOM 5377 O O . THR B 1 228 ? 10.867 25.781 11.32 1 98.25 228 THR B O 1
ATOM 5380 N N . LEU B 1 229 ? 12.93 25.016 11.359 1 97.94 229 LEU B N 1
ATOM 5381 C CA . LEU B 1 229 ? 13.469 26.25 11.938 1 97.94 229 LEU B CA 1
ATOM 5382 C C . LEU B 1 229 ? 13.328 27.406 10.961 1 97.94 229 LEU B C 1
ATOM 5384 O O . LEU B 1 229 ? 13.023 28.531 11.375 1 97.94 229 LEU B O 1
ATOM 5388 N N . GLY B 1 230 ? 13.555 27.125 9.688 1 98.19 230 GLY B N 1
ATOM 5389 C CA . GLY B 1 230 ? 13.375 28.172 8.688 1 98.19 230 GLY B CA 1
ATOM 5390 C C . GLY B 1 230 ? 11.945 28.688 8.609 1 98.19 230 GLY B C 1
ATOM 5391 O O . GLY B 1 230 ? 11.719 29.891 8.578 1 98.19 230 GLY B O 1
ATOM 5392 N N . VAL B 1 231 ? 11.016 27.797 8.617 1 97.62 231 VAL B N 1
ATOM 5393 C CA . VAL B 1 231 ? 9.609 28.188 8.57 1 97.62 231 VAL B CA 1
ATOM 5394 C C . VAL B 1 231 ? 9.227 28.906 9.859 1 97.62 231 VAL B C 1
ATOM 5396 O O . VAL B 1 231 ? 8.484 29.891 9.828 1 97.62 231 VAL B O 1
ATOM 5399 N N . SER B 1 232 ? 9.734 28.406 10.984 1 96.38 232 SER B N 1
ATOM 5400 C CA . SER B 1 232 ? 9.484 29.062 12.266 1 96.38 232 SER B CA 1
ATOM 5401 C C . SER B 1 232 ? 10 30.484 12.266 1 96.38 232 SER B C 1
ATOM 5403 O O . SER B 1 232 ? 9.359 31.391 12.812 1 96.38 232 SER B O 1
ATOM 5405 N N . ALA B 1 233 ? 11.086 30.703 11.641 1 96.44 233 ALA B N 1
ATOM 5406 C CA . ALA B 1 233 ? 11.688 32.031 11.57 1 96.44 233 ALA B CA 1
ATOM 5407 C C . ALA B 1 233 ? 10.945 32.906 10.578 1 96.44 233 ALA B C 1
ATOM 5409 O O . ALA B 1 233 ? 10.789 34.125 10.812 1 96.44 233 ALA B O 1
ATOM 5410 N N . ALA B 1 234 ? 10.469 32.344 9.539 1 96.19 234 ALA B N 1
ATOM 5411 C CA . ALA B 1 234 ? 9.836 33.125 8.477 1 96.19 234 ALA B CA 1
ATOM 5412 C C . ALA B 1 234 ? 8.375 33.406 8.789 1 96.19 234 ALA B C 1
ATOM 5414 O O . ALA B 1 234 ? 7.824 34.438 8.352 1 96.19 234 ALA B O 1
ATOM 5415 N N . ALA B 1 235 ? 7.801 32.594 9.562 1 93.75 235 ALA B N 1
ATOM 5416 C CA . ALA B 1 235 ? 6.371 32.719 9.844 1 93.75 235 ALA B CA 1
ATOM 5417 C C . ALA B 1 235 ? 6.102 33.875 10.805 1 93.75 235 ALA B C 1
ATOM 5419 O O . ALA B 1 235 ? 6.93 34.188 11.664 1 93.75 235 ALA B O 1
ATOM 5420 N N . ARG B 1 236 ? 4.945 34.469 10.727 1 90.56 236 ARG B N 1
ATOM 5421 C CA . ARG B 1 236 ? 4.57 35.594 11.547 1 90.56 236 ARG B CA 1
ATOM 5422 C C . ARG B 1 236 ? 4.172 35.156 12.953 1 90.56 236 ARG B C 1
ATOM 5424 O O . ARG B 1 236 ? 4.23 35.938 13.898 1 90.56 236 ARG B O 1
ATOM 5431 N N . SER B 1 237 ? 3.691 33.906 13.039 1 90.31 237 SER B N 1
ATOM 5432 C CA . SER B 1 237 ? 3.281 33.344 14.32 1 90.31 237 SER B CA 1
ATOM 5433 C C . SER B 1 237 ? 3.537 31.844 14.367 1 90.31 237 SER B C 1
ATOM 5435 O O . SER B 1 237 ? 3.75 31.219 13.336 1 90.31 237 SER B O 1
ATOM 5437 N N . SER B 1 238 ? 3.574 31.344 15.586 1 90.94 238 SER B N 1
ATOM 5438 C CA . SER B 1 238 ? 3.754 29.906 15.781 1 90.94 238 SER B CA 1
ATOM 5439 C C . SER B 1 238 ? 2.627 29.125 15.125 1 90.94 238 SER B C 1
ATOM 5441 O O . SER B 1 238 ? 2.85 28.016 14.609 1 90.94 238 SER B O 1
ATOM 5443 N N . ARG B 1 239 ? 1.477 29.672 15.125 1 86 239 ARG B N 1
ATOM 5444 C CA . ARG B 1 239 ? 0.308 29.016 14.539 1 86 239 ARG B CA 1
ATOM 5445 C C . ARG B 1 239 ? 0.454 28.891 13.031 1 86 239 ARG B C 1
ATOM 5447 O O . ARG B 1 239 ? 0.109 27.859 12.453 1 86 239 ARG B O 1
ATOM 5454 N N . VAL B 1 240 ? 0.948 29.953 12.422 1 87.88 240 VAL B N 1
ATOM 5455 C CA . VAL B 1 240 ? 1.2 29.891 10.984 1 87.88 240 VAL B CA 1
ATOM 5456 C C . VAL B 1 240 ? 2.309 28.891 10.688 1 87.88 240 VAL B C 1
ATOM 5458 O O . VAL B 1 240 ? 2.207 28.109 9.742 1 87.88 240 VAL B O 1
ATOM 5461 N N . ALA B 1 241 ? 3.279 28.922 11.523 1 93.88 241 ALA B N 1
ATOM 5462 C CA . ALA B 1 241 ? 4.426 28.031 11.328 1 93.88 241 ALA B CA 1
ATOM 5463 C C . ALA B 1 241 ? 3.992 26.578 11.336 1 93.88 241 ALA B C 1
ATOM 5465 O O . ALA B 1 241 ? 4.328 25.812 10.422 1 93.88 241 ALA B O 1
ATOM 5466 N N . ILE B 1 242 ? 3.215 26.172 12.352 1 91.38 242 ILE B N 1
ATOM 5467 C CA . ILE B 1 242 ? 2.84 24.766 12.484 1 91.38 242 ILE B CA 1
ATOM 5468 C C . ILE B 1 242 ? 1.917 24.375 11.328 1 91.38 242 ILE B C 1
ATOM 5470 O O . ILE B 1 242 ? 1.983 23.25 10.836 1 91.38 242 ILE B O 1
ATOM 5474 N N . THR B 1 243 ? 1.03 25.266 10.859 1 88.94 243 THR B N 1
ATOM 5475 C CA . THR B 1 243 ? 0.121 24.984 9.75 1 88.94 243 THR B CA 1
ATOM 5476 C C . THR B 1 243 ? 0.898 24.75 8.461 1 88.94 243 THR B C 1
ATOM 5478 O O . THR B 1 243 ? 0.652 23.766 7.754 1 88.94 243 THR B O 1
ATOM 5481 N N . VAL B 1 244 ? 1.85 25.609 8.188 1 92.31 244 VAL B N 1
ATOM 5482 C CA . VAL B 1 244 ? 2.664 25.484 6.984 1 92.31 244 VAL B CA 1
ATOM 5483 C C . VAL B 1 244 ? 3.492 24.203 7.039 1 92.31 244 VAL B C 1
ATOM 5485 O O . VAL B 1 244 ? 3.598 23.484 6.043 1 92.31 244 VAL B O 1
ATOM 5488 N N . LEU B 1 245 ? 4.023 23.938 8.172 1 95.88 245 LEU B N 1
ATOM 5489 C CA . LEU B 1 245 ? 4.879 22.766 8.336 1 95.88 245 LEU B CA 1
ATOM 5490 C C . LEU B 1 245 ? 4.074 21.484 8.188 1 95.88 245 LEU B C 1
ATOM 5492 O O . LEU B 1 245 ? 4.547 20.516 7.578 1 95.88 245 LEU B O 1
ATOM 5496 N N . LEU B 1 246 ? 2.844 21.453 8.75 1 91.44 246 LEU B N 1
ATOM 5497 C CA . LEU B 1 246 ? 1.994 20.281 8.594 1 91.44 246 LEU B CA 1
ATOM 5498 C C . LEU B 1 246 ? 1.6 20.094 7.133 1 91.44 246 LEU B C 1
ATOM 5500 O O . LEU B 1 246 ? 1.55 18.953 6.641 1 91.44 246 LEU B O 1
ATOM 5504 N N . ALA B 1 247 ? 1.317 21.188 6.426 1 90.06 247 ALA B N 1
ATOM 5505 C CA . ALA B 1 247 ? 1.006 21.109 5 1 90.06 247 ALA B CA 1
ATOM 5506 C C . ALA B 1 247 ? 2.182 20.547 4.211 1 90.06 247 ALA B C 1
ATOM 5508 O O . ALA B 1 247 ? 1.993 19.703 3.324 1 90.06 247 ALA B O 1
ATOM 5509 N N . LEU B 1 248 ? 3.357 20.984 4.559 1 94.31 248 LEU B N 1
ATOM 5510 C CA . LEU B 1 248 ? 4.562 20.5 3.898 1 94.31 248 LEU B CA 1
ATOM 5511 C C . LEU B 1 248 ? 4.77 19.016 4.184 1 94.31 248 LEU B C 1
ATOM 5513 O O . LEU B 1 248 ? 5.188 18.266 3.303 1 94.31 248 LEU B O 1
ATOM 5517 N N . TRP B 1 249 ? 4.512 18.672 5.43 1 95.31 249 TRP B N 1
ATOM 5518 C CA . TRP B 1 249 ? 4.617 17.266 5.812 1 95.31 249 TRP B CA 1
ATOM 5519 C C . TRP B 1 249 ? 3.645 16.422 5.012 1 95.31 249 TRP B C 1
ATOM 5521 O O . TRP B 1 249 ? 4.012 15.352 4.512 1 95.31 249 TRP B O 1
ATOM 5531 N N . ILE B 1 250 ? 2.373 16.875 4.832 1 90.88 250 ILE B N 1
ATOM 5532 C CA . ILE B 1 250 ? 1.348 16.156 4.078 1 90.88 250 ILE B CA 1
ATOM 5533 C C . ILE B 1 250 ? 1.782 16.016 2.623 1 90.88 250 ILE B C 1
ATOM 5535 O O . ILE B 1 250 ? 1.695 14.938 2.045 1 90.88 250 ILE B O 1
ATOM 5539 N N . ALA B 1 251 ? 2.289 17.062 2.047 1 91.62 251 ALA B N 1
ATOM 5540 C CA . ALA B 1 251 ? 2.76 17.047 0.665 1 91.62 251 ALA B CA 1
ATOM 5541 C C . ALA B 1 251 ? 3.898 16.047 0.483 1 91.62 251 ALA B C 1
ATOM 5543 O O . ALA B 1 251 ? 3.9 15.266 -0.47 1 91.62 251 ALA B O 1
ATOM 5544 N N . ASN B 1 252 ? 4.82 16.047 1.416 1 94.38 252 ASN B N 1
ATOM 5545 C CA . ASN B 1 252 ? 6.012 15.211 1.334 1 94.38 252 ASN B CA 1
ATOM 5546 C C . ASN B 1 252 ? 5.68 13.742 1.571 1 94.38 252 ASN B C 1
ATOM 5548 O O . ASN B 1 252 ? 6.203 12.859 0.882 1 94.38 252 ASN B O 1
ATOM 5552 N N . THR B 1 253 ? 4.773 13.438 2.504 1 91.5 253 THR B N 1
ATOM 5553 C CA . THR B 1 253 ? 4.609 12.078 3.012 1 91.5 253 THR B CA 1
ATOM 5554 C C . THR B 1 253 ? 3.418 11.391 2.35 1 91.5 253 THR B C 1
ATOM 5556 O O . THR B 1 253 ? 3.42 10.172 2.162 1 91.5 253 THR B O 1
ATOM 5559 N N . VAL B 1 254 ? 2.408 12.188 1.95 1 87.31 254 VAL B N 1
ATOM 5560 C CA . VAL B 1 254 ? 1.158 11.555 1.542 1 87.31 254 VAL B CA 1
ATOM 5561 C C . VAL B 1 254 ? 0.921 11.789 0.052 1 87.31 254 VAL B C 1
ATOM 5563 O O . VAL B 1 254 ? 0.744 10.836 -0.714 1 87.31 254 VAL B O 1
ATOM 5566 N N . ILE B 1 255 ? 1.103 12.984 -0.423 1 85.19 255 ILE B N 1
ATOM 5567 C CA . ILE B 1 255 ? 0.667 13.367 -1.761 1 85.19 255 ILE B CA 1
ATOM 5568 C C . ILE B 1 255 ? 1.741 13 -2.781 1 85.19 255 ILE B C 1
ATOM 5570 O O . ILE B 1 255 ? 1.465 12.297 -3.754 1 85.19 255 ILE B O 1
ATOM 5574 N N . THR B 1 256 ? 2.928 13.352 -2.562 1 88.56 256 THR B N 1
ATOM 5575 C CA . THR B 1 256 ? 3.984 13.297 -3.566 1 88.56 256 THR B CA 1
ATOM 5576 C C . THR B 1 256 ? 4.293 11.852 -3.949 1 88.56 256 THR B C 1
ATOM 5578 O O . THR B 1 256 ? 4.441 11.539 -5.133 1 88.56 256 THR B O 1
ATOM 5581 N N . PRO B 1 257 ? 4.395 10.961 -2.965 1 87.31 257 PRO B N 1
ATOM 5582 C CA . PRO B 1 257 ? 4.691 9.586 -3.387 1 87.31 257 PRO B CA 1
ATOM 5583 C C . PRO B 1 257 ? 3.652 9.023 -4.355 1 87.31 257 PRO B 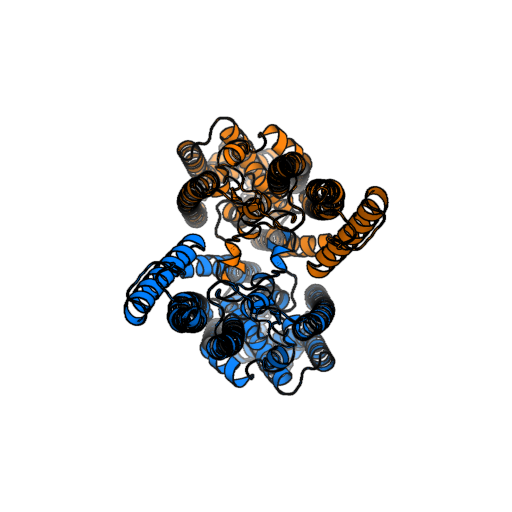C 1
ATOM 5585 O O . PRO B 1 257 ? 4.008 8.352 -5.324 1 87.31 257 PRO B O 1
ATOM 5588 N N . ARG B 1 258 ? 2.453 9.297 -4.18 1 82.75 258 ARG B N 1
ATOM 5589 C CA . ARG B 1 258 ? 1.386 8.789 -5.031 1 82.75 258 ARG B CA 1
ATOM 5590 C C . ARG B 1 258 ? 1.392 9.477 -6.391 1 82.75 258 ARG B C 1
ATOM 5592 O O . ARG B 1 258 ? 1.214 8.836 -7.426 1 82.75 258 ARG B O 1
ATOM 5599 N N . VAL B 1 259 ? 1.619 10.781 -6.355 1 83.12 259 VAL B N 1
ATOM 5600 C CA . VAL B 1 259 ? 1.646 11.555 -7.59 1 83.12 259 VAL B CA 1
ATOM 5601 C C . VAL B 1 259 ? 2.84 11.133 -8.445 1 83.12 259 VAL B C 1
ATOM 5603 O O . VAL B 1 259 ? 2.715 10.953 -9.656 1 83.12 259 VAL B O 1
ATOM 5606 N N . MET B 1 260 ? 3.961 10.93 -7.805 1 87 260 MET B N 1
ATOM 5607 C CA . MET B 1 260 ? 5.172 10.578 -8.539 1 87 260 MET B CA 1
ATOM 5608 C C . MET B 1 260 ? 5.098 9.148 -9.055 1 87 260 MET B C 1
ATOM 5610 O O . MET B 1 260 ? 5.656 8.836 -10.109 1 87 260 MET B O 1
ATOM 5614 N N . ALA B 1 261 ? 4.43 8.266 -8.289 1 82.94 261 ALA B N 1
ATOM 5615 C CA . ALA B 1 261 ? 4.215 6.91 -8.789 1 82.94 261 ALA B CA 1
ATOM 5616 C C . ALA B 1 261 ? 3.398 6.922 -10.078 1 82.94 261 ALA B C 1
ATOM 5618 O O . ALA B 1 261 ? 3.74 6.234 -11.047 1 82.94 261 ALA B O 1
ATOM 5619 N N . GLU B 1 262 ? 2.377 7.754 -10.117 1 77.88 262 GLU B N 1
ATOM 5620 C CA . GLU B 1 262 ? 1.533 7.855 -11.305 1 77.88 262 GLU B CA 1
ATOM 5621 C C . GLU B 1 262 ? 2.279 8.523 -12.461 1 77.88 262 GLU B C 1
ATOM 5623 O O . GLU B 1 262 ? 2.119 8.133 -13.617 1 77.88 262 GLU B O 1
ATOM 5628 N N . LEU B 1 263 ? 2.99 9.523 -12.125 1 84 263 LEU B N 1
ATOM 5629 C CA . LEU B 1 263 ? 3.752 10.227 -13.156 1 84 263 LEU B CA 1
ATOM 5630 C C . LEU B 1 263 ? 4.793 9.305 -13.781 1 84 263 LEU B C 1
ATOM 5632 O O . LEU B 1 263 ? 4.996 9.328 -15 1 84 263 LEU B O 1
ATOM 5636 N N . SER B 1 264 ? 5.48 8.539 -12.969 1 86.94 264 SER B N 1
ATOM 5637 C CA . SER B 1 264 ? 6.504 7.633 -13.477 1 86.94 264 SER B CA 1
ATOM 5638 C C . SER B 1 264 ? 5.895 6.574 -14.398 1 86.94 264 SER B C 1
ATOM 5640 O O . SER B 1 264 ? 6.484 6.219 -15.414 1 86.94 264 SER B O 1
ATOM 5642 N N . ARG B 1 265 ? 4.746 6.094 -14.023 1 80.38 265 ARG B N 1
ATOM 5643 C CA . ARG B 1 265 ? 4.055 5.113 -14.859 1 80.38 265 ARG B CA 1
ATOM 5644 C C . ARG B 1 265 ? 3.605 5.73 -16.172 1 80.38 265 ARG B C 1
ATOM 5646 O O . ARG B 1 265 ? 3.57 5.051 -17.203 1 80.38 265 ARG B O 1
ATOM 5653 N N . GLY B 1 266 ? 3.234 7 -16.109 1 82.25 266 GLY B N 1
ATOM 5654 C CA . GLY B 1 266 ? 2.854 7.707 -17.328 1 82.25 266 GLY B CA 1
ATOM 5655 C C . GLY B 1 266 ? 4.016 7.934 -18.281 1 82.25 266 GLY B C 1
ATOM 5656 O O . GLY B 1 266 ? 3.865 7.809 -19.5 1 82.25 266 GLY B O 1
ATOM 5657 N N . LEU B 1 267 ? 5.145 8.219 -17.781 1 88.62 267 LEU B N 1
ATOM 5658 C CA . LEU B 1 267 ? 6.332 8.5 -18.594 1 88.62 267 LEU B CA 1
ATOM 5659 C C . LEU B 1 267 ? 6.93 7.211 -19.141 1 88.62 267 LEU B C 1
ATOM 5661 O O . LEU B 1 267 ? 7.402 7.176 -20.281 1 88.62 267 LEU B O 1
ATOM 5665 N N . TYR B 1 268 ? 6.895 6.148 -18.312 1 88.12 268 TYR B N 1
ATOM 5666 C CA . TYR B 1 268 ? 7.406 4.84 -18.688 1 88.12 268 TYR B CA 1
ATOM 5667 C C . TYR B 1 268 ? 6.383 3.746 -18.406 1 88.12 268 TYR B C 1
ATOM 5669 O O . TYR B 1 268 ? 6.477 3.059 -17.375 1 88.12 268 TYR B O 1
ATOM 5677 N N . PRO B 1 269 ? 5.516 3.469 -19.344 1 82.56 269 PRO B N 1
ATOM 5678 C CA . PRO B 1 269 ? 4.438 2.506 -19.109 1 82.56 269 PRO B CA 1
ATOM 5679 C C . PRO B 1 269 ? 4.934 1.062 -19.078 1 82.56 269 PRO B C 1
ATOM 5681 O O . PRO B 1 269 ? 5.84 0.699 -19.828 1 82.56 269 PRO B O 1
ATOM 5684 N N . SER B 1 270 ? 4.422 0.316 -18.094 1 76.38 270 SER B N 1
ATOM 5685 C CA . SER B 1 270 ? 4.695 -1.115 -18.016 1 76.38 270 SER B CA 1
ATOM 5686 C C . SER B 1 270 ? 3.568 -1.932 -18.641 1 76.38 270 SER B C 1
ATOM 5688 O O . SER B 1 270 ? 2.393 -1.587 -18.5 1 76.38 270 SER B O 1
ATOM 5690 N N . PRO B 1 271 ? 3.965 -2.992 -19.375 1 74.06 271 PRO B N 1
ATOM 5691 C CA . PRO B 1 271 ? 2.926 -3.84 -19.969 1 74.06 271 PRO B CA 1
ATOM 5692 C C . PRO B 1 271 ? 2.131 -4.613 -18.906 1 74.06 271 PRO B C 1
ATOM 5694 O O . PRO B 1 271 ? 2.629 -4.852 -17.812 1 74.06 271 PRO B O 1
ATOM 5697 N N . THR B 1 272 ? 0.939 -4.922 -19.281 1 67.81 272 THR B N 1
ATOM 5698 C CA . THR B 1 272 ? 0.178 -5.84 -18.438 1 67.81 272 THR B CA 1
ATOM 5699 C C . THR B 1 272 ? 0.76 -7.25 -18.516 1 67.81 272 THR B C 1
ATOM 5701 O O . THR B 1 272 ? 1.539 -7.559 -19.422 1 67.81 272 THR B O 1
ATOM 5704 N N . ARG B 1 273 ? 0.474 -8.055 -17.562 1 68 273 ARG B N 1
ATOM 5705 C CA . ARG B 1 273 ? 0.983 -9.422 -17.562 1 68 273 ARG B CA 1
ATOM 5706 C C . ARG B 1 273 ? 0.572 -10.164 -18.844 1 68 273 ARG B C 1
ATOM 5708 O O . ARG B 1 273 ? 1.357 -10.93 -19.391 1 68 273 ARG B O 1
ATOM 5715 N N . LEU B 1 274 ? -0.581 -9.953 -19.281 1 63.19 274 LEU B N 1
ATOM 5716 C CA . LEU B 1 274 ? -1.074 -10.617 -20.469 1 63.19 274 LEU B CA 1
ATOM 5717 C C . LEU B 1 274 ? -0.302 -10.156 -21.703 1 63.19 274 LEU B C 1
ATOM 5719 O O . LEU B 1 274 ? 0.105 -10.984 -22.531 1 63.19 274 LEU B O 1
ATOM 5723 N N . GLU B 1 275 ? -0.199 -8.852 -21.766 1 70.38 275 GLU B N 1
ATOM 5724 C CA . GLU B 1 275 ? 0.568 -8.312 -22.891 1 70.38 275 GLU B CA 1
ATOM 5725 C C . GLU B 1 275 ? 2.008 -8.812 -22.859 1 70.38 275 GLU B C 1
ATOM 5727 O O . GLU B 1 275 ? 2.58 -9.125 -23.906 1 70.38 275 GLU B O 1
ATOM 5732 N N . PHE B 1 276 ? 2.529 -8.844 -21.672 1 76.88 276 PHE B N 1
ATOM 5733 C CA . PHE B 1 276 ? 3.904 -9.305 -21.5 1 76.88 276 PHE B CA 1
ATOM 5734 C C . PHE B 1 276 ? 4.039 -10.766 -21.922 1 76.88 276 PHE B C 1
ATOM 5736 O O . PHE B 1 276 ? 4.934 -11.117 -22.688 1 76.88 276 PHE B O 1
ATOM 5743 N N . ASN B 1 277 ? 3.127 -11.578 -21.438 1 73 277 ASN B N 1
ATOM 5744 C CA . ASN B 1 277 ? 3.174 -13.008 -21.734 1 73 277 ASN B CA 1
ATOM 5745 C C . ASN B 1 277 ? 2.936 -13.281 -23.203 1 73 277 ASN B C 1
ATOM 5747 O O . ASN B 1 277 ? 3.561 -14.172 -23.781 1 73 277 ASN B O 1
ATOM 5751 N N . GLN B 1 278 ? 2.061 -12.602 -23.766 1 74.81 278 GLN B N 1
ATOM 5752 C CA . GLN B 1 278 ? 1.784 -12.789 -25.188 1 74.81 278 GLN B CA 1
ATOM 5753 C C . GLN B 1 278 ? 2.994 -12.414 -26.031 1 74.81 278 GLN B C 1
ATOM 5755 O O . GLN B 1 278 ? 3.369 -13.148 -26.953 1 74.81 278 GLN B O 1
ATOM 5760 N N . ALA B 1 279 ? 3.52 -11.289 -25.734 1 84.31 279 ALA B N 1
ATOM 5761 C CA . ALA B 1 279 ? 4.703 -10.859 -26.469 1 84.31 279 ALA B CA 1
ATOM 5762 C C . ALA B 1 279 ? 5.852 -11.844 -26.281 1 84.31 279 ALA B C 1
ATOM 5764 O O . ALA B 1 279 ? 6.59 -12.125 -27.234 1 84.31 279 ALA B O 1
ATOM 5765 N N . LEU B 1 280 ? 6.027 -12.281 -25.078 1 84.56 280 LEU B N 1
ATOM 5766 C CA . LEU B 1 280 ? 7.07 -13.258 -24.781 1 84.56 280 LEU B CA 1
ATOM 5767 C C . LEU B 1 280 ? 6.84 -14.555 -25.547 1 84.56 280 LEU B C 1
ATOM 5769 O O . LEU B 1 280 ? 7.758 -15.078 -26.188 1 84.56 280 LEU B O 1
ATOM 5773 N N . GLN B 1 281 ? 5.645 -15.078 -25.531 1 81.69 281 GLN B N 1
ATOM 5774 C CA . GLN B 1 281 ? 5.324 -16.328 -26.203 1 81.69 281 GLN B CA 1
ATOM 5775 C C . GLN B 1 281 ? 5.488 -16.203 -27.703 1 81.69 281 GLN B C 1
ATOM 5777 O O . GLN B 1 281 ? 5.977 -17.125 -28.359 1 81.69 281 GLN B O 1
ATOM 5782 N N . ASP B 1 282 ? 5.035 -15.109 -28.203 1 87.38 282 ASP B N 1
ATOM 5783 C CA . ASP B 1 282 ? 5.176 -14.883 -29.641 1 87.38 282 ASP B CA 1
ATOM 5784 C C . ASP B 1 282 ? 6.645 -14.891 -30.062 1 87.38 282 ASP B C 1
ATOM 5786 O O . ASP B 1 282 ? 7.008 -15.492 -31.062 1 87.38 282 ASP B O 1
ATOM 5790 N N . ASP B 1 283 ? 7.414 -14.242 -29.312 1 91.5 283 ASP B N 1
ATOM 5791 C CA . ASP B 1 283 ? 8.836 -14.18 -29.625 1 91.5 283 ASP B CA 1
ATOM 5792 C C . ASP B 1 283 ? 9.5 -15.539 -29.422 1 91.5 283 ASP B C 1
ATOM 5794 O O . ASP B 1 283 ? 10.406 -15.906 -30.172 1 91.5 283 ASP B O 1
ATOM 5798 N N . LEU B 1 284 ? 9.102 -16.25 -28.422 1 88.5 284 LEU B N 1
ATOM 5799 C CA . LEU B 1 284 ? 9.617 -17.594 -28.188 1 88.5 284 LEU B CA 1
ATOM 5800 C C . LEU B 1 284 ? 9.258 -18.516 -29.344 1 88.5 284 LEU B C 1
ATOM 5802 O O . LEU B 1 284 ? 10.094 -19.281 -29.812 1 88.5 284 LEU B O 1
ATOM 5806 N N . LYS B 1 285 ? 8.023 -18.438 -29.75 1 86.25 285 LYS B N 1
ATOM 5807 C CA . LYS B 1 285 ? 7.57 -19.281 -30.859 1 86.25 285 LYS B CA 1
ATOM 5808 C C . LYS B 1 285 ? 8.312 -18.922 -32.156 1 86.25 285 LYS B C 1
ATOM 5810 O O . LYS B 1 285 ? 8.758 -19.812 -32.875 1 86.25 285 LYS B O 1
ATOM 5815 N N . ALA B 1 286 ? 8.383 -17.672 -32.406 1 91.06 286 ALA B N 1
ATOM 5816 C CA . ALA B 1 286 ? 9.078 -17.234 -33.625 1 91.06 286 ALA B CA 1
ATOM 5817 C C . ALA B 1 286 ? 10.531 -17.719 -33.594 1 91.06 286 ALA B C 1
ATOM 5819 O O . ALA B 1 286 ? 11.055 -18.141 -34.656 1 91.06 286 ALA B O 1
ATOM 5820 N N . THR B 1 287 ? 11.195 -17.609 -32.469 1 91.19 287 THR B N 1
ATOM 5821 C CA . THR B 1 287 ? 12.586 -18.031 -32.344 1 91.19 287 THR B CA 1
ATOM 5822 C C . THR B 1 287 ? 12.695 -19.547 -32.469 1 91.19 287 THR B C 1
ATOM 5824 O O . THR B 1 287 ? 13.602 -20.062 -33.156 1 91.19 287 THR B O 1
ATOM 5827 N N . SER B 1 288 ? 11.781 -20.25 -31.844 1 87.25 288 SER B N 1
ATOM 5828 C CA . SER B 1 288 ? 11.773 -21.703 -31.938 1 87.25 288 SER B CA 1
ATOM 5829 C C . SER B 1 288 ? 11.547 -22.172 -33.375 1 87.25 288 SER B C 1
ATOM 5831 O O . SER B 1 288 ? 12.203 -23.094 -33.844 1 87.25 288 SER B O 1
ATOM 5833 N N . ASP B 1 289 ? 10.648 -21.5 -34.031 1 88.56 289 ASP B N 1
ATOM 5834 C CA . ASP B 1 289 ? 10.367 -21.844 -35.438 1 88.56 289 ASP B CA 1
ATOM 5835 C C . ASP B 1 289 ? 11.602 -21.656 -36.312 1 88.56 289 ASP B C 1
ATOM 5837 O O . ASP B 1 289 ? 11.906 -22.484 -37.156 1 88.56 289 ASP B O 1
ATOM 5841 N N . ARG B 1 290 ? 12.219 -20.609 -36.094 1 90.81 290 ARG B N 1
ATOM 5842 C CA . ARG B 1 290 ? 13.406 -20.312 -36.875 1 90.81 290 ARG B CA 1
ATOM 5843 C C . ARG B 1 290 ? 14.508 -21.344 -36.594 1 90.81 290 ARG B C 1
ATOM 5845 O O . ARG B 1 290 ? 15.117 -21.859 -37.531 1 90.81 290 ARG B O 1
ATOM 5852 N N . VAL B 1 291 ? 14.75 -21.672 -35.344 1 90.38 291 VAL B N 1
ATOM 5853 C CA . VAL B 1 291 ? 15.828 -22.578 -34.938 1 90.38 291 VAL B CA 1
ATOM 5854 C C . VAL B 1 291 ? 15.492 -24 -35.406 1 90.38 291 VAL B C 1
ATOM 5856 O O . VAL B 1 291 ? 16.375 -24.719 -35.906 1 90.38 291 VAL B O 1
ATOM 5859 N N . TRP B 1 292 ? 14.281 -24.406 -35.281 1 87.56 292 TRP B N 1
ATOM 5860 C CA . TRP B 1 292 ? 13.852 -25.734 -35.719 1 87.56 292 TRP B CA 1
ATOM 5861 C C . TRP B 1 292 ? 13.938 -25.875 -37.25 1 87.56 292 TRP B C 1
ATOM 5863 O O . TRP B 1 292 ? 14.344 -26.922 -37.75 1 87.56 292 TRP B O 1
ATOM 5873 N N . MET B 1 293 ? 13.586 -24.797 -37.938 1 88.75 293 MET B N 1
ATOM 5874 C CA . MET B 1 293 ? 13.688 -24.812 -39.406 1 88.75 293 MET B CA 1
ATOM 5875 C C . MET B 1 293 ? 15.141 -24.938 -39.844 1 88.75 293 MET B C 1
ATOM 5877 O O . MET B 1 293 ? 15.445 -25.672 -40.781 1 88.75 293 MET B O 1
ATOM 5881 N N . GLN B 1 294 ? 15.906 -24.266 -39.219 1 89.75 294 GLN B N 1
ATOM 5882 C CA . GLN B 1 294 ? 17.328 -24.281 -39.594 1 89.75 294 GLN B CA 1
ATOM 5883 C C . GLN B 1 294 ? 17.969 -25.609 -39.25 1 89.75 294 GLN B C 1
ATOM 5885 O O . GLN B 1 294 ? 18.781 -26.125 -40 1 89.75 294 GLN B O 1
ATOM 5890 N N . ALA B 1 295 ? 17.594 -26.188 -38.062 1 87.62 295 ALA B N 1
ATOM 5891 C CA . ALA B 1 295 ? 18.266 -27.391 -37.594 1 87.62 295 ALA B CA 1
ATOM 5892 C C . ALA B 1 295 ? 17.609 -28.641 -38.156 1 87.62 295 ALA B C 1
ATOM 5894 O O . ALA B 1 295 ? 18.297 -29.625 -38.438 1 87.62 295 ALA B O 1
ATOM 5895 N N . PHE B 1 296 ? 16.266 -28.672 -38.312 1 86.94 296 PHE B N 1
ATOM 5896 C CA . PHE B 1 296 ? 15.586 -29.922 -38.625 1 86.94 296 PHE B CA 1
ATOM 5897 C C . PHE B 1 296 ? 14.727 -29.75 -39.875 1 86.94 296 PHE B C 1
ATOM 5899 O O . PHE B 1 296 ? 14.125 -30.719 -40.344 1 86.94 296 PHE B O 1
ATOM 5906 N N . GLY B 1 297 ? 14.547 -28.594 -40.406 1 84.5 297 GLY B N 1
ATOM 5907 C CA . GLY B 1 297 ? 13.797 -28.359 -41.656 1 84.5 297 GLY B CA 1
ATOM 5908 C C . GLY B 1 297 ? 12.297 -28.328 -41.438 1 84.5 297 GLY B C 1
ATOM 5909 O O . GLY B 1 297 ? 11.531 -28.547 -42.375 1 84.5 297 GLY B O 1
ATOM 5910 N N . THR B 1 298 ? 11.891 -28.203 -40.125 1 83.5 298 THR B N 1
ATOM 5911 C CA . THR B 1 298 ? 10.469 -28.141 -39.812 1 83.5 298 THR B CA 1
ATOM 5912 C C . THR B 1 298 ? 10.195 -27.125 -38.688 1 83.5 298 THR B C 1
ATOM 5914 O O . THR B 1 298 ? 11.102 -26.781 -37.938 1 83.5 298 THR B O 1
ATOM 5917 N N . THR B 1 299 ? 8.969 -26.672 -38.719 1 80.88 299 THR B N 1
ATOM 5918 C CA . THR B 1 299 ? 8.578 -25.734 -37.656 1 80.88 299 THR B CA 1
ATOM 5919 C C . THR B 1 299 ? 7.68 -26.422 -36.656 1 80.88 299 THR B C 1
ATOM 5921 O O . THR B 1 299 ? 7.344 -25.844 -35.625 1 80.88 299 THR B O 1
ATOM 5924 N N . GLU B 1 300 ? 7.246 -27.672 -36.969 1 75 300 GLU B N 1
ATOM 5925 C CA . GLU B 1 300 ? 6.379 -28.375 -36.031 1 75 300 GLU B CA 1
ATOM 5926 C C . GLU B 1 300 ? 7.191 -29.078 -34.938 1 75 300 GLU B C 1
ATOM 5928 O O . GLU B 1 300 ? 7.949 -30 -35.219 1 75 300 GLU B O 1
ATOM 5933 N N . ARG B 1 301 ? 6.969 -28.594 -33.75 1 72.62 301 ARG B N 1
ATOM 5934 C CA . ARG B 1 301 ? 7.715 -29.109 -32.594 1 72.62 301 ARG B CA 1
ATOM 5935 C C . ARG B 1 301 ? 7.289 -30.547 -32.281 1 72.62 301 ARG B C 1
ATOM 5937 O O . ARG B 1 301 ? 6.102 -30.859 -32.312 1 72.62 301 ARG B O 1
ATOM 5944 N N . TRP B 1 302 ? 8.18 -31.297 -32.094 1 64.19 302 TRP B N 1
ATOM 5945 C CA . TRP B 1 302 ? 8.016 -32.688 -31.672 1 64.19 302 TRP B CA 1
ATOM 5946 C C . TRP B 1 302 ? 7.246 -33.5 -32.719 1 64.19 302 TRP B C 1
ATOM 5948 O O . TRP B 1 302 ? 6.477 -34.375 -32.375 1 64.19 302 TRP B O 1
ATOM 5958 N N . SER B 1 303 ? 7.387 -32.906 -33.938 1 64.25 303 SER B N 1
ATOM 5959 C CA . SER B 1 303 ? 6.762 -33.625 -35.062 1 64.25 303 SER B CA 1
ATOM 5960 C C . SER B 1 303 ? 7.477 -34.938 -35.344 1 64.25 303 SER B C 1
ATOM 5962 O O . SER B 1 303 ? 8.617 -35.125 -34.938 1 64.25 303 SER B O 1
ATOM 5964 N N . ARG B 1 304 ? 6.785 -35.875 -35.969 1 70.25 304 ARG B N 1
ATOM 5965 C CA . ARG B 1 304 ? 7.305 -37.156 -36.344 1 70.25 304 ARG B CA 1
ATOM 5966 C C . ARG B 1 304 ? 8.461 -37.031 -37.344 1 70.25 304 ARG B C 1
ATOM 5968 O O . ARG B 1 304 ? 9.219 -37.969 -37.562 1 70.25 304 ARG B O 1
ATOM 5975 N N . ASP B 1 305 ? 8.625 -35.812 -37.781 1 71.5 305 ASP B N 1
ATOM 5976 C CA . ASP B 1 305 ? 9.664 -35.594 -38.781 1 71.5 305 ASP B CA 1
ATOM 5977 C C . ASP B 1 305 ? 11.047 -35.531 -38.156 1 71.5 305 ASP B C 1
ATOM 5979 O O . ASP B 1 305 ? 12.062 -35.688 -38.844 1 71.5 305 ASP B O 1
ATOM 5983 N N . VAL B 1 306 ? 11.141 -35.375 -36.844 1 76.38 306 VAL B N 1
ATOM 5984 C CA . VAL B 1 306 ? 12.414 -35.312 -36.125 1 76.38 306 VAL B CA 1
ATOM 5985 C C . VAL B 1 306 ? 12.688 -36.656 -35.469 1 76.38 306 VAL B C 1
ATOM 5987 O O . VAL B 1 306 ? 11.883 -37.156 -34.656 1 76.38 306 VAL B O 1
ATOM 5990 N N . PRO B 1 307 ? 13.711 -37.25 -35.969 1 75.44 307 PRO B N 1
ATOM 5991 C CA . PRO B 1 307 ? 14.023 -38.562 -35.344 1 75.44 307 PRO B CA 1
ATOM 5992 C C . PRO B 1 307 ? 14.18 -38.5 -33.844 1 75.44 307 PRO B C 1
ATOM 5994 O O . PRO B 1 307 ? 14.625 -37.469 -33.312 1 75.44 307 PRO B O 1
ATOM 5997 N N . LEU B 1 308 ? 13.797 -39.438 -33.188 1 72.75 308 LEU B N 1
ATOM 5998 C CA . LEU B 1 308 ? 13.758 -39.531 -31.719 1 72.75 308 LEU B CA 1
ATOM 5999 C C . LEU B 1 308 ? 15.148 -39.281 -31.125 1 72.75 308 LEU B C 1
ATOM 6001 O O . LEU B 1 308 ? 15.273 -38.75 -30.031 1 72.75 308 LEU B O 1
ATOM 6005 N N . ASN B 1 309 ? 16.141 -39.719 -31.906 1 75.94 309 ASN B N 1
ATOM 6006 C CA . ASN B 1 309 ? 17.5 -39.562 -31.375 1 75.94 309 ASN B CA 1
ATOM 6007 C C . ASN B 1 309 ? 17.953 -38.125 -31.391 1 75.94 309 ASN B C 1
ATOM 6009 O O . ASN B 1 309 ? 18.953 -37.781 -30.75 1 75.94 309 ASN B O 1
ATOM 6013 N N . LYS B 1 310 ? 17.156 -37.219 -31.969 1 80.25 310 LYS B N 1
ATOM 6014 C CA . LYS B 1 310 ? 17.547 -35.844 -32.062 1 80.25 310 LYS B CA 1
ATOM 6015 C C . LYS B 1 310 ? 16.688 -34.969 -31.125 1 80.25 310 LYS B C 1
ATOM 6017 O O . LYS B 1 310 ? 16.797 -33.75 -31.125 1 80.25 310 LYS B O 1
ATOM 6022 N N . TRP B 1 311 ? 15.93 -35.656 -30.375 1 77.5 311 TRP B N 1
ATOM 6023 C CA . TRP B 1 311 ? 15.047 -34.906 -29.484 1 77.5 311 TRP B CA 1
ATOM 6024 C C . TRP B 1 311 ? 15.836 -34.188 -28.391 1 77.5 311 TRP B C 1
ATOM 6026 O O . TRP B 1 311 ? 15.477 -33.094 -27.969 1 77.5 311 TRP B O 1
ATOM 6036 N N . GLY B 1 312 ? 16.844 -34.875 -27.953 1 78.75 312 GLY B N 1
ATOM 6037 C CA . GLY B 1 312 ? 17.703 -34.188 -26.984 1 78.75 312 GLY B CA 1
ATOM 6038 C C . GLY B 1 312 ? 18.328 -32.938 -27.516 1 78.75 312 GLY B C 1
ATOM 6039 O O . GLY B 1 312 ? 18.391 -31.922 -26.812 1 78.75 312 GLY B O 1
ATOM 6040 N N . LEU B 1 313 ? 18.75 -33.031 -28.75 1 83.31 313 LEU B N 1
ATOM 6041 C CA . LEU B 1 313 ? 19.344 -31.875 -29.375 1 83.31 313 LEU B CA 1
ATOM 6042 C C . LEU B 1 313 ? 18.297 -30.797 -29.625 1 83.31 313 LEU B C 1
ATOM 6044 O O . LEU B 1 313 ? 18.594 -29.609 -29.5 1 83.31 313 LEU B O 1
ATOM 6048 N N . ALA B 1 314 ? 17.156 -31.219 -30 1 83.44 314 ALA B N 1
ATOM 6049 C CA . ALA B 1 314 ? 16.062 -30.281 -30.219 1 83.44 314 ALA B CA 1
ATOM 6050 C C . ALA B 1 314 ? 15.727 -29.516 -28.938 1 83.44 314 ALA B C 1
ATOM 6052 O O . ALA B 1 314 ? 15.508 -28.312 -28.969 1 83.44 314 ALA B O 1
ATOM 6053 N N . LEU B 1 315 ? 15.719 -30.234 -27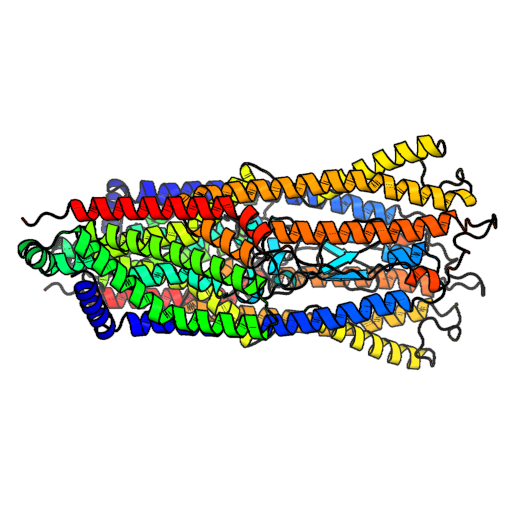.906 1 82.06 315 LEU B N 1
ATOM 6054 C CA . LEU B 1 315 ? 15.438 -29.609 -26.609 1 82.06 315 LEU B CA 1
ATOM 6055 C C . LEU B 1 315 ? 16.547 -28.641 -26.219 1 82.06 315 LEU B C 1
ATOM 6057 O O . LEU B 1 315 ? 16.281 -27.562 -25.688 1 82.06 315 LEU B O 1
ATOM 6061 N N . LYS B 1 316 ? 17.719 -29.047 -26.438 1 85.81 316 LYS B N 1
ATOM 6062 C CA . LYS B 1 316 ? 18.859 -28.188 -26.141 1 85.81 316 LYS B CA 1
ATOM 6063 C C . LYS B 1 316 ? 18.812 -26.891 -26.953 1 85.81 316 LYS B C 1
ATOM 6065 O O . LYS B 1 316 ? 19.016 -25.812 -26.406 1 85.81 316 LYS B O 1
ATOM 6070 N N . LEU B 1 317 ? 18.5 -27.062 -28.188 1 86.56 317 LEU B N 1
ATOM 6071 C CA . LEU B 1 317 ? 18.453 -25.891 -29.047 1 86.56 317 LEU B CA 1
ATOM 6072 C C . LEU B 1 317 ? 17.281 -24.984 -28.672 1 86.56 317 LEU B C 1
ATOM 6074 O O . LEU B 1 317 ? 17.422 -23.766 -28.719 1 86.56 317 LEU B O 1
ATOM 6078 N N . ASP B 1 318 ? 16.219 -25.562 -28.344 1 84.81 318 ASP B N 1
ATOM 6079 C CA . ASP B 1 318 ? 15.055 -24.797 -27.922 1 84.81 318 ASP B CA 1
ATOM 6080 C C . ASP B 1 318 ? 15.344 -24.016 -26.641 1 84.81 318 ASP B C 1
ATOM 6082 O O . ASP B 1 318 ? 15 -22.828 -26.547 1 84.81 318 ASP B O 1
ATOM 6086 N N . ASP B 1 319 ? 15.906 -24.609 -25.766 1 85.12 319 ASP B N 1
ATOM 6087 C CA . ASP B 1 319 ? 16.203 -23.984 -24.484 1 85.12 319 ASP B CA 1
ATOM 6088 C C . ASP B 1 319 ? 17.25 -22.875 -24.641 1 85.12 319 ASP B C 1
ATOM 6090 O O . ASP B 1 319 ? 17.062 -21.766 -24.141 1 85.12 319 ASP B O 1
ATOM 6094 N N . GLN B 1 320 ? 18.297 -23.172 -25.359 1 88 320 GLN B N 1
ATOM 6095 C CA . GLN B 1 320 ? 19.375 -22.203 -25.5 1 88 320 GLN B CA 1
ATOM 6096 C C . GLN B 1 320 ? 18.938 -21 -26.312 1 88 320 GLN B C 1
ATOM 6098 O O . GLN B 1 320 ? 19.359 -19.875 -26.047 1 88 320 GLN B O 1
ATOM 6103 N N . SER B 1 321 ? 18.094 -21.234 -27.266 1 89.69 321 SER B N 1
ATOM 6104 C CA . SER B 1 321 ? 17.625 -20.109 -28.078 1 89.69 321 SER B CA 1
ATOM 6105 C C . SER B 1 321 ? 16.625 -19.25 -27.312 1 89.69 321 SER B C 1
ATOM 6107 O O . SER B 1 321 ? 16.453 -18.062 -27.609 1 89.69 321 SER B O 1
ATOM 6109 N N . SER B 1 322 ? 15.938 -19.828 -26.328 1 89.19 322 SER B N 1
ATOM 6110 C CA . SER B 1 322 ? 14.945 -19.094 -25.547 1 89.19 322 SER B CA 1
ATOM 6111 C C . SER B 1 322 ? 15.602 -18.156 -24.547 1 89.19 322 SER B C 1
ATOM 6113 O O . SER B 1 322 ? 14.984 -17.203 -24.078 1 89.19 322 SER B O 1
ATOM 6115 N N . TYR B 1 323 ? 16.891 -18.438 -24.219 1 89.5 323 TYR B N 1
ATOM 6116 C CA . TYR B 1 323 ? 17.578 -17.625 -23.219 1 89.5 323 TYR B CA 1
ATOM 6117 C C . TYR B 1 323 ? 17.656 -16.156 -23.656 1 89.5 323 TYR B C 1
ATOM 6119 O O . TYR B 1 323 ? 17.344 -15.258 -22.875 1 89.5 323 TYR B O 1
ATOM 6127 N N . ALA B 1 324 ? 17.969 -15.969 -24.859 1 90.88 324 ALA B N 1
ATOM 6128 C CA . ALA B 1 324 ? 18.125 -14.609 -25.359 1 90.88 324 ALA B CA 1
ATOM 6129 C C . ALA B 1 324 ? 16.781 -13.891 -25.406 1 90.88 324 ALA B C 1
ATOM 6131 O O . ALA B 1 324 ? 16.703 -12.68 -25.188 1 90.88 324 ALA B O 1
ATOM 6132 N N . VAL B 1 325 ? 15.727 -14.617 -25.672 1 90.81 325 VAL B N 1
ATOM 6133 C CA . VAL B 1 325 ? 14.383 -14.047 -25.734 1 90.81 325 VAL B CA 1
ATOM 6134 C C . VAL B 1 325 ? 13.961 -13.609 -24.328 1 90.81 325 VAL B C 1
ATOM 6136 O O . VAL B 1 325 ? 13.445 -12.5 -24.141 1 90.81 325 VAL B O 1
ATOM 6139 N N . TYR B 1 326 ? 14.219 -14.438 -23.359 1 87.5 326 TYR B N 1
ATOM 6140 C CA . TYR B 1 326 ? 13.898 -14.094 -21.969 1 87.5 326 TYR B CA 1
ATOM 6141 C C . TYR B 1 326 ? 14.688 -12.875 -21.516 1 87.5 326 TYR B C 1
ATOM 6143 O O . TYR B 1 326 ? 14.133 -11.977 -20.875 1 87.5 326 TYR B O 1
ATOM 6151 N N . ASP B 1 327 ? 15.953 -12.844 -21.875 1 89.81 327 ASP B N 1
ATOM 6152 C CA . ASP B 1 327 ? 16.812 -11.734 -21.469 1 89.81 327 ASP B CA 1
ATOM 6153 C C . ASP B 1 327 ? 16.312 -10.414 -22.062 1 89.81 327 ASP B C 1
ATOM 6155 O O . ASP B 1 327 ? 16.328 -9.375 -21.391 1 89.81 327 ASP B O 1
ATOM 6159 N N . ARG B 1 328 ? 15.859 -10.484 -23.203 1 92.19 328 ARG B N 1
ATOM 6160 C CA . ARG B 1 328 ? 15.398 -9.273 -23.875 1 92.19 328 ARG B CA 1
ATOM 6161 C C . ARG B 1 328 ? 14.094 -8.773 -23.25 1 92.19 328 ARG B C 1
ATOM 6163 O O . ARG B 1 328 ? 13.961 -7.582 -22.953 1 92.19 328 ARG B O 1
ATOM 6170 N N . HIS B 1 329 ? 13.195 -9.648 -23.109 1 87.94 329 HIS B N 1
ATOM 6171 C CA . HIS B 1 329 ? 11.891 -9.234 -22.609 1 87.94 329 HIS B CA 1
ATOM 6172 C C . HIS B 1 329 ? 11.953 -8.867 -21.125 1 87.94 329 HIS B C 1
ATOM 6174 O O . HIS B 1 329 ? 11.461 -7.812 -20.734 1 87.94 329 HIS B O 1
ATOM 6180 N N . PHE B 1 330 ? 12.586 -9.641 -20.328 1 83.81 330 PHE B N 1
ATOM 6181 C CA . PHE B 1 330 ? 12.695 -9.328 -18.906 1 83.81 330 PHE B CA 1
ATOM 6182 C C . PHE B 1 330 ? 13.656 -8.164 -18.688 1 83.81 330 PHE B C 1
ATOM 6184 O O . PHE B 1 330 ? 13.453 -7.359 -17.781 1 83.81 330 PHE B O 1
ATOM 6191 N N . GLY B 1 331 ? 14.664 -8.125 -19.516 1 87.06 331 GLY B N 1
ATOM 6192 C CA . GLY B 1 331 ? 15.562 -6.988 -19.438 1 87.06 331 GLY B CA 1
ATOM 6193 C C . GLY B 1 331 ? 14.875 -5.66 -19.672 1 87.06 331 GLY B C 1
ATOM 6194 O O . GLY B 1 331 ? 15.086 -4.699 -18.938 1 87.06 331 GLY B O 1
ATOM 6195 N N . ARG B 1 332 ? 14.016 -5.66 -20.672 1 89.12 332 ARG B N 1
ATOM 6196 C CA . ARG B 1 332 ? 13.266 -4.441 -20.969 1 89.12 332 ARG B CA 1
ATOM 6197 C C . ARG B 1 332 ? 12.312 -4.094 -19.828 1 89.12 332 ARG B C 1
ATOM 6199 O O . ARG B 1 332 ? 12.117 -2.92 -19.516 1 89.12 332 ARG B O 1
ATOM 6206 N N . LEU B 1 333 ? 11.727 -5.098 -19.297 1 83.88 333 LEU B N 1
ATOM 6207 C CA . LEU B 1 333 ? 10.805 -4.891 -18.188 1 83.88 333 LEU B CA 1
ATOM 6208 C C . LEU B 1 333 ? 11.531 -4.293 -16.984 1 83.88 333 LEU B C 1
ATOM 6210 O O . LEU B 1 333 ? 11.062 -3.318 -16.391 1 83.88 333 LEU B O 1
ATOM 6214 N N . TRP B 1 334 ? 12.719 -4.773 -16.672 1 84.06 334 TRP B N 1
ATOM 6215 C CA . TRP B 1 334 ? 13.492 -4.297 -15.531 1 84.06 334 TRP B CA 1
ATOM 6216 C C . TRP B 1 334 ? 14.016 -2.887 -15.781 1 84.06 334 TRP B C 1
ATOM 6218 O O . TRP B 1 334 ? 14.062 -2.064 -14.859 1 84.06 334 TRP B O 1
ATOM 6228 N N . ASP B 1 335 ? 14.367 -2.66 -16.969 1 89.75 335 ASP B N 1
ATOM 6229 C CA . ASP B 1 335 ? 14.836 -1.321 -17.312 1 89.75 335 ASP B CA 1
ATOM 6230 C C . ASP B 1 335 ? 13.727 -0.287 -17.141 1 89.75 335 ASP B C 1
ATOM 6232 O O . ASP B 1 335 ? 13.984 0.829 -16.672 1 89.75 335 ASP B O 1
ATOM 6236 N N . THR B 1 336 ? 12.562 -0.674 -17.547 1 86.75 336 THR B N 1
ATOM 6237 C CA . THR B 1 336 ? 11.422 0.224 -17.391 1 86.75 336 THR B CA 1
ATOM 6238 C C . THR B 1 336 ? 11.172 0.536 -15.922 1 86.75 336 THR B C 1
ATOM 6240 O O . THR B 1 336 ? 10.945 1.692 -15.555 1 86.75 336 THR B O 1
ATOM 6243 N N . TRP B 1 337 ? 11.289 -0.455 -15.055 1 83.31 337 TRP B N 1
ATOM 6244 C CA . TRP B 1 337 ? 11.062 -0.254 -13.633 1 83.31 337 TRP B CA 1
ATOM 6245 C C . TRP B 1 337 ? 12.164 0.615 -13.023 1 83.31 337 TRP B C 1
ATOM 6247 O O . TRP B 1 337 ? 11.906 1.424 -12.133 1 83.31 337 TRP B O 1
ATOM 6257 N N . GLU B 1 338 ? 13.344 0.413 -13.5 1 86.69 338 GLU B N 1
ATOM 6258 C CA . GLU B 1 338 ? 14.453 1.222 -13.008 1 86.69 338 GLU B CA 1
ATOM 6259 C C . GLU B 1 338 ? 14.289 2.684 -13.414 1 86.69 338 GLU B C 1
ATOM 6261 O O . GLU B 1 338 ? 14.617 3.588 -12.641 1 86.69 338 GLU B O 1
ATOM 6266 N N . ARG B 1 339 ? 13.812 2.898 -14.578 1 90.44 339 ARG B N 1
ATOM 6267 C CA . ARG B 1 339 ? 13.57 4.266 -15.031 1 90.44 339 ARG B CA 1
ATOM 6268 C C . ARG B 1 339 ? 12.453 4.926 -14.227 1 90.44 339 ARG B C 1
ATOM 6270 O O . ARG B 1 339 ? 12.531 6.113 -13.914 1 90.44 339 ARG B O 1
ATOM 6277 N N . GLN B 1 340 ? 11.461 4.121 -13.992 1 87.62 340 GLN B N 1
ATOM 6278 C CA . GLN B 1 340 ? 10.383 4.637 -13.156 1 87.62 340 GLN B CA 1
ATOM 6279 C C . GLN B 1 340 ? 10.898 5.035 -11.773 1 87.62 340 GLN B C 1
ATOM 6281 O O . GLN B 1 340 ? 10.523 6.086 -11.242 1 87.62 340 GLN B O 1
ATOM 6286 N N . GLN B 1 341 ? 11.75 4.266 -11.195 1 88.31 341 GLN B N 1
ATOM 6287 C CA . GLN B 1 341 ? 12.328 4.559 -9.883 1 88.31 341 GLN B CA 1
ATOM 6288 C C . GLN B 1 341 ? 13.18 5.816 -9.93 1 88.31 341 GLN B C 1
ATOM 6290 O O . GLN B 1 341 ? 13.172 6.617 -8.992 1 88.31 341 GLN B O 1
ATOM 6295 N N . THR B 1 342 ? 13.875 5.965 -11 1 91.94 342 THR B N 1
ATOM 6296 C CA . THR B 1 342 ? 14.742 7.129 -11.148 1 91.94 342 THR B CA 1
ATOM 6297 C C . THR B 1 342 ? 13.914 8.414 -11.219 1 91.94 342 THR B C 1
ATOM 6299 O O . THR B 1 342 ? 14.305 9.438 -10.656 1 91.94 342 THR B O 1
ATOM 6302 N N . VAL B 1 343 ? 12.844 8.328 -11.852 1 92.12 343 VAL B N 1
ATOM 6303 C CA . VAL B 1 343 ? 11.953 9.477 -11.945 1 92.12 343 VAL B CA 1
ATOM 6304 C C . VAL B 1 343 ? 11.453 9.859 -10.555 1 92.12 343 VAL B C 1
ATOM 6306 O O . VAL B 1 343 ? 11.43 11.039 -10.195 1 92.12 343 VAL B O 1
ATOM 6309 N N . GLN B 1 344 ? 11.117 8.914 -9.797 1 90.12 344 GLN B N 1
ATOM 6310 C CA . GLN B 1 344 ? 10.633 9.188 -8.445 1 90.12 344 GLN B CA 1
ATOM 6311 C C . GLN B 1 344 ? 11.734 9.75 -7.562 1 90.12 344 GLN B C 1
ATOM 6313 O O . GLN B 1 344 ? 11.531 10.734 -6.852 1 90.12 344 GLN B O 1
ATOM 6318 N N . GLU B 1 345 ? 12.898 9.219 -7.684 1 92.56 345 GLU B N 1
ATOM 6319 C CA . GLU B 1 345 ? 14.023 9.641 -6.859 1 92.56 345 GLU B CA 1
ATOM 6320 C C . GLU B 1 345 ? 14.469 11.055 -7.223 1 92.56 345 GLU B C 1
ATOM 6322 O O . GLU B 1 345 ? 14.961 11.797 -6.367 1 92.56 345 GLU B O 1
ATOM 6327 N N . SER B 1 346 ? 14.297 11.375 -8.445 1 94.25 346 SER B N 1
ATOM 6328 C CA . SER B 1 346 ? 14.797 12.656 -8.93 1 94.25 346 SER B CA 1
ATOM 6329 C C . SER B 1 346 ? 14.055 13.82 -8.273 1 94.25 346 SER B C 1
ATOM 6331 O O . SER B 1 346 ? 14.586 14.93 -8.188 1 94.25 346 SER B O 1
ATOM 6333 N N . ALA B 1 347 ? 12.945 13.531 -7.762 1 94.94 347 ALA B N 1
ATOM 6334 C CA . ALA B 1 347 ? 12.188 14.578 -7.078 1 94.94 347 ALA B CA 1
ATOM 6335 C C . ALA B 1 347 ? 12.609 14.688 -5.613 1 94.94 347 ALA B C 1
ATOM 6337 O O . ALA B 1 347 ? 12.055 15.5 -4.863 1 94.94 347 ALA B O 1
ATOM 6338 N N . GLY B 1 348 ? 13.641 13.992 -5.234 1 96.12 348 GLY B N 1
ATOM 6339 C CA . GLY B 1 348 ? 14.055 13.898 -3.844 1 96.12 348 GLY B CA 1
ATOM 6340 C C . GLY B 1 348 ? 14.695 15.164 -3.32 1 96.12 348 GLY B C 1
ATOM 6341 O O . GLY B 1 348 ? 14.781 15.367 -2.109 1 96.12 348 GLY B O 1
ATOM 6342 N N . TRP B 1 349 ? 15.078 16.078 -4.215 1 95.88 349 TRP B N 1
ATOM 6343 C CA . TRP B 1 349 ? 15.68 17.312 -3.752 1 95.88 349 TRP B CA 1
ATOM 6344 C C . TRP B 1 349 ? 14.625 18.25 -3.158 1 95.88 349 TRP B C 1
ATOM 6346 O O . TRP B 1 349 ? 14.922 19.062 -2.279 1 95.88 349 TRP B O 1
ATOM 6356 N N . LEU B 1 350 ? 13.398 18.062 -3.578 1 94.94 350 LEU B N 1
ATOM 6357 C CA . LEU B 1 350 ? 12.305 18.891 -3.086 1 94.94 350 LEU B CA 1
ATOM 6358 C C . LEU B 1 350 ? 11.477 18.141 -2.051 1 94.94 350 LEU B C 1
ATOM 6360 O O . LEU B 1 350 ? 11.031 18.719 -1.061 1 94.94 350 LEU B O 1
ATOM 6364 N N . MET B 1 351 ? 11.336 16.875 -2.342 1 96.19 351 MET B N 1
ATOM 6365 C CA . MET B 1 351 ? 10.617 15.992 -1.426 1 96.19 351 MET B CA 1
ATOM 6366 C C . MET B 1 351 ? 11.523 14.867 -0.937 1 96.19 351 MET B C 1
ATOM 6368 O O . MET B 1 351 ? 11.484 13.758 -1.469 1 96.19 351 MET B O 1
ATOM 6372 N N . PRO B 1 352 ? 12.141 15.133 0.146 1 97.5 352 PRO B N 1
ATOM 6373 C CA . PRO B 1 352 ? 13.258 14.273 0.558 1 97.5 352 PRO B CA 1
ATOM 6374 C C . PRO B 1 352 ? 12.805 12.859 0.929 1 97.5 352 PRO B C 1
ATOM 6376 O O . PRO B 1 352 ? 13.625 11.945 0.992 1 97.5 352 PRO B O 1
ATOM 6379 N N . LEU B 1 353 ? 11.5 12.641 1.146 1 96.56 353 LEU B N 1
ATOM 6380 C CA . LEU B 1 353 ? 11.008 11.305 1.46 1 96.56 353 LEU B CA 1
ATOM 6381 C C . LEU B 1 353 ? 11.344 10.32 0.342 1 96.56 353 LEU B C 1
ATOM 6383 O O . LEU B 1 353 ? 11.711 9.172 0.606 1 96.56 353 LEU B O 1
ATOM 6387 N N . LEU B 1 354 ? 11.227 10.773 -0.869 1 94.94 354 LEU B N 1
ATOM 6388 C CA . LEU B 1 354 ? 11.438 9.906 -2.023 1 94.94 354 LEU B CA 1
ATOM 6389 C C . LEU B 1 354 ? 12.891 9.445 -2.092 1 94.94 354 LEU B C 1
ATOM 6391 O O . LEU B 1 354 ? 13.164 8.297 -2.447 1 94.94 354 LEU B O 1
ATOM 6395 N N . ALA B 1 355 ? 13.797 10.312 -1.695 1 96.88 355 ALA B N 1
ATOM 6396 C CA . ALA B 1 355 ? 15.219 9.984 -1.735 1 96.88 355 ALA B CA 1
ATOM 6397 C C . ALA B 1 355 ? 15.602 9.062 -0.584 1 96.88 355 ALA B C 1
ATOM 6399 O O . ALA B 1 355 ? 16.312 8.07 -0.784 1 96.88 355 ALA B O 1
ATOM 6400 N N . VAL B 1 356 ? 15.125 9.352 0.612 1 97.19 356 VAL B N 1
ATOM 6401 C CA . VAL B 1 356 ? 15.531 8.555 1.764 1 97.19 356 VAL B CA 1
ATOM 6402 C C . VAL B 1 356 ? 14.898 7.168 1.685 1 97.19 356 VAL B C 1
ATOM 6404 O O . VAL B 1 356 ? 15.508 6.176 2.096 1 97.19 356 VAL B O 1
ATOM 6407 N N . ARG B 1 357 ? 13.742 7.09 1.181 1 93.62 357 ARG B N 1
ATOM 6408 C CA . ARG B 1 357 ? 13.086 5.797 1.021 1 93.62 357 ARG B CA 1
ATOM 6409 C C . ARG B 1 357 ? 13.875 4.891 0.089 1 93.62 357 ARG B C 1
ATOM 6411 O O . ARG B 1 357 ? 14.055 3.703 0.37 1 93.62 357 ARG B O 1
ATOM 6418 N N . ALA B 1 358 ? 14.289 5.465 -1.009 1 94 358 ALA B N 1
ATOM 6419 C CA . ALA B 1 358 ? 15.086 4.703 -1.959 1 94 358 ALA B CA 1
ATOM 6420 C C . ALA B 1 358 ? 16.422 4.281 -1.341 1 94 358 ALA B C 1
ATOM 6422 O O . ALA B 1 358 ? 16.859 3.146 -1.522 1 94 358 ALA B O 1
ATOM 6423 N N . LEU B 1 359 ? 17.016 5.18 -0.636 1 96.44 359 LEU B N 1
ATOM 6424 C CA . LEU B 1 359 ? 18.281 4.871 0.029 1 96.44 359 LEU B CA 1
ATOM 6425 C C . LEU B 1 359 ? 18.094 3.773 1.07 1 96.44 359 LEU B C 1
ATOM 6427 O O . LEU B 1 359 ? 18.906 2.85 1.16 1 96.44 359 LEU B O 1
ATOM 6431 N N . SER B 1 360 ? 17.047 3.91 1.831 1 95.69 360 SER B N 1
ATOM 6432 C CA . SER B 1 360 ? 16.75 2.949 2.889 1 95.69 360 SER B CA 1
ATOM 6433 C C . SER B 1 360 ? 16.562 1.547 2.3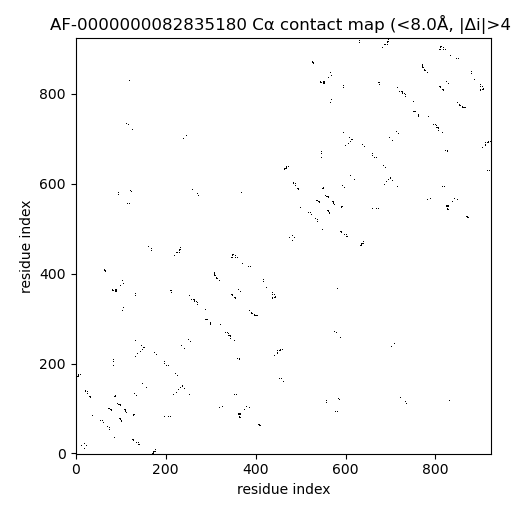24 1 95.69 360 SER B C 1
ATOM 6435 O O . SER B 1 360 ? 17.141 0.583 2.822 1 95.69 360 SER B O 1
ATOM 6437 N N . ALA B 1 361 ? 15.828 1.431 1.263 1 92.06 361 ALA B N 1
ATOM 6438 C CA . ALA B 1 361 ? 15.57 0.133 0.644 1 92.06 361 ALA B CA 1
ATOM 6439 C C . ALA B 1 361 ? 16.844 -0.448 0.039 1 92.06 361 ALA B C 1
ATOM 6441 O O . ALA B 1 361 ? 17.078 -1.657 0.105 1 92.06 361 ALA B O 1
ATOM 6442 N N . ALA B 1 362 ? 17.625 0.415 -0.519 1 94.31 362 ALA B N 1
ATOM 6443 C CA . ALA B 1 362 ? 18.875 -0.03 -1.135 1 94.31 362 ALA B CA 1
ATOM 6444 C C . ALA B 1 362 ? 19.828 -0.584 -0.088 1 94.31 362 ALA B C 1
ATOM 6446 O O . ALA B 1 362 ? 20.422 -1.644 -0.286 1 94.31 362 ALA B O 1
ATOM 6447 N N . MET B 1 363 ? 19.922 0.09 0.984 1 95.25 363 MET B N 1
ATOM 6448 C CA . MET B 1 363 ? 20.859 -0.341 2.027 1 95.25 363 MET B CA 1
ATOM 6449 C C . MET B 1 363 ? 20.328 -1.573 2.752 1 95.25 363 MET B C 1
ATOM 6451 O O . MET B 1 363 ? 21.094 -2.406 3.219 1 95.25 363 MET B O 1
ATOM 6455 N N . ALA B 1 364 ? 19.031 -1.682 2.785 1 92.56 364 ALA B N 1
ATOM 6456 C CA . ALA B 1 364 ? 18.438 -2.854 3.424 1 92.56 364 ALA B CA 1
ATOM 6457 C C . ALA B 1 364 ? 18.438 -4.051 2.48 1 92.56 364 ALA B C 1
ATOM 6459 O O . ALA B 1 364 ? 18.141 -5.176 2.895 1 92.56 364 ALA B O 1
ATOM 6460 N N . GLY B 1 365 ? 18.734 -3.844 1.223 1 90.81 365 GLY B N 1
ATOM 6461 C CA . GLY B 1 365 ? 18.75 -4.914 0.24 1 90.81 365 GLY B CA 1
ATOM 6462 C C . GLY B 1 365 ? 17.359 -5.348 -0.184 1 90.81 365 GLY B C 1
ATOM 6463 O O . GLY B 1 365 ? 17.141 -6.496 -0.572 1 90.81 365 GLY B O 1
ATOM 6464 N N . THR B 1 366 ? 16.391 -4.473 -0.016 1 87.12 366 THR B N 1
ATOM 6465 C CA . THR B 1 366 ? 15 -4.824 -0.296 1 87.12 366 THR B CA 1
ATOM 6466 C C . THR B 1 366 ? 14.469 -4.004 -1.468 1 87.12 366 THR B C 1
ATOM 6468 O O . THR B 1 366 ? 13.25 -3.832 -1.607 1 87.12 366 THR B O 1
ATOM 6471 N N . ASP B 1 367 ? 15.383 -3.412 -2.258 1 87.81 367 ASP B N 1
ATOM 6472 C CA . ASP B 1 367 ? 14.984 -2.6 -3.402 1 87.81 367 ASP B CA 1
ATOM 6473 C C . ASP B 1 367 ? 14.93 -3.438 -4.68 1 87.81 367 ASP B C 1
ATOM 6475 O O . ASP B 1 367 ? 15.219 -4.637 -4.652 1 87.81 367 ASP B O 1
ATOM 6479 N N . PHE B 1 368 ? 14.648 -2.814 -5.73 1 82.88 368 PHE B N 1
ATOM 6480 C CA . PHE B 1 368 ? 14.469 -3.498 -7.008 1 82.88 368 PHE B CA 1
ATOM 6481 C C . PHE B 1 368 ? 15.812 -3.975 -7.555 1 82.88 368 PHE B C 1
ATOM 6483 O O . PHE B 1 368 ? 15.883 -5.023 -8.195 1 82.88 368 PHE B O 1
ATOM 6490 N N . ALA B 1 369 ? 16.797 -3.217 -7.383 1 88 369 ALA B N 1
ATOM 6491 C CA . ALA B 1 369 ? 18.109 -3.6 -7.895 1 88 369 ALA B CA 1
ATOM 6492 C C . ALA B 1 369 ? 18.562 -4.918 -7.285 1 88 369 ALA B C 1
ATOM 6494 O O . ALA B 1 369 ? 19.109 -5.777 -7.984 1 88 369 ALA B O 1
ATOM 6495 N N . HIS B 1 370 ? 18.375 -5.078 -6.012 1 88.69 370 HIS B N 1
ATOM 6496 C CA . HIS B 1 370 ? 18.734 -6.324 -5.348 1 88.69 370 HIS B CA 1
ATOM 6497 C C . HIS B 1 370 ? 17.875 -7.48 -5.84 1 88.69 370 HIS B C 1
ATOM 6499 O O . HIS B 1 370 ? 18.359 -8.602 -5.996 1 88.69 370 HIS B O 1
ATOM 6505 N N . HIS B 1 371 ? 16.609 -7.156 -6.051 1 83.25 371 HIS B N 1
ATOM 6506 C CA . HIS B 1 371 ? 15.719 -8.18 -6.566 1 83.25 371 HIS B CA 1
ATOM 6507 C C . HIS B 1 371 ? 16.141 -8.633 -7.965 1 83.25 371 HIS B C 1
ATOM 6509 O O . HIS B 1 371 ? 16.109 -9.82 -8.273 1 83.25 371 HIS B O 1
ATOM 6515 N N . ARG B 1 372 ? 16.438 -7.676 -8.758 1 83.94 372 ARG B N 1
ATOM 6516 C CA . ARG B 1 372 ? 16.906 -7.996 -10.109 1 83.94 372 ARG B CA 1
ATOM 6517 C C . ARG B 1 372 ? 18.172 -8.844 -10.062 1 83.94 372 ARG B C 1
ATOM 6519 O O . ARG B 1 372 ? 18.328 -9.781 -10.844 1 83.94 372 ARG B O 1
ATOM 6526 N N . ASP B 1 373 ? 19.078 -8.508 -9.203 1 90.19 373 ASP B N 1
ATOM 6527 C CA . ASP B 1 373 ? 20.312 -9.266 -9.062 1 90.19 373 ASP B CA 1
ATOM 6528 C C . ASP B 1 373 ? 20.031 -10.711 -8.664 1 90.19 373 ASP B C 1
ATOM 6530 O O . ASP B 1 373 ? 20.625 -11.641 -9.219 1 90.19 373 ASP B O 1
ATOM 6534 N N . PHE B 1 374 ? 19.172 -10.922 -7.723 1 87.12 374 PHE B N 1
ATOM 6535 C CA . PHE B 1 374 ? 18.812 -12.258 -7.262 1 87.12 374 PHE B CA 1
ATOM 6536 C C . PHE B 1 374 ? 18.156 -13.055 -8.383 1 87.12 374 PHE B C 1
ATOM 6538 O O . PHE B 1 374 ? 18.516 -14.211 -8.617 1 87.12 374 PHE B O 1
ATOM 6545 N N . THR B 1 375 ? 17.172 -12.398 -9.023 1 82.38 375 THR B N 1
ATOM 6546 C CA . THR B 1 375 ? 16.438 -13.102 -10.07 1 82.38 375 THR B CA 1
ATOM 6547 C C . THR B 1 375 ? 17.359 -13.461 -11.234 1 82.38 375 THR B C 1
ATOM 6549 O O . THR B 1 375 ? 17.172 -14.492 -11.883 1 82.38 375 THR B O 1
ATOM 6552 N N . THR B 1 376 ? 18.281 -12.617 -11.531 1 86.38 376 THR B N 1
ATOM 6553 C CA . THR B 1 376 ? 19.266 -12.914 -12.578 1 86.38 376 THR B CA 1
ATOM 6554 C C . THR B 1 376 ? 20.141 -14.102 -12.18 1 86.38 376 THR B C 1
ATOM 6556 O O . THR B 1 376 ? 20.438 -14.961 -13.016 1 86.38 376 THR B O 1
ATOM 6559 N N . ALA B 1 377 ? 20.484 -14.148 -10.906 1 88.75 377 ALA B N 1
ATOM 6560 C CA . ALA B 1 377 ? 21.266 -15.281 -10.414 1 88.75 377 ALA B CA 1
ATOM 6561 C C . ALA B 1 377 ? 20.453 -16.578 -10.469 1 88.75 377 ALA B C 1
ATOM 6563 O O . ALA B 1 377 ? 20.984 -17.641 -10.797 1 88.75 377 ALA B O 1
ATOM 6564 N N . ALA B 1 378 ? 19.234 -16.438 -10.062 1 84.5 378 ALA B N 1
ATOM 6565 C CA . ALA B 1 378 ? 18.344 -17.594 -10.109 1 84.5 378 ALA B CA 1
ATOM 6566 C C . ALA B 1 378 ? 18.172 -18.109 -11.539 1 84.5 378 ALA B C 1
ATOM 6568 O O . ALA B 1 378 ? 18.141 -19.312 -11.781 1 84.5 378 ALA B O 1
ATOM 6569 N N . GLU B 1 379 ? 18.047 -17.172 -12.461 1 85.38 379 GLU B N 1
ATOM 6570 C CA . GLU B 1 379 ? 17.922 -17.531 -13.867 1 85.38 379 GLU B CA 1
ATOM 6571 C C . GLU B 1 379 ? 19.188 -18.219 -14.375 1 85.38 379 GLU B C 1
ATOM 6573 O O . GLU B 1 379 ? 19.109 -19.156 -15.172 1 85.38 379 GLU B O 1
ATOM 6578 N N . ARG B 1 380 ? 20.312 -17.781 -13.992 1 87.88 380 ARG B N 1
ATOM 6579 C CA . ARG B 1 380 ? 21.562 -18.438 -14.375 1 87.88 380 ARG B CA 1
ATOM 6580 C C . ARG B 1 380 ? 21.609 -19.875 -13.867 1 87.88 380 ARG B C 1
ATOM 6582 O O . ARG B 1 380 ? 22.078 -20.766 -14.578 1 87.88 380 ARG B O 1
ATOM 6589 N N . GLN B 1 381 ? 21.141 -20.016 -12.609 1 86.5 381 GLN B N 1
ATOM 6590 C CA . GLN B 1 381 ? 21.094 -21.359 -12.055 1 86.5 381 GLN B CA 1
ATOM 6591 C C . GLN B 1 381 ? 20.141 -22.25 -12.852 1 86.5 381 GLN B C 1
ATOM 6593 O O . GLN B 1 381 ? 20.422 -23.422 -13.086 1 86.5 381 GLN B O 1
ATOM 6598 N N . ARG B 1 382 ? 19 -21.688 -13.148 1 86 382 ARG B N 1
ATOM 6599 C CA . ARG B 1 382 ? 18.031 -22.438 -13.953 1 86 382 ARG B CA 1
ATOM 6600 C C . ARG B 1 382 ? 18.656 -22.891 -15.266 1 86 382 ARG B C 1
ATOM 6602 O O . ARG B 1 382 ? 18.438 -24.031 -15.695 1 86 382 ARG B O 1
ATOM 6609 N N . ARG B 1 383 ? 19.406 -22.094 -15.938 1 86.94 383 ARG B N 1
ATOM 6610 C CA . ARG B 1 383 ? 20.047 -22.406 -17.203 1 86.94 383 ARG B CA 1
ATOM 6611 C C . ARG B 1 383 ? 21.078 -23.516 -17.031 1 86.94 383 ARG B C 1
ATOM 6613 O O . ARG B 1 383 ? 21.25 -24.359 -17.922 1 86.94 383 ARG B O 1
ATOM 6620 N N . VAL B 1 384 ? 21.781 -23.453 -15.906 1 88 384 VAL B N 1
ATOM 6621 C CA . VAL B 1 384 ? 22.75 -24.5 -15.625 1 88 384 VAL B CA 1
ATOM 6622 C C . VAL B 1 384 ? 22.047 -25.859 -15.516 1 88 384 VAL B C 1
ATOM 6624 O O . VAL B 1 384 ? 22.516 -26.844 -16.078 1 88 384 VAL B O 1
ATOM 6627 N N . ILE B 1 385 ? 20.969 -25.875 -14.773 1 85 385 ILE B N 1
ATOM 6628 C CA . ILE B 1 385 ? 20.203 -27.109 -14.625 1 85 385 ILE B CA 1
ATOM 6629 C C . ILE B 1 385 ? 19.734 -27.594 -15.992 1 85 385 ILE B C 1
ATOM 6631 O O . ILE B 1 385 ? 19.906 -28.766 -16.328 1 85 385 ILE B O 1
ATOM 6635 N N . GLN B 1 386 ? 19.203 -26.688 -16.766 1 84.75 386 GLN B N 1
ATOM 6636 C CA . GLN B 1 386 ? 18.672 -27.047 -18.078 1 84.75 386 GLN B CA 1
ATOM 6637 C C . GLN B 1 386 ? 19.797 -27.547 -18.984 1 84.75 386 GLN B C 1
ATOM 6639 O O . GLN B 1 386 ? 19.609 -28.5 -19.734 1 84.75 386 GLN B O 1
ATOM 6644 N N . ASP B 1 387 ? 20.922 -26.922 -18.969 1 87.56 387 ASP B N 1
ATOM 6645 C CA . ASP B 1 387 ? 22.047 -27.312 -19.812 1 87.56 387 ASP B CA 1
ATOM 6646 C C . ASP B 1 387 ? 22.594 -28.672 -19.422 1 87.56 387 ASP B C 1
ATOM 6648 O O . ASP B 1 387 ? 22.969 -29.469 -20.281 1 87.56 387 ASP B O 1
ATOM 6652 N N . ILE B 1 388 ? 22.656 -28.922 -18.125 1 87.38 388 ILE B N 1
ATOM 6653 C CA . ILE B 1 388 ? 23.141 -30.219 -17.641 1 87.38 388 ILE B CA 1
ATOM 6654 C C . ILE B 1 388 ? 22.172 -31.312 -18.094 1 87.38 388 ILE B C 1
ATOM 6656 O O . ILE B 1 388 ? 22.609 -32.344 -18.594 1 87.38 388 ILE B O 1
ATOM 6660 N N . VAL B 1 389 ? 20.891 -31.047 -17.906 1 84.12 389 VAL B N 1
ATOM 6661 C CA . VAL B 1 389 ? 19.891 -32.031 -18.25 1 84.12 389 VAL B CA 1
ATOM 6662 C C . VAL B 1 389 ? 19.875 -32.25 -19.766 1 84.12 389 VAL B C 1
ATOM 6664 O O . VAL B 1 389 ? 19.812 -33.375 -20.234 1 84.12 389 VAL B O 1
ATOM 6667 N N . SER B 1 390 ? 19.938 -31.156 -20.531 1 84.75 390 SER B N 1
ATOM 6668 C CA . SER B 1 390 ? 19.906 -31.266 -22 1 84.75 390 SER B CA 1
ATOM 6669 C C . SER B 1 390 ? 21.156 -31.984 -22.516 1 84.75 390 SER B C 1
ATOM 6671 O O . SER B 1 390 ? 21.078 -32.75 -23.469 1 84.75 390 SER B O 1
ATOM 6673 N N . ALA B 1 391 ? 22.266 -31.75 -21.953 1 86.19 391 ALA B N 1
ATOM 6674 C CA . ALA B 1 391 ? 23.5 -32.406 -22.375 1 86.19 391 ALA B CA 1
ATOM 6675 C C . ALA B 1 391 ? 23.406 -33.906 -22.109 1 86.19 391 ALA B C 1
ATOM 6677 O O . ALA B 1 391 ? 23.906 -34.719 -22.906 1 86.19 391 ALA B O 1
ATOM 6678 N N . ASP B 1 392 ? 22.828 -34.219 -20.984 1 86.88 392 ASP B N 1
ATOM 6679 C CA . ASP B 1 392 ? 22.656 -35.625 -20.656 1 86.88 392 ASP B CA 1
ATOM 6680 C C . ASP B 1 392 ? 21.703 -36.281 -21.641 1 86.88 392 ASP B C 1
ATOM 6682 O O . ASP B 1 392 ? 21.906 -37.438 -22.047 1 86.88 392 ASP B O 1
ATOM 6686 N N . LEU B 1 393 ? 20.703 -35.594 -22.047 1 83.44 393 LEU B N 1
ATOM 6687 C CA . LEU B 1 393 ? 19.719 -36.125 -22.984 1 83.44 393 LEU B CA 1
ATOM 6688 C C . LEU B 1 393 ? 20.312 -36.312 -24.359 1 83.44 393 LEU B C 1
ATOM 6690 O O . LEU B 1 393 ? 19.953 -37.25 -25.094 1 83.44 393 LEU B O 1
ATOM 6694 N N . VAL B 1 394 ? 21.172 -35.438 -24.781 1 84.06 394 VAL B N 1
ATOM 6695 C CA . VAL B 1 394 ? 21.844 -35.562 -26.062 1 84.06 394 VAL B CA 1
ATOM 6696 C C . VAL B 1 394 ? 22.812 -36.719 -26.047 1 84.06 394 VAL B C 1
ATOM 6698 O O . VAL B 1 394 ? 22.906 -37.469 -27.031 1 84.06 394 VAL B O 1
ATOM 6701 N N . ALA B 1 395 ? 23.438 -36.938 -24.922 1 83.75 395 ALA B N 1
ATOM 6702 C CA . ALA B 1 395 ? 24.438 -38 -24.797 1 83.75 395 ALA B CA 1
ATOM 6703 C C . ALA B 1 395 ? 23.766 -39.375 -24.766 1 83.75 395 ALA B C 1
ATOM 6705 O O . ALA B 1 395 ? 24.344 -40.344 -25.219 1 83.75 395 ALA B O 1
ATOM 6706 N N . HIS B 1 396 ? 22.516 -39.375 -24.141 1 79.88 396 HIS B N 1
ATOM 6707 C CA . HIS B 1 396 ? 21.844 -40.656 -24 1 79.88 396 HIS B CA 1
ATOM 6708 C C . HIS B 1 396 ? 20.594 -40.719 -24.891 1 79.88 396 HIS B C 1
ATOM 6710 O O . HIS B 1 396 ? 19.516 -41.094 -24.422 1 79.88 396 HIS B O 1
ATOM 6716 N N . ALA B 1 397 ? 20.594 -40.25 -25.984 1 71 397 ALA B N 1
ATOM 6717 C CA . ALA B 1 397 ? 19.516 -40.188 -26.969 1 71 397 ALA B CA 1
ATOM 6718 C C . ALA B 1 397 ? 18.797 -41.531 -27.094 1 71 397 ALA B C 1
ATOM 6720 O O . ALA B 1 397 ? 19.391 -42.562 -26.906 1 71 397 ALA B O 1
ATOM 6721 N N . ASP B 1 398 ? 17.438 -41.531 -26.891 1 60.78 398 ASP B N 1
ATOM 6722 C CA . ASP B 1 398 ? 16.625 -42.75 -27 1 60.78 398 ASP B CA 1
ATOM 6723 C C . ASP B 1 398 ? 16.891 -43.469 -28.328 1 60.78 398 ASP B C 1
ATOM 6725 O O . ASP B 1 398 ? 16.719 -42.875 -29.406 1 60.78 398 ASP B O 1
ATOM 6729 N N . THR B 1 399 ? 17.812 -44.406 -28.234 1 56.16 399 THR B N 1
ATOM 6730 C CA . THR B 1 399 ? 18.125 -45.188 -29.438 1 56.16 399 THR B CA 1
ATOM 6731 C C . THR B 1 399 ? 16.969 -46.094 -29.812 1 56.16 399 THR B C 1
ATOM 6733 O O . THR B 1 399 ? 16.953 -46.688 -30.906 1 56.16 399 THR B O 1
ATOM 6736 N N . GLN B 1 400 ? 16.109 -46.344 -28.812 1 53 400 GLN B N 1
ATOM 6737 C CA . GLN B 1 400 ? 15.102 -47.312 -29.25 1 53 400 GLN B CA 1
ATOM 6738 C C . GLN B 1 400 ? 13.93 -46.594 -29.922 1 53 400 GLN B C 1
ATOM 6740 O O . GLN B 1 400 ? 13.469 -45.562 -29.453 1 53 400 GLN B O 1
ATOM 6745 N N . GLU B 1 401 ? 13.828 -46.781 -31.141 1 52.81 401 GLU B N 1
ATOM 6746 C CA . GLU B 1 401 ? 12.914 -46.188 -32.094 1 52.81 401 GLU B CA 1
ATOM 6747 C C . GLU B 1 401 ? 11.547 -45.906 -31.484 1 52.81 401 GLU B C 1
ATOM 6749 O O . GLU B 1 401 ? 10.852 -44.969 -31.875 1 52.81 401 GLU B O 1
ATOM 6754 N N . HIS B 1 402 ? 11 -46.969 -30.625 1 50.72 402 HIS B N 1
ATOM 6755 C CA . HIS B 1 402 ? 9.57 -46.875 -30.328 1 50.72 402 HIS B CA 1
ATOM 6756 C C . HIS B 1 402 ? 9.328 -46.406 -28.906 1 50.72 402 HIS B C 1
ATOM 6758 O O . HIS B 1 402 ? 8.18 -46.156 -28.516 1 50.72 402 HIS B O 1
ATOM 6764 N N . LEU B 1 403 ? 10.281 -46.375 -28.078 1 52.03 403 LEU B N 1
ATOM 6765 C CA . LEU B 1 403 ? 9.945 -46.031 -26.703 1 52.03 403 LEU B CA 1
ATOM 6766 C C . LEU B 1 403 ? 10.391 -44.625 -26.344 1 52.03 403 LEU B C 1
ATOM 6768 O O . LEU B 1 403 ? 11.594 -44.344 -26.297 1 52.03 403 LEU B O 1
ATOM 6772 N N . HIS B 1 404 ? 9.531 -43.75 -26.406 1 53.59 404 HIS B N 1
ATOM 6773 C CA . HIS B 1 404 ? 9.688 -42.344 -25.984 1 53.59 404 HIS B CA 1
ATOM 6774 C C . HIS B 1 404 ? 10.008 -42.281 -24.5 1 53.59 404 HIS B C 1
ATOM 6776 O O . HIS B 1 404 ? 9.477 -43.031 -23.688 1 53.59 404 HIS B O 1
ATOM 6782 N N . PHE B 1 405 ? 11.016 -41.531 -24.109 1 57.66 405 PHE B N 1
ATOM 6783 C CA . PHE B 1 405 ? 11.328 -41.188 -22.734 1 57.66 405 PHE B CA 1
ATOM 6784 C C . PHE B 1 405 ? 11.734 -42.438 -21.938 1 57.66 405 PHE B C 1
ATOM 6786 O O . PHE B 1 405 ? 11.383 -42.562 -20.766 1 57.66 405 PHE B O 1
ATOM 6793 N N . SER B 1 406 ? 12.344 -43.406 -22.625 1 62.56 406 SER B N 1
ATOM 6794 C CA . SER B 1 406 ? 12.719 -44.656 -21.938 1 62.56 406 SER B CA 1
ATOM 6795 C C . SER B 1 406 ? 13.984 -44.469 -21.125 1 62.56 406 SER B C 1
ATOM 6797 O O . SER B 1 406 ? 14.203 -45.188 -20.141 1 62.56 406 SER B O 1
ATOM 6799 N N . TYR B 1 407 ? 14.75 -43.5 -21.531 1 75.88 407 TYR B N 1
ATOM 6800 C CA . TYR B 1 407 ? 15.992 -43.281 -20.812 1 75.88 407 TYR B CA 1
ATOM 6801 C C . TYR B 1 407 ? 15.711 -42.781 -19.391 1 75.88 407 TYR B C 1
ATOM 6803 O O . TYR B 1 407 ? 14.906 -41.875 -19.203 1 75.88 407 TYR B O 1
ATOM 6811 N N . GLN B 1 408 ? 16.219 -43.594 -18.344 1 79.25 408 GLN B N 1
ATOM 6812 C CA . GLN B 1 408 ? 16.156 -43.156 -16.938 1 79.25 408 GLN B CA 1
ATOM 6813 C C . GLN B 1 408 ? 17.547 -42.812 -16.406 1 79.25 408 GLN B C 1
ATOM 6815 O O . GLN B 1 408 ? 18.469 -43.625 -16.5 1 79.25 408 GLN B O 1
ATOM 6820 N N . ALA B 1 409 ? 17.656 -41.656 -16.062 1 80.75 409 ALA B N 1
ATOM 6821 C CA . ALA B 1 409 ? 18.953 -41.219 -15.531 1 80.75 409 ALA B CA 1
ATOM 6822 C C . ALA B 1 409 ? 19.109 -41.656 -14.07 1 80.75 409 ALA B C 1
ATOM 6824 O O . ALA B 1 409 ? 18.109 -41.781 -13.352 1 80.75 409 ALA B O 1
ATOM 6825 N N . SER B 1 410 ? 20.328 -41.969 -13.68 1 79.38 410 SER B N 1
ATOM 6826 C CA . SER B 1 410 ? 20.656 -42.312 -12.297 1 79.38 410 SER B CA 1
ATOM 6827 C C . SER B 1 410 ? 20.781 -41.062 -11.438 1 79.38 410 SER B C 1
ATOM 6829 O O . SER B 1 410 ? 20.953 -39.969 -11.953 1 79.38 410 SER B O 1
ATOM 6831 N N . PRO B 1 411 ? 20.656 -41.156 -10.219 1 82 411 PRO B N 1
ATOM 6832 C CA . PRO B 1 411 ? 20.766 -40.062 -9.273 1 82 411 PRO B CA 1
ATOM 6833 C C . PRO B 1 411 ? 22.109 -39.312 -9.375 1 82 411 PRO B C 1
ATOM 6835 O O . PRO B 1 411 ? 22.234 -38.188 -8.914 1 82 411 PRO B O 1
ATOM 6838 N N . SER B 1 412 ? 23.047 -39.969 -10.047 1 83.19 412 SER B N 1
ATOM 6839 C CA . SER B 1 412 ? 24.328 -39.312 -10.203 1 83.19 412 SER B CA 1
ATOM 6840 C C . SER B 1 412 ? 24.203 -38.062 -11.07 1 83.19 412 SER B C 1
ATOM 6842 O O . SER B 1 412 ? 24.984 -37.125 -10.922 1 83.19 412 SER B O 1
ATOM 6844 N N . LEU B 1 413 ? 23.234 -38.031 -11.938 1 85.5 413 LEU B N 1
ATOM 6845 C CA . LEU B 1 413 ? 23 -36.875 -12.773 1 85.5 413 LEU B CA 1
ATOM 6846 C C . LEU B 1 413 ? 22.469 -35.688 -11.945 1 85.5 413 LEU B C 1
ATOM 6848 O O . LEU B 1 413 ? 22.844 -34.562 -12.18 1 85.5 413 LEU B O 1
ATOM 6852 N N . TRP B 1 414 ? 21.656 -36.094 -10.977 1 84.81 414 TRP B N 1
ATOM 6853 C CA . TRP B 1 414 ? 21.094 -35.062 -10.125 1 84.81 414 TRP B CA 1
ATOM 6854 C C . TRP B 1 414 ? 22.172 -34.406 -9.273 1 84.81 414 TRP B C 1
ATOM 6856 O O . TRP B 1 414 ? 22.109 -33.188 -8.992 1 84.81 414 TRP B O 1
ATOM 6866 N N . ALA B 1 415 ? 23.141 -35.156 -8.922 1 84.12 415 ALA B N 1
ATOM 6867 C CA . ALA B 1 415 ? 24.219 -34.656 -8.07 1 84.12 415 ALA B CA 1
ATOM 6868 C C . ALA B 1 415 ? 25.156 -33.719 -8.844 1 84.12 415 ALA B C 1
ATOM 6870 O O . ALA B 1 415 ? 25.938 -33 -8.242 1 84.12 415 ALA B O 1
ATOM 6871 N N . ARG B 1 416 ? 25.031 -33.719 -10.188 1 85.31 416 ARG B N 1
ATOM 6872 C CA . ARG B 1 416 ? 25.859 -32.812 -10.992 1 85.31 416 ARG B CA 1
ATOM 6873 C C . ARG B 1 416 ? 25.359 -31.375 -10.898 1 85.31 416 ARG B C 1
ATOM 6875 O O . ARG B 1 416 ? 26.078 -30.438 -11.234 1 85.31 416 ARG B O 1
ATOM 6882 N N . VAL B 1 417 ? 24.156 -31.188 -10.531 1 85.44 417 VAL B N 1
ATOM 6883 C CA . VAL B 1 417 ? 23.609 -29.844 -10.367 1 85.44 417 VAL B CA 1
ATOM 6884 C C . VAL B 1 417 ? 24.078 -29.25 -9.047 1 85.44 417 VAL B C 1
ATOM 6886 O O . VAL B 1 417 ? 23.75 -29.75 -7.977 1 85.44 417 VAL B O 1
ATOM 6889 N N . PRO B 1 418 ? 24.828 -28.234 -9.062 1 85.69 418 PRO B N 1
ATOM 6890 C CA . PRO B 1 418 ? 25.281 -27.609 -7.82 1 85.69 418 PRO B CA 1
ATOM 6891 C C . PRO B 1 418 ? 24.156 -26.938 -7.051 1 85.69 418 PRO B C 1
ATOM 6893 O O . PRO B 1 418 ? 23.203 -26.453 -7.656 1 85.69 418 PRO B O 1
ATOM 6896 N N . PRO B 1 419 ? 24.234 -26.969 -5.734 1 83.94 419 PRO B N 1
ATOM 6897 C CA . PRO B 1 419 ? 23.25 -26.219 -4.957 1 83.94 419 PRO B CA 1
ATOM 6898 C C . PRO B 1 419 ? 23.297 -24.719 -5.23 1 83.94 419 PRO B C 1
ATOM 6900 O O . PRO B 1 419 ? 24.359 -24.188 -5.555 1 83.94 419 PRO B O 1
ATOM 6903 N N . PHE B 1 420 ? 22.109 -24.125 -5.254 1 84 420 PHE B N 1
ATOM 6904 C CA . PHE B 1 420 ? 22.016 -22.688 -5.484 1 84 420 PHE B CA 1
ATOM 6905 C C . PHE B 1 420 ? 22.609 -21.906 -4.312 1 84 420 PHE B C 1
ATOM 6907 O O . PHE B 1 420 ? 22.141 -22.047 -3.178 1 84 420 PHE B O 1
ATOM 6914 N N . LYS B 1 421 ? 23.688 -21.281 -4.543 1 83.5 421 LYS B N 1
ATOM 6915 C CA . LYS B 1 421 ? 24.297 -20.406 -3.537 1 83.5 421 LYS B CA 1
ATOM 6916 C C . LYS B 1 421 ? 24.281 -18.953 -3.988 1 83.5 421 LYS B C 1
ATOM 6918 O O . LYS B 1 421 ? 24.875 -18.594 -5.004 1 83.5 421 LYS B O 1
ATOM 6923 N N . TYR B 1 422 ? 23.484 -18.188 -3.328 1 87.12 422 TYR B N 1
ATOM 6924 C CA . TYR B 1 422 ? 23.391 -16.766 -3.676 1 87.12 422 TYR B CA 1
ATOM 6925 C C . TYR B 1 422 ? 23.969 -15.891 -2.572 1 87.12 422 TYR B C 1
ATOM 6927 O O . TYR B 1 422 ? 23.625 -16.062 -1.396 1 87.12 422 TYR B O 1
ATOM 6935 N N . GLN B 1 423 ? 24.859 -15.086 -2.975 1 84.94 423 GLN B N 1
ATOM 6936 C CA . GLN B 1 423 ? 25.406 -14.078 -2.07 1 84.94 423 GLN B CA 1
ATOM 6937 C C . GLN B 1 423 ? 24.969 -12.68 -2.477 1 84.94 423 GLN B C 1
ATOM 6939 O O . GLN B 1 423 ? 25.281 -12.211 -3.574 1 84.94 423 GLN B O 1
ATOM 6944 N N . PRO B 1 424 ? 24.234 -12.031 -1.598 1 88.06 424 PRO B N 1
ATOM 6945 C CA . PRO B 1 424 ? 23.812 -10.664 -1.927 1 88.06 424 PRO B CA 1
ATOM 6946 C C . PRO B 1 424 ? 25 -9.734 -2.184 1 88.06 424 PRO B C 1
ATOM 6948 O O . PRO B 1 424 ? 26.078 -9.922 -1.619 1 88.06 424 PRO B O 1
ATOM 6951 N N . PRO B 1 425 ? 24.781 -8.805 -3.076 1 92.25 425 PRO B N 1
ATOM 6952 C CA . PRO B 1 425 ? 25.859 -7.871 -3.383 1 92.25 425 PRO B CA 1
ATOM 6953 C C . PRO B 1 425 ? 26.344 -7.102 -2.156 1 92.25 425 PRO B C 1
ATOM 6955 O O . PRO B 1 425 ? 25.578 -6.922 -1.198 1 92.25 425 PRO B O 1
ATOM 6958 N N . ALA B 1 426 ? 27.594 -6.648 -2.223 1 92.94 426 ALA B N 1
ATOM 6959 C CA . ALA B 1 426 ? 28.234 -5.961 -1.107 1 92.94 426 ALA B CA 1
ATOM 6960 C C . ALA B 1 426 ? 27.688 -4.547 -0.941 1 92.94 426 ALA B C 1
ATOM 6962 O O . ALA B 1 426 ? 26.969 -4.051 -1.811 1 92.94 426 ALA B O 1
ATOM 6963 N N . ALA B 1 427 ? 28.062 -3.949 0.166 1 93.94 427 ALA B N 1
ATOM 6964 C CA . ALA B 1 427 ? 27.594 -2.611 0.512 1 93.94 427 ALA B CA 1
ATOM 6965 C C . ALA B 1 427 ? 28.031 -1.586 -0.527 1 93.94 427 ALA B C 1
ATOM 6967 O O . ALA B 1 427 ? 27.297 -0.645 -0.834 1 93.94 427 ALA B O 1
ATOM 6968 N N . GLY B 1 428 ? 29.234 -1.773 -1.05 1 94.25 428 GLY B N 1
ATOM 6969 C CA . GLY B 1 428 ? 29.719 -0.861 -2.072 1 94.25 428 GLY B CA 1
ATOM 6970 C C . GLY B 1 428 ? 28.859 -0.83 -3.312 1 94.25 428 GLY B C 1
ATOM 6971 O O . GLY B 1 428 ? 28.625 0.234 -3.891 1 94.25 428 GLY B O 1
ATOM 6972 N N . TRP B 1 429 ? 28.375 -1.982 -3.701 1 95.44 429 TRP B N 1
ATOM 6973 C CA . TRP B 1 429 ? 27.453 -2.088 -4.836 1 95.44 429 TRP B CA 1
ATOM 6974 C C . TRP B 1 429 ? 26.156 -1.347 -4.562 1 95.44 429 TRP B C 1
ATOM 6976 O O . TRP B 1 429 ? 25.672 -0.6 -5.414 1 95.44 429 TRP B O 1
ATOM 6986 N N . ALA B 1 430 ? 25.641 -1.522 -3.387 1 95.12 430 ALA B N 1
ATOM 6987 C CA . ALA B 1 430 ? 24.406 -0.866 -2.994 1 95.12 430 ALA B CA 1
ATOM 6988 C C . ALA B 1 430 ? 24.562 0.65 -2.959 1 95.12 430 ALA B C 1
ATOM 6990 O O . ALA B 1 430 ? 23.672 1.39 -3.375 1 95.12 430 ALA B O 1
ATOM 6991 N N . LEU B 1 431 ? 25.734 1.102 -2.484 1 95.06 431 LEU B N 1
ATOM 6992 C CA . LEU B 1 431 ? 26.016 2.533 -2.395 1 95.06 431 LEU B CA 1
ATOM 6993 C C . LEU B 1 431 ? 26.094 3.158 -3.783 1 95.06 431 LEU B C 1
ATOM 6995 O O . LEU B 1 431 ? 25.641 4.289 -3.988 1 95.06 431 LEU B O 1
ATOM 6999 N N . HIS B 1 432 ? 26.609 2.414 -4.648 1 94.38 432 HIS B N 1
ATOM 7000 C CA . HIS B 1 432 ? 26.703 2.91 -6.016 1 94.38 432 HIS B CA 1
ATOM 7001 C C . HIS B 1 432 ? 25.328 3.057 -6.652 1 94.38 432 HIS B C 1
ATOM 7003 O O . HIS B 1 432 ? 25.078 4.023 -7.375 1 94.38 432 HIS B O 1
ATOM 7009 N N . HIS B 1 433 ? 24.469 2.166 -6.34 1 92 433 HIS B N 1
ATOM 7010 C CA . HIS B 1 433 ? 23.125 2.221 -6.891 1 92 433 HIS B CA 1
ATOM 7011 C C . HIS B 1 433 ? 22.281 3.287 -6.195 1 92 433 HIS B C 1
ATOM 7013 O O . HIS B 1 433 ? 21.266 3.734 -6.73 1 92 433 HIS B O 1
ATOM 7019 N N . ALA B 1 434 ? 22.719 3.674 -5.012 1 94.94 434 ALA B N 1
ATOM 7020 C CA . ALA B 1 434 ? 21.969 4.668 -4.25 1 94.94 434 ALA B CA 1
ATOM 7021 C C . ALA B 1 434 ? 22.562 6.059 -4.414 1 94.94 434 ALA B C 1
ATOM 7023 O O . ALA B 1 434 ? 22.266 6.973 -3.646 1 94.94 434 ALA B O 1
ATOM 7024 N N . ARG B 1 435 ? 23.422 6.273 -5.414 1 95.94 435 ARG B N 1
ATOM 7025 C CA . ARG B 1 435 ? 24.141 7.531 -5.582 1 95.94 435 ARG B CA 1
ATOM 7026 C C . ARG B 1 435 ? 23.172 8.688 -5.836 1 95.94 435 ARG B C 1
ATOM 7028 O O . ARG B 1 435 ? 23.375 9.789 -5.324 1 95.94 435 ARG B O 1
ATOM 7035 N N . LEU B 1 436 ? 22.188 8.43 -6.629 1 96.06 436 LEU B N 1
ATOM 7036 C CA . LEU B 1 436 ? 21.219 9.484 -6.926 1 96.06 436 LEU B CA 1
ATOM 7037 C C . LEU B 1 436 ? 20.484 9.914 -5.664 1 96.06 436 LEU B C 1
ATOM 7039 O O . LEU B 1 436 ? 20.281 11.109 -5.441 1 96.06 436 LEU B O 1
ATOM 7043 N N . SER B 1 437 ? 20.078 8.93 -4.898 1 96.81 437 SER B N 1
ATOM 7044 C CA . SER B 1 437 ? 19.375 9.242 -3.654 1 96.81 437 SER B CA 1
ATOM 7045 C C . SER B 1 437 ? 20.25 10.07 -2.725 1 96.81 437 SER B C 1
ATOM 7047 O O . SER B 1 437 ? 19.781 11 -2.078 1 96.81 437 SER B O 1
ATOM 7049 N N . LEU B 1 438 ? 21.531 9.75 -2.66 1 97.25 438 LEU B N 1
ATOM 7050 C CA . LEU B 1 438 ? 22.469 10.492 -1.819 1 97.25 438 LEU B CA 1
ATOM 7051 C C . LEU B 1 438 ? 22.625 11.922 -2.326 1 97.25 438 LEU B C 1
ATOM 7053 O O . LEU B 1 438 ? 22.656 12.867 -1.535 1 97.25 438 LEU B O 1
ATOM 7057 N N . LEU B 1 439 ? 22.688 12.023 -3.602 1 97.62 439 LEU B N 1
ATOM 7058 C CA . LEU B 1 439 ? 22.812 13.344 -4.203 1 97.62 439 LEU B CA 1
ATOM 7059 C C . LEU B 1 439 ? 21.578 14.188 -3.93 1 97.62 439 LEU B C 1
ATOM 7061 O O . LEU B 1 439 ? 21.672 15.367 -3.611 1 97.62 439 LEU B O 1
ATOM 7065 N N . MET B 1 440 ? 20.406 13.578 -4.062 1 98.06 440 MET B N 1
ATOM 7066 C CA . MET B 1 440 ? 19.156 14.297 -3.84 1 98.06 440 MET B CA 1
ATOM 7067 C C . MET B 1 440 ? 19.016 14.703 -2.377 1 98.06 440 MET B C 1
ATOM 7069 O O . MET B 1 440 ? 18.547 15.797 -2.072 1 98.06 440 MET B O 1
ATOM 7073 N N . LEU B 1 441 ? 19.422 13.828 -1.491 1 98.12 441 LEU B N 1
ATOM 7074 C CA . LEU B 1 441 ? 19.375 14.164 -0.072 1 98.12 441 LEU B CA 1
ATOM 7075 C C . LEU B 1 441 ? 20.359 15.297 0.242 1 98.12 441 LEU B C 1
ATOM 7077 O O . LEU B 1 441 ? 20.031 16.203 1.02 1 98.12 441 LEU B O 1
ATOM 7081 N N . GLY B 1 442 ? 21.562 15.188 -0.355 1 98.19 442 GLY B N 1
ATOM 7082 C CA . GLY B 1 442 ? 22.516 16.266 -0.184 1 98.19 442 GLY B CA 1
ATOM 7083 C C . GLY B 1 442 ? 22 17.609 -0.693 1 98.19 442 GLY B C 1
ATOM 7084 O O . GLY B 1 442 ? 22.141 18.625 -0.024 1 98.19 442 GLY B O 1
ATOM 7085 N N . ALA B 1 443 ? 21.375 17.578 -1.825 1 98.25 443 ALA B N 1
ATOM 7086 C CA . ALA B 1 443 ? 20.797 18.797 -2.402 1 98.25 443 ALA B CA 1
ATOM 7087 C C . ALA B 1 443 ? 19.672 19.344 -1.525 1 98.25 443 ALA B C 1
ATOM 7089 O O . ALA B 1 443 ? 19.562 20.547 -1.321 1 98.25 443 ALA B O 1
ATOM 7090 N N . ALA B 1 444 ? 18.859 18.453 -1.046 1 98.38 444 ALA B N 1
ATOM 7091 C CA . ALA B 1 444 ? 17.766 18.875 -0.176 1 98.38 444 ALA B CA 1
ATOM 7092 C C . ALA B 1 444 ? 18.297 19.484 1.114 1 98.38 444 ALA B C 1
ATOM 7094 O O . ALA B 1 444 ? 17.719 20.453 1.62 1 98.38 444 ALA B O 1
ATOM 7095 N N . LEU B 1 445 ? 19.359 18.891 1.672 1 98.38 445 LEU B N 1
ATOM 7096 C CA . LEU B 1 445 ? 19.969 19.438 2.883 1 98.38 445 LEU B CA 1
ATOM 7097 C C . LEU B 1 445 ? 20.531 20.828 2.631 1 98.38 445 LEU B C 1
ATOM 7099 O O . LEU B 1 445 ? 20.312 21.75 3.432 1 98.38 445 LEU B O 1
ATOM 7103 N N . LEU B 1 446 ? 21.188 20.969 1.521 1 98.25 446 LEU B N 1
ATOM 7104 C CA . LEU B 1 446 ? 21.766 22.266 1.181 1 98.25 446 LEU B CA 1
ATOM 7105 C C . LEU B 1 446 ? 20.672 23.312 0.978 1 98.25 446 LEU B C 1
ATOM 7107 O O . LEU B 1 446 ? 20.797 24.453 1.44 1 98.25 446 LEU B O 1
ATOM 7111 N N . LEU B 1 447 ? 19.609 22.922 0.3 1 98.06 447 LEU B N 1
ATOM 7112 C CA . LEU B 1 447 ? 18.5 23.828 0.059 1 98.06 447 LEU B CA 1
ATOM 7113 C C . LEU B 1 447 ? 17.828 24.219 1.368 1 98.06 447 LEU B C 1
ATOM 7115 O O . LEU B 1 447 ? 17.438 25.375 1.552 1 98.06 447 LEU B O 1
ATOM 7119 N N . SER B 1 448 ? 17.688 23.234 2.24 1 98.19 448 SER B N 1
ATOM 7120 C CA . SER B 1 448 ? 17.047 23.516 3.523 1 98.19 448 SER B CA 1
ATOM 7121 C C . SER B 1 448 ? 17.938 24.422 4.391 1 98.19 448 SER B C 1
ATOM 7123 O O . SER B 1 448 ? 17.438 25.281 5.102 1 98.19 448 SER B O 1
ATOM 7125 N N . LEU B 1 449 ? 19.25 24.219 4.332 1 97.69 449 LEU B N 1
ATOM 7126 C CA . LEU B 1 449 ? 20.188 25.047 5.059 1 97.69 449 LEU B CA 1
ATOM 7127 C C . LEU B 1 449 ? 20.156 26.484 4.543 1 97.69 449 LEU B C 1
ATOM 7129 O O . LEU B 1 449 ? 20.125 27.438 5.332 1 97.69 449 LEU B O 1
ATOM 7133 N N . LEU B 1 450 ? 20.156 26.594 3.229 1 97.44 450 LEU B N 1
ATOM 7134 C CA . LEU B 1 450 ? 20.109 27.922 2.615 1 97.44 450 LEU B CA 1
ATOM 7135 C C . LEU B 1 450 ? 18.797 28.625 2.955 1 97.44 450 LEU B C 1
ATOM 7137 O O . LEU B 1 450 ? 18.797 29.828 3.242 1 97.44 450 LEU B O 1
ATOM 7141 N N . PHE B 1 451 ? 17.75 27.906 2.955 1 97.5 451 PHE B N 1
ATOM 7142 C CA . PHE B 1 451 ? 16.453 28.469 3.289 1 97.5 451 PHE B CA 1
ATOM 7143 C C . PHE B 1 451 ? 16.422 28.953 4.734 1 97.5 451 PHE B C 1
ATOM 7145 O O . PHE B 1 451 ? 16 30.078 5.012 1 97.5 451 PHE B O 1
ATOM 7152 N N . ALA B 1 452 ? 16.891 28.094 5.645 1 97.5 452 ALA B N 1
ATOM 7153 C CA . ALA B 1 452 ? 16.891 28.453 7.059 1 97.5 452 ALA B CA 1
ATOM 7154 C C . ALA B 1 452 ? 17.812 29.641 7.316 1 97.5 452 ALA B C 1
ATOM 7156 O O . ALA B 1 452 ? 17.469 30.547 8.086 1 97.5 452 ALA B O 1
ATOM 7157 N N . TRP B 1 453 ? 18.922 29.641 6.652 1 95.69 453 TRP B N 1
ATOM 7158 C CA . TRP B 1 453 ? 19.875 30.734 6.809 1 95.69 453 TRP B CA 1
ATOM 7159 C C . TRP B 1 453 ? 19.297 32.062 6.328 1 95.69 453 TRP B C 1
ATOM 7161 O O . TRP B 1 453 ? 19.422 33.062 7.008 1 95.69 453 TRP B O 1
ATOM 7171 N N . ARG B 1 454 ? 18.641 32.062 5.219 1 96.12 454 ARG B N 1
ATOM 7172 C CA . ARG B 1 454 ? 18.047 33.281 4.668 1 96.12 454 ARG B CA 1
ATOM 7173 C C . ARG B 1 454 ? 16.891 33.75 5.543 1 96.12 454 ARG B C 1
ATOM 7175 O O . ARG B 1 454 ? 16.719 34.938 5.742 1 96.12 454 ARG B O 1
ATOM 7182 N N . ALA B 1 455 ? 16.156 32.812 6.062 1 96.19 455 ALA B N 1
ATOM 7183 C CA . ALA B 1 455 ? 15.008 33.156 6.902 1 96.19 455 ALA B CA 1
ATOM 7184 C C . ALA B 1 455 ? 15.469 33.781 8.219 1 96.19 455 ALA B C 1
ATOM 7186 O O . ALA B 1 455 ? 14.859 34.75 8.695 1 96.19 455 ALA B O 1
ATOM 7187 N N . VAL B 1 456 ? 16.547 33.312 8.766 1 94.25 456 VAL B N 1
ATOM 7188 C CA . VAL B 1 456 ? 17.031 33.781 10.055 1 94.25 456 VAL B CA 1
ATOM 7189 C C . VAL B 1 456 ? 17.781 35.094 9.867 1 94.25 456 VAL B C 1
ATOM 7191 O O . VAL B 1 456 ? 17.75 35.969 10.734 1 94.25 456 VAL B O 1
ATOM 7194 N N . ALA B 1 457 ? 18.438 35.281 8.75 1 91.75 457 ALA B N 1
ATOM 7195 C CA . ALA B 1 457 ? 19.172 36.5 8.461 1 91.75 457 ALA B CA 1
ATOM 7196 C C . ALA B 1 457 ? 18.234 37.719 8.367 1 91.75 457 ALA B C 1
ATOM 7198 O O . ALA B 1 457 ? 18.656 38.844 8.602 1 91.75 457 ALA B O 1
ATOM 7199 N N . ARG B 1 458 ? 17.078 37.406 8.07 1 88.38 458 ARG B N 1
ATOM 7200 C CA . ARG B 1 458 ? 16.094 38.5 7.93 1 88.38 458 ARG B CA 1
ATOM 7201 C C . ARG B 1 458 ? 15.578 38.938 9.297 1 88.38 458 ARG B C 1
ATOM 7203 O O . ARG B 1 458 ? 14.867 39.938 9.398 1 88.38 458 ARG B O 1
ATOM 7210 N N . GLN B 1 459 ? 15.961 38.219 10.281 1 82.56 459 GLN B N 1
ATOM 7211 C CA . GLN B 1 459 ? 15.539 38.594 11.625 1 82.56 459 GLN B CA 1
ATOM 7212 C C . GLN B 1 459 ? 16.344 39.781 12.156 1 82.56 459 GLN B C 1
ATOM 7214 O O . GLN B 1 459 ? 17.578 39.781 12.039 1 82.56 459 GLN B O 1
ATOM 7219 N N . THR B 1 460 ? 15.758 41.062 12.141 1 69.25 460 THR B N 1
ATOM 7220 C CA . THR B 1 460 ? 16.438 42.25 12.609 1 69.25 460 THR B CA 1
ATOM 7221 C C . THR B 1 460 ? 16.016 42.594 14.023 1 69.25 460 THR B C 1
ATOM 7223 O O . THR B 1 460 ? 14.883 42.312 14.43 1 69.25 460 THR B O 1
ATOM 7226 N N . ALA B 1 461 ? 17.031 42.969 14.867 1 60.06 461 ALA B N 1
ATOM 7227 C CA . ALA B 1 461 ? 16.781 43.531 16.203 1 60.06 461 ALA B CA 1
ATOM 7228 C C . ALA B 1 461 ? 15.938 44.812 16.109 1 60.06 461 ALA B C 1
ATOM 7230 O O . ALA B 1 461 ? 16.375 45.812 15.547 1 60.06 461 ALA B O 1
ATOM 7231 N N . LEU B 1 462 ? 14.883 45 15.508 1 46.09 462 LEU B N 1
ATOM 7232 C CA . LEU B 1 462 ? 14.453 46.406 15.648 1 46.09 462 LEU B CA 1
ATOM 7233 C C . LEU B 1 462 ? 14.367 46.812 17.125 1 46.09 462 LEU B C 1
ATOM 7235 O O . LEU B 1 462 ? 13.961 46 17.969 1 46.09 462 LEU B O 1
#